Protein AF-0000000074975621 (afdb_homodimer)

Foldseek 3Di:
DPPPDPPPPPPPPPPPPPPPPPPDPDFFDLCQLAEDEDDPPDPPDDDDPVVPVDDDDVVVDPPPDDDDDDFAACLAVPPAADWFDDQPPFDQAFAQPADPVHGDRLQLLQFQLHDFTFDCALPQNPAFSRDDPLKDFQFKEKEWAQFHAFAAPPALLSVLSVQLSCLSNPPTKAFDDLCRCSSHDYHHTDHDAHAPSRLVLLLVVLLSCRNNPVNQVVVDPDAAEAEWEDDNSGVSSRVSSQCSNPNVPCSVPRHHYHYQYDAAPAQDLQRQCSPFQCCPDCLLQVLVVLLVLLLVQLCVVVQVVRVVRMDRDHDDSSNLLSLSVCQSNCRSRPSGDSSRHSHHPVSSNSSQVSSLSRLCRNQAQLGAQLLLSQLLVLVLVLCLLVVHQDDDDDGSHHCVQRVDCVNRPNDRRYYHYYHHLSNQRSNCLNLQLLSQLVVFRAHSNDGDPPHRNGSSQRNHGTKMKMKTFMDSDPDPDTFKIWMATSRYTGANCRFAQADGDSNNIGTSVSSSVSSVVSSVVRDNCCSRPNDDDQDVVRRGRRNRHDD/DPPPPPPPPPPPPPPPPPPPPPPDPDFFDLCQLAEDEDDPPDPPDDDDPPVPVDDDDVVVDPPPDDDDDDFAACLAVPPAADWFDDQPPFDFDAAQPADPVHGDGLLLLQFQLHDFTFDCALPQNPAFSRDDPLKDFQFKEKEWAQFHAFAAPPALQSVLSVQLSCLSNPPTKAFDDLCRCSSHDYHHTDHDAHAPSRLVLLLVVLLSCRNNPVNQVVVDPDAAEAEFEDDNSGVSSRVSSQCSNPNVPCSVPRHHYHYQYDAAPAQDLQRQCSPFQCCPDCLLQVLVVLLVLLLQQLCVVVQVVRVVRMDRDHDDSSNLLSLSVCQSNCRSRPSGDSSRHSHHPVSSNSSQVSSLSRLCRNQAQLGAQLLLSQLLVLVLVLCLLVVHADDDDDGSHHPVQRVDCVNRPNDGRYYHYYHHLSNQRSNCLNLQLLSQLVVFRAHSNDGDPPHNNGSSQRNHGTKMKMKTFMDSDPDPDTFKIWIATSRYTGANCRFAQADGDSNNIGTSVSSSVSSVVSSVVRDNCCSRPNDDDQDVVRRGRRNRHDD

Nearest PDB structures (foldseek):
  1ihp-assembly1_A  TM=8.686E-01  e=7.691E-33  Aspergillus ficuum
  3k4q-assembly2_B  TM=8.685E-01  e=6.707E-31  Aspergillus niger
  1skb-assembly1_A  TM=8.403E-01  e=6.987E-32  Aspergillus fumigatus
  2gfi-assembly1_A  TM=8.222E-01  e=1.269E-24  Debaryomyces castellii
  7zgg-assembly2_B  TM=6.147E-01  e=4.012E-13  Amycolatopsis jejuensis

Secondary structure (DSSP, 8-state):
-------------------------PPPPTTTT-B----SSPTT----TT-TTS--HHHH---------PPP-HHHHSSSPPP----TT------TT-BTTB---GGGGSGGGSBP---S-SS-TT--SSPPTT-EEEEEEEEEE---BPPPTT-HHHHHHHHHHHHHHTT--EE-GGGGGGGT--B---SSSBPHHHHHHHHHHHHHHHHHHGGGGGG-SS--EEEEESSHHHHHHHHHHHHHHH-TTTGGGT-EEEEE--STT---TTSGGGT-GGGGSTTTTHHHHHHHHHHHHHHHHHHHHHHTTEES----HHHHHHHHHHHHHHHHHHS--TTGGGS-HHHHHHHHHHHHHHHHHHTSTTSTTHHHHHHHHHHHHHHHHHT-------SS--HHHHT-TTTS-S--SEEEEEE-HHHHHHHHHHTT-GGGGTT-SPPSSS--TT----HHHHS-BT-EEEEEEEE-SSSSS--EEEEEETTEEPP-TTSTTPPP-TT--EEHHHHHHHHHHHHHH--HHHHHHS-----SS----SSS---/-------------------------PPPPTTTT-B----SSPTT----TT-TTS--HHHH---------PPP-HHHHSSSPPP----TT---PPPTT-BTTB---GGGGSGGGSBP---S-SS-TT--SSPPTT-EEEEEEEEEE---BPPPTT-HHHHHHHHHHHHHHTT--EE-GGGGGGGT--B---SSSBPHHHHHHHHHHHHHHHHHHGGGGGG-SS--EEEEESSHHHHHHHHHHHHHHH-TTTGGGT-EEEEE--STT---TTSGGGT-GGGGSTTTTHHHHHHHHHHHHHHHHHHHHHHTTEES----HHHHHHHHHHHHHHHHHHS--TTGGGS-HHHHHHHHHHHHHHHHHHTSTTSTTHHHHHHHHHHHHHHHHHT-------SS--HHHHT-TTTS-S--SEEEEEE-HHHHHHHHHHTT-GGGGTT-SPPSSS--TT----HHHHS-BT-EEEEEEEE-SSSSS--EEEEEETTEEPP-TTSTTPPP-TT--EEHHHHHHHHHHHHHH--HHHHHHS-----SS----SSS---

InterPro domains:
  IPR000560 Histidine phosphatase superfamily, clade-2 [PF00328] (136-486)
  IPR000560 Histidine phosphatase superfamily, clade-2 [cd07061] (136-486)
  IPR029033 Histidine phosphatase superfamily [G3DSA:3.40.50.1240] (140-528)
  IPR029033 Histidine phosphatase superfamily [SSF53254] (103-529)
  IPR033379 Histidine acid phosphatase active site [PS00616] (137-151)
  IPR033379 Histidine acid phosphatase active site [PS00778] (414-430)

Solvent-accessible surface area (backbone atoms only — not comparable to full-atom values): 55696 Å² total; per-residue (Å²): 133,87,74,76,78,77,76,78,75,77,76,77,76,74,74,75,72,69,73,72,68,77,65,73,74,69,69,27,40,64,57,7,20,36,78,48,62,56,75,79,62,35,88,88,42,66,81,51,91,77,54,68,83,46,61,52,64,85,75,72,39,57,38,70,72,72,50,64,24,36,63,17,39,23,35,66,71,34,95,62,69,52,65,49,85,77,60,70,54,38,46,81,52,34,28,51,68,49,45,89,92,54,79,44,60,48,56,67,34,45,10,50,65,5,64,48,45,51,36,73,50,58,81,31,76,86,28,59,70,33,55,55,88,72,44,42,85,65,33,40,38,37,42,29,29,34,33,37,39,33,52,54,80,89,35,51,48,62,52,46,24,47,51,45,21,52,24,23,64,54,98,40,22,29,40,34,81,94,47,36,62,53,23,70,33,60,35,41,68,32,18,44,32,58,22,57,50,11,41,48,49,24,20,48,49,15,25,36,46,31,29,32,51,29,50,48,61,75,67,39,77,52,62,48,63,35,38,28,34,26,32,46,34,37,42,51,25,49,53,28,20,44,24,28,46,64,31,78,90,49,26,81,63,54,42,43,58,40,66,43,61,54,43,82,74,32,50,21,44,55,50,26,66,35,66,21,60,36,50,73,39,73,64,18,45,36,3,59,59,49,19,47,53,30,40,57,59,71,33,51,66,51,42,61,61,57,39,74,33,38,44,63,58,85,70,49,54,64,46,53,55,18,42,54,47,38,18,47,41,32,20,53,52,24,25,43,38,83,48,34,47,75,35,38,62,68,55,37,53,49,51,20,49,36,42,28,40,26,38,31,27,28,23,18,29,44,9,39,40,11,19,43,48,12,37,25,43,53,53,50,50,48,23,42,77,67,58,40,75,71,86,77,81,76,62,30,50,38,64,82,42,53,68,29,66,84,76,39,64,49,79,63,30,58,42,43,39,38,32,40,46,59,48,51,41,6,29,42,30,35,64,31,47,43,62,42,46,67,52,53,62,81,65,50,88,58,84,69,91,66,68,47,61,49,35,35,68,66,24,8,25,40,19,38,37,37,35,43,32,22,15,61,52,100,48,90,55,75,45,29,31,34,43,28,44,31,59,10,31,34,54,46,56,54,27,54,76,22,50,87,43,73,71,17,45,23,49,36,69,32,43,52,52,23,52,53,51,42,58,70,66,52,55,35,63,53,43,24,65,54,90,78,75,84,61,85,80,62,76,33,56,59,2,45,66,87,128,130,86,71,76,77,77,77,77,74,77,74,76,75,74,74,73,73,69,74,69,68,76,64,74,73,71,68,28,39,63,57,8,20,36,77,47,62,57,73,78,61,35,89,89,44,65,81,50,91,78,53,70,85,46,62,52,64,86,76,73,38,56,38,68,70,72,50,65,24,37,64,16,39,24,34,66,72,33,95,62,70,52,62,49,85,78,59,69,53,38,48,81,43,42,28,53,68,50,44,91,91,54,79,44,58,49,52,70,36,44,9,50,65,4,65,49,45,50,37,74,50,58,83,32,77,86,28,58,68,35,55,57,90,74,44,42,84,65,33,38,39,38,43,28,28,33,32,38,40,34,51,54,81,88,34,53,48,62,51,47,24,48,52,44,21,52,24,22,65,54,97,42,21,29,40,34,80,94,47,35,62,53,22,70,33,60,35,42,68,31,18,44,33,57,22,56,50,13,42,49,49,25,19,49,49,16,25,36,46,31,28,31,50,27,52,47,60,74,66,38,78,52,62,48,64,35,39,27,36,28,31,46,34,37,42,50,24,48,52,27,20,43,23,28,46,63,32,76,90,48,27,82,62,51,41,42,58,40,64,43,60,56,44,83,72,31,50,22,43,55,51,26,65,34,67,22,60,35,51,73,39,73,63,18,45,36,4,58,58,47,19,47,52,31,39,57,60,71,32,50,66,50,42,59,61,58,38,72,32,40,44,64,58,85,69,50,52,64,46,53,54,16,41,54,47,37,16,47,41,34,20,54,53,24,25,42,44,84,47,38,46,74,34,38,62,66,57,38,53,49,50,20,48,37,42,27,37,27,38,32,27,28,23,18,29,45,9,38,36,10,19,46,48,12,37,25,42,52,53,52,50,50,22,42,77,66,59,42,77,70,86,77,82,76,62,28,49,38,64,82,44,51,67,29,65,85,76,38,66,49,82,64,30,58,42,43,39,37,33,41,45,59,47,52,41,6,30,44,32,36,64,30,46,43,62,44,46,66,52,52,62,80,67,49,86,58,85,68,92,67,68,46,63,50,34,37,68,66,23,8,24,40,20,38,38,36,36,43,33,23,14,62,53,100,49,90,56,74,44,29,30,33,43,30,44,31,58,10,31,34,55,44,55,55,27,54,74,23,51,88,42,74,70,18,44,24,48,37,67,31,43,51,51,22,52,53,51,42,57,70,66,50,55,36,64,52,42,24,66,55,91,79,75,83,59,84,79,64,76,32,57,60,3,45,67,89,129

Structure (mmCIF, N/CA/C/O backbone):
data_AF-0000000074975621-model_v1
#
loop_
_entity.id
_entity.type
_entity.pdbx_description
1 polymer 'Phosphoglycerate mutase-like protein'
#
loop_
_atom_site.group_PDB
_atom_site.id
_atom_site.type_symbol
_atom_site.label_atom_id
_atom_site.label_alt_id
_atom_site.label_comp_id
_atom_site.label_asym_id
_atom_site.label_entity_id
_atom_site.label_seq_id
_atom_site.pdbx_PDB_ins_code
_atom_site.Cartn_x
_atom_site.Cartn_y
_atom_site.Cartn_z
_atom_site.occupancy
_atom_site.B_iso_or_equiv
_atom_site.auth_seq_id
_atom_site.auth_comp_id
_atom_site.auth_asym_id
_atom_site.auth_atom_id
_atom_site.pdbx_PDB_model_num
ATOM 1 N N . MET A 1 1 ? 70.375 46.438 -57.906 1 24.86 1 MET A N 1
ATOM 2 C CA . MET A 1 1 ? 69.062 45.906 -58.25 1 24.86 1 MET A CA 1
ATOM 3 C C . MET A 1 1 ? 68.875 44.5 -57.625 1 24.86 1 MET A C 1
ATOM 5 O O . MET A 1 1 ? 68 43.719 -58.125 1 24.86 1 MET A O 1
ATOM 9 N N . LEU A 1 2 ? 69.625 44.188 -56.656 1 25.44 2 LEU A N 1
ATOM 10 C CA . LEU A 1 2 ? 69.875 42.875 -56.062 1 25.44 2 LEU A CA 1
ATOM 11 C C . LEU A 1 2 ? 68.625 42.375 -55.375 1 25.44 2 LEU A C 1
ATOM 13 O O . LEU A 1 2 ? 68.125 42.969 -54.438 1 25.44 2 LEU A O 1
ATOM 17 N N . GLY A 1 3 ? 67.625 41.844 -56.188 1 26.56 3 GLY A N 1
ATOM 18 C CA . GLY A 1 3 ? 66.312 41.312 -55.969 1 26.56 3 GLY A CA 1
ATOM 19 C C . GLY A 1 3 ? 66.312 40.125 -55.031 1 26.56 3 GLY A C 1
ATOM 20 O O . GLY A 1 3 ? 66.812 39.062 -55.375 1 26.56 3 GLY A O 1
ATOM 21 N N . SER A 1 4 ? 66.625 40.344 -53.75 1 28.11 4 SER A N 1
ATOM 22 C CA . SER A 1 4 ? 66.75 39.312 -52.75 1 28.11 4 SER A CA 1
ATOM 23 C C . SER A 1 4 ? 65.438 38.531 -52.562 1 28.11 4 SER A C 1
ATOM 25 O O . SER A 1 4 ? 64.375 39.125 -52.312 1 28.11 4 SER A O 1
ATOM 27 N N . SER A 1 5 ? 65.312 37.469 -53.312 1 27.38 5 SER A N 1
ATOM 28 C CA . SER A 1 5 ? 64.188 36.531 -53.375 1 27.38 5 SER A CA 1
ATOM 29 C C . SER A 1 5 ? 63.906 35.906 -52.031 1 27.38 5 SER A C 1
ATOM 31 O O . SER A 1 5 ? 64.812 35.312 -51.406 1 27.38 5 SER A O 1
ATOM 33 N N . PHE A 1 6 ? 63.062 36.531 -51.188 1 29.83 6 PHE A N 1
ATOM 34 C CA . PHE A 1 6 ? 62.625 36.094 -49.844 1 29.83 6 PHE A CA 1
ATOM 35 C C . PHE A 1 6 ? 61.875 34.781 -49.938 1 29.83 6 PHE A C 1
ATOM 37 O O . PHE A 1 6 ? 60.844 34.656 -50.625 1 29.83 6 PHE A O 1
ATOM 44 N N . THR A 1 7 ? 62.594 33.625 -50.094 1 25.94 7 THR A N 1
ATOM 45 C CA . THR A 1 7 ? 61.938 32.312 -50.125 1 25.94 7 THR A CA 1
ATOM 46 C C . THR A 1 7 ? 61.188 32.062 -48.844 1 25.94 7 THR A C 1
ATOM 48 O O . THR A 1 7 ? 61.75 32.125 -47.75 1 25.94 7 THR A O 1
ATOM 51 N N . LEU A 1 8 ? 59.875 32.375 -48.75 1 28.31 8 LEU A N 1
ATOM 52 C CA . LEU A 1 8 ? 58.969 32.125 -47.625 1 28.31 8 LEU A CA 1
ATOM 53 C C . LEU A 1 8 ? 58.875 30.625 -47.344 1 28.31 8 LEU A C 1
ATOM 55 O O . LEU A 1 8 ? 58.5 29.828 -48.219 1 28.31 8 LEU A O 1
ATOM 59 N N . SER A 1 9 ? 59.844 30.047 -46.625 1 26.12 9 SER A N 1
ATOM 60 C CA . SER A 1 9 ? 59.781 28.656 -46.25 1 26.12 9 SER A CA 1
ATOM 61 C C . SER A 1 9 ? 58.531 28.375 -45.375 1 26.12 9 SER A C 1
ATOM 63 O O . SER A 1 9 ? 58.344 29.016 -44.344 1 26.12 9 SER A O 1
ATOM 65 N N . LEU A 1 10 ? 57.438 27.969 -46.031 1 28.39 10 LEU A N 1
ATOM 66 C CA . LEU A 1 10 ? 56.25 27.484 -45.375 1 28.39 10 LEU A CA 1
ATOM 67 C C . LEU A 1 10 ? 56.562 26.297 -44.469 1 28.39 10 LEU A C 1
ATOM 69 O O . LEU A 1 10 ? 57 25.25 -44.969 1 28.39 10 LEU A O 1
ATOM 73 N N . VAL A 1 11 ? 57.062 26.547 -43.25 1 30.45 11 VAL A N 1
ATOM 74 C CA . VAL A 1 11 ? 57.25 25.469 -42.281 1 30.45 11 VAL A CA 1
ATOM 75 C C . VAL A 1 11 ? 55.875 24.844 -41.969 1 30.45 11 VAL A C 1
ATOM 77 O O . VAL A 1 11 ? 54.969 25.531 -41.5 1 30.45 11 VAL A O 1
ATOM 80 N N . GLY A 1 12 ? 55.438 23.859 -42.781 1 27.12 12 GLY A N 1
ATOM 81 C CA . GLY A 1 12 ? 54.281 23.047 -42.438 1 27.12 12 GLY A CA 1
ATOM 82 C C . GLY A 1 12 ? 54.375 22.453 -41.031 1 27.12 12 GLY A C 1
ATOM 83 O O . GLY A 1 12 ? 55.344 21.75 -40.719 1 27.12 12 GLY A O 1
ATOM 84 N N . LEU A 1 13 ? 53.906 23.219 -40.031 1 29.98 13 LEU A N 1
ATOM 85 C CA . LEU A 1 13 ? 53.75 22.641 -38.688 1 29.98 13 LEU A CA 1
ATOM 86 C C . LEU A 1 13 ? 52.969 21.344 -38.75 1 29.98 13 LEU A C 1
ATOM 88 O O . LEU A 1 13 ? 51.781 21.344 -39.156 1 29.98 13 LEU A O 1
ATOM 92 N N . LEU A 1 14 ? 53.625 20.25 -38.969 1 29.62 14 LEU A N 1
ATOM 93 C CA . LEU A 1 14 ? 52.969 18.969 -38.688 1 29.62 14 LEU A CA 1
ATOM 94 C C . LEU A 1 14 ? 52.438 18.906 -37.281 1 29.62 14 LEU A C 1
ATOM 96 O O . LEU A 1 14 ? 53.188 18.984 -36.312 1 29.62 14 LEU A O 1
ATOM 100 N N . CYS A 1 15 ? 51.219 19.391 -37.125 1 30 15 CYS A N 1
ATOM 101 C CA . CYS A 1 15 ? 50.5 19.078 -35.875 1 30 15 CYS A CA 1
ATOM 102 C C . CYS A 1 15 ? 50.531 17.578 -35.625 1 30 15 CYS A C 1
ATOM 104 O O . CYS A 1 15 ? 49.969 16.797 -36.375 1 30 15 CYS A O 1
ATOM 106 N N . LEU A 1 16 ? 51.594 17.141 -35.031 1 32.22 16 LEU A N 1
ATOM 107 C CA . LEU A 1 16 ? 51.562 15.805 -34.469 1 32.22 16 LEU A CA 1
ATOM 108 C C . LEU A 1 16 ? 50.312 15.641 -33.594 1 32.22 16 LEU A C 1
ATOM 110 O O . LEU A 1 16 ? 50.156 16.328 -32.594 1 32.22 16 LEU A O 1
ATOM 114 N N . ILE A 1 17 ? 49.188 15.328 -34.188 1 33.59 17 ILE A N 1
ATOM 115 C CA . ILE A 1 17 ? 48.125 14.734 -33.438 1 33.59 17 ILE A CA 1
ATOM 116 C C . ILE A 1 17 ? 48.625 13.523 -32.656 1 33.59 17 ILE A C 1
ATOM 118 O O . ILE A 1 17 ? 49.031 12.523 -33.25 1 33.59 17 ILE A O 1
ATOM 122 N N . SER A 1 18 ? 49.344 13.828 -31.594 1 31.34 18 SER A N 1
ATOM 123 C CA . SER A 1 18 ? 49.531 12.68 -30.719 1 31.34 18 SER A CA 1
ATOM 124 C C . SER A 1 18 ? 48.219 11.938 -30.469 1 31.34 18 SER A C 1
ATOM 126 O O . SER A 1 18 ? 47.25 12.539 -30.031 1 31.34 18 SER A O 1
ATOM 128 N N . ASP A 1 19 ? 48.094 10.914 -31.219 1 31.62 19 ASP A N 1
ATOM 129 C CA . ASP A 1 19 ? 47.094 9.953 -30.781 1 31.62 19 ASP A CA 1
ATOM 130 C C . ASP A 1 19 ? 47.188 9.672 -29.297 1 31.62 19 ASP A C 1
ATOM 132 O O . ASP A 1 19 ? 48.188 9.125 -28.828 1 31.62 19 ASP A O 1
ATOM 136 N N . VAL A 1 20 ? 46.719 10.484 -28.391 1 31.38 20 VAL A N 1
ATOM 137 C CA . VAL A 1 20 ? 46.5 9.953 -27.047 1 31.38 20 VAL A CA 1
ATOM 138 C C . VAL A 1 20 ? 45.938 8.531 -27.141 1 31.38 20 VAL A C 1
ATOM 140 O O . VAL A 1 20 ? 44.844 8.32 -27.672 1 31.38 20 VAL A O 1
ATOM 143 N N . ALA A 1 21 ? 46.781 7.59 -27.156 1 31.69 21 ALA A N 1
ATOM 144 C CA . ALA A 1 21 ? 46.344 6.223 -26.938 1 31.69 21 ALA A CA 1
ATOM 145 C C . ALA A 1 21 ? 45.188 6.18 -25.922 1 31.69 21 ALA A C 1
ATOM 147 O O . ALA A 1 21 ? 45.344 6.633 -24.781 1 31.69 21 ALA A O 1
ATOM 148 N N . ALA A 1 22 ? 44 6.133 -26.391 1 40.5 22 ALA A N 1
ATOM 149 C CA . ALA A 1 22 ? 42.875 5.812 -25.516 1 40.5 22 ALA A CA 1
ATOM 150 C C . ALA A 1 22 ? 43.312 4.887 -24.375 1 40.5 22 ALA A C 1
ATOM 152 O O . ALA A 1 22 ? 43.625 3.715 -24.609 1 40.5 22 ALA A O 1
ATOM 153 N N . GLY A 1 23 ? 43.844 5.332 -23.359 1 43.25 23 GLY A N 1
ATOM 154 C CA . GLY A 1 23 ? 44.219 4.504 -22.234 1 43.25 23 GLY A CA 1
ATOM 155 C C . GLY A 1 23 ? 43.219 3.393 -21.953 1 43.25 23 GLY A C 1
ATOM 156 O O . GLY A 1 23 ? 42.062 3.475 -22.359 1 43.25 23 GLY A O 1
ATOM 157 N N . SER A 1 24 ? 43.688 2.135 -21.859 1 50.44 24 SER A N 1
ATOM 158 C CA . SER A 1 24 ? 42.844 1.031 -21.422 1 50.44 24 SER A CA 1
ATOM 159 C C . SER A 1 24 ? 41.875 1.482 -20.344 1 50.44 24 SER A C 1
ATOM 161 O O . SER A 1 24 ? 42.219 2.213 -19.422 1 50.44 24 SER A O 1
ATOM 163 N N . PRO A 1 25 ? 40.594 1.348 -20.75 1 64 25 PRO A N 1
ATOM 164 C CA . PRO A 1 25 ? 39.656 1.721 -19.688 1 64 25 PRO A CA 1
ATOM 165 C C . PRO A 1 25 ? 40.094 1.214 -18.312 1 64 25 PRO A C 1
ATOM 167 O O . PRO A 1 25 ? 40.719 0.145 -18.219 1 64 25 PRO A O 1
ATOM 170 N N . PRO A 1 26 ? 40.062 2.068 -17.375 1 76.69 26 PRO A N 1
ATOM 171 C CA . PRO A 1 26 ? 40.469 1.675 -16.016 1 76.69 26 PRO A CA 1
ATOM 172 C C . PRO A 1 26 ? 39.812 0.38 -15.555 1 76.69 26 PRO A C 1
ATOM 174 O O . PRO A 1 26 ? 38.688 0.093 -15.945 1 76.69 26 PRO A O 1
ATOM 177 N N . LEU A 1 27 ? 40.625 -0.49 -14.984 1 87.56 27 LEU A N 1
ATOM 178 C CA . LEU A 1 27 ? 40.156 -1.76 -14.43 1 87.56 27 LEU A CA 1
ATOM 179 C C . LEU A 1 27 ? 39.031 -1.538 -13.422 1 87.56 27 LEU A C 1
ATOM 181 O O . LEU A 1 27 ? 39 -0.516 -12.734 1 87.56 27 LEU A O 1
ATOM 185 N N . ALA A 1 28 ? 38.062 -2.559 -13.469 1 93.31 28 ALA A N 1
ATOM 186 C CA . ALA A 1 28 ? 37 -2.559 -12.5 1 93.31 28 ALA A CA 1
ATOM 187 C C . ALA A 1 28 ? 37.531 -2.664 -11.07 1 93.31 28 ALA A C 1
ATOM 189 O O . ALA A 1 28 ? 38.656 -3.137 -10.859 1 93.31 28 ALA A O 1
ATOM 190 N N . SER A 1 29 ? 36.812 -2.158 -10.18 1 95.25 29 SER A N 1
ATOM 191 C CA . SER A 1 29 ? 37.125 -2.344 -8.773 1 95.25 29 SER A CA 1
ATOM 192 C C . SER A 1 29 ? 37.219 -3.824 -8.414 1 95.25 29 SER A C 1
ATOM 194 O O . SER A 1 29 ? 36.5 -4.648 -8.992 1 95.25 29 SER A O 1
ATOM 196 N N . SER A 1 30 ? 37.969 -4.152 -7.414 1 94.75 30 SER A N 1
ATOM 197 C CA . SER A 1 30 ? 38.125 -5.539 -6.988 1 94.75 30 SER A CA 1
ATOM 198 C C . SER A 1 30 ? 36.844 -6.066 -6.332 1 94.75 30 SER A C 1
ATOM 200 O O . SER A 1 30 ? 36.688 -7.281 -6.215 1 94.75 30 SER A O 1
ATOM 202 N N . PHE A 1 31 ? 36 -5.191 -5.934 1 95.56 31 PHE A N 1
ATOM 203 C CA . PHE A 1 31 ? 34.781 -5.641 -5.258 1 95.56 31 PHE A CA 1
ATOM 204 C C . PHE A 1 31 ? 33.625 -5.77 -6.246 1 95.56 31 PHE A C 1
ATOM 206 O O . PHE A 1 31 ? 32.5 -6.094 -5.859 1 95.56 31 PHE A O 1
ATOM 213 N N . ALA A 1 32 ? 33.906 -5.473 -7.512 1 97.5 32 ALA A N 1
ATOM 214 C CA . ALA A 1 32 ? 32.844 -5.625 -8.492 1 97.5 32 ALA A CA 1
ATOM 215 C C . ALA A 1 32 ? 32.25 -7.031 -8.445 1 97.5 32 ALA A C 1
ATOM 217 O O . ALA A 1 32 ? 32.969 -8.023 -8.492 1 97.5 32 ALA A O 1
ATOM 218 N N . GLY A 1 33 ? 30.906 -7.125 -8.305 1 97.62 33 GLY A N 1
ATOM 219 C CA . GLY A 1 33 ? 30.219 -8.398 -8.281 1 97.62 33 GLY A CA 1
ATOM 220 C C . GLY A 1 33 ? 30.141 -9.023 -6.902 1 97.62 33 GLY A C 1
ATOM 221 O O . GLY A 1 33 ? 29.484 -10.047 -6.707 1 97.62 33 GLY A O 1
ATOM 222 N N . SER A 1 34 ? 30.875 -8.438 -5.871 1 97.88 34 SER A N 1
ATOM 223 C CA . SER A 1 34 ? 30.859 -9 -4.527 1 97.88 34 SER A CA 1
ATOM 224 C C . SER A 1 34 ? 29.484 -8.875 -3.883 1 97.88 34 SER A C 1
ATOM 226 O O . SER A 1 34 ? 28.688 -8.031 -4.285 1 97.88 34 SER A O 1
ATOM 228 N N . THR A 1 35 ? 29.172 -9.797 -2.979 1 97.31 35 THR A N 1
ATOM 229 C CA . THR A 1 35 ? 27.906 -9.781 -2.254 1 97.31 35 THR A CA 1
ATOM 230 C C . THR A 1 35 ? 28 -8.914 -1.002 1 97.31 35 THR A C 1
ATOM 232 O O . THR A 1 35 ? 28.984 -8.992 -0.264 1 97.31 35 THR A O 1
ATOM 235 N N . THR A 1 36 ? 27.047 -8.016 -0.809 1 97.25 36 THR A N 1
ATOM 236 C CA . THR A 1 36 ? 26.953 -7.223 0.414 1 97.25 36 THR A CA 1
ATOM 237 C C . THR A 1 36 ? 25.609 -7.453 1.112 1 97.25 36 THR A C 1
ATOM 239 O O . THR A 1 36 ? 24.609 -7.758 0.461 1 97.25 36 THR A O 1
ATOM 242 N N . SER A 1 37 ? 25.531 -7.426 2.404 1 96.06 37 SER A N 1
ATOM 243 C CA . SER A 1 37 ? 24.328 -7.562 3.232 1 96.06 37 SER A CA 1
ATOM 244 C C . SER A 1 37 ? 24.406 -6.672 4.469 1 96.06 37 SER A C 1
ATOM 246 O O . SER A 1 37 ? 25.484 -6.148 4.793 1 96.06 37 SER A O 1
ATOM 248 N N . ALA A 1 38 ? 23.266 -6.371 5.008 1 93.69 38 ALA A N 1
ATOM 249 C CA . ALA A 1 38 ? 23.188 -5.598 6.246 1 93.69 38 ALA A CA 1
ATOM 250 C C . ALA A 1 38 ? 22.234 -6.258 7.242 1 93.69 38 ALA A C 1
ATOM 252 O O . ALA A 1 38 ? 21.359 -7.031 6.852 1 93.69 38 ALA A O 1
ATOM 253 N N . VAL A 1 39 ? 22.547 -5.996 8.492 1 89.81 39 VAL A N 1
ATOM 254 C CA . VAL A 1 39 ? 21.734 -6.57 9.555 1 89.81 39 VAL A CA 1
ATOM 255 C C . VAL A 1 39 ? 21.125 -5.453 10.406 1 89.81 39 VAL A C 1
ATOM 257 O O . VAL A 1 39 ? 21.797 -4.469 10.711 1 89.81 39 VAL A O 1
ATOM 260 N N . PHE A 1 40 ? 19.953 -5.492 10.688 1 92.94 40 PHE A N 1
ATOM 261 C CA . PHE A 1 40 ? 19.219 -4.648 11.617 1 92.94 40 PHE A CA 1
ATOM 262 C C . PHE A 1 40 ? 18.234 -5.469 12.43 1 92.94 40 PHE A C 1
ATOM 264 O O . PHE A 1 40 ? 17.547 -6.348 11.891 1 92.94 40 PHE A O 1
ATOM 271 N N . PRO A 1 41 ? 18.047 -5.188 13.672 1 93.5 41 PRO A N 1
ATOM 272 C CA . PRO A 1 41 ? 18.672 -4.16 14.5 1 93.5 41 PRO A CA 1
ATOM 273 C C . PRO A 1 41 ? 20.172 -4.391 14.68 1 93.5 41 PRO A C 1
ATOM 275 O O . PRO A 1 41 ? 20.672 -5.484 14.398 1 93.5 41 PRO A O 1
ATOM 278 N N . PRO A 1 42 ? 20.797 -3.246 15.078 1 91.56 42 PRO A N 1
ATOM 279 C CA . PRO A 1 42 ? 22.203 -3.453 15.406 1 91.56 42 PRO A CA 1
ATOM 280 C C . PRO A 1 42 ? 22.422 -4.602 16.391 1 91.56 42 PRO A C 1
ATOM 282 O O . PRO A 1 42 ? 21.609 -4.809 17.297 1 91.56 42 PRO A O 1
ATOM 285 N N . PRO A 1 43 ? 23.625 -5.211 16.188 1 86.5 43 PRO A N 1
ATOM 286 C CA . PRO A 1 43 ? 23.891 -6.328 17.094 1 86.5 43 PRO A CA 1
ATOM 287 C C . PRO A 1 43 ? 23.828 -5.918 18.562 1 86.5 43 PRO A C 1
ATOM 289 O O . PRO A 1 43 ? 24.359 -4.863 18.938 1 86.5 43 PRO A O 1
ATOM 292 N N . ASN A 1 44 ? 23.094 -6.465 19.438 1 84.19 44 ASN A N 1
ATOM 293 C CA . ASN A 1 44 ? 23 -6.309 20.875 1 84.19 44 ASN A CA 1
ATOM 294 C C . ASN A 1 44 ? 21.938 -5.289 21.266 1 84.19 44 ASN A C 1
ATOM 296 O O . ASN A 1 44 ? 21.672 -5.07 22.453 1 84.19 44 ASN A O 1
ATOM 300 N N . ALA A 1 45 ? 21.422 -4.598 20.172 1 87.44 45 ALA A N 1
ATOM 301 C CA . ALA A 1 45 ? 20.297 -3.723 20.484 1 87.44 45 ALA A CA 1
ATOM 302 C C . ALA A 1 45 ? 19.016 -4.52 20.641 1 87.44 45 ALA A C 1
ATOM 304 O O . ALA A 1 45 ? 18.547 -5.164 19.703 1 87.44 45 ALA A O 1
ATOM 305 N N . THR A 1 46 ? 18.516 -4.656 21.875 1 84.25 46 THR A N 1
ATOM 306 C CA . THR A 1 46 ? 17.297 -5.426 22.125 1 84.25 46 THR A CA 1
ATOM 307 C C . THR A 1 46 ? 16.359 -4.66 23.047 1 84.25 46 THR A C 1
ATOM 309 O O . THR A 1 46 ? 16.781 -3.746 23.75 1 84.25 46 THR A O 1
ATOM 312 N N . ILE A 1 47 ? 15.094 -4.965 22.859 1 85.44 47 ILE A N 1
ATOM 313 C CA . ILE A 1 47 ? 14.117 -4.426 23.797 1 85.44 47 ILE A CA 1
ATOM 314 C C . ILE A 1 47 ? 14.258 -5.133 25.141 1 85.44 47 ILE A C 1
ATOM 316 O O . ILE A 1 47 ? 14.203 -6.363 25.219 1 85.44 47 ILE A O 1
ATOM 320 N N . THR A 1 48 ? 14.656 -4.445 26.172 1 71.44 48 THR A N 1
ATOM 321 C CA . THR A 1 48 ? 14.852 -5.047 27.484 1 71.44 48 THR A CA 1
ATOM 322 C C . THR A 1 48 ? 13.664 -4.762 28.391 1 71.44 48 THR A C 1
ATOM 324 O O . THR A 1 48 ? 12.828 -3.9 28.094 1 71.44 48 THR A O 1
ATOM 327 N N . ALA A 1 49 ? 13.562 -5.543 29.422 1 60.06 49 ALA A N 1
ATOM 328 C CA . ALA A 1 49 ? 12.516 -5.406 30.438 1 60.06 49 ALA A CA 1
ATOM 329 C C . ALA A 1 49 ? 12.523 -4.008 31.047 1 60.06 49 ALA A C 1
ATOM 331 O O . ALA A 1 49 ? 11.508 -3.545 31.562 1 60.06 49 ALA A O 1
ATOM 332 N N . THR A 1 50 ? 13.656 -3.355 30.953 1 54.09 50 THR A N 1
ATOM 333 C CA . THR A 1 50 ? 13.797 -2.035 31.562 1 54.09 50 THR A CA 1
ATOM 334 C C . THR A 1 50 ? 13.25 -0.954 30.625 1 54.09 50 THR A C 1
ATOM 336 O O . THR A 1 50 ? 13.258 0.23 30.969 1 54.09 50 THR A O 1
ATOM 339 N N . ASP A 1 51 ? 12.805 -1.434 29.547 1 66.94 51 ASP A N 1
ATOM 340 C CA . ASP A 1 51 ? 12.266 -0.492 28.562 1 66.94 51 ASP A CA 1
ATOM 341 C C . ASP A 1 51 ? 10.914 0.056 29.016 1 66.94 51 ASP A C 1
ATOM 343 O O . ASP A 1 51 ? 10.055 0.362 28.188 1 66.94 51 ASP A O 1
ATOM 347 N N . THR A 1 52 ? 10.852 0.354 30.328 1 82.06 52 THR A N 1
ATOM 348 C CA . THR A 1 52 ? 9.641 0.87 30.953 1 82.06 52 THR A CA 1
ATOM 349 C C . THR A 1 52 ? 9.383 2.314 30.531 1 82.06 52 THR A C 1
ATOM 351 O O . THR A 1 52 ? 8.336 2.877 30.844 1 82.06 52 THR A O 1
ATOM 354 N N . PHE A 1 53 ? 10.273 2.871 29.734 1 89.44 53 PHE A N 1
ATOM 355 C CA . PHE A 1 53 ? 10.164 4.258 29.297 1 89.44 53 PHE A CA 1
ATOM 356 C C . PHE A 1 53 ? 9.109 4.395 28.203 1 89.44 53 PHE A C 1
ATOM 358 O O . PHE A 1 53 ? 8.625 5.5 27.938 1 89.44 53 PHE A O 1
ATOM 365 N N . PHE A 1 54 ? 8.773 3.277 27.625 1 93.69 54 PHE A N 1
ATOM 366 C CA . PHE A 1 54 ? 7.91 3.359 26.438 1 93.69 54 PHE A CA 1
ATOM 367 C C . PHE A 1 54 ? 6.66 2.506 26.625 1 93.69 54 PHE A C 1
ATOM 369 O O . PHE A 1 54 ? 6.512 1.465 25.984 1 93.69 54 PHE A O 1
ATOM 376 N N . PRO A 1 55 ? 5.754 2.979 27.5 1 92.38 55 PRO A N 1
ATOM 377 C CA . PRO A 1 55 ? 4.523 2.217 27.719 1 92.38 55 PRO A CA 1
ATOM 378 C C . PRO A 1 55 ? 3.646 2.131 26.484 1 92.38 55 PRO A C 1
ATOM 380 O O . PRO A 1 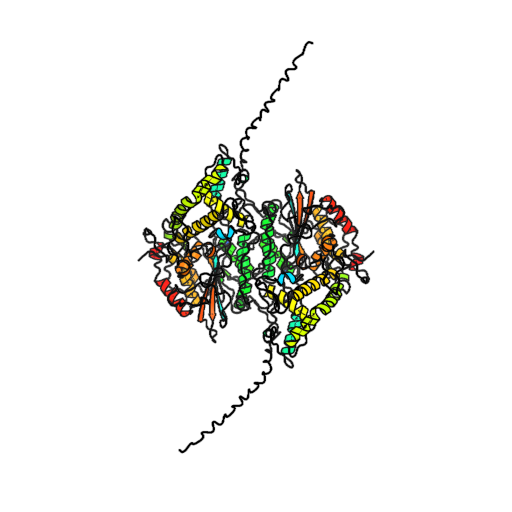55 ? 3.715 3.002 25.609 1 92.38 55 PRO A O 1
ATOM 383 N N . ASP A 1 56 ? 2.826 1.086 26.453 1 91.19 56 ASP A N 1
ATOM 384 C CA . ASP A 1 56 ? 1.859 0.918 25.375 1 91.19 56 ASP A CA 1
ATOM 385 C C . ASP A 1 56 ? 0.737 1.95 25.469 1 91.19 56 ASP A C 1
ATOM 387 O O . ASP A 1 56 ? 0.478 2.488 26.547 1 91.19 56 ASP A O 1
ATOM 391 N N . ALA A 1 57 ? 0.1 2.137 24.406 1 94.12 57 ALA A N 1
ATOM 392 C CA . ALA A 1 57 ? -0.979 3.117 24.344 1 94.12 57 ALA A CA 1
ATOM 393 C C . ALA A 1 57 ? -2.068 2.814 25.359 1 94.12 57 ALA A C 1
ATOM 395 O O . ALA A 1 57 ? -2.656 3.732 25.938 1 94.12 57 ALA A O 1
ATOM 396 N N . SER A 1 58 ? -2.365 1.489 25.547 1 92.06 58 SER A N 1
ATOM 397 C CA . SER A 1 58 ? -3.412 1.102 26.484 1 92.06 58 SER A CA 1
ATOM 398 C C . SER A 1 58 ? -3.047 1.49 27.922 1 92.06 58 SER A C 1
ATOM 400 O O . SER A 1 58 ? -3.926 1.768 28.734 1 92.06 58 SER A O 1
ATOM 402 N N . ASP A 1 59 ? -1.785 1.587 28.25 1 93.06 59 ASP A N 1
ATOM 403 C CA . ASP A 1 59 ? -1.308 1.98 29.562 1 93.06 59 ASP A CA 1
ATOM 404 C C . ASP A 1 59 ? -1.346 3.498 29.734 1 93.06 59 ASP A C 1
ATOM 406 O O . ASP A 1 59 ? -1.578 4 30.828 1 93.06 59 ASP A O 1
ATOM 410 N N . ILE A 1 60 ? -1.097 4.188 28.688 1 93.44 60 ILE A N 1
ATOM 411 C CA . ILE A 1 60 ? -1.021 5.645 28.719 1 93.44 60 ILE A CA 1
ATOM 412 C C . ILE A 1 60 ? -2.426 6.234 28.797 1 93.44 60 ILE A C 1
ATOM 414 O O . ILE A 1 60 ? -2.682 7.141 29.594 1 93.44 60 ILE A O 1
ATOM 418 N N . GLY A 1 61 ? -3.299 5.699 27.953 1 94.38 61 GLY A N 1
ATOM 419 C CA . GLY A 1 61 ? -4.652 6.227 27.891 1 94.38 61 GLY A CA 1
ATOM 420 C C . GLY A 1 61 ? -4.785 7.414 26.953 1 94.38 61 GLY A C 1
ATOM 421 O O . GLY A 1 61 ? -4.035 7.531 25.984 1 94.38 61 GLY A O 1
ATOM 422 N N . PHE A 1 62 ? -5.984 8.125 27.016 1 95.81 62 PHE A N 1
ATOM 423 C CA . PHE A 1 62 ? -6.293 9.336 26.266 1 95.81 62 PHE A CA 1
ATOM 424 C C . PHE A 1 62 ? -6.461 9.039 24.781 1 95.81 62 PHE A C 1
ATOM 426 O O . PHE A 1 62 ? -5.918 9.75 23.938 1 95.81 62 PHE A O 1
ATOM 433 N N . ALA A 1 63 ? -7.102 7.984 24.484 1 94.69 63 ALA A N 1
ATOM 434 C CA . ALA A 1 63 ? -7.285 7.527 23.109 1 94.69 63 ALA A CA 1
ATOM 435 C C . ALA A 1 63 ? -8.32 8.383 22.375 1 94.69 63 ALA A C 1
ATOM 437 O O . ALA A 1 63 ? -8.43 8.32 21.141 1 94.69 63 ALA A O 1
ATOM 438 N N . GLY A 1 64 ? -9.055 9.258 23.094 1 93.31 64 GLY A N 1
ATOM 439 C CA . GLY A 1 64 ? -10.18 9.953 22.484 1 93.31 64 GLY A CA 1
ATOM 440 C C . GLY A 1 64 ? -11.328 9.031 22.125 1 93.31 64 GLY A C 1
ATOM 441 O O . GLY A 1 64 ? -11.367 7.883 22.578 1 93.31 64 GLY A O 1
ATOM 442 N N . PRO A 1 65 ? -12.367 9.523 21.359 1 92.69 65 PRO A N 1
ATOM 443 C CA . PRO A 1 65 ? -13.492 8.68 20.938 1 92.69 65 PRO A CA 1
ATOM 444 C C . PRO A 1 65 ? -13.078 7.613 19.922 1 92.69 65 PRO A C 1
ATOM 446 O O . PRO A 1 65 ? -12.242 7.871 19.062 1 92.69 65 PRO A O 1
ATOM 449 N N . THR A 1 66 ? -13.656 6.43 20.094 1 94.69 66 THR A N 1
ATOM 450 C CA . THR A 1 66 ? -13.227 5.344 19.219 1 94.69 66 THR A CA 1
ATOM 451 C C . THR A 1 66 ? -14.43 4.586 18.656 1 94.69 66 THR A C 1
ATOM 453 O O . THR A 1 66 ? -14.438 3.354 18.641 1 94.69 66 THR A O 1
ATOM 456 N N . PRO A 1 67 ? -15.492 5.293 18.266 1 94.75 67 PRO A N 1
ATOM 457 C CA . PRO A 1 67 ? -16.594 4.531 17.688 1 94.75 67 PRO A CA 1
ATOM 458 C C . PRO A 1 67 ? -16.266 3.982 16.297 1 94.75 67 PRO A C 1
ATOM 460 O O . PRO A 1 67 ? -15.711 4.699 15.461 1 94.75 67 PRO A O 1
ATOM 463 N N . THR A 1 68 ? -16.594 2.746 15.992 1 95 68 THR A N 1
ATOM 464 C CA . THR A 1 68 ? -16.375 2.107 14.703 1 95 68 THR A CA 1
ATOM 465 C C . THR A 1 68 ? -17.562 2.352 13.773 1 95 68 THR A C 1
ATOM 467 O O . THR A 1 68 ? -18.625 2.775 14.211 1 95 68 THR A O 1
ATOM 470 N N . GLY A 1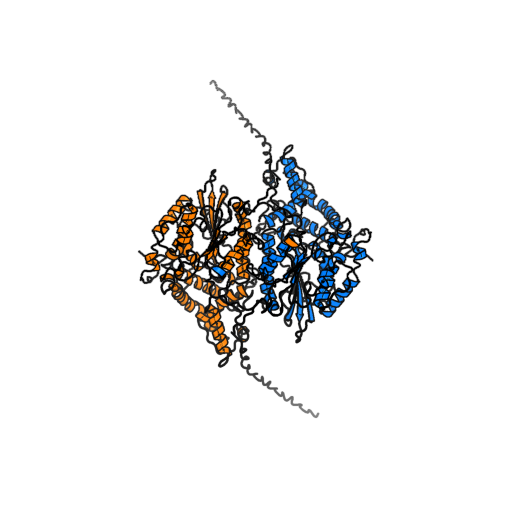 69 ? -17.344 2.25 12.516 1 97.19 69 GLY A N 1
ATOM 471 C CA . GLY A 1 69 ? -18.391 2.301 11.516 1 97.19 69 GLY A CA 1
ATOM 472 C C . GLY A 1 69 ? -18.875 0.929 11.086 1 97.19 69 GLY A C 1
ATOM 473 O O . GLY A 1 69 ? -18.719 -0.05 11.82 1 97.19 69 GLY A O 1
ATOM 474 N N . ASP A 1 70 ? -19.625 0.924 10 1 98 70 ASP A N 1
ATOM 475 C CA . ASP A 1 70 ? -20.094 -0.329 9.414 1 98 70 ASP A CA 1
ATOM 476 C C . ASP A 1 70 ? -19.062 -0.884 8.422 1 98 70 ASP A C 1
ATOM 478 O O . ASP A 1 70 ? -18.078 -0.22 8.102 1 98 70 ASP A O 1
ATOM 482 N N . GLU A 1 71 ? -19.219 -2.152 8.016 1 97.81 71 GLU A N 1
ATOM 483 C CA . GLU A 1 71 ? -18.312 -2.795 7.074 1 97.81 71 GLU A CA 1
ATOM 484 C C . GLU A 1 71 ? -18.516 -2.264 5.66 1 97.81 71 GLU A C 1
ATOM 486 O O . GLU A 1 71 ? -19.641 -2.004 5.246 1 97.81 71 GLU A O 1
ATOM 491 N N . ALA A 1 72 ? -17.422 -2.082 4.949 1 98.25 72 ALA A N 1
ATOM 492 C CA . ALA A 1 72 ? -17.484 -1.741 3.531 1 98.25 72 ALA A CA 1
ATOM 493 C C . ALA A 1 72 ? -17.953 -2.936 2.701 1 98.25 72 ALA A C 1
ATOM 495 O O . ALA A 1 72 ? -17.875 -4.078 3.154 1 98.25 72 ALA A O 1
ATOM 496 N N . ASN A 1 73 ? -18.5 -2.742 1.575 1 98.12 73 ASN A N 1
ATOM 497 C CA . ASN A 1 73 ? -19 -3.705 0.598 1 98.12 73 ASN A CA 1
ATOM 498 C C . ASN A 1 73 ? -18.859 -3.176 -0.828 1 98.12 73 ASN A C 1
ATOM 500 O O . ASN A 1 73 ? -19.812 -3.244 -1.61 1 98.12 73 ASN A O 1
ATOM 504 N N . ALA A 1 74 ? -17.672 -2.641 -1.088 1 98.25 74 ALA A N 1
ATOM 505 C CA . ALA A 1 74 ? -17.484 -1.934 -2.354 1 98.25 74 ALA A CA 1
ATOM 506 C C . ALA A 1 74 ? -17.703 -2.869 -3.541 1 98.25 74 ALA A C 1
ATOM 508 O O . ALA A 1 74 ? -18.156 -2.436 -4.605 1 98.25 74 ALA A O 1
ATOM 509 N N . ILE A 1 75 ? -17.453 -4.199 -3.389 1 98.5 75 ILE A N 1
ATOM 510 C CA . ILE A 1 75 ? -17.547 -5.164 -4.477 1 98.5 75 ILE A CA 1
ATOM 511 C C . ILE A 1 75 ? -18.984 -5.25 -4.965 1 98.5 75 ILE A C 1
ATOM 513 O O . ILE A 1 75 ? -19.25 -5.684 -6.09 1 98.5 75 ILE A O 1
ATOM 517 N N . ALA A 1 76 ? -19.969 -4.805 -4.117 1 97.12 76 ALA A N 1
ATOM 518 C CA . ALA A 1 76 ? -21.391 -4.871 -4.461 1 97.12 76 ALA A CA 1
ATOM 519 C C . ALA A 1 76 ? -21.984 -3.473 -4.617 1 97.12 76 ALA A C 1
ATOM 521 O O . ALA A 1 76 ? -22.984 -3.289 -5.305 1 97.12 76 ALA A O 1
ATOM 522 N N . THR A 1 77 ? -21.344 -2.416 -3.955 1 95.62 77 THR A N 1
ATOM 523 C CA . THR A 1 77 ? -22 -1.115 -3.859 1 95.62 77 THR A CA 1
ATOM 524 C C . THR A 1 77 ? -21.359 -0.116 -4.82 1 95.62 77 THR A C 1
ATOM 526 O O . THR A 1 77 ? -22 0.87 -5.207 1 95.62 77 THR A O 1
ATOM 529 N N . ALA A 1 78 ? -20.109 -0.334 -5.184 1 96.19 78 ALA A N 1
ATOM 530 C CA . ALA A 1 78 ? -19.438 0.584 -6.098 1 96.19 78 ALA A CA 1
ATOM 531 C C . ALA A 1 78 ? -19.812 0.281 -7.547 1 96.19 78 ALA A C 1
ATOM 533 O O . ALA A 1 78 ? -20.094 -0.867 -7.895 1 96.19 78 ALA A O 1
ATOM 534 N N . PRO A 1 79 ? -19.797 1.291 -8.43 1 93.69 79 PRO A N 1
ATOM 535 C CA . PRO A 1 79 ? -20.172 1.071 -9.828 1 93.69 79 PRO A CA 1
ATOM 536 C C . PRO A 1 79 ? -19.062 0.373 -10.625 1 93.69 79 PRO A C 1
ATOM 538 O O . PRO A 1 79 ? -19.344 -0.196 -11.688 1 93.69 79 PRO A O 1
ATOM 541 N N . VAL A 1 80 ? -17.828 0.496 -10.188 1 95.12 80 VAL A N 1
ATOM 542 C CA . VAL A 1 80 ? -16.688 -0.125 -10.852 1 95.12 80 VAL A CA 1
ATOM 543 C C . VAL A 1 80 ? -15.734 -0.689 -9.805 1 95.12 80 VAL A C 1
ATOM 545 O O . VAL A 1 80 ? -15.82 -0.35 -8.625 1 95.12 80 VAL A O 1
ATOM 548 N N . ASN A 1 81 ? -14.875 -1.607 -10.25 1 96.38 81 ASN A N 1
ATOM 549 C CA . ASN A 1 81 ? -13.836 -2.166 -9.383 1 96.38 81 ASN A CA 1
ATOM 550 C C . ASN A 1 81 ? -12.641 -1.229 -9.266 1 96.38 81 ASN A C 1
ATOM 552 O O . ASN A 1 81 ? -12.219 -0.623 -10.258 1 96.38 81 ASN A O 1
ATOM 556 N N . ALA A 1 82 ? -12.086 -1.033 -8.023 1 96.44 82 ALA A N 1
ATOM 557 C CA . ALA A 1 82 ? -10.82 -0.321 -7.867 1 96.44 82 ALA A CA 1
ATOM 558 C C . ALA A 1 82 ? -9.664 -1.133 -8.438 1 96.44 82 ALA A C 1
ATOM 560 O O . ALA A 1 82 ? -9.438 -2.277 -8.031 1 96.44 82 ALA A O 1
ATOM 561 N N . LYS A 1 83 ? -8.844 -0.572 -9.258 1 95.75 83 LYS A N 1
ATOM 562 C CA . LYS A 1 83 ? -7.816 -1.313 -9.984 1 95.75 83 LYS A CA 1
ATOM 563 C C . LYS A 1 83 ? -6.453 -1.155 -9.312 1 95.75 83 LYS A C 1
ATOM 565 O O . LYS A 1 83 ? -6.18 -0.131 -8.688 1 95.75 83 LYS A O 1
ATOM 570 N N . VAL A 1 84 ? -5.648 -2.154 -9.359 1 96.69 84 VAL A N 1
ATOM 571 C CA . VAL A 1 84 ? -4.223 -2.104 -9.039 1 96.69 84 VAL A CA 1
ATOM 572 C C . VAL A 1 84 ? -3.416 -1.885 -10.32 1 96.69 84 VAL A C 1
ATOM 574 O O . VAL A 1 84 ? -3.406 -2.738 -11.211 1 96.69 84 VAL A O 1
ATOM 577 N N . ASP A 1 85 ? -2.744 -0.724 -10.484 1 93.81 85 ASP A N 1
ATOM 578 C CA . ASP A 1 85 ? -2.006 -0.402 -11.703 1 93.81 85 ASP A CA 1
ATOM 579 C C . ASP A 1 85 ? -0.767 0.435 -11.383 1 93.81 85 ASP A C 1
ATOM 581 O O . ASP A 1 85 ? -0.22 1.1 -12.266 1 93.81 85 ASP A O 1
ATOM 585 N N . ASN A 1 86 ? -0.35 0.466 -10.133 1 93.31 86 ASN A N 1
ATOM 586 C CA . ASN A 1 86 ? 0.85 1.156 -9.672 1 93.31 86 ASN A CA 1
ATOM 587 C C . ASN A 1 86 ? 1.643 0.304 -8.68 1 93.31 86 ASN A C 1
ATOM 589 O O . ASN A 1 86 ? 1.086 -0.587 -8.039 1 93.31 86 ASN A O 1
ATOM 593 N N . PHE A 1 87 ? 2.922 0.625 -8.578 1 96.31 87 PHE A N 1
ATOM 594 C CA . PHE A 1 87 ? 3.799 -0.26 -7.82 1 96.31 87 PHE A CA 1
ATOM 595 C C . PHE A 1 87 ? 4.688 0.539 -6.879 1 96.31 87 PHE A C 1
ATOM 597 O O . PHE A 1 87 ? 5.871 0.226 -6.715 1 96.31 87 PHE A O 1
ATOM 604 N N . PHE A 1 88 ? 4.16 1.614 -6.273 1 97.12 88 PHE A N 1
ATOM 605 C CA . PHE A 1 88 ? 4.945 2.344 -5.285 1 97.12 88 PHE A CA 1
ATOM 606 C C . PHE A 1 88 ? 5.535 1.391 -4.254 1 97.12 88 PHE A C 1
ATOM 608 O O . PHE A 1 88 ? 4.852 0.484 -3.775 1 97.12 88 PHE A O 1
ATOM 615 N N . PRO A 1 89 ? 6.891 1.551 -3.895 1 97.75 89 PRO A N 1
ATOM 616 C CA . PRO A 1 89 ? 7.773 2.676 -4.211 1 97.75 89 PRO A CA 1
ATOM 617 C C . PRO A 1 89 ? 8.758 2.355 -5.332 1 97.75 89 PRO A C 1
ATOM 619 O O . PRO A 1 89 ? 9.914 2.791 -5.289 1 97.75 89 PRO A O 1
ATOM 622 N N . LEU A 1 90 ? 8.336 1.474 -6.254 1 97.81 90 LEU A N 1
ATOM 623 C CA . LEU A 1 90 ? 9.242 1.068 -7.324 1 97.81 90 LEU A CA 1
ATOM 624 C C . LEU A 1 90 ? 9.305 2.135 -8.414 1 97.81 90 LEU A C 1
ATOM 626 O O . LEU A 1 90 ? 8.312 2.803 -8.695 1 97.81 90 LEU A O 1
ATOM 630 N N . ILE A 1 91 ? 10.453 2.277 -9 1 94.62 91 ILE A N 1
ATOM 631 C CA . ILE A 1 91 ? 10.633 3.131 -10.164 1 94.62 91 ILE A CA 1
ATOM 632 C C . ILE A 1 91 ? 10.438 2.311 -11.438 1 94.62 91 ILE A C 1
ATOM 634 O O . ILE A 1 91 ? 10.977 1.208 -11.562 1 94.62 91 ILE A O 1
ATOM 638 N N . ASN A 1 92 ? 9.625 2.789 -12.312 1 86.56 92 ASN A N 1
ATOM 639 C CA . ASN A 1 92 ? 9.492 2.168 -13.625 1 86.56 92 ASN A CA 1
ATOM 640 C C . ASN A 1 92 ? 10.758 2.332 -14.453 1 86.56 92 ASN A C 1
ATOM 642 O O . ASN A 1 92 ? 11.047 3.422 -14.953 1 86.56 92 ASN A O 1
ATOM 646 N N . PRO A 1 93 ? 11.703 1.274 -14.539 1 80.38 93 PRO A N 1
ATOM 647 C CA . PRO A 1 93 ? 13.008 1.4 -15.195 1 80.38 93 PRO A CA 1
ATOM 648 C C . PRO A 1 93 ? 12.898 1.501 -16.719 1 80.38 93 PRO A C 1
ATOM 650 O O . PRO A 1 93 ? 12.102 0.789 -17.328 1 80.38 93 PRO A O 1
ATOM 653 N N . GLY A 1 94 ? 12.047 1.919 -17.578 1 88.38 94 GLY A N 1
ATOM 654 C CA . GLY A 1 94 ? 11.969 1.946 -19.031 1 88.38 94 GLY A CA 1
ATOM 655 C C . GLY A 1 94 ? 12.93 0.988 -19.688 1 88.38 94 GLY A C 1
ATOM 656 O O . GLY A 1 94 ? 13.852 0.481 -19.047 1 88.38 94 GLY A O 1
ATOM 657 N N . ALA A 1 95 ? 12.672 0.593 -20.984 1 94.81 95 ALA A N 1
ATOM 658 C CA . ALA A 1 95 ? 13.586 -0.181 -21.812 1 94.81 95 ALA A CA 1
ATOM 659 C C . ALA A 1 95 ? 14.633 0.721 -22.469 1 94.81 95 ALA A C 1
ATOM 661 O O . ALA A 1 95 ? 14.57 1.945 -22.328 1 94.81 95 ALA A O 1
ATOM 662 N N . GLN A 1 96 ? 15.617 0.077 -23.047 1 94.25 96 GLN A N 1
ATOM 663 C CA . GLN A 1 96 ? 16.719 0.799 -23.672 1 94.25 96 GLN A CA 1
ATOM 664 C C . GLN A 1 96 ? 16.203 1.764 -24.75 1 94.25 96 GLN A C 1
ATOM 666 O O . GLN A 1 96 ? 16.75 2.854 -24.922 1 94.25 96 GLN A O 1
ATOM 671 N N . ASP A 1 97 ? 15.164 1.371 -25.438 1 93.06 97 ASP A N 1
ATOM 672 C CA . ASP A 1 97 ? 14.672 2.127 -26.578 1 93.06 97 ASP A CA 1
ATOM 673 C C . ASP A 1 97 ? 13.32 2.766 -26.281 1 93.06 97 ASP A C 1
ATOM 675 O O . ASP A 1 97 ? 12.547 3.053 -27.203 1 93.06 97 ASP A O 1
ATOM 679 N N . THR A 1 98 ? 13.047 2.838 -24.984 1 88.12 98 THR A N 1
ATOM 680 C CA . THR A 1 98 ? 11.773 3.443 -24.609 1 88.12 98 THR A CA 1
ATOM 681 C C . THR A 1 98 ? 11.711 4.898 -25.062 1 88.12 98 THR A C 1
ATOM 683 O O . THR A 1 98 ? 12.688 5.641 -24.938 1 88.12 98 THR A O 1
ATOM 686 N N . LYS A 1 99 ? 10.594 5.25 -25.641 1 83.19 99 LYS A N 1
ATOM 687 C CA . LYS A 1 99 ? 10.383 6.637 -26.031 1 83.19 99 LYS A CA 1
ATOM 688 C C . LYS A 1 99 ? 9.68 7.426 -24.938 1 83.19 99 LYS A C 1
ATOM 690 O O . LYS A 1 99 ? 8.836 6.883 -24.219 1 83.19 99 LYS A O 1
ATOM 695 N N . LYS A 1 100 ? 9.906 8.633 -24.781 1 73.25 100 LYS A N 1
ATOM 696 C CA . LYS A 1 100 ? 9.383 9.5 -23.734 1 73.25 100 LYS A CA 1
ATOM 697 C C . LYS A 1 100 ? 7.863 9.578 -23.781 1 73.25 100 LYS A C 1
ATOM 699 O O . LYS A 1 100 ? 7.199 9.57 -22.75 1 73.25 100 LYS A O 1
ATOM 704 N N . ASN A 1 101 ? 7.309 9.617 -24.922 1 77.25 101 ASN A N 1
ATOM 705 C CA . ASN A 1 101 ? 5.871 9.82 -25.062 1 77.25 101 ASN A CA 1
ATOM 706 C C . ASN A 1 101 ? 5.109 8.5 -25.047 1 77.25 101 ASN A C 1
ATOM 708 O O . ASN A 1 101 ? 3.879 8.484 -25.125 1 77.25 101 ASN A O 1
ATOM 712 N N . LYS A 1 102 ? 5.777 7.41 -25.125 1 77.75 102 LYS A N 1
ATOM 713 C CA . LYS A 1 102 ? 5.164 6.09 -25.031 1 77.75 102 LYS A CA 1
ATOM 714 C C . LYS A 1 102 ? 5.91 5.203 -24.031 1 77.75 102 LYS A C 1
ATOM 716 O O . LYS A 1 102 ? 6.676 4.324 -24.438 1 77.75 102 LYS A O 1
ATOM 721 N N . PRO A 1 103 ? 5.512 5.398 -22.797 1 85.5 103 PRO A N 1
ATOM 722 C CA . PRO A 1 103 ? 6.293 4.68 -21.797 1 85.5 103 PRO A CA 1
ATOM 723 C C . PRO A 1 103 ? 6.062 3.172 -21.844 1 85.5 103 PRO A C 1
ATOM 725 O O . PRO A 1 103 ? 4.957 2.721 -22.141 1 85.5 103 PRO A O 1
ATOM 728 N N . PHE A 1 104 ? 7.141 2.373 -21.812 1 91.62 104 PHE A N 1
ATOM 729 C CA . PHE A 1 104 ? 7.172 0.921 -21.688 1 91.62 104 PHE A CA 1
ATOM 730 C C . PHE A 1 104 ? 7.539 0.502 -20.281 1 91.62 104 PHE A C 1
ATOM 732 O O . PHE A 1 104 ? 8.586 0.897 -19.75 1 91.62 104 PHE A O 1
ATOM 739 N N . ASP A 1 105 ? 6.672 -0.186 -19.688 1 90.5 105 ASP A N 1
ATOM 740 C CA . ASP A 1 105 ? 6.922 -0.621 -18.312 1 90.5 105 ASP A CA 1
ATOM 741 C C . ASP A 1 105 ? 7.562 -2.006 -18.297 1 90.5 105 ASP A C 1
ATOM 743 O O . ASP A 1 105 ? 6.875 -3.02 -18.422 1 90.5 105 ASP A O 1
ATOM 747 N N . VAL A 1 106 ? 8.797 -2.039 -17.969 1 94.88 106 VAL A N 1
ATOM 748 C CA . VAL A 1 106 ? 9.594 -3.26 -17.969 1 94.88 106 VAL A CA 1
ATOM 749 C C . VAL A 1 106 ? 9.039 -4.23 -16.922 1 94.88 106 VAL A C 1
ATOM 751 O O . VAL A 1 106 ? 9.039 -5.445 -17.141 1 94.88 106 VAL A O 1
ATOM 754 N N . LEU A 1 107 ? 8.508 -3.732 -15.859 1 93.06 107 LEU A N 1
ATOM 755 C CA . LEU A 1 107 ? 8.133 -4.566 -14.727 1 93.06 107 LEU A CA 1
ATOM 756 C C . LEU A 1 107 ? 6.914 -5.422 -15.055 1 93.06 107 LEU A C 1
ATOM 758 O O . LEU A 1 107 ? 6.75 -6.52 -14.516 1 93.06 107 LEU A O 1
ATOM 762 N N . VAL A 1 108 ? 6.109 -5 -15.977 1 94.06 108 VAL A N 1
ATOM 763 C CA . VAL A 1 108 ? 4.926 -5.797 -16.281 1 94.06 108 VAL A CA 1
ATOM 764 C C . VAL A 1 108 ? 5.25 -6.809 -17.375 1 94.06 108 VAL A C 1
ATOM 766 O O . VAL A 1 108 ? 4.379 -7.559 -17.812 1 94.06 108 VAL A O 1
ATOM 769 N N . HIS A 1 109 ? 6.543 -6.922 -17.812 1 96.94 109 HIS A N 1
ATOM 770 C CA . HIS A 1 109 ? 7.004 -7.902 -18.797 1 96.94 109 HIS A CA 1
ATOM 771 C C . HIS A 1 109 ? 8.016 -8.867 -18.188 1 96.94 109 HIS A C 1
ATOM 773 O O . HIS A 1 109 ? 8.758 -9.531 -18.906 1 96.94 109 HIS A O 1
ATOM 779 N N . ALA A 1 110 ? 8.039 -8.938 -16.875 1 97.69 110 ALA A N 1
ATOM 780 C CA . ALA A 1 110 ? 9.023 -9.781 -16.188 1 97.69 110 ALA A CA 1
ATOM 781 C C . ALA A 1 110 ? 8.422 -11.141 -15.828 1 97.69 110 ALA A C 1
ATOM 783 O O . ALA A 1 110 ? 8.898 -11.812 -14.906 1 97.69 110 ALA A O 1
ATOM 784 N N . GLY A 1 111 ? 7.285 -11.57 -16.547 1 98 111 GLY A N 1
ATOM 785 C CA . GLY A 1 111 ? 6.688 -12.875 -16.312 1 98 111 GLY A CA 1
ATOM 786 C C . GLY A 1 111 ? 6.188 -13.047 -14.891 1 98 111 GLY A C 1
ATOM 787 O O . GLY A 1 111 ? 5.434 -12.211 -14.391 1 98 111 GLY A O 1
ATOM 788 N N . SER A 1 112 ? 6.637 -14.125 -14.219 1 98.44 112 SER A N 1
ATOM 789 C CA . SER A 1 112 ? 6.215 -14.414 -12.859 1 98.44 112 SER A CA 1
ATOM 790 C C . SER A 1 112 ? 6.883 -13.469 -11.859 1 98.44 112 SER A C 1
ATOM 792 O O . SER A 1 112 ? 6.484 -13.406 -10.695 1 98.44 112 SER A O 1
ATOM 794 N N . LEU A 1 113 ? 7.895 -12.664 -12.336 1 98.44 113 LEU A N 1
ATOM 795 C CA . LEU A 1 113 ? 8.602 -11.742 -11.461 1 98.44 113 LEU A CA 1
ATOM 796 C C . LEU A 1 113 ? 7.961 -10.359 -11.5 1 98.44 113 LEU A C 1
ATOM 798 O O . LEU A 1 113 ? 8.391 -9.445 -10.781 1 98.44 113 LEU A O 1
ATOM 802 N N . SER A 1 114 ? 6.934 -10.219 -12.328 1 98.25 114 SER A N 1
ATOM 803 C CA . SER A 1 114 ? 6.18 -8.969 -12.367 1 98.25 114 SER A CA 1
ATOM 804 C C . SER A 1 114 ? 5.367 -8.766 -11.094 1 98.25 114 SER A C 1
ATOM 806 O O . SER A 1 114 ? 4.926 -9.742 -10.477 1 98.25 114 SER A O 1
ATOM 808 N N . PRO A 1 115 ? 5.207 -7.5 -10.617 1 98.12 115 PRO A N 1
ATOM 809 C CA . PRO A 1 115 ? 4.129 -7.262 -9.656 1 98.12 115 PRO A CA 1
ATOM 810 C C . PRO A 1 115 ? 2.742 -7.488 -10.25 1 98.12 115 PRO A C 1
ATOM 812 O O . PRO A 1 115 ? 2.506 -7.156 -11.414 1 98.12 115 PRO A O 1
ATOM 815 N N . TRP A 1 116 ? 1.82 -8.078 -9.461 1 98.31 116 TRP A N 1
ATOM 816 C CA . TRP A 1 116 ? 0.489 -8.289 -10.016 1 98.31 116 TRP A CA 1
ATOM 817 C C . TRP A 1 116 ? -0.191 -6.957 -10.328 1 98.31 116 TRP A C 1
ATOM 819 O O . TRP A 1 116 ? 0.076 -5.949 -9.672 1 98.31 116 TRP A O 1
ATOM 829 N N . GLN A 1 117 ? -0.942 -6.863 -11.32 1 97.56 117 GLN A N 1
ATOM 830 C CA . GLN A 1 117 ? -1.79 -5.742 -11.711 1 97.56 117 GLN A CA 1
ATOM 831 C C . GLN A 1 117 ? -3.158 -6.227 -12.188 1 97.56 117 GLN A C 1
ATOM 833 O O . GLN A 1 117 ? -3.312 -7.387 -12.57 1 97.56 117 GLN A O 1
ATOM 838 N N . SER A 1 118 ? -4.113 -5.387 -12.086 1 98 118 SER A N 1
ATOM 839 C CA . SER A 1 118 ? -5.441 -5.738 -12.578 1 98 118 SER A CA 1
ATOM 840 C C . SER A 1 118 ? -5.41 -6.055 -14.07 1 98 118 SER A C 1
ATOM 842 O O . SER A 1 118 ? -4.766 -5.348 -14.852 1 98 118 SER A O 1
ATOM 844 N N . VAL A 1 119 ? -6.004 -7.148 -14.383 1 97.88 119 VAL A N 1
ATOM 845 C CA . VAL A 1 119 ? -6.129 -7.57 -15.773 1 97.88 119 VAL A CA 1
ATOM 846 C C . VAL A 1 119 ? -7.516 -7.211 -16.297 1 97.88 119 VAL A C 1
ATOM 848 O O . VAL A 1 119 ? -8.523 -7.453 -15.625 1 97.88 119 VAL A O 1
ATOM 851 N N . ASP A 1 120 ? -7.602 -6.691 -17.453 1 94.81 120 ASP A N 1
ATOM 852 C CA . ASP A 1 120 ? -8.859 -6.184 -17.984 1 94.81 120 ASP A CA 1
ATOM 853 C C . ASP A 1 120 ? -9.812 -7.332 -18.328 1 94.81 120 ASP A C 1
ATOM 855 O O . ASP A 1 120 ? -11.016 -7.246 -18.062 1 94.81 120 ASP A O 1
ATOM 859 N N . SER A 1 121 ? -9.195 -8.352 -19.016 1 95.69 121 SER A N 1
ATOM 860 C CA . SER A 1 121 ? -10.094 -9.414 -19.453 1 95.69 121 SER A CA 1
ATOM 861 C C . SER A 1 121 ? -9.328 -10.688 -19.781 1 95.69 121 SER A C 1
ATOM 863 O O . SER A 1 121 ? -8.195 -10.633 -20.266 1 95.69 121 SER A O 1
ATOM 865 N N . PHE A 1 122 ? -9.938 -11.82 -19.516 1 96.88 122 PHE A N 1
ATOM 866 C CA . PHE A 1 122 ? -9.461 -13.125 -19.953 1 96.88 122 PHE A CA 1
ATOM 867 C C . PHE A 1 122 ? -10.391 -13.719 -21 1 96.88 122 PHE A C 1
ATOM 869 O O . PHE A 1 122 ? -10.586 -14.938 -21.047 1 96.88 122 PHE A O 1
ATOM 876 N N . GLY A 1 123 ? -11.07 -12.797 -21.672 1 95.44 123 GLY A N 1
ATOM 877 C CA . GLY A 1 123 ? -11.977 -13.25 -22.719 1 95.44 123 GLY A CA 1
ATOM 878 C C . GLY A 1 123 ? -13.414 -12.812 -22.5 1 95.44 123 GLY A C 1
ATOM 879 O O . GLY A 1 123 ? -14.297 -13.164 -23.281 1 95.44 123 GLY A O 1
ATOM 880 N N . LEU A 1 124 ? -13.688 -12.102 -21.406 1 97.5 124 LEU A N 1
ATOM 881 C CA . LEU A 1 124 ? -14.984 -11.5 -21.125 1 97.5 124 LEU A CA 1
ATOM 882 C C . LEU A 1 124 ? -14.859 -9.992 -20.953 1 97.5 124 LEU A C 1
ATOM 884 O O . LEU A 1 124 ? -14.953 -9.477 -19.844 1 97.5 124 LEU A O 1
ATOM 888 N N . PRO A 1 125 ? -14.727 -9.25 -22 1 96.06 125 PRO A N 1
ATOM 889 C CA . PRO A 1 125 ? -14.352 -7.836 -21.953 1 96.06 125 PRO A CA 1
ATOM 890 C C . PRO A 1 125 ? -15.398 -6.973 -21.25 1 96.06 125 PRO A C 1
ATOM 892 O O . PRO A 1 125 ? -15.07 -5.895 -20.734 1 96.06 125 PRO A O 1
ATOM 895 N N . ASP A 1 126 ? -16.656 -7.449 -21.188 1 96.06 126 ASP A N 1
ATOM 896 C CA . ASP A 1 126 ? -17.703 -6.617 -20.578 1 96.06 126 ASP A CA 1
ATOM 897 C C . ASP A 1 126 ? -17.953 -7.02 -19.141 1 96.06 126 ASP A C 1
ATOM 899 O O . ASP A 1 126 ? -18.812 -6.434 -18.469 1 96.06 126 ASP A O 1
ATOM 903 N N . ALA A 1 127 ? -17.25 -8.031 -18.688 1 97.5 127 ALA A N 1
ATOM 904 C CA . ALA A 1 127 ? -17.438 -8.477 -17.312 1 97.5 127 ALA A CA 1
ATOM 905 C C . ALA A 1 127 ? -16.594 -7.645 -16.344 1 97.5 127 ALA A C 1
ATOM 907 O O . ALA A 1 127 ? -15.602 -7.023 -16.75 1 97.5 127 ALA A O 1
ATOM 908 N N . SER A 1 128 ? -17.078 -7.578 -15.109 1 96.81 128 SER A N 1
ATOM 909 C CA . SER A 1 128 ? -16.391 -6.879 -14.023 1 96.81 128 SER A CA 1
ATOM 910 C C . SER A 1 128 ? -16.406 -7.703 -12.742 1 96.81 128 SER A C 1
ATOM 912 O O . SER A 1 128 ? -17.281 -8.555 -12.555 1 96.81 128 SER A O 1
ATOM 914 N N . PRO A 1 129 ? -15.359 -7.434 -11.898 1 97.94 129 PRO A N 1
ATOM 915 C CA . PRO A 1 129 ? -15.398 -8.117 -10.602 1 97.94 129 PRO A CA 1
ATOM 916 C C . PRO A 1 129 ? -16.594 -7.699 -9.75 1 97.94 129 PRO A C 1
ATOM 918 O O . PRO A 1 129 ? -16.953 -8.391 -8.797 1 97.94 129 PRO A O 1
ATOM 921 N N . VAL A 1 130 ? -17.203 -6.562 -9.984 1 98.25 130 VAL A N 1
ATOM 922 C CA . VAL A 1 130 ? -18.344 -6.078 -9.211 1 98.25 130 VAL A CA 1
ATOM 923 C C . VAL A 1 130 ? -19.5 -7.078 -9.312 1 98.25 130 VAL A C 1
ATOM 925 O O . VAL A 1 130 ? -19.734 -7.652 -10.375 1 98.25 130 VAL A O 1
ATOM 928 N N . ILE A 1 131 ? -20.203 -7.266 -8.203 1 98.06 131 ILE A N 1
ATOM 929 C CA . ILE A 1 131 ? -21.297 -8.227 -8.156 1 98.06 131 ILE A CA 1
ATOM 930 C C . ILE A 1 131 ? -22.359 -7.863 -9.195 1 98.06 131 ILE A C 1
ATOM 932 O O . ILE A 1 131 ? -22.812 -6.719 -9.258 1 98.06 131 ILE A O 1
ATOM 936 N N . PRO A 1 132 ? -22.719 -8.789 -10.047 1 96.5 132 PRO A N 1
ATOM 937 C CA . PRO A 1 132 ? -23.719 -8.492 -11.07 1 96.5 132 PRO A CA 1
ATOM 938 C C . PRO A 1 132 ? -25.062 -8.078 -10.461 1 96.5 132 PRO A C 1
ATOM 940 O O . PRO A 1 132 ? -25.453 -8.578 -9.406 1 96.5 132 PRO A O 1
ATOM 943 N N . GLN A 1 133 ? -25.797 -7.223 -11.188 1 93.12 133 GLN A N 1
ATOM 944 C CA . GLN A 1 133 ? -27.109 -6.785 -10.734 1 93.12 133 GLN A CA 1
ATOM 945 C C . GLN A 1 133 ? -28.031 -7.973 -10.5 1 93.12 133 GLN A C 1
ATOM 947 O O . GLN A 1 133 ? -28.062 -8.914 -11.289 1 93.12 133 GLN A O 1
ATOM 952 N N . GLY A 1 134 ? -28.734 -7.926 -9.391 1 92.81 134 GLY A N 1
ATOM 953 C CA . GLY A 1 134 ? -29.688 -8.984 -9.07 1 92.81 134 GLY A CA 1
ATOM 954 C C . GLY A 1 134 ? -29.078 -10.102 -8.25 1 92.81 134 GLY A C 1
ATOM 955 O O . GLY A 1 134 ? -29.781 -11.023 -7.832 1 92.81 134 GLY A O 1
ATOM 956 N N . CYS A 1 135 ? -27.781 -10.086 -8.055 1 95.94 135 CYS A N 1
ATOM 957 C CA . CYS A 1 135 ? -27.125 -11.117 -7.266 1 95.94 135 CYS A CA 1
ATOM 958 C C . CYS A 1 135 ? -26.578 -10.539 -5.957 1 95.94 135 CYS A C 1
ATOM 960 O O . CYS A 1 135 ? -26.391 -9.328 -5.844 1 95.94 135 CYS A O 1
ATOM 962 N N . GLU A 1 136 ? -26.438 -11.352 -4.984 1 95.94 136 GLU A N 1
ATOM 963 C CA . GLU A 1 136 ? -25.828 -11.008 -3.701 1 95.94 136 GLU A CA 1
ATOM 964 C C . GLU A 1 136 ? -24.656 -11.938 -3.383 1 95.94 136 GLU A C 1
ATOM 966 O O . GLU A 1 136 ? -24.703 -13.133 -3.674 1 95.94 136 GLU A O 1
ATOM 971 N N . LEU A 1 137 ? -23.625 -11.43 -2.814 1 96.75 137 LEU A N 1
ATOM 972 C CA . LEU A 1 137 ? -22.453 -12.195 -2.408 1 96.75 137 LEU A CA 1
ATOM 973 C C . LEU A 1 137 ? -22.75 -13.016 -1.155 1 96.75 137 LEU A C 1
ATOM 975 O O . LEU A 1 137 ? -23.234 -12.477 -0.158 1 96.75 137 LEU A O 1
ATOM 979 N N . VAL A 1 138 ? -22.422 -14.281 -1.18 1 96.88 138 VAL A N 1
ATOM 980 C CA . VAL A 1 138 ? -22.688 -15.18 -0.065 1 96.88 138 VAL A CA 1
ATOM 981 C C . VAL A 1 138 ? -21.375 -15.617 0.575 1 96.88 138 VAL A C 1
ATOM 983 O O . VAL A 1 138 ? -21.281 -15.766 1.797 1 96.88 138 VAL A O 1
ATOM 986 N N . GLN A 1 139 ? -20.406 -15.875 -0.251 1 98 139 GLN A N 1
ATOM 987 C CA . GLN A 1 139 ? -19.125 -16.438 0.186 1 98 139 GLN A CA 1
ATOM 988 C C . GLN A 1 139 ? -18 -16.047 -0.765 1 98 139 GLN A C 1
ATOM 990 O O . GLN A 1 139 ? -18.234 -15.805 -1.951 1 98 139 GLN A O 1
ATOM 995 N N . ALA A 1 140 ? -16.812 -15.891 -0.214 1 98.81 140 ALA A N 1
ATOM 996 C CA . ALA A 1 140 ? -15.641 -15.586 -1.036 1 98.81 140 ALA A CA 1
ATOM 997 C C . ALA A 1 140 ? -14.492 -16.531 -0.718 1 98.81 140 ALA A C 1
ATOM 999 O O . ALA A 1 140 ? -14.234 -16.844 0.448 1 98.81 140 ALA A O 1
ATOM 1000 N N . HIS A 1 141 ? -13.82 -17.078 -1.737 1 98.88 141 HIS A N 1
ATOM 1001 C CA . HIS A 1 141 ? -12.609 -17.875 -1.654 1 98.88 141 HIS A CA 1
ATOM 1002 C C . HIS A 1 141 ? -11.414 -17.125 -2.238 1 98.88 141 HIS A C 1
ATOM 1004 O O . HIS A 1 141 ? -11.406 -16.781 -3.424 1 98.88 141 HIS A O 1
ATOM 1010 N N . LEU A 1 142 ? -10.414 -16.859 -1.434 1 98.94 142 LEU A N 1
ATOM 1011 C CA . LEU A 1 142 ? -9.211 -16.188 -1.923 1 98.94 142 LEU A CA 1
ATOM 1012 C C . LEU A 1 142 ? -8.016 -17.141 -1.922 1 98.94 142 LEU A C 1
ATOM 1014 O O . LEU A 1 142 ? -7.695 -17.734 -0.89 1 98.94 142 LEU A O 1
ATOM 1018 N N . LEU A 1 143 ? -7.438 -17.391 -3.033 1 98.94 143 LEU A N 1
ATOM 1019 C CA . LEU A 1 143 ? -6.137 -18.016 -3.215 1 98.94 143 LEU A CA 1
ATOM 1020 C C . LEU A 1 143 ? -5.113 -17.016 -3.732 1 98.94 143 LEU A C 1
ATOM 1022 O O . LEU A 1 143 ? -5.289 -16.453 -4.812 1 98.94 143 LEU A O 1
ATOM 1026 N N . HIS A 1 144 ? -4.062 -16.766 -2.961 1 98.94 144 HIS A N 1
ATOM 1027 C CA . HIS A 1 144 ? -3.113 -15.766 -3.42 1 98.94 144 HIS A CA 1
ATOM 1028 C C . HIS A 1 144 ? -1.685 -16.297 -3.381 1 98.94 144 HIS A C 1
ATOM 1030 O O . HIS A 1 144 ? -1.379 -17.203 -2.609 1 98.94 144 HIS A O 1
ATOM 1036 N N . ARG A 1 145 ? -0.83 -15.797 -4.207 1 98.94 145 ARG A N 1
ATOM 1037 C CA . ARG A 1 145 ? 0.61 -16.031 -4.23 1 98.94 145 ARG A CA 1
ATOM 1038 C C . ARG A 1 145 ? 1.326 -15.164 -3.203 1 98.94 145 ARG A C 1
ATOM 1040 O O . ARG A 1 145 ? 0.81 -14.125 -2.797 1 98.94 145 ARG A O 1
ATOM 1047 N N . HIS A 1 146 ? 2.518 -15.625 -2.76 1 98.88 146 HIS A N 1
ATOM 1048 C CA . HIS A 1 146 ? 3.375 -14.781 -1.937 1 98.88 146 HIS A CA 1
ATOM 1049 C C . HIS A 1 146 ? 3.785 -13.516 -2.688 1 98.88 146 HIS A C 1
ATOM 1051 O O . HIS A 1 146 ? 3.637 -13.438 -3.908 1 98.88 146 HIS A O 1
ATOM 1057 N N . GLY A 1 147 ? 4.262 -12.469 -1.968 1 98.88 147 GLY A N 1
ATOM 1058 C CA . GLY A 1 147 ? 4.719 -11.211 -2.537 1 98.88 147 GLY A CA 1
ATOM 1059 C C . GLY A 1 147 ? 6.102 -11.312 -3.16 1 98.88 147 GLY A C 1
ATOM 1060 O O . GLY A 1 147 ? 6.703 -12.383 -3.184 1 98.88 147 GLY A O 1
ATOM 1061 N N . ALA A 1 148 ? 6.57 -10.156 -3.658 1 98.88 148 ALA A N 1
ATOM 1062 C CA . ALA A 1 148 ? 7.895 -10.062 -4.266 1 98.88 148 ALA A CA 1
ATOM 1063 C C . ALA A 1 148 ? 8.984 -10.461 -3.271 1 98.88 148 ALA A C 1
ATOM 1065 O O . ALA A 1 148 ? 8.93 -10.086 -2.1 1 98.88 148 ALA A O 1
ATOM 1066 N N . ARG A 1 149 ? 9.93 -11.234 -3.727 1 98.62 149 ARG A N 1
ATOM 1067 C CA . ARG A 1 149 ? 10.977 -11.812 -2.887 1 98.62 149 ARG A CA 1
ATOM 1068 C C . ARG A 1 149 ? 12.344 -11.68 -3.549 1 98.62 149 ARG A C 1
ATOM 1070 O O . ARG A 1 149 ? 12.438 -11.273 -4.707 1 98.62 149 ARG A O 1
ATOM 1077 N N . TYR A 1 150 ? 13.359 -11.984 -2.803 1 98.56 150 TYR A N 1
ATOM 1078 C CA . TYR A 1 150 ? 14.703 -12.188 -3.338 1 98.56 150 TYR A CA 1
ATOM 1079 C C . TYR A 1 150 ? 14.75 -13.43 -4.219 1 98.56 150 TYR A C 1
ATOM 1081 O O . TYR A 1 150 ? 13.82 -14.234 -4.223 1 98.56 150 TYR A O 1
ATOM 1089 N N . PRO A 1 151 ? 15.859 -13.555 -5.051 1 98.12 151 PRO A N 1
ATOM 1090 C CA . PRO A 1 151 ? 16.016 -14.789 -5.816 1 98.12 151 PRO A CA 1
ATOM 1091 C C . PRO A 1 151 ? 16.125 -16.031 -4.926 1 98.12 151 PRO A C 1
ATOM 1093 O O . PRO A 1 151 ? 16.422 -15.914 -3.738 1 98.12 151 PRO A O 1
ATOM 1096 N N . THR A 1 152 ? 15.766 -17.156 -5.531 1 95.62 152 THR A N 1
ATOM 1097 C CA . THR A 1 152 ? 16.031 -18.406 -4.82 1 95.62 152 THR A CA 1
ATOM 1098 C C . THR A 1 152 ? 17.531 -18.625 -4.66 1 95.62 152 THR A C 1
ATOM 1100 O O . THR A 1 152 ? 18.328 -18.094 -5.434 1 95.62 152 THR A O 1
ATOM 1103 N N . SER A 1 153 ? 17.906 -19.359 -3.695 1 92.19 153 SER A N 1
ATOM 1104 C CA . SER A 1 153 ? 19.312 -19.672 -3.455 1 92.19 153 SER A CA 1
ATOM 1105 C C . SER A 1 153 ? 19.953 -20.344 -4.668 1 92.19 153 SER A C 1
ATOM 1107 O O . SER A 1 153 ? 19.344 -21.234 -5.27 1 92.19 153 SER A O 1
ATOM 1109 N N . GLY A 1 154 ? 21.078 -19.859 -5.086 1 89.44 154 GLY A N 1
ATOM 1110 C CA . GLY A 1 154 ? 21.844 -20.484 -6.168 1 89.44 154 GLY A CA 1
ATOM 1111 C C . GLY A 1 154 ? 21.281 -20.156 -7.543 1 89.44 154 GLY A C 1
ATOM 1112 O O . GLY A 1 154 ? 21.656 -20.797 -8.531 1 89.44 154 GLY A O 1
ATOM 1113 N N . SER A 1 155 ? 20.453 -19.188 -7.605 1 93.5 155 SER A N 1
ATOM 1114 C CA . SER A 1 155 ? 19.812 -18.844 -8.875 1 93.5 155 SER A CA 1
ATOM 1115 C C . SER A 1 155 ? 20.766 -18.031 -9.75 1 93.5 155 SER A C 1
ATOM 1117 O O . SER A 1 155 ? 21.891 -17.734 -9.359 1 93.5 155 SER A O 1
ATOM 1119 N N . GLY A 1 156 ? 20.281 -17.703 -10.922 1 96.88 156 GLY A N 1
ATOM 1120 C CA . GLY A 1 156 ? 21.047 -17.031 -11.969 1 96.88 156 GLY A CA 1
ATOM 1121 C C . GLY A 1 156 ? 21.656 -15.719 -11.531 1 96.88 156 GLY A C 1
ATOM 1122 O O . GLY A 1 156 ? 22.844 -15.492 -11.711 1 96.88 156 GLY A O 1
ATOM 1123 N N . PRO A 1 157 ? 20.906 -14.852 -10.891 1 98.5 157 PRO A N 1
ATOM 1124 C CA . PRO A 1 157 ? 21.422 -13.547 -10.477 1 98.5 157 PRO A CA 1
ATOM 1125 C C . PRO A 1 157 ? 22.656 -13.656 -9.57 1 98.5 157 PRO A C 1
ATOM 1127 O O . PRO A 1 157 ? 23.656 -12.969 -9.797 1 98.5 157 PRO A O 1
ATOM 1130 N N . ALA A 1 158 ? 22.609 -14.516 -8.586 1 98.25 158 ALA A N 1
ATOM 1131 C CA . ALA A 1 158 ? 23.75 -14.703 -7.699 1 98.25 158 ALA A CA 1
ATOM 1132 C C . ALA A 1 158 ? 24.938 -15.273 -8.461 1 98.25 158 ALA A C 1
ATOM 1134 O O . ALA A 1 158 ? 26.094 -14.883 -8.211 1 98.25 158 ALA A O 1
ATOM 1135 N N . ASN A 1 159 ? 24.719 -16.25 -9.375 1 98.38 159 ASN A N 1
ATOM 1136 C CA . ASN A 1 159 ? 25.781 -16.844 -10.18 1 98.38 159 ASN A CA 1
ATOM 1137 C C . ASN A 1 159 ? 26.438 -15.82 -11.094 1 98.38 159 ASN A C 1
ATOM 1139 O O . ASN A 1 159 ? 27.656 -15.852 -11.297 1 98.38 159 ASN A O 1
ATOM 1143 N N . PHE A 1 160 ? 25.594 -14.969 -11.68 1 98.62 160 PHE A N 1
ATOM 1144 C CA . PHE A 1 160 ? 26.156 -13.914 -12.523 1 98.62 160 PHE A CA 1
ATOM 1145 C C . PHE A 1 160 ? 27.047 -12.984 -11.703 1 98.62 160 PHE A C 1
ATOM 1147 O O . PHE A 1 160 ? 28.125 -12.602 -12.148 1 98.62 160 PHE A O 1
ATOM 1154 N N . ALA A 1 161 ? 26.594 -12.578 -10.523 1 98.5 161 ALA A N 1
ATOM 1155 C CA . ALA A 1 161 ? 27.391 -11.734 -9.633 1 98.5 161 ALA A CA 1
ATOM 1156 C C . ALA A 1 161 ? 28.734 -12.398 -9.305 1 98.5 161 ALA A C 1
ATOM 1158 O O . ALA A 1 161 ? 29.781 -11.742 -9.312 1 98.5 161 ALA A O 1
ATOM 1159 N N . ALA A 1 162 ? 28.688 -13.688 -9.023 1 97.94 162 ALA A N 1
ATOM 1160 C CA . ALA A 1 162 ? 29.906 -14.438 -8.727 1 97.94 162 ALA A CA 1
ATOM 1161 C C . ALA A 1 162 ? 30.844 -14.445 -9.93 1 97.94 162 ALA A C 1
ATOM 1163 O O . ALA A 1 162 ? 32.062 -14.367 -9.766 1 97.94 162 ALA A O 1
ATOM 1164 N N . LYS A 1 163 ? 30.281 -14.609 -11.102 1 97.69 163 LYS A N 1
ATOM 1165 C CA . LYS A 1 163 ? 31.062 -14.586 -12.336 1 97.69 163 LYS A CA 1
ATOM 1166 C C . LYS A 1 163 ? 31.781 -13.242 -12.5 1 97.69 163 LYS A C 1
ATOM 1168 O O . LYS A 1 163 ? 32.969 -13.203 -12.836 1 97.69 163 LYS A O 1
ATOM 1173 N N . VAL A 1 164 ? 31.047 -12.125 -12.289 1 97.94 164 VAL A N 1
ATOM 1174 C CA . VAL A 1 164 ? 31.625 -10.789 -12.375 1 97.94 164 VAL A CA 1
ATOM 1175 C C . VAL A 1 164 ? 32.719 -10.633 -11.328 1 97.94 164 VAL A C 1
ATOM 1177 O O . VAL A 1 164 ? 33.781 -10.102 -11.625 1 97.94 164 VAL A O 1
ATOM 1180 N N . HIS A 1 165 ? 32.469 -11.086 -10.117 1 97.88 165 HIS A N 1
ATOM 1181 C CA . HIS A 1 165 ? 33.438 -10.961 -9.031 1 97.88 165 HIS A CA 1
ATOM 1182 C C . HIS A 1 165 ? 34.719 -11.75 -9.336 1 97.88 165 HIS A C 1
ATOM 1184 O O . HIS A 1 165 ? 35.812 -11.289 -9.062 1 97.88 165 HIS A O 1
ATOM 1190 N N . ALA A 1 166 ? 34.562 -12.938 -9.883 1 97.5 166 ALA A N 1
ATOM 1191 C CA . ALA A 1 166 ? 35.719 -13.758 -10.258 1 97.5 166 ALA A CA 1
ATOM 1192 C C . ALA A 1 166 ? 36.562 -13.07 -11.312 1 97.5 166 ALA A C 1
ATOM 1194 O O . ALA A 1 166 ? 37.812 -13.109 -11.25 1 97.5 166 ALA A O 1
ATOM 1195 N N . ALA A 1 167 ? 35.906 -12.453 -12.281 1 96.56 167 ALA A N 1
ATOM 1196 C CA . ALA A 1 167 ? 36.625 -11.719 -13.32 1 96.56 167 ALA A CA 1
ATOM 1197 C C . ALA A 1 167 ? 37.375 -10.516 -12.734 1 96.56 167 ALA A C 1
ATOM 1199 O O . ALA A 1 167 ? 38.5 -10.227 -13.109 1 96.56 167 ALA A O 1
ATOM 1200 N N . ALA A 1 168 ? 36.719 -9.828 -11.844 1 95.81 168 ALA A N 1
ATOM 1201 C CA . ALA A 1 168 ? 37.25 -8.602 -11.258 1 95.81 168 ALA A CA 1
ATOM 1202 C C . ALA A 1 168 ? 38.469 -8.898 -10.391 1 95.81 168 ALA A C 1
ATOM 1204 O O . ALA A 1 168 ? 39.375 -8.062 -10.266 1 95.81 168 ALA A O 1
ATOM 1205 N N . THR A 1 169 ? 38.531 -10.023 -9.781 1 95.25 169 THR A N 1
ATOM 1206 C CA . THR A 1 169 ? 39.625 -10.375 -8.875 1 95.25 169 THR A CA 1
ATOM 1207 C C . THR A 1 169 ? 40.688 -11.188 -9.594 1 95.25 169 THR A C 1
ATOM 1209 O O . THR A 1 169 ? 41.719 -11.492 -9.016 1 95.25 169 THR A O 1
ATOM 1212 N N . GLY A 1 170 ? 40.469 -11.523 -10.797 1 90.69 170 GLY A N 1
ATOM 1213 C CA . GLY A 1 170 ? 41.438 -12.328 -11.555 1 90.69 170 GLY A CA 1
ATOM 1214 C C . GLY A 1 170 ? 42.312 -11.492 -12.453 1 90.69 170 GLY A C 1
ATOM 1215 O O . GLY A 1 170 ? 42.969 -10.547 -12 1 90.69 170 GLY A O 1
ATOM 1216 N N . ALA A 1 171 ? 42.312 -11.875 -13.781 1 77.69 171 ALA A N 1
ATOM 1217 C CA . ALA A 1 171 ? 43.312 -11.398 -14.75 1 77.69 171 ALA A CA 1
ATOM 1218 C C . ALA A 1 171 ? 42.938 -10 -15.242 1 77.69 171 ALA A C 1
ATOM 1220 O O . ALA A 1 171 ? 43.719 -9.367 -15.961 1 77.69 171 ALA A O 1
ATOM 1221 N N . GLY A 1 172 ? 41.719 -9.586 -14.758 1 82.44 172 GLY A N 1
ATOM 1222 C CA . GLY A 1 172 ? 41.375 -8.234 -15.156 1 82.44 172 GLY A CA 1
ATOM 1223 C C . GLY A 1 172 ? 40 -8.141 -15.766 1 82.44 172 GLY A C 1
ATOM 1224 O O . GLY A 1 172 ? 39.625 -8.969 -16.594 1 82.44 172 GLY A O 1
ATOM 1225 N N . PHE A 1 173 ? 39.156 -7.316 -15.406 1 93.19 173 PHE A N 1
ATOM 1226 C CA . PHE A 1 173 ? 37.812 -7.047 -15.836 1 93.19 173 PHE A CA 1
ATOM 1227 C C . PHE A 1 173 ? 37.562 -5.551 -15.992 1 93.19 173 PHE A C 1
ATOM 1229 O O . PHE A 1 173 ? 38.062 -4.754 -15.203 1 93.19 173 PHE A O 1
ATOM 1236 N N . SER A 1 174 ? 37.062 -5.215 -17.109 1 96.19 174 SER A N 1
ATOM 1237 C CA . SER A 1 174 ? 36.594 -3.846 -17.281 1 96.19 174 SER A CA 1
ATOM 1238 C C . SER A 1 174 ? 35.344 -3.795 -18.141 1 96.19 174 SER A C 1
ATOM 1240 O O . SER A 1 174 ? 35.156 -4.609 -19.047 1 96.19 174 SER A O 1
ATOM 1242 N N . ALA A 1 175 ? 34.5 -2.906 -17.812 1 97.56 175 ALA A N 1
ATOM 1243 C CA . ALA A 1 175 ? 33.25 -2.684 -18.547 1 97.56 175 ALA A CA 1
ATOM 1244 C C . ALA A 1 175 ? 33.156 -1.234 -19.016 1 97.56 175 ALA A C 1
ATOM 1246 O O . ALA A 1 175 ? 33.594 -0.317 -18.312 1 97.56 175 ALA A O 1
ATOM 1247 N N . THR A 1 176 ? 32.594 -0.982 -20.172 1 97.12 176 THR A N 1
ATOM 1248 C CA . THR A 1 176 ? 32.406 0.342 -20.766 1 97.12 176 THR A CA 1
ATOM 1249 C C . THR A 1 176 ? 30.984 0.525 -21.281 1 97.12 176 THR A C 1
ATOM 1251 O O . THR A 1 176 ? 30.141 -0.349 -21.094 1 97.12 176 THR A O 1
ATOM 1254 N N . GLY A 1 177 ? 30.688 1.757 -21.781 1 96 177 GLY A N 1
ATOM 1255 C CA . GLY A 1 177 ? 29.375 2.008 -22.359 1 96 177 GLY A CA 1
ATOM 1256 C C . GLY A 1 177 ? 28.25 1.818 -21.359 1 96 177 GLY A C 1
ATOM 1257 O O . GLY A 1 177 ? 28.328 2.295 -20.219 1 96 177 GLY A O 1
ATOM 1258 N N . ALA A 1 178 ? 27.219 1.116 -21.812 1 94.81 178 ALA A N 1
ATOM 1259 C CA . ALA A 1 178 ? 26.016 0.914 -21.016 1 94.81 178 ALA A CA 1
ATOM 1260 C C . ALA A 1 178 ? 26.312 0.018 -19.812 1 94.81 178 ALA A C 1
ATOM 1262 O O . ALA A 1 178 ? 25.562 0.025 -18.828 1 94.81 178 ALA A O 1
ATOM 1263 N N . LEU A 1 179 ? 27.406 -0.725 -19.844 1 97.88 179 LEU A N 1
ATOM 1264 C CA . LEU A 1 179 ? 27.719 -1.688 -18.781 1 97.88 179 LEU A CA 1
ATOM 1265 C C . LEU A 1 179 ? 28.766 -1.121 -17.828 1 97.88 179 LEU A C 1
ATOM 1267 O O . LEU A 1 179 ? 29.234 -1.821 -16.922 1 97.88 179 LEU A O 1
ATOM 1271 N N . SER A 1 180 ? 29.125 0.154 -17.906 1 97.38 180 SER A N 1
ATOM 1272 C CA . SER A 1 180 ? 30.172 0.762 -17.109 1 97.38 180 SER A CA 1
ATOM 1273 C C . SER A 1 180 ? 29.906 0.617 -15.625 1 97.38 180 SER A C 1
ATOM 1275 O O . SER A 1 180 ? 30.828 0.576 -14.812 1 97.38 180 SER A O 1
ATOM 1277 N N . PHE A 1 181 ? 28.625 0.523 -15.203 1 97 181 PHE A N 1
ATOM 1278 C CA . PHE A 1 181 ? 28.266 0.429 -13.789 1 97 181 PHE A CA 1
ATOM 1279 C C . PHE A 1 181 ? 28.781 -0.87 -13.188 1 97 181 PHE A C 1
ATOM 1281 O O . PHE A 1 181 ? 28.969 -0.961 -11.969 1 97 181 PHE A O 1
ATOM 1288 N N . LEU A 1 182 ? 29.047 -1.891 -13.984 1 98.31 182 LEU A N 1
ATOM 1289 C CA . LEU A 1 182 ? 29.5 -3.188 -13.484 1 98.31 182 LEU A CA 1
ATOM 1290 C C . LEU A 1 182 ? 30.859 -3.074 -12.828 1 98.31 182 LEU A C 1
ATOM 1292 O O . LEU A 1 182 ? 31.266 -3.963 -12.07 1 98.31 182 LEU A O 1
ATOM 1296 N N . ASN A 1 183 ? 31.609 -2.002 -13.156 1 97.75 183 ASN A N 1
ATOM 1297 C CA . ASN A 1 183 ? 32.969 -1.83 -12.625 1 97.75 183 ASN A CA 1
ATOM 1298 C C . ASN A 1 183 ? 32.938 -1.647 -11.109 1 97.75 183 ASN A C 1
ATOM 1300 O O . ASN A 1 183 ? 33.969 -1.822 -10.445 1 97.75 183 ASN A O 1
ATOM 1304 N N . THR A 1 184 ? 31.719 -1.218 -10.594 1 97.06 184 THR A N 1
ATOM 1305 C CA . THR A 1 184 ? 31.625 -0.985 -9.156 1 97.06 184 THR A CA 1
ATOM 1306 C C . THR A 1 184 ? 30.344 -1.606 -8.594 1 97.06 184 THR A C 1
ATOM 1308 O O . THR A 1 184 ? 29.969 -1.332 -7.457 1 97.06 184 THR A O 1
ATOM 1311 N N . TRP A 1 185 ? 29.641 -2.367 -9.422 1 97.94 185 TRP A N 1
ATOM 1312 C CA . TRP A 1 185 ? 28.375 -2.973 -9.023 1 97.94 185 TRP A CA 1
ATOM 1313 C C . TRP A 1 185 ? 28.594 -4.066 -7.984 1 97.94 185 TRP A C 1
ATOM 1315 O O . TRP A 1 185 ? 29.516 -4.879 -8.117 1 97.94 185 TRP A O 1
ATOM 1325 N N . THR A 1 186 ? 27.797 -4.082 -6.898 1 98.31 186 THR A N 1
ATOM 1326 C CA . THR A 1 186 ? 27.797 -5.152 -5.91 1 98.31 186 THR A CA 1
ATOM 1327 C C . THR A 1 186 ? 26.438 -5.828 -5.84 1 98.31 186 THR A C 1
ATOM 1329 O O . THR A 1 186 ? 25.406 -5.207 -6.137 1 98.31 186 THR A O 1
ATOM 1332 N N . TYR A 1 187 ? 26.453 -7.125 -5.543 1 98.56 187 TYR A N 1
ATOM 1333 C CA . TYR A 1 187 ? 25.234 -7.914 -5.395 1 98.56 187 TYR A CA 1
ATOM 1334 C C . TYR A 1 187 ? 24.625 -7.719 -4.008 1 98.56 187 TYR A C 1
ATOM 1336 O O . TYR A 1 187 ? 25.141 -8.234 -3.018 1 98.56 187 TYR A O 1
ATOM 1344 N N . LYS A 1 188 ? 23.422 -7.09 -3.936 1 98.56 188 LYS A N 1
ATOM 1345 C CA . LYS A 1 188 ? 22.859 -6.664 -2.658 1 98.56 188 LYS A CA 1
ATOM 1346 C C . LYS A 1 188 ? 21.641 -7.504 -2.291 1 98.56 188 LYS A C 1
ATOM 1348 O O . LYS A 1 188 ? 20.969 -7.223 -1.302 1 98.56 188 LYS A O 1
ATOM 1353 N N . LEU A 1 189 ? 21.344 -8.508 -3.07 1 98.62 189 LEU A N 1
ATOM 1354 C CA . LEU A 1 189 ? 20.125 -9.273 -2.871 1 98.62 189 LEU A CA 1
ATOM 1355 C C . LEU A 1 189 ? 20.375 -10.453 -1.932 1 98.62 189 LEU A C 1
ATOM 1357 O O . LEU A 1 189 ? 21.391 -11.133 -2.035 1 98.62 189 LEU A O 1
ATOM 1361 N N . GLY A 1 190 ? 19.453 -10.688 -0.965 1 97.81 190 GLY A N 1
ATOM 1362 C CA . GLY A 1 190 ? 19.422 -11.938 -0.222 1 97.81 190 GLY A CA 1
ATOM 1363 C C . GLY A 1 190 ? 18.891 -13.102 -1.032 1 97.81 190 GLY A C 1
ATOM 1364 O O . GLY A 1 190 ? 19.156 -13.203 -2.232 1 97.81 190 GLY A O 1
ATOM 1365 N N . ALA A 1 191 ? 18.188 -14.023 -0.305 1 97.88 191 ALA A N 1
ATOM 1366 C CA . ALA A 1 191 ? 17.578 -15.156 -1.002 1 97.88 191 ALA A CA 1
ATOM 1367 C C . ALA A 1 191 ? 16.234 -15.523 -0.371 1 97.88 191 ALA A C 1
ATOM 1369 O O . ALA A 1 191 ? 16.078 -15.477 0.852 1 97.88 191 ALA A O 1
ATOM 1370 N N . GLU A 1 192 ? 15.258 -15.852 -1.133 1 97.44 192 GLU A N 1
ATOM 1371 C CA . GLU A 1 192 ? 13.984 -16.484 -0.787 1 97.44 192 GLU A CA 1
ATOM 1372 C C . GLU A 1 192 ? 13.078 -15.523 -0.027 1 97.44 192 GLU A C 1
ATOM 1374 O O . GLU A 1 192 ? 11.867 -15.508 -0.235 1 97.44 192 GLU A O 1
ATOM 1379 N N . LEU A 1 193 ? 13.555 -14.609 0.813 1 97.75 193 LEU A N 1
ATOM 1380 C CA . LEU A 1 193 ? 12.789 -13.766 1.726 1 97.75 193 LEU A CA 1
ATOM 1381 C C . LEU A 1 193 ? 12.016 -12.695 0.959 1 97.75 193 LEU A C 1
ATOM 1383 O O . LEU A 1 193 ? 12.445 -12.258 -0.11 1 97.75 193 LEU A O 1
ATOM 1387 N N . LEU A 1 194 ? 10.883 -12.258 1.551 1 98.31 194 LEU A N 1
ATOM 1388 C CA . LEU A 1 194 ? 10.125 -11.148 0.977 1 98.31 194 LEU A CA 1
ATOM 1389 C C . LEU A 1 194 ? 10.93 -9.852 1.033 1 98.31 194 LEU A C 1
ATOM 1391 O O . LEU A 1 194 ? 11.695 -9.633 1.973 1 98.31 194 LEU A O 1
ATOM 1395 N N . THR A 1 195 ? 10.742 -9.023 0.061 1 98.5 195 THR A N 1
ATOM 1396 C CA . THR A 1 195 ? 11.234 -7.656 0.086 1 98.5 195 THR A CA 1
ATOM 1397 C C . THR A 1 195 ? 10.234 -6.727 0.766 1 98.5 195 THR A C 1
ATOM 1399 O O . THR A 1 195 ? 9.078 -7.098 0.966 1 98.5 195 THR A O 1
ATOM 1402 N N . PRO A 1 196 ? 10.625 -5.512 1.121 1 98.56 196 PRO A N 1
ATOM 1403 C CA . PRO A 1 196 ? 9.648 -4.559 1.651 1 98.56 196 PRO A CA 1
ATOM 1404 C C . PRO A 1 196 ? 8.469 -4.336 0.708 1 98.56 196 PRO A C 1
ATOM 1406 O O . PRO A 1 196 ? 7.316 -4.293 1.152 1 98.56 196 PRO A O 1
ATOM 1409 N N . PHE A 1 197 ? 8.75 -4.168 -0.609 1 98.75 197 PHE A N 1
ATOM 1410 C CA . PHE A 1 197 ? 7.672 -4.035 -1.582 1 98.75 197 PHE A CA 1
ATOM 1411 C C . PHE A 1 197 ? 6.77 -5.262 -1.562 1 98.75 197 PHE A C 1
ATOM 1413 O O . PHE A 1 197 ? 5.543 -5.141 -1.611 1 98.75 197 PHE A O 1
ATOM 1420 N N . GLY A 1 198 ? 7.336 -6.473 -1.506 1 98.88 198 GLY A N 1
ATOM 1421 C CA . GLY A 1 198 ? 6.543 -7.691 -1.43 1 98.88 198 GLY A CA 1
ATOM 1422 C C . GLY A 1 198 ? 5.602 -7.719 -0.241 1 98.88 198 GLY A C 1
ATOM 1423 O O . GLY A 1 198 ? 4.461 -8.164 -0.357 1 98.88 198 GLY A O 1
ATOM 1424 N N . ARG A 1 199 ? 6.078 -7.301 0.937 1 98.81 199 ARG A N 1
ATOM 1425 C CA . ARG A 1 199 ? 5.23 -7.188 2.119 1 98.81 199 ARG A CA 1
ATOM 1426 C C . ARG A 1 199 ? 4.062 -6.246 1.868 1 98.81 199 ARG A C 1
ATOM 1428 O O . ARG A 1 199 ? 2.924 -6.547 2.238 1 98.81 199 ARG A O 1
ATOM 1435 N N . SER A 1 200 ? 4.367 -5.098 1.205 1 98.81 200 SER A N 1
ATOM 1436 C CA . SER A 1 200 ? 3.32 -4.113 0.957 1 98.81 200 SER A CA 1
ATOM 1437 C C . SER A 1 200 ? 2.256 -4.66 0.012 1 98.81 200 SER A C 1
ATOM 1439 O O . SER A 1 200 ? 1.076 -4.328 0.137 1 98.81 200 SER A O 1
ATOM 1441 N N . GLN A 1 201 ? 2.672 -5.523 -0.952 1 98.81 201 GLN A N 1
ATOM 1442 C CA . GLN A 1 201 ? 1.695 -6.117 -1.86 1 98.81 201 GLN A CA 1
ATOM 1443 C C . GLN A 1 201 ? 0.621 -6.879 -1.091 1 98.81 201 GLN A C 1
ATOM 1445 O O . GLN A 1 201 ? -0.572 -6.719 -1.357 1 98.81 201 GLN A O 1
ATOM 1450 N N . LEU A 1 202 ? 1.032 -7.688 -0.136 1 98.94 202 LEU A N 1
ATOM 1451 C CA . LEU A 1 202 ? 0.066 -8.523 0.571 1 98.94 202 LEU A CA 1
ATOM 1452 C C . LEU A 1 202 ? -0.698 -7.707 1.609 1 98.94 202 LEU A C 1
ATOM 1454 O O . LEU A 1 202 ? -1.877 -7.965 1.862 1 98.94 202 LEU A O 1
ATOM 1458 N N . PHE A 1 203 ? -0.038 -6.738 2.27 1 98.94 203 PHE A N 1
ATOM 1459 C CA . PHE A 1 203 ? -0.768 -5.828 3.145 1 98.94 203 PHE A CA 1
ATOM 1460 C C . PHE A 1 203 ? -1.886 -5.125 2.385 1 98.94 203 PHE A C 1
ATOM 1462 O O . PHE A 1 203 ? -3.029 -5.086 2.846 1 98.94 203 PHE A O 1
ATOM 1469 N N . ASN A 1 204 ? -1.574 -4.613 1.211 1 98.88 204 ASN A N 1
ATOM 1470 C CA . ASN A 1 204 ? -2.557 -3.893 0.41 1 98.88 204 ASN A CA 1
ATOM 1471 C C . ASN A 1 204 ? -3.629 -4.828 -0.141 1 98.88 204 ASN A C 1
ATOM 1473 O O . ASN A 1 204 ? -4.785 -4.434 -0.29 1 98.88 204 ASN A O 1
ATOM 1477 N N . LEU A 1 205 ? -3.232 -6.047 -0.496 1 98.88 205 LEU A N 1
ATOM 1478 C CA . LEU A 1 205 ? -4.246 -7.027 -0.866 1 98.88 205 LEU A CA 1
ATOM 1479 C C . LEU A 1 205 ? -5.246 -7.23 0.27 1 98.88 205 LEU A C 1
ATOM 1481 O O . LEU A 1 205 ? -6.453 -7.316 0.033 1 98.88 205 LEU A O 1
ATOM 1485 N N . GLY A 1 206 ? -4.746 -7.316 1.532 1 98.94 206 GLY A N 1
ATOM 1486 C CA . GLY A 1 206 ? -5.605 -7.418 2.699 1 98.94 206 GLY A CA 1
ATOM 1487 C C . GLY A 1 206 ? -6.543 -6.234 2.852 1 98.94 206 GLY A C 1
ATOM 1488 O O . GLY A 1 206 ? -7.746 -6.41 3.074 1 98.94 206 GLY A O 1
ATOM 1489 N N . VAL A 1 207 ? -6.004 -5.035 2.693 1 98.88 207 VAL A N 1
ATOM 1490 C CA . VAL A 1 207 ? -6.801 -3.818 2.803 1 98.88 207 VAL A CA 1
ATOM 1491 C C . VAL A 1 207 ? -7.871 -3.803 1.713 1 98.88 207 VAL A C 1
ATOM 1493 O O . VAL A 1 207 ? -9.039 -3.51 1.984 1 98.88 207 VAL A O 1
ATOM 1496 N N . GLY A 1 208 ? -7.453 -4.094 0.454 1 98.75 208 GLY A N 1
ATOM 1497 C CA . GLY A 1 208 ? -8.406 -4.164 -0.644 1 98.75 208 GLY A CA 1
ATOM 1498 C C . GLY A 1 208 ? -9.523 -5.16 -0.406 1 98.75 208 GLY A C 1
ATOM 1499 O O . GLY A 1 208 ? -10.688 -4.879 -0.69 1 98.75 208 GLY A O 1
ATOM 1500 N N . PHE A 1 209 ? -9.117 -6.309 0.129 1 98.88 209 PHE A N 1
ATOM 1501 C CA . PHE A 1 209 ? -10.102 -7.348 0.389 1 98.88 209 PHE A CA 1
ATOM 1502 C C . PHE A 1 209 ? -11.078 -6.906 1.476 1 98.88 209 PHE A C 1
ATOM 1504 O O . PHE A 1 209 ? -12.266 -7.23 1.419 1 98.88 209 PHE A O 1
ATOM 1511 N N . ARG A 1 210 ? -10.617 -6.199 2.521 1 98.75 210 ARG A N 1
ATOM 1512 C CA . ARG A 1 210 ? -11.461 -5.66 3.578 1 98.75 210 ARG A CA 1
ATOM 1513 C C . ARG A 1 210 ? -12.484 -4.672 3.014 1 98.75 210 ARG A C 1
ATOM 1515 O O . ARG A 1 210 ? -13.664 -4.727 3.359 1 98.75 210 ARG A O 1
ATOM 1522 N N . VAL A 1 211 ? -12.094 -3.773 2.117 1 98.75 211 VAL A N 1
ATOM 1523 C CA . VAL A 1 211 ? -12.953 -2.738 1.555 1 98.75 211 VAL A CA 1
ATOM 1524 C C . VAL A 1 211 ? -13.969 -3.371 0.608 1 98.75 211 VAL A C 1
ATOM 1526 O O . VAL A 1 211 ? -15.141 -2.984 0.598 1 98.75 211 VAL A O 1
ATOM 1529 N N . LYS A 1 212 ? -13.555 -4.383 -0.14 1 98.69 212 LYS A N 1
ATOM 1530 C CA . LYS A 1 212 ? -14.406 -5.004 -1.15 1 98.69 212 LYS A CA 1
ATOM 1531 C C . LYS A 1 212 ? -15.383 -5.996 -0.516 1 98.69 212 LYS A C 1
ATOM 1533 O O . LYS A 1 212 ? -16.547 -6.055 -0.9 1 98.69 212 LYS A O 1
ATOM 1538 N N . TYR A 1 213 ? -14.922 -6.789 0.491 1 98.75 213 TYR A N 1
ATOM 1539 C CA . TYR A 1 213 ? -15.672 -7.957 0.947 1 98.75 213 TYR A CA 1
ATOM 1540 C C . TYR A 1 213 ? -15.93 -7.883 2.447 1 98.75 213 TYR A C 1
ATOM 1542 O O . TYR A 1 213 ? -16.359 -8.867 3.057 1 98.75 213 TYR A O 1
ATOM 1550 N N . GLY A 1 214 ? -15.703 -6.719 3.088 1 98.25 214 GLY A N 1
ATOM 1551 C CA . GLY A 1 214 ? -15.828 -6.586 4.531 1 98.25 214 GLY A CA 1
ATOM 1552 C C . GLY A 1 214 ? -17.203 -6.965 5.055 1 98.25 214 GLY A C 1
ATOM 1553 O O . GLY A 1 214 ? -17.328 -7.422 6.191 1 98.25 214 GLY A O 1
ATOM 1554 N N . GLU A 1 215 ? -18.234 -6.797 4.27 1 97.69 215 GLU A N 1
ATOM 1555 C CA . GLU A 1 215 ? -19.609 -7.105 4.652 1 97.69 215 GLU A CA 1
ATOM 1556 C C . GLU A 1 215 ? -19.75 -8.562 5.082 1 97.69 215 GLU A C 1
ATOM 1558 O O . GLU A 1 215 ? -20.562 -8.883 5.961 1 97.69 215 GLU A O 1
ATOM 1563 N N . LEU A 1 216 ? -18.938 -9.453 4.574 1 98.25 216 LEU A N 1
ATOM 1564 C CA . LEU A 1 216 ? -19 -10.883 4.855 1 98.25 216 LEU A CA 1
ATOM 1565 C C . LEU A 1 216 ? -18.562 -11.18 6.285 1 98.25 216 LEU A C 1
ATOM 1567 O O . LEU A 1 216 ? -18.828 -12.258 6.812 1 98.25 216 LEU A O 1
ATOM 1571 N N . LEU A 1 217 ? -17.828 -10.266 6.949 1 97.94 217 LEU A N 1
ATOM 1572 C CA . LEU A 1 217 ? -17.391 -10.461 8.328 1 97.94 217 LEU A CA 1
ATOM 1573 C C . LEU A 1 217 ? -18.594 -10.594 9.258 1 97.94 217 LEU A C 1
ATOM 1575 O O . LEU A 1 217 ? -18.516 -11.281 10.281 1 97.94 217 LEU A O 1
ATOM 1579 N N . LYS A 1 218 ? -19.703 -9.961 8.875 1 96.38 218 LYS A N 1
ATOM 1580 C CA . LYS A 1 218 ? -20.906 -9.977 9.695 1 96.38 218 LYS A CA 1
ATOM 1581 C C . LYS A 1 218 ? -21.484 -11.383 9.812 1 96.38 218 LYS A C 1
ATOM 1583 O O . LYS A 1 218 ? -22.266 -11.672 10.727 1 96.38 218 LYS A O 1
ATOM 1588 N N . ASP A 1 219 ? -21.094 -12.242 8.914 1 95.56 219 ASP A N 1
ATOM 1589 C CA . ASP A 1 219 ? -21.688 -13.578 8.852 1 95.56 219 ASP A CA 1
ATOM 1590 C C . ASP A 1 219 ? -20.797 -14.602 9.555 1 95.56 219 ASP A C 1
ATOM 1592 O O . ASP A 1 219 ? -21.094 -15.797 9.547 1 95.56 219 ASP A O 1
ATOM 1596 N N . PHE A 1 220 ? -19.672 -14.172 10.094 1 96.25 220 PHE A N 1
ATOM 1597 C CA . PHE A 1 220 ? -18.844 -15.07 10.875 1 96.25 220 PHE A CA 1
ATOM 1598 C C . PHE A 1 220 ? -19.438 -15.312 12.258 1 96.25 220 PHE A C 1
ATOM 1600 O O . PHE A 1 220 ? -19.969 -14.391 12.875 1 96.25 220 PHE A O 1
ATOM 1607 N N . LYS A 1 221 ? -19.344 -16.5 12.742 1 92.25 221 LYS A N 1
ATOM 1608 C CA . LYS A 1 221 ? -19.766 -16.844 14.102 1 92.25 221 LYS A CA 1
ATOM 1609 C C . LYS A 1 221 ? -18.562 -17.094 15 1 92.25 221 LYS A C 1
ATOM 1611 O O . LYS A 1 221 ? -18.672 -17.078 16.234 1 92.25 221 LYS A O 1
ATOM 1616 N N . ASP A 1 222 ? -17.484 -17.375 14.375 1 92.75 222 ASP A N 1
ATOM 1617 C CA . ASP A 1 222 ? -16.203 -17.609 15.031 1 92.75 222 ASP A CA 1
ATOM 1618 C C . ASP A 1 222 ? -15.062 -16.922 14.281 1 92.75 222 ASP A C 1
ATOM 1620 O O . ASP A 1 222 ? -15.289 -16.297 13.25 1 92.75 222 ASP A O 1
ATOM 1624 N N . LEU A 1 223 ? -13.844 -17.031 14.875 1 96 223 LEU A N 1
ATOM 1625 C CA . LEU A 1 223 ? -12.695 -16.453 14.195 1 96 223 LEU A CA 1
ATOM 1626 C C . LEU A 1 223 ? -12.367 -17.234 12.922 1 96 223 LEU A C 1
ATOM 1628 O O . LEU A 1 223 ? -12.445 -18.469 12.906 1 96 223 LEU A O 1
ATOM 1632 N N . PRO A 1 224 ? -12.039 -16.562 11.836 1 96.81 224 PRO A N 1
ATOM 1633 C CA . PRO A 1 224 ? -11.641 -17.234 10.602 1 96.81 224 PRO A CA 1
ATOM 1634 C C . PRO A 1 224 ? -10.383 -18.094 10.766 1 96.81 224 PRO A C 1
ATOM 1636 O O . PRO A 1 224 ? -9.547 -17.797 11.625 1 96.81 224 PRO A O 1
ATOM 1639 N N . VAL A 1 225 ? -10.297 -19.141 9.984 1 97.12 225 VAL A N 1
ATOM 1640 C CA . VAL A 1 225 ? -9.062 -19.906 9.789 1 97.12 225 VAL A CA 1
ATOM 1641 C C . VAL A 1 225 ? -8.508 -19.641 8.391 1 97.12 225 VAL A C 1
ATOM 1643 O O . VAL A 1 225 ? -9.141 -19.984 7.391 1 97.12 225 VAL A O 1
ATOM 1646 N N . PHE A 1 226 ? -7.379 -18.953 8.297 1 98.56 226 PHE A N 1
ATOM 1647 C CA . PHE A 1 226 ? -6.652 -18.719 7.051 1 98.56 226 PHE A CA 1
ATOM 1648 C C . PHE A 1 226 ? -5.422 -19.609 6.965 1 98.56 226 PHE A C 1
ATOM 1650 O O . PHE A 1 226 ? -4.82 -19.953 7.988 1 98.56 226 PHE A O 1
ATOM 1657 N N . ARG A 1 227 ? -5.023 -20.016 5.77 1 98.75 227 ARG A N 1
ATOM 1658 C CA . ARG A 1 227 ? -4.016 -21.062 5.656 1 98.75 227 ARG A CA 1
ATOM 1659 C C . ARG A 1 227 ? -2.844 -20.609 4.793 1 98.75 227 ARG A C 1
ATOM 1661 O O . ARG A 1 227 ? -3.029 -19.859 3.832 1 98.75 227 ARG A O 1
ATOM 1668 N N . THR A 1 228 ? -1.607 -20.984 5.156 1 98.75 228 THR A N 1
ATOM 1669 C CA . THR A 1 228 ? -0.381 -20.812 4.387 1 98.75 228 THR A CA 1
ATOM 1670 C C . THR A 1 228 ? 0.538 -22.016 4.551 1 98.75 228 THR A C 1
ATOM 1672 O O . THR A 1 228 ? 0.146 -23.031 5.141 1 98.75 228 THR A O 1
ATOM 1675 N N . THR A 1 229 ? 1.687 -22.031 3.891 1 98.38 229 THR A N 1
ATOM 1676 C CA . THR A 1 229 ? 2.711 -23.047 4.082 1 98.38 229 THR A CA 1
ATOM 1677 C C . THR A 1 229 ? 3.863 -22.516 4.922 1 98.38 229 THR A C 1
ATOM 1679 O O . THR A 1 229 ? 3.887 -21.328 5.266 1 98.38 229 THR A O 1
ATOM 1682 N N . SER A 1 230 ? 4.855 -23.359 5.289 1 98.12 230 SER A N 1
ATOM 1683 C CA . SER A 1 230 ? 5.738 -23.094 6.418 1 98.12 230 SER A CA 1
ATOM 1684 C C . SER A 1 230 ? 6.93 -22.234 5.996 1 98.12 230 SER A C 1
ATOM 1686 O O . SER A 1 230 ? 7.645 -21.703 6.844 1 98.12 230 SER A O 1
ATOM 1688 N N . GLU A 1 231 ? 7.234 -22.125 4.664 1 97.81 231 GLU A N 1
ATOM 1689 C CA . GLU A 1 231 ? 8.383 -21.312 4.27 1 97.81 231 GLU A CA 1
ATOM 1690 C C . GLU A 1 231 ? 8.227 -19.875 4.762 1 97.81 231 GLU A C 1
ATOM 1692 O O . GLU A 1 231 ? 7.121 -19.328 4.777 1 97.81 231 GLU A O 1
ATOM 1697 N N . ALA A 1 232 ? 9.367 -19.25 5.07 1 97.88 232 ALA A N 1
ATOM 1698 C CA . ALA A 1 232 ? 9.375 -17.922 5.691 1 97.88 232 ALA A CA 1
ATOM 1699 C C . ALA A 1 232 ? 8.641 -16.906 4.82 1 97.88 232 ALA A C 1
ATOM 1701 O O . ALA A 1 232 ? 7.855 -16.094 5.328 1 97.88 232 ALA A O 1
ATOM 1702 N N . ARG A 1 233 ? 8.922 -16.922 3.535 1 98.19 233 ARG A N 1
ATOM 1703 C CA . ARG A 1 233 ? 8.297 -15.945 2.645 1 98.19 233 ARG A CA 1
ATOM 1704 C C . ARG A 1 233 ? 6.789 -16.172 2.57 1 98.19 233 ARG A C 1
ATOM 1706 O O . ARG A 1 233 ? 6.027 -15.219 2.383 1 98.19 233 ARG A O 1
ATOM 1713 N N . MET A 1 234 ? 6.324 -17.438 2.742 1 98.69 234 MET A N 1
ATOM 1714 C CA . MET A 1 234 ? 4.902 -17.75 2.729 1 98.69 234 MET A CA 1
ATOM 1715 C C . MET A 1 234 ? 4.215 -17.25 3.99 1 98.69 234 MET A C 1
ATOM 1717 O O . MET A 1 234 ? 3.178 -16.578 3.914 1 98.69 234 MET A O 1
ATOM 1721 N N . VAL A 1 235 ? 4.82 -17.547 5.137 1 98.69 235 VAL A N 1
ATOM 1722 C CA . VAL A 1 235 ? 4.285 -17.094 6.41 1 98.69 235 VAL A CA 1
ATOM 1723 C C . VAL A 1 235 ? 4.227 -15.562 6.426 1 98.69 235 VAL A C 1
ATOM 1725 O O . VAL A 1 235 ? 3.207 -14.977 6.797 1 98.69 235 VAL A O 1
ATOM 1728 N N . ASP A 1 236 ? 5.316 -14.961 5.969 1 98.62 236 ASP A N 1
ATOM 1729 C CA . ASP A 1 236 ? 5.391 -13.5 5.953 1 98.62 236 ASP A CA 1
ATOM 1730 C C . ASP A 1 236 ? 4.312 -12.906 5.047 1 98.62 236 ASP A C 1
ATOM 1732 O O . ASP A 1 236 ? 3.707 -11.883 5.383 1 98.62 236 ASP A O 1
ATOM 1736 N N . SER A 1 237 ? 4.043 -13.516 3.906 1 98.88 237 SER A N 1
ATOM 1737 C CA . SER A 1 237 ? 2.988 -13.062 3.002 1 98.88 237 SER A CA 1
ATOM 1738 C C . SER A 1 237 ? 1.615 -13.188 3.656 1 98.88 237 SER A C 1
ATOM 1740 O O . SER A 1 237 ? 0.812 -12.25 3.598 1 98.88 237 SER A O 1
ATOM 1742 N N . ALA A 1 238 ? 1.368 -14.305 4.301 1 98.88 238 ALA A N 1
ATOM 1743 C CA . ALA A 1 238 ? 0.065 -14.57 4.906 1 98.88 238 ALA A CA 1
ATOM 1744 C C . ALA A 1 238 ? -0.214 -13.602 6.055 1 98.88 238 ALA A C 1
ATOM 1746 O O . ALA A 1 238 ? -1.32 -13.07 6.172 1 98.88 238 ALA A O 1
ATOM 1747 N N . VAL A 1 239 ? 0.791 -13.359 6.91 1 98.62 239 VAL A N 1
ATOM 1748 C CA . VAL A 1 239 ? 0.566 -12.516 8.086 1 98.62 239 VAL A CA 1
ATOM 1749 C C . VAL A 1 239 ? 0.435 -11.062 7.656 1 98.62 239 VAL A C 1
ATOM 1751 O O . VAL A 1 239 ? -0.321 -10.297 8.258 1 98.62 239 VAL A O 1
ATOM 1754 N N . HIS A 1 240 ? 1.162 -10.594 6.609 1 98.94 240 HIS A N 1
ATOM 1755 C CA . HIS A 1 240 ? 0.984 -9.234 6.117 1 98.94 240 HIS A CA 1
ATOM 1756 C C . HIS A 1 240 ? -0.397 -9.047 5.496 1 98.94 240 HIS A C 1
ATOM 1758 O O . HIS A 1 240 ? -1.006 -7.984 5.629 1 98.94 240 HIS A O 1
ATOM 1764 N N . PHE A 1 241 ? -0.947 -10.094 4.781 1 98.94 241 PHE A N 1
ATOM 1765 C CA . PHE A 1 241 ? -2.33 -10.039 4.32 1 98.94 241 PHE A CA 1
ATOM 1766 C C . PHE A 1 241 ? -3.281 -9.828 5.492 1 98.94 241 PHE A C 1
ATOM 1768 O O . PHE A 1 241 ? -4.133 -8.938 5.457 1 98.94 241 PHE A O 1
ATOM 1775 N N . ALA A 1 242 ? -3.137 -10.641 6.559 1 98.88 242 ALA A N 1
ATOM 1776 C CA . ALA A 1 242 ? -4.012 -10.57 7.727 1 98.88 242 ALA A CA 1
ATOM 1777 C C . ALA A 1 242 ? -3.91 -9.203 8.398 1 98.88 242 ALA A C 1
ATOM 1779 O O . ALA A 1 242 ? -4.926 -8.625 8.797 1 98.88 242 ALA A O 1
ATOM 1780 N N . ALA A 1 243 ? -2.689 -8.711 8.484 1 98.88 243 ALA A N 1
ATOM 1781 C CA . ALA A 1 243 ? -2.479 -7.402 9.094 1 98.88 243 ALA A CA 1
ATOM 1782 C C . ALA A 1 243 ? -3.158 -6.301 8.289 1 98.88 243 ALA A C 1
ATOM 1784 O O . ALA A 1 243 ? -3.648 -5.32 8.852 1 98.88 243 ALA A O 1
ATOM 1785 N N . GLY A 1 244 ? -3.082 -6.383 6.938 1 98.88 244 GLY A N 1
ATOM 1786 C CA . GLY A 1 244 ? -3.818 -5.441 6.109 1 98.88 244 GLY A CA 1
ATOM 1787 C C . GLY A 1 244 ? -5.324 -5.555 6.273 1 98.88 244 GLY A C 1
ATOM 1788 O O . GLY A 1 244 ? -6.023 -4.539 6.332 1 98.88 244 GLY A O 1
ATOM 1789 N N . PHE A 1 245 ? -5.828 -6.789 6.398 1 98.81 245 PHE A N 1
ATOM 1790 C CA . PHE A 1 245 ? -7.254 -7.086 6.473 1 98.81 245 PHE A CA 1
ATOM 1791 C C . PHE A 1 245 ? -7.832 -6.629 7.805 1 98.81 245 PHE A C 1
ATOM 1793 O O . PHE A 1 245 ? -8.93 -6.066 7.855 1 98.81 245 PHE A O 1
ATOM 1800 N N . PHE A 1 246 ? -7.062 -6.789 8.977 1 98.12 246 PHE A N 1
ATOM 1801 C CA . PHE A 1 246 ? -7.637 -6.59 10.305 1 98.12 246 PHE A CA 1
ATOM 1802 C C . PHE A 1 246 ? -7.008 -5.379 10.984 1 98.12 246 PHE A C 1
ATOM 1804 O O . PHE A 1 246 ? -7.586 -4.82 11.922 1 98.12 246 PHE A O 1
ATOM 1811 N N . GLY A 1 247 ? -5.777 -4.949 10.57 1 97.75 247 GLY A N 1
ATOM 1812 C CA . GLY A 1 247 ? -5.004 -3.926 11.25 1 97.75 247 GLY A CA 1
ATOM 1813 C C . GLY A 1 247 ? -3.836 -4.488 12.039 1 97.75 247 GLY A C 1
ATOM 1814 O O . GLY A 1 247 ? -3.938 -5.566 12.625 1 97.75 247 GLY A O 1
ATOM 1815 N N . VAL A 1 248 ? -2.762 -3.838 12.109 1 97.88 248 VAL A N 1
ATOM 1816 C CA . VAL A 1 248 ? -1.481 -4.344 12.602 1 97.88 248 VAL A CA 1
ATOM 1817 C C . VAL A 1 248 ? -1.55 -4.559 14.109 1 97.88 248 VAL A C 1
ATOM 1819 O O . VAL A 1 248 ? -0.883 -5.445 14.648 1 97.88 248 VAL A O 1
ATOM 1822 N N . GLN A 1 249 ? -2.396 -3.848 14.805 1 94.94 249 GLN A N 1
ATOM 1823 C CA . GLN A 1 249 ? -2.381 -3.877 16.266 1 94.94 249 GLN A CA 1
ATOM 1824 C C . GLN A 1 249 ? -3.107 -5.109 16.797 1 94.94 249 GLN A C 1
ATOM 1826 O O . GLN A 1 249 ? -2.779 -5.609 17.875 1 94.94 249 GLN A O 1
ATOM 1831 N N . THR A 1 250 ? -4.066 -5.621 15.93 1 93.75 250 THR A N 1
ATOM 1832 C CA . THR A 1 250 ? -4.949 -6.598 16.562 1 93.75 250 THR A CA 1
ATOM 1833 C C . THR A 1 250 ? -5.07 -7.852 15.695 1 93.75 250 THR A C 1
ATOM 1835 O O . THR A 1 250 ? -5.719 -8.82 16.094 1 93.75 250 THR A O 1
ATOM 1838 N N . TYR A 1 251 ? -4.441 -7.918 14.508 1 96.19 251 TYR A N 1
ATOM 1839 C CA . TYR A 1 251 ? -4.691 -9.008 13.57 1 96.19 251 TYR A CA 1
ATOM 1840 C C . TYR A 1 251 ? -4.434 -10.359 14.219 1 96.19 251 TYR A C 1
ATOM 1842 O O . TYR A 1 251 ? -5.125 -11.336 13.938 1 96.19 251 TYR A O 1
ATOM 1850 N N . GLN A 1 252 ? -3.545 -10.453 15.188 1 93.56 252 GLN A N 1
ATOM 1851 C CA . GLN A 1 252 ? -3.182 -11.734 15.797 1 93.56 252 GLN A CA 1
ATOM 1852 C C . GLN A 1 252 ? -4.332 -12.289 16.625 1 93.56 252 GLN A C 1
ATOM 1854 O O . GLN A 1 252 ? -4.379 -13.484 16.906 1 93.56 252 GLN A O 1
ATOM 1859 N N . GLN A 1 253 ? -5.289 -11.422 16.984 1 93.38 253 GLN A N 1
ATOM 1860 C CA . GLN A 1 253 ? -6.395 -11.844 17.844 1 93.38 253 GLN A CA 1
ATOM 1861 C C . GLN A 1 253 ? -7.691 -11.961 17.047 1 93.38 253 GLN A C 1
ATOM 1863 O O . GLN A 1 253 ? -8.758 -12.219 17.625 1 93.38 253 GLN A O 1
ATOM 1868 N N . GLU A 1 254 ? -7.566 -11.781 15.75 1 95.81 254 GLU A N 1
ATOM 1869 C CA . GLU A 1 254 ? -8.797 -11.648 14.977 1 95.81 254 GLU A CA 1
ATOM 1870 C C . GLU A 1 254 ? -8.992 -12.836 14.031 1 95.81 254 GLU A C 1
ATOM 1872 O O . GLU A 1 254 ? -9.984 -12.898 13.312 1 95.81 254 GLU A O 1
ATOM 1877 N N . TYR A 1 255 ? -8.039 -13.781 13.945 1 96.62 255 TYR A N 1
ATOM 1878 C CA . TYR A 1 255 ? -8.125 -14.969 13.117 1 96.62 255 TYR A CA 1
ATOM 1879 C C . TYR A 1 255 ? -7.129 -16.031 13.57 1 96.62 255 TYR A C 1
ATOM 1881 O O . TYR A 1 255 ? -6.305 -15.773 14.453 1 96.62 255 TYR A O 1
ATOM 1889 N N . HIS A 1 256 ? -7.25 -17.234 13.055 1 95.88 256 HIS A N 1
ATOM 1890 C CA . HIS A 1 256 ? -6.277 -18.297 13.242 1 95.88 256 HIS A CA 1
ATOM 1891 C C . HIS A 1 256 ? -5.449 -18.531 11.977 1 95.88 256 HIS A C 1
ATOM 1893 O O . HIS A 1 256 ? -6.008 -18.719 10.898 1 95.88 256 HIS A O 1
ATOM 1899 N N . GLN A 1 257 ? -4.129 -18.516 12.125 1 96.88 257 GLN A N 1
ATOM 1900 C CA . GLN A 1 257 ? -3.238 -18.844 11.023 1 96.88 257 GLN A CA 1
ATOM 1901 C C . GLN A 1 257 ? -2.871 -20.328 11.031 1 96.88 257 GLN A C 1
ATOM 1903 O O . GLN A 1 257 ? -2.111 -20.781 11.891 1 96.88 257 GLN A O 1
ATOM 1908 N N . LEU A 1 258 ? -3.41 -21.062 10.148 1 97.56 258 LEU A N 1
ATOM 1909 C CA . LEU A 1 258 ? -2.996 -22.453 9.961 1 97.56 258 LEU A CA 1
ATOM 1910 C C . LEU A 1 258 ? -1.764 -22.531 9.062 1 97.56 258 LEU A C 1
ATOM 1912 O O . LEU A 1 258 ? -1.779 -22.047 7.934 1 97.56 258 LEU A O 1
ATOM 1916 N N . ILE A 1 259 ? -0.675 -23.109 9.508 1 97.88 259 ILE A N 1
ATOM 1917 C CA . ILE A 1 259 ? 0.556 -23.297 8.75 1 97.88 259 ILE A CA 1
ATOM 1918 C C . ILE A 1 259 ? 0.752 -24.781 8.43 1 97.88 259 ILE A C 1
ATOM 1920 O O . ILE A 1 259 ? 0.959 -25.594 9.328 1 97.88 259 ILE A O 1
ATOM 1924 N N . THR A 1 260 ? 0.643 -25.094 7.168 1 97.94 260 THR A N 1
ATOM 1925 C CA . THR A 1 260 ? 0.907 -26.453 6.707 1 97.94 260 THR A CA 1
ATOM 1926 C C . THR A 1 260 ? 2.389 -26.641 6.391 1 97.94 260 THR A C 1
ATOM 1928 O O . THR A 1 260 ? 2.986 -25.828 5.688 1 97.94 260 THR A O 1
ATOM 1931 N N . ILE A 1 261 ? 2.973 -27.719 6.836 1 97.44 261 ILE A N 1
ATOM 1932 C CA . ILE A 1 261 ? 4.406 -27.953 6.723 1 97.44 261 ILE A CA 1
ATOM 1933 C C . ILE A 1 261 ? 4.781 -28.188 5.258 1 97.44 261 ILE A C 1
ATOM 1935 O O . ILE A 1 261 ? 4.16 -29 4.57 1 97.44 261 ILE A O 1
ATOM 1939 N N . GLU A 1 262 ? 5.66 -27.438 4.754 1 97.44 262 GLU A N 1
ATOM 1940 C CA . GLU A 1 262 ? 6.27 -27.594 3.438 1 97.44 262 GLU A CA 1
ATOM 1941 C C . GLU A 1 262 ? 7.648 -28.234 3.533 1 97.44 262 GLU A C 1
ATOM 1943 O O . GLU A 1 262 ? 8.656 -27.547 3.701 1 97.44 262 GLU A O 1
ATOM 1948 N N . ASN A 1 263 ? 7.656 -29.438 3.406 1 96.06 263 ASN A N 1
ATOM 1949 C CA . ASN A 1 263 ? 8.852 -30.266 3.479 1 96.06 263 ASN A CA 1
ATOM 1950 C C . ASN A 1 263 ? 8.648 -31.609 2.783 1 96.06 263 ASN A C 1
ATOM 1952 O O . ASN A 1 263 ? 7.508 -32.031 2.549 1 96.06 263 ASN A O 1
ATOM 1956 N N . ASP A 1 264 ? 9.742 -32.281 2.457 1 94.56 264 ASP A N 1
ATOM 1957 C CA . ASP A 1 264 ? 9.703 -33.531 1.729 1 94.56 264 ASP A CA 1
ATOM 1958 C C . ASP A 1 264 ? 8.82 -34.562 2.449 1 94.56 264 ASP A C 1
ATOM 1960 O O . ASP A 1 264 ? 8.969 -34.75 3.656 1 94.56 264 ASP A O 1
ATOM 1964 N N . GLY A 1 265 ? 7.902 -35.094 1.712 1 94.31 265 GLY A N 1
ATOM 1965 C CA . GLY A 1 265 ? 7.086 -36.188 2.223 1 94.31 265 GLY A CA 1
ATOM 1966 C C . GLY A 1 265 ? 5.832 -35.719 2.936 1 94.31 265 GLY A C 1
ATOM 1967 O O . GLY A 1 265 ? 5 -36.531 3.35 1 94.31 265 GLY A O 1
ATOM 1968 N N . GLN A 1 266 ? 5.645 -34.438 3.049 1 96 266 GLN A N 1
ATOM 1969 C CA . GLN A 1 266 ? 4.473 -33.875 3.717 1 96 266 GLN A CA 1
ATOM 1970 C C . GLN A 1 266 ? 3.377 -33.531 2.711 1 96 266 GLN A C 1
ATOM 1972 O O . GLN A 1 266 ? 3.605 -32.781 1.764 1 96 266 GLN A O 1
ATOM 1977 N N . ASN A 1 267 ? 2.199 -34.125 2.908 1 97.56 267 ASN A N 1
ATOM 1978 C CA . ASN A 1 267 ? 1.074 -33.75 2.061 1 97.56 267 ASN A CA 1
ATOM 1979 C C . ASN A 1 267 ? 0.663 -32.312 2.289 1 97.56 267 ASN A C 1
ATOM 1981 O O . ASN A 1 267 ? 0.406 -31.906 3.424 1 97.56 267 ASN A O 1
ATOM 1985 N N . ASN A 1 268 ? 0.656 -31.547 1.286 1 98.25 268 ASN A N 1
ATOM 1986 C CA . ASN A 1 268 ? 0.335 -30.125 1.287 1 98.25 268 ASN A CA 1
ATOM 1987 C C . ASN A 1 268 ? -0.22 -29.672 -0.061 1 98.25 268 ASN A C 1
ATOM 1989 O O . ASN A 1 268 ? 0.518 -29.578 -1.044 1 98.25 268 ASN A O 1
ATOM 1993 N N . THR A 1 269 ? -1.505 -29.281 -0.114 1 98.75 269 THR A N 1
ATOM 1994 C CA . THR A 1 269 ? -2.15 -28.938 -1.375 1 98.75 269 THR A CA 1
ATOM 1995 C C . THR A 1 269 ? -1.685 -27.562 -1.864 1 98.75 269 THR A C 1
ATOM 1997 O O . THR A 1 269 ? -1.903 -27.203 -3.023 1 98.75 269 THR A O 1
ATOM 2000 N N . LEU A 1 270 ? -1.046 -26.75 -1.002 1 98.81 270 LEU A N 1
ATOM 2001 C CA . LEU A 1 270 ? -0.543 -25.422 -1.345 1 98.81 270 LEU A CA 1
ATOM 2002 C C . LEU A 1 270 ? 0.932 -25.484 -1.729 1 98.81 270 LEU A C 1
ATOM 2004 O O . LEU A 1 270 ? 1.521 -24.469 -2.109 1 98.81 270 LEU A O 1
ATOM 2008 N N . ALA A 1 271 ? 1.593 -26.656 -1.567 1 98.31 271 ALA A N 1
ATOM 2009 C CA . ALA A 1 271 ? 2.939 -26.984 -2.023 1 98.31 271 ALA A CA 1
ATOM 2010 C C . ALA A 1 271 ? 3.051 -28.484 -2.348 1 98.31 271 ALA A C 1
ATOM 2012 O O . ALA A 1 271 ? 3.863 -29.188 -1.75 1 98.31 271 ALA A O 1
ATOM 2013 N N . PRO A 1 272 ? 2.385 -28.969 -3.324 1 98.25 272 PRO A N 1
ATOM 2014 C CA . PRO A 1 272 ? 2.23 -30.406 -3.551 1 98.25 272 PRO A CA 1
ATOM 2015 C C . PRO A 1 272 ? 3.484 -31.047 -4.148 1 98.25 272 PRO A C 1
ATOM 2017 O O . PRO A 1 272 ? 3.582 -32.281 -4.211 1 98.25 272 PRO A O 1
ATOM 2020 N N . TYR A 1 273 ? 4.422 -30.219 -4.629 1 96.25 273 TYR A N 1
ATOM 2021 C CA . TYR A 1 273 ? 5.641 -30.766 -5.23 1 96.25 273 TYR A CA 1
ATOM 2022 C C . TYR A 1 273 ? 6.461 -31.531 -4.207 1 96.25 273 TYR A C 1
ATOM 2024 O O . TYR A 1 273 ? 7.363 -32.281 -4.574 1 96.25 273 TYR A O 1
ATOM 2032 N N . GLU A 1 274 ? 6.086 -31.484 -2.957 1 92.69 274 GLU A N 1
ATOM 2033 C CA . GLU A 1 274 ? 6.781 -32.219 -1.908 1 92.69 274 GLU A CA 1
ATOM 2034 C C . GLU A 1 274 ? 6.387 -33.688 -1.912 1 92.69 274 GLU A C 1
ATOM 2036 O O . GLU A 1 274 ? 7.059 -34.531 -1.301 1 92.69 274 GLU A O 1
ATOM 2041 N N . THR A 1 275 ? 5.293 -34.031 -2.613 1 95.38 275 THR A N 1
ATOM 2042 C CA . THR A 1 275 ? 4.832 -35.438 -2.617 1 95.38 275 THR A CA 1
ATOM 2043 C C . THR A 1 275 ? 4.656 -35.938 -4.047 1 95.38 275 THR A C 1
ATOM 2045 O O . THR A 1 275 ? 4.094 -37 -4.262 1 95.38 275 THR A O 1
ATOM 2048 N N . CYS A 1 276 ? 4.922 -35.219 -5.016 1 97.31 276 CYS A N 1
ATOM 2049 C CA . CYS A 1 276 ? 4.898 -35.625 -6.414 1 97.31 276 CYS A CA 1
ATOM 2050 C C . CYS A 1 276 ? 6.309 -35.719 -6.984 1 97.31 276 CYS A C 1
ATOM 2052 O O . CYS A 1 276 ? 6.879 -34.688 -7.387 1 97.31 276 CYS A O 1
ATOM 2054 N N . THR A 1 277 ? 6.805 -36.844 -7.109 1 97 277 THR A N 1
ATOM 2055 C CA . THR A 1 277 ? 8.18 -37.094 -7.52 1 97 277 THR A CA 1
ATOM 2056 C C . THR A 1 277 ? 8.43 -36.531 -8.922 1 97 277 THR A C 1
ATOM 2058 O O . THR A 1 277 ? 9.445 -35.875 -9.164 1 97 277 THR A O 1
ATOM 2061 N N . ASN A 1 278 ? 7.504 -36.719 -9.836 1 97.88 278 ASN A N 1
ATOM 2062 C CA . ASN A 1 278 ? 7.68 -36.344 -11.234 1 97.88 278 ASN A CA 1
ATOM 2063 C C . ASN A 1 278 ? 7.68 -34.844 -11.422 1 97.88 278 ASN A C 1
ATOM 2065 O O . ASN A 1 278 ? 8.148 -34.344 -12.445 1 97.88 278 ASN A O 1
ATOM 2069 N N . SER A 1 279 ? 7.199 -34.156 -10.461 1 96.56 279 SER A N 1
ATOM 2070 C CA . SER A 1 279 ? 7.219 -32.688 -10.562 1 96.56 279 SER A CA 1
ATOM 2071 C C . SER A 1 279 ? 8.602 -32.125 -10.242 1 96.56 279 SER A C 1
ATOM 2073 O O . SER A 1 279 ? 8.883 -30.969 -10.523 1 96.56 279 SER A O 1
ATOM 2075 N N . ASN A 1 280 ? 9.508 -32.875 -9.703 1 95.44 280 ASN A N 1
ATOM 2076 C CA . ASN A 1 280 ? 10.82 -32.406 -9.273 1 95.44 280 ASN A CA 1
ATOM 2077 C C . ASN A 1 280 ? 11.938 -33.094 -10.062 1 95.44 280 ASN A C 1
ATOM 2079 O O . ASN A 1 280 ? 13.109 -33.031 -9.672 1 95.44 280 ASN A O 1
ATOM 2083 N N . ASN A 1 281 ? 11.656 -33.844 -11.055 1 96.75 281 ASN A N 1
ATOM 2084 C CA . ASN A 1 281 ? 12.664 -34.469 -11.914 1 96.75 281 ASN A CA 1
ATOM 2085 C C . ASN A 1 281 ? 12.617 -33.906 -13.328 1 96.75 281 ASN A C 1
ATOM 2087 O O . ASN A 1 281 ? 12.211 -32.781 -13.531 1 96.75 281 ASN A O 1
ATOM 2091 N N . ALA A 1 282 ? 13.07 -34.688 -14.328 1 96.25 282 ALA A N 1
ATOM 2092 C CA . ALA A 1 282 ? 13.18 -34.188 -15.703 1 96.25 282 ALA A CA 1
ATOM 2093 C C . ALA A 1 282 ? 11.812 -33.844 -16.281 1 96.25 282 ALA A C 1
ATOM 2095 O O . ALA A 1 282 ? 11.68 -32.938 -17.094 1 96.25 282 ALA A O 1
ATOM 2096 N N . ILE A 1 283 ? 10.766 -34.531 -15.805 1 97.12 283 ILE A N 1
ATOM 2097 C CA . ILE A 1 283 ? 9.406 -34.281 -16.266 1 97.12 283 ILE A CA 1
ATOM 2098 C C . ILE A 1 283 ? 8.953 -32.875 -15.797 1 97.12 283 ILE A C 1
ATOM 2100 O O . ILE A 1 283 ? 8.516 -32.062 -16.609 1 97.12 283 ILE A O 1
ATOM 2104 N N . GLY A 1 284 ? 9.141 -32.656 -14.531 1 96.44 284 GLY A N 1
ATOM 2105 C CA . GLY A 1 284 ? 8.742 -31.391 -13.961 1 96.44 284 GLY A CA 1
ATOM 2106 C C . GLY A 1 284 ? 9.578 -30.219 -14.461 1 96.44 284 GLY A C 1
ATOM 2107 O O . GLY A 1 284 ? 9.109 -29.078 -14.477 1 96.44 284 GLY A O 1
ATOM 2108 N N . SER A 1 285 ? 10.805 -30.484 -14.875 1 96 285 SER A N 1
ATOM 2109 C CA . SER A 1 285 ? 11.719 -29.422 -15.289 1 96 285 SER A CA 1
ATOM 2110 C C . SER A 1 285 ? 11.742 -29.266 -16.812 1 96 285 SER A C 1
ATOM 2112 O O . SER A 1 285 ? 12.633 -28.609 -17.359 1 96 285 SER A O 1
ATOM 2114 N N . PHE A 1 286 ? 10.773 -29.891 -17.484 1 97.75 286 PHE A N 1
ATOM 2115 C CA . PHE A 1 286 ? 10.758 -29.875 -18.938 1 97.75 286 PHE A CA 1
ATOM 2116 C C . PHE A 1 286 ? 10.648 -28.453 -19.469 1 97.75 286 PHE A C 1
ATOM 2118 O O . PHE A 1 286 ? 11.172 -28.141 -20.531 1 97.75 286 PHE A O 1
ATOM 2125 N N . GLY A 1 287 ? 10.047 -27.578 -18.75 1 97.81 287 GLY A N 1
ATOM 2126 C CA . GLY A 1 287 ? 9.969 -26.172 -19.125 1 97.81 287 GLY A CA 1
ATOM 2127 C C . GLY A 1 287 ? 11.328 -25.5 -19.219 1 97.81 287 GLY A C 1
ATOM 2128 O O . GLY A 1 287 ? 11.508 -24.578 -20.016 1 97.81 287 GLY A O 1
ATOM 2129 N N . ASN A 1 288 ? 12.297 -25.922 -18.406 1 97.06 288 ASN A N 1
ATOM 2130 C CA . ASN A 1 288 ? 13.648 -25.391 -18.5 1 97.06 288 ASN A CA 1
ATOM 2131 C C . ASN A 1 288 ? 14.305 -25.734 -19.828 1 97.06 288 ASN A C 1
ATOM 2133 O O . ASN A 1 288 ? 15.047 -24.922 -20.391 1 97.06 288 ASN A O 1
ATOM 2137 N N . VAL A 1 289 ? 14.031 -26.922 -20.281 1 97.06 289 VAL A N 1
ATOM 2138 C CA . VAL A 1 289 ? 14.578 -27.375 -21.562 1 97.06 289 VAL A CA 1
ATOM 2139 C C . VAL A 1 289 ? 13.969 -26.562 -22.703 1 97.06 289 VAL A C 1
ATOM 2141 O O . VAL A 1 289 ? 14.695 -26.062 -23.562 1 97.06 289 VAL A O 1
ATOM 2144 N N . GLN A 1 290 ? 12.641 -26.453 -22.688 1 97.88 290 GLN A N 1
ATOM 2145 C CA . GLN A 1 290 ? 11.938 -25.75 -23.75 1 97.88 290 GLN A CA 1
ATOM 2146 C C . GLN A 1 290 ? 12.281 -24.266 -23.766 1 97.88 290 GLN A C 1
ATOM 2148 O O . GLN A 1 290 ? 12.5 -23.672 -24.828 1 97.88 290 GLN A O 1
ATOM 2153 N N . SER A 1 291 ? 12.328 -23.609 -22.594 1 98.38 291 SER A N 1
ATOM 2154 C CA . SER A 1 291 ? 12.641 -22.188 -22.516 1 98.38 291 SER A CA 1
ATOM 2155 C C . SER A 1 291 ? 14.094 -21.922 -22.891 1 98.38 291 SER A C 1
ATOM 2157 O O . SER A 1 291 ? 14.406 -20.875 -23.453 1 98.38 291 SER A O 1
ATOM 2159 N N . ALA A 1 292 ? 15.023 -22.828 -22.641 1 98.19 292 ALA A N 1
ATOM 2160 C CA . ALA A 1 292 ? 16.422 -22.672 -23.016 1 98.19 292 ALA A CA 1
ATOM 2161 C C . ALA A 1 292 ? 16.578 -22.609 -24.531 1 98.19 292 ALA A C 1
ATOM 2163 O O . ALA A 1 292 ? 17.453 -21.891 -25.047 1 98.19 292 ALA A O 1
ATOM 2164 N N . LYS A 1 293 ? 15.781 -23.375 -25.297 1 98.19 293 LYS A N 1
ATOM 2165 C CA . LYS A 1 293 ? 15.797 -23.297 -26.75 1 98.19 293 LYS A CA 1
ATOM 2166 C C . LYS A 1 293 ? 15.484 -21.875 -27.219 1 98.19 293 LYS A C 1
ATOM 2168 O O . LYS A 1 293 ? 16.156 -21.359 -28.125 1 98.19 293 LYS A O 1
ATOM 2173 N N . TRP A 1 294 ? 14.477 -21.312 -26.625 1 98.75 294 TRP A N 1
ATOM 2174 C CA . TRP A 1 294 ? 14.102 -19.938 -26.969 1 98.75 294 TRP A CA 1
ATOM 2175 C C . TRP A 1 294 ? 15.18 -18.953 -26.516 1 98.75 294 TRP A C 1
ATOM 2177 O O . TRP A 1 294 ? 15.477 -18 -27.219 1 98.75 294 TRP A O 1
ATOM 2187 N N . ALA A 1 295 ? 15.75 -19.172 -25.328 1 98.75 295 ALA A N 1
ATOM 2188 C CA . ALA A 1 295 ? 16.828 -18.312 -24.844 1 98.75 295 ALA A CA 1
ATOM 2189 C C . ALA A 1 295 ? 17.969 -18.234 -25.844 1 98.75 295 ALA A C 1
ATOM 2191 O O . ALA A 1 295 ? 18.5 -17.156 -26.109 1 98.75 295 ALA A O 1
ATOM 2192 N N . ASP A 1 296 ? 18.344 -19.312 -26.422 1 98.12 296 ASP A N 1
ATOM 2193 C CA . ASP A 1 296 ? 19.422 -19.359 -27.391 1 98.12 296 ASP A CA 1
ATOM 2194 C C . ASP A 1 296 ? 19.109 -18.516 -28.625 1 98.12 296 ASP A C 1
ATOM 2196 O O . ASP A 1 296 ? 20.016 -17.938 -29.234 1 98.12 296 ASP A O 1
ATOM 2200 N N . VAL A 1 297 ? 17.859 -18.438 -28.938 1 98.31 297 VAL A N 1
ATOM 2201 C CA . VAL A 1 297 ? 17.422 -17.703 -30.125 1 98.31 297 VAL A CA 1
ATOM 2202 C C . VAL A 1 297 ? 17.484 -16.203 -29.844 1 98.31 297 VAL A C 1
ATOM 2204 O O . VAL A 1 297 ? 18.188 -15.461 -30.531 1 98.31 297 VAL A O 1
ATOM 2207 N N . TYR A 1 298 ? 16.844 -15.711 -28.781 1 98.5 298 TYR A N 1
ATOM 2208 C CA . TYR A 1 298 ? 16.641 -14.266 -28.672 1 98.5 298 TYR A CA 1
ATOM 2209 C C . TYR A 1 298 ? 17.844 -13.594 -28.016 1 98.5 298 TYR A C 1
ATOM 2211 O O . TYR A 1 298 ? 18 -12.375 -28.125 1 98.5 298 TYR A O 1
ATOM 2219 N N . THR A 1 299 ? 18.766 -14.367 -27.312 1 98.75 299 THR A N 1
ATOM 2220 C CA . THR A 1 299 ? 19.859 -13.727 -26.594 1 98.75 299 THR A CA 1
ATOM 2221 C C . THR A 1 299 ? 21.078 -13.555 -27.5 1 98.75 299 THR A C 1
ATOM 2223 O O . THR A 1 299 ? 21.984 -12.781 -27.188 1 98.75 299 THR A O 1
ATOM 2226 N N . ALA A 1 300 ? 21.172 -14.258 -28.609 1 98.5 300 ALA A N 1
ATOM 2227 C CA . ALA A 1 300 ? 22.344 -14.258 -29.469 1 98.5 300 ALA A CA 1
ATOM 2228 C C . ALA A 1 300 ? 22.719 -12.836 -29.891 1 98.5 300 ALA A C 1
ATOM 2230 O O . ALA A 1 300 ? 23.859 -12.406 -29.703 1 98.5 300 ALA A O 1
ATOM 2231 N N . PRO A 1 301 ? 21.781 -12.047 -30.406 1 98.5 301 PRO A N 1
ATOM 2232 C CA . PRO A 1 301 ? 22.156 -10.68 -30.781 1 98.5 301 PRO A CA 1
ATOM 2233 C C . PRO A 1 301 ? 22.5 -9.812 -29.562 1 98.5 301 PRO A C 1
ATOM 2235 O O . PRO A 1 301 ? 23.297 -8.875 -29.672 1 98.5 301 PRO A O 1
ATOM 2238 N N . ILE A 1 302 ? 21.891 -10.102 -28.422 1 98.81 302 ILE A N 1
ATOM 2239 C CA . ILE A 1 302 ? 22.156 -9.352 -27.203 1 98.81 302 ILE A CA 1
ATOM 2240 C C . ILE A 1 302 ? 23.594 -9.594 -26.734 1 98.81 302 ILE A C 1
ATOM 2242 O O . ILE A 1 302 ? 24.297 -8.656 -26.359 1 98.81 302 ILE A O 1
ATOM 2246 N N . ILE A 1 303 ? 24.016 -10.891 -26.766 1 98.75 303 ILE A N 1
ATOM 2247 C CA . ILE A 1 303 ? 25.375 -11.281 -26.359 1 98.75 303 ILE A CA 1
ATOM 2248 C C . ILE A 1 303 ? 26.391 -10.547 -27.234 1 98.75 303 ILE A C 1
ATOM 2250 O O . ILE A 1 303 ? 27.391 -10.031 -26.719 1 98.75 303 ILE A O 1
ATOM 2254 N N . LYS A 1 304 ? 26.156 -10.461 -28.516 1 98.19 304 LYS A N 1
ATOM 2255 C CA . LYS A 1 304 ? 27.047 -9.75 -29.438 1 98.19 304 LYS A CA 1
ATOM 2256 C C . LYS A 1 304 ? 27.109 -8.266 -29.109 1 98.19 304 LYS A C 1
ATOM 2258 O O . LYS A 1 304 ? 28.188 -7.676 -29.047 1 98.19 304 LYS A O 1
ATOM 2263 N N . ARG A 1 305 ? 25.984 -7.613 -28.844 1 98.31 305 ARG A N 1
ATOM 2264 C CA . ARG A 1 305 ? 25.891 -6.18 -28.609 1 98.31 305 ARG A CA 1
ATOM 2265 C C . ARG A 1 305 ? 26.531 -5.801 -27.281 1 98.31 305 ARG A C 1
ATOM 2267 O O . ARG A 1 305 ? 27.406 -4.93 -27.234 1 98.31 305 ARG A O 1
ATOM 2274 N N . LEU A 1 306 ? 26.188 -6.48 -26.188 1 98.31 306 LEU A N 1
ATOM 2275 C CA . LEU A 1 306 ? 26.672 -6.137 -24.859 1 98.31 306 LEU A CA 1
ATOM 2276 C C . LEU A 1 306 ? 28.094 -6.641 -24.641 1 98.31 306 LEU A C 1
ATOM 2278 O O . LEU A 1 306 ? 28.844 -6.059 -23.859 1 98.31 306 LEU A O 1
ATOM 2282 N N . GLY A 1 307 ? 28.422 -7.684 -25.328 1 97.5 307 GLY A N 1
ATOM 2283 C CA . GLY A 1 307 ? 29.75 -8.242 -25.203 1 97.5 307 GLY A CA 1
ATOM 2284 C C . GLY A 1 307 ? 30.844 -7.277 -25.625 1 97.5 307 GLY A C 1
ATOM 2285 O O . GLY A 1 307 ? 31.969 -7.355 -25.125 1 97.5 307 GLY A O 1
ATOM 2286 N N . LYS A 1 308 ? 30.547 -6.383 -26.484 1 96.62 308 LYS A N 1
ATOM 2287 C CA . LYS A 1 308 ? 31.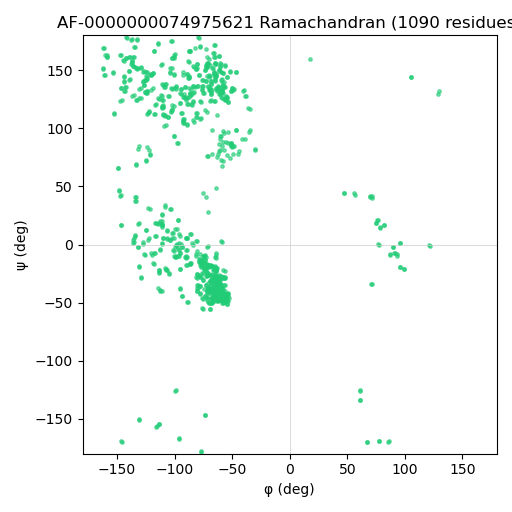516 -5.406 -26.969 1 96.62 308 LYS A CA 1
ATOM 2288 C C . LYS A 1 308 ? 31.953 -4.461 -25.844 1 96.62 308 LYS A C 1
ATOM 2290 O O . LYS A 1 308 ? 33.031 -3.875 -25.906 1 96.62 308 LYS A O 1
ATOM 2295 N N . ASP A 1 309 ? 31.156 -4.383 -24.859 1 96.44 309 ASP A N 1
ATOM 2296 C CA . ASP A 1 309 ? 31.422 -3.441 -23.781 1 96.44 309 ASP A CA 1
ATOM 2297 C C . ASP A 1 309 ? 32.156 -4.129 -22.625 1 96.44 309 ASP A C 1
ATOM 2299 O O . ASP A 1 309 ? 32.344 -3.523 -21.562 1 96.44 309 ASP A O 1
ATOM 2303 N N . LEU A 1 310 ? 32.562 -5.402 -22.844 1 97.12 310 LEU A N 1
ATOM 2304 C CA . LEU A 1 310 ? 33.156 -6.156 -21.734 1 97.12 310 LEU A CA 1
ATOM 2305 C C . LEU A 1 310 ? 34.531 -6.668 -22.109 1 97.12 310 LEU A C 1
ATOM 2307 O O . LEU A 1 310 ? 34.719 -7.211 -23.203 1 97.12 310 LEU A O 1
ATOM 2311 N N . ASN A 1 311 ? 35.469 -6.43 -21.266 1 96 311 ASN A N 1
ATOM 2312 C CA . ASN A 1 311 ? 36.781 -7.047 -21.328 1 96 311 ASN A CA 1
ATOM 2313 C C . ASN A 1 311 ? 37.031 -7.984 -20.141 1 96 311 ASN A C 1
ATOM 2315 O O . ASN A 1 311 ? 36.781 -7.613 -18.984 1 96 311 ASN A O 1
ATOM 2319 N N . GLY A 1 312 ? 37.375 -9.211 -20.469 1 95.12 312 GLY A N 1
ATOM 2320 C CA . GLY A 1 312 ? 37.719 -10.148 -19.406 1 95.12 312 GLY A CA 1
ATOM 2321 C C . GLY A 1 312 ? 36.531 -11.023 -19 1 95.12 312 GLY A C 1
ATOM 2322 O O . GLY A 1 312 ? 36.625 -11.836 -18.078 1 95.12 312 GLY A O 1
ATOM 2323 N N . LEU A 1 313 ? 35.375 -10.914 -19.594 1 95.81 313 LEU A N 1
ATOM 2324 C CA . LEU A 1 313 ? 34.188 -11.68 -19.297 1 95.81 313 LEU A CA 1
ATOM 2325 C C . LEU A 1 313 ? 33.375 -11.938 -20.562 1 95.81 313 LEU A C 1
ATOM 2327 O O . LEU A 1 313 ? 33 -10.992 -21.281 1 95.81 313 LEU A O 1
ATOM 2331 N N . ARG A 1 314 ? 33.094 -13.148 -20.859 1 96.56 314 ARG A N 1
ATOM 2332 C CA . ARG A 1 314 ? 32.25 -13.516 -22 1 96.56 314 ARG A CA 1
ATOM 2333 C C . ARG A 1 314 ? 30.828 -13.836 -21.531 1 96.56 314 ARG A C 1
ATOM 2335 O O . ARG A 1 314 ? 30.641 -14.656 -20.641 1 96.56 314 ARG A O 1
ATOM 2342 N N . LEU A 1 315 ? 29.875 -13.328 -22.219 1 98.12 315 LEU A N 1
ATOM 2343 C CA . LEU A 1 315 ? 28.469 -13.531 -21.859 1 98.12 315 LEU A CA 1
ATOM 2344 C C . LEU A 1 315 ? 27.922 -14.805 -22.5 1 98.12 315 LEU A C 1
ATOM 2346 O O . LEU A 1 315 ? 28.281 -15.133 -23.625 1 98.12 315 LEU A O 1
ATOM 2350 N N . THR A 1 316 ? 27.078 -15.477 -21.781 1 98.38 316 THR A N 1
ATOM 2351 C CA . THR A 1 316 ? 26.297 -16.594 -22.266 1 98.38 316 THR A CA 1
ATOM 2352 C C . THR A 1 316 ? 24.812 -16.266 -22.266 1 98.38 316 THR A C 1
ATOM 2354 O O . THR A 1 316 ? 24.406 -15.203 -21.797 1 98.38 316 THR A O 1
ATOM 2357 N N . ALA A 1 317 ? 24 -17.188 -22.844 1 98.5 317 ALA A N 1
ATOM 2358 C CA . ALA A 1 317 ? 22.562 -17 -22.812 1 98.5 317 ALA A CA 1
ATOM 2359 C C . ALA A 1 317 ? 22.047 -16.922 -21.375 1 98.5 317 ALA A C 1
ATOM 2361 O O . ALA A 1 317 ? 21.172 -16.125 -21.062 1 98.5 317 ALA A O 1
ATOM 2362 N N . THR A 1 318 ? 22.609 -17.734 -20.516 1 98.06 318 THR A N 1
ATOM 2363 C CA . THR A 1 318 ? 22.203 -17.766 -19.109 1 98.06 318 THR A CA 1
ATOM 2364 C C . THR A 1 318 ? 22.547 -16.453 -18.422 1 98.06 318 THR A C 1
ATOM 2366 O O . THR A 1 318 ? 21.797 -15.977 -17.578 1 98.06 318 THR A O 1
ATOM 2369 N N . ASP A 1 319 ? 23.688 -15.867 -18.781 1 98.44 319 ASP A N 1
ATOM 2370 C CA . ASP A 1 319 ? 24.062 -14.57 -18.219 1 98.44 319 ASP A CA 1
ATOM 2371 C C . ASP A 1 319 ? 23.047 -13.492 -18.594 1 98.44 319 ASP A C 1
ATOM 2373 O O . ASP A 1 319 ? 22.672 -12.672 -17.75 1 98.44 319 ASP A O 1
ATOM 2377 N N . VAL A 1 320 ? 22.688 -13.523 -19.828 1 98.81 320 VAL A N 1
ATOM 2378 C CA . VAL A 1 320 ? 21.75 -12.516 -20.328 1 98.81 320 VAL A CA 1
ATOM 2379 C C . VAL A 1 320 ? 20.406 -12.648 -19.594 1 98.81 320 VAL A C 1
ATOM 2381 O O . VAL A 1 320 ? 19.844 -11.648 -19.125 1 98.81 320 VAL A O 1
ATOM 2384 N N . THR A 1 321 ? 19.875 -13.844 -19.469 1 98.69 321 THR A N 1
ATOM 2385 C CA . THR A 1 321 ? 18.609 -14.039 -18.75 1 98.69 321 THR A CA 1
ATOM 2386 C C . THR A 1 321 ? 18.75 -13.664 -17.281 1 98.69 321 THR A C 1
ATOM 2388 O O . THR A 1 321 ? 17.828 -13.133 -16.672 1 98.69 321 THR A O 1
ATOM 2391 N N . SER A 1 322 ? 19.922 -13.922 -16.703 1 98.75 322 SER A N 1
ATOM 2392 C CA . SER A 1 322 ? 20.188 -13.539 -15.32 1 98.75 322 SER A CA 1
ATOM 2393 C C . SER A 1 322 ? 20.203 -12.023 -15.156 1 98.75 322 SER A C 1
ATOM 2395 O O . SER A 1 322 ? 19.719 -11.492 -14.148 1 98.75 322 SER A O 1
ATOM 2397 N N . MET A 1 323 ? 20.781 -11.336 -16.094 1 98.81 323 MET A N 1
ATOM 2398 C CA . MET A 1 323 ? 20.781 -9.875 -16.062 1 98.81 323 MET A CA 1
ATOM 2399 C C . MET A 1 323 ? 19.359 -9.336 -16.125 1 98.81 323 MET A C 1
ATOM 2401 O O . MET A 1 323 ? 19.031 -8.359 -15.453 1 98.81 323 MET A O 1
ATOM 2405 N N . GLN A 1 324 ? 18.516 -9.922 -16.953 1 98.69 324 GLN A N 1
ATOM 2406 C CA . GLN A 1 324 ? 17.109 -9.523 -17.016 1 98.69 324 GLN A CA 1
ATOM 2407 C C . GLN A 1 324 ? 16.391 -9.828 -15.695 1 98.69 324 GLN A C 1
ATOM 2409 O O . GLN A 1 324 ? 15.578 -9.031 -15.227 1 98.69 324 GLN A O 1
ATOM 2414 N N . GLN A 1 325 ? 16.719 -10.961 -15.078 1 98.69 325 GLN A N 1
ATOM 2415 C CA . GLN A 1 325 ? 16.172 -11.281 -13.758 1 98.69 325 GLN A CA 1
ATOM 2416 C C . GLN A 1 325 ? 16.656 -10.281 -12.711 1 98.69 325 GLN A C 1
ATOM 2418 O O . GLN A 1 325 ? 15.906 -9.898 -11.812 1 98.69 325 GLN A O 1
ATOM 2423 N N . LEU A 1 326 ? 17.922 -9.867 -12.82 1 98.75 326 LEU A N 1
ATOM 2424 C CA . LEU A 1 326 ? 18.484 -8.891 -11.891 1 98.75 326 LEU A CA 1
ATOM 2425 C C . LEU A 1 326 ? 17.703 -7.578 -11.961 1 98.75 326 LEU A C 1
ATOM 2427 O O . LEU A 1 326 ? 17.484 -6.93 -10.938 1 98.75 326 LEU A O 1
ATOM 2431 N N . CYS A 1 327 ? 17.328 -7.191 -13.195 1 98.31 327 CYS A N 1
ATOM 2432 C CA . CYS A 1 327 ? 16.484 -6.012 -13.312 1 98.31 327 CYS A CA 1
ATOM 2433 C C . CYS A 1 327 ? 15.234 -6.152 -12.445 1 98.31 327 CYS A C 1
ATOM 2435 O O . CYS A 1 327 ? 14.922 -5.266 -11.648 1 98.31 327 CYS A O 1
ATOM 2437 N N . ALA A 1 328 ? 14.539 -7.262 -12.523 1 98.25 328 ALA A N 1
ATOM 2438 C CA . ALA A 1 328 ? 13.305 -7.496 -11.781 1 98.25 328 ALA A CA 1
ATOM 2439 C C . ALA A 1 328 ? 13.562 -7.555 -10.281 1 98.25 328 ALA A C 1
ATOM 2441 O O . ALA A 1 328 ? 12.938 -6.82 -9.508 1 98.25 328 ALA A O 1
ATOM 2442 N N . TYR A 1 329 ? 14.555 -8.336 -9.844 1 98.62 329 TYR A N 1
ATOM 2443 C CA . TYR A 1 329 ? 14.797 -8.594 -8.43 1 98.62 329 TYR A CA 1
ATOM 2444 C C . TYR A 1 329 ? 15.359 -7.363 -7.738 1 98.62 329 TYR A C 1
ATOM 2446 O O . TYR A 1 329 ? 14.992 -7.059 -6.602 1 98.62 329 TYR A O 1
ATOM 2454 N N . GLU A 1 330 ? 16.266 -6.641 -8.391 1 98.5 330 GLU A N 1
ATOM 2455 C CA . GLU A 1 330 ? 16.797 -5.422 -7.781 1 98.5 330 GLU A CA 1
ATOM 2456 C C . GLU A 1 330 ? 15.719 -4.355 -7.648 1 98.5 330 GLU A C 1
ATOM 2458 O O . GLU A 1 330 ? 15.68 -3.629 -6.652 1 98.5 330 GLU A O 1
ATOM 2463 N N . THR A 1 331 ? 14.906 -4.281 -8.672 1 98.38 331 THR A N 1
ATOM 2464 C CA . THR A 1 331 ? 13.883 -3.244 -8.625 1 98.38 331 THR A CA 1
ATOM 2465 C C . THR A 1 331 ? 12.922 -3.477 -7.461 1 98.38 331 THR A C 1
ATOM 2467 O O . THR A 1 331 ? 12.641 -2.557 -6.691 1 98.38 331 THR A O 1
ATOM 2470 N N . VAL A 1 332 ? 12.445 -4.715 -7.25 1 98.38 332 VAL A N 1
ATOM 2471 C CA . VAL A 1 332 ? 11.469 -4.961 -6.191 1 98.38 332 VAL A CA 1
ATOM 2472 C C . VAL A 1 332 ? 12.156 -4.91 -4.828 1 98.38 332 VAL A C 1
ATOM 2474 O O . VAL A 1 332 ? 11.508 -4.703 -3.803 1 98.38 332 VAL A O 1
ATOM 2477 N N . ALA A 1 333 ? 13.5 -5.074 -4.781 1 98.5 333 ALA A N 1
ATOM 2478 C CA . ALA A 1 333 ? 14.219 -5.125 -3.508 1 98.5 333 ALA A CA 1
ATOM 2479 C C . ALA A 1 333 ? 14.773 -3.754 -3.141 1 98.5 333 ALA A C 1
ATOM 2481 O O . ALA A 1 333 ? 14.797 -3.377 -1.966 1 98.5 333 ALA A O 1
ATOM 2482 N N . LEU A 1 334 ? 15.266 -3.02 -4.238 1 98.5 334 LEU A N 1
ATOM 2483 C CA . LEU A 1 334 ? 16.062 -1.827 -3.98 1 98.5 334 LEU A CA 1
ATOM 2484 C C . LEU A 1 334 ? 15.375 -0.581 -4.523 1 98.5 334 LEU A C 1
ATOM 2486 O O . LEU A 1 334 ? 15.852 0.538 -4.316 1 98.5 334 LEU A O 1
ATOM 2490 N N . GLY A 1 335 ? 14.312 -0.757 -5.234 1 98.06 335 GLY A N 1
ATOM 2491 C CA . GLY A 1 335 ? 13.555 0.35 -5.797 1 98.06 335 GLY A CA 1
ATOM 2492 C C . GLY A 1 335 ? 13.938 0.668 -7.23 1 98.06 335 GLY A C 1
ATOM 2493 O O . GLY A 1 335 ? 13.172 1.297 -7.957 1 98.06 335 GLY A O 1
A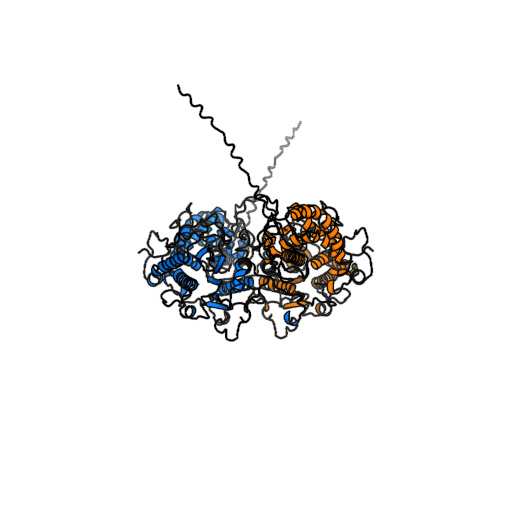TOM 2494 N N . PHE A 1 336 ? 15.133 0.212 -7.648 1 96.31 336 PHE A N 1
ATOM 2495 C CA . PHE A 1 336 ? 15.688 0.538 -8.953 1 96.31 336 PHE A CA 1
ATOM 2496 C C . PHE A 1 336 ? 16.797 -0.427 -9.328 1 96.31 336 PHE A C 1
ATOM 2498 O O . PHE A 1 336 ? 17.453 -1.005 -8.453 1 96.31 336 PHE A O 1
ATOM 2505 N N . SER A 1 337 ? 16.969 -0.642 -10.664 1 97.5 337 SER A N 1
ATOM 2506 C CA . SER A 1 337 ? 18.078 -1.472 -11.141 1 97.5 337 SER A CA 1
ATOM 2507 C C . SER A 1 337 ? 18.672 -0.913 -12.43 1 97.5 337 SER A C 1
ATOM 2509 O O . SER A 1 337 ? 17.938 -0.561 -13.359 1 97.5 337 SER A O 1
ATOM 2511 N N . GLN A 1 338 ? 19.984 -0.858 -12.531 1 96.38 338 GLN A N 1
ATOM 2512 C CA . GLN A 1 338 ? 20.688 -0.388 -13.711 1 96.38 338 GLN A CA 1
ATOM 2513 C C . GLN A 1 338 ? 20.625 -1.416 -14.836 1 96.38 338 GLN A C 1
ATOM 2515 O O . GLN A 1 338 ? 20.969 -1.112 -15.984 1 96.38 338 GLN A O 1
ATOM 2520 N N . PHE A 1 339 ? 20.203 -2.633 -14.5 1 98.19 339 PHE A N 1
ATOM 2521 C CA . PHE A 1 339 ? 20.156 -3.697 -15.5 1 98.19 339 PHE A CA 1
ATOM 2522 C C . PHE A 1 339 ? 18.984 -3.498 -16.453 1 98.19 339 PHE A C 1
ATOM 2524 O O . PHE A 1 339 ? 18.953 -4.086 -17.531 1 98.19 339 PHE A O 1
ATOM 2531 N N . CYS A 1 340 ? 17.984 -2.748 -16.078 1 97.12 340 CYS A N 1
ATOM 2532 C CA . CYS A 1 340 ? 16.719 -2.717 -16.797 1 97.12 340 CYS A CA 1
ATOM 2533 C C . CYS A 1 340 ? 16.875 -2.043 -18.156 1 97.12 340 CYS A C 1
ATOM 2535 O O . CYS A 1 340 ? 16.359 -2.535 -19.156 1 97.12 340 CYS A O 1
ATOM 2537 N N . ASN A 1 341 ? 17.641 -1.001 -18.219 1 94.56 341 ASN A N 1
ATOM 2538 C CA . ASN A 1 341 ? 17.703 -0.2 -19.422 1 94.56 341 ASN A CA 1
ATOM 2539 C C . ASN A 1 341 ? 18.75 -0.757 -20.406 1 94.56 341 ASN A C 1
ATOM 2541 O O . ASN A 1 341 ? 19.094 -0.105 -21.391 1 94.56 341 ASN A O 1
ATOM 2545 N N . LEU A 1 342 ? 19.281 -1.924 -20.141 1 97.88 342 LEU A N 1
ATOM 2546 C CA . LEU A 1 342 ? 20.219 -2.586 -21.031 1 97.88 342 LEU A CA 1
ATOM 2547 C C . LEU A 1 342 ? 19.5 -3.221 -22.219 1 97.88 342 LEU A C 1
ATOM 2549 O O . LEU A 1 342 ? 20.125 -3.543 -23.234 1 97.88 342 LEU A O 1
ATOM 2553 N N . PHE A 1 343 ? 18.172 -3.434 -22.094 1 98.44 343 PHE A N 1
ATOM 2554 C CA . PHE A 1 343 ? 17.453 -4.273 -23.047 1 98.44 343 PHE A CA 1
ATOM 2555 C C . PHE A 1 343 ? 16.344 -3.488 -23.734 1 98.44 343 PHE A C 1
ATOM 2557 O O . PHE A 1 343 ? 15.688 -2.656 -23.109 1 98.44 343 PHE A O 1
ATOM 2564 N N . THR A 1 344 ? 16.094 -3.799 -24.969 1 97.88 344 THR A N 1
ATOM 2565 C CA . THR A 1 344 ? 15.062 -3.152 -25.766 1 97.88 344 THR A CA 1
ATOM 2566 C C . THR A 1 344 ? 13.68 -3.688 -25.391 1 97.88 344 THR A C 1
ATOM 2568 O O . THR A 1 344 ? 13.562 -4.691 -24.688 1 97.88 344 THR A O 1
ATOM 2571 N N . GLU A 1 345 ? 12.656 -3.01 -25.922 1 97.19 345 GLU A N 1
ATOM 2572 C CA . GLU A 1 345 ? 11.289 -3.447 -25.688 1 97.19 345 GLU A CA 1
ATOM 2573 C C . GLU A 1 345 ? 11.062 -4.867 -26.203 1 97.19 345 GLU A C 1
ATOM 2575 O O . GLU A 1 345 ? 10.477 -5.699 -25.5 1 97.19 345 GLU A O 1
ATOM 2580 N N . ASP A 1 346 ? 11.602 -5.195 -27.375 1 97.94 346 ASP A N 1
ATOM 2581 C CA . ASP A 1 346 ? 11.438 -6.523 -27.969 1 97.94 346 ASP A CA 1
ATOM 2582 C C . ASP A 1 346 ? 12.164 -7.582 -27.141 1 97.94 346 ASP A C 1
ATOM 2584 O O . ASP A 1 346 ? 11.695 -8.719 -27.031 1 97.94 346 ASP A O 1
ATOM 2588 N N . GLU A 1 347 ? 13.312 -7.207 -26.641 1 98.56 347 GLU A N 1
ATOM 2589 C CA . GLU A 1 347 ? 14.086 -8.141 -25.828 1 98.56 347 GLU A CA 1
ATOM 2590 C C . GLU A 1 347 ? 13.367 -8.438 -24.516 1 98.56 347 GLU A C 1
ATOM 2592 O O . GLU A 1 347 ? 13.43 -9.562 -24 1 98.56 347 GLU A O 1
ATOM 2597 N N . TRP A 1 348 ? 12.633 -7.508 -23.953 1 98.31 348 TRP A N 1
ATOM 2598 C CA . TRP A 1 348 ? 11.82 -7.738 -22.766 1 98.31 348 TRP A CA 1
ATOM 2599 C C . TRP A 1 348 ? 10.625 -8.633 -23.094 1 98.31 348 TRP A C 1
ATOM 2601 O O . TRP A 1 348 ? 10.266 -9.516 -22.312 1 98.31 348 TRP A O 1
ATOM 2611 N N . LYS A 1 349 ? 9.992 -8.391 -24.234 1 98.31 349 LYS A N 1
ATOM 2612 C CA . LYS A 1 349 ? 8.914 -9.273 -24.656 1 98.31 349 LYS A CA 1
ATOM 2613 C C . LYS A 1 349 ? 9.414 -10.703 -24.828 1 98.31 349 LYS A C 1
ATOM 2615 O O . LYS A 1 349 ? 8.688 -11.656 -24.531 1 98.31 349 LYS A O 1
ATOM 2620 N N . SER A 1 350 ? 10.617 -10.836 -25.328 1 98.81 350 SER A N 1
ATOM 2621 C CA . SER A 1 350 ? 11.219 -12.156 -25.469 1 98.81 350 SER A CA 1
ATOM 2622 C C . SER A 1 350 ? 11.469 -12.797 -24.109 1 98.81 350 SER A C 1
ATOM 2624 O O . SER A 1 350 ? 11.266 -14 -23.938 1 98.81 350 SER A O 1
ATOM 2626 N N . PHE A 1 351 ? 11.914 -12.016 -23.141 1 98.75 351 PHE A N 1
ATOM 2627 C CA . PHE A 1 351 ? 12.117 -12.508 -21.781 1 98.75 351 PHE A CA 1
ATOM 2628 C C . PHE A 1 351 ? 10.797 -12.961 -21.172 1 98.75 351 PHE A C 1
ATOM 2630 O O . PHE A 1 351 ? 10.734 -13.992 -20.5 1 98.75 351 PHE A O 1
ATOM 2637 N N . GLU A 1 352 ? 9.781 -12.141 -21.359 1 98.69 352 GLU A N 1
ATOM 2638 C CA . GLU A 1 352 ? 8.445 -12.523 -20.906 1 98.69 352 GLU A CA 1
ATOM 2639 C C . GLU A 1 352 ? 8.039 -13.875 -21.5 1 98.69 352 GLU A C 1
ATOM 2641 O O . GLU A 1 352 ? 7.527 -14.734 -20.781 1 98.69 352 GLU A O 1
ATOM 2646 N N . TYR A 1 353 ? 8.25 -14.039 -22.797 1 98.81 353 TYR A N 1
ATOM 2647 C CA . TYR A 1 353 ? 7.887 -15.281 -23.469 1 98.81 353 TYR A CA 1
ATOM 2648 C C . TYR A 1 353 ? 8.711 -16.453 -22.938 1 98.81 353 TYR A C 1
ATOM 2650 O O . TYR A 1 353 ? 8.211 -17.578 -22.828 1 98.81 353 TYR A O 1
ATOM 2658 N N . LEU A 1 354 ? 9.969 -16.219 -22.625 1 98.88 354 LEU A N 1
ATOM 2659 C CA . LEU A 1 354 ? 10.789 -17.234 -21.984 1 98.88 354 LEU A CA 1
ATOM 2660 C C . LEU A 1 354 ? 10.109 -17.781 -20.734 1 98.88 354 LEU A C 1
ATOM 2662 O O . LEU A 1 354 ? 10.078 -19 -20.516 1 98.88 354 LEU A O 1
ATOM 2666 N N . ASN A 1 355 ? 9.594 -16.875 -19.938 1 98.69 355 ASN A N 1
ATOM 2667 C CA . ASN A 1 355 ? 8.883 -17.266 -18.719 1 98.69 355 ASN A CA 1
ATOM 2668 C C . ASN A 1 355 ? 7.617 -18.047 -19.047 1 98.69 355 ASN A C 1
ATOM 2670 O O . ASN A 1 355 ? 7.309 -19.031 -18.375 1 98.69 355 ASN A O 1
ATOM 2674 N N . ASP A 1 356 ? 6.887 -17.609 -20.062 1 98.81 356 ASP A N 1
ATOM 2675 C CA . ASP A 1 356 ? 5.672 -18.328 -20.469 1 98.81 356 ASP A CA 1
ATOM 2676 C C . ASP A 1 356 ? 5.98 -19.766 -20.859 1 98.81 356 ASP A C 1
ATOM 2678 O O . ASP A 1 356 ? 5.262 -20.688 -20.469 1 98.81 356 ASP A O 1
ATOM 2682 N N . LEU A 1 357 ? 7.09 -19.953 -21.609 1 98.75 357 LEU A N 1
ATOM 2683 C CA . LEU A 1 357 ? 7.52 -21.281 -22.016 1 98.75 357 LEU A CA 1
ATOM 2684 C C . LEU A 1 357 ? 7.879 -22.141 -20.797 1 98.75 357 LEU A C 1
ATOM 2686 O O . LEU A 1 357 ? 7.48 -23.297 -20.703 1 98.75 357 LEU A O 1
ATOM 2690 N N . SER A 1 358 ? 8.586 -21.531 -19.906 1 98.62 358 SER A N 1
ATOM 2691 C CA . SER A 1 358 ? 9 -22.25 -18.703 1 98.62 358 SER A CA 1
ATOM 2692 C C . SER A 1 358 ? 7.801 -22.75 -17.906 1 98.62 358 SER A C 1
ATOM 2694 O O . SER A 1 358 ? 7.75 -23.922 -17.516 1 98.62 358 SER A O 1
ATOM 2696 N N . PHE A 1 359 ? 6.812 -21.953 -17.719 1 98.69 359 PHE A N 1
ATOM 2697 C CA . PHE A 1 359 ? 5.629 -22.297 -16.953 1 98.69 359 PHE A CA 1
ATOM 2698 C C . PHE A 1 359 ? 4.742 -23.266 -17.719 1 98.69 359 PHE A C 1
ATOM 2700 O O . PHE A 1 359 ? 4.242 -24.25 -17.156 1 98.69 359 PHE A O 1
ATOM 2707 N N . TRP A 1 360 ? 4.523 -23 -19.031 1 98.69 360 TRP A N 1
ATOM 2708 C CA . TRP A 1 360 ? 3.654 -23.859 -19.828 1 98.69 360 TRP A CA 1
ATOM 2709 C C . TRP A 1 360 ? 4.094 -25.312 -19.719 1 98.69 360 TRP A C 1
ATOM 2711 O O . TRP A 1 360 ? 3.27 -26.203 -19.5 1 98.69 360 TRP A O 1
ATOM 2721 N N . TYR A 1 361 ? 5.375 -25.547 -19.781 1 98.44 361 TYR A N 1
ATOM 2722 C CA . TYR A 1 361 ? 5.883 -26.906 -19.953 1 98.44 361 TYR A CA 1
ATOM 2723 C C . TYR A 1 361 ? 6.359 -27.484 -18.625 1 98.44 361 TYR A C 1
ATOM 2725 O O . TYR A 1 361 ? 6.727 -28.656 -18.547 1 98.44 361 TYR A O 1
ATOM 2733 N N . SER A 1 362 ? 6.367 -26.703 -17.531 1 98.19 362 SER A N 1
ATOM 2734 C CA . SER A 1 362 ? 6.766 -27.25 -16.25 1 98.19 362 SER A CA 1
ATOM 2735 C C . SER A 1 362 ? 5.59 -27.297 -15.273 1 98.19 362 SER A C 1
ATOM 2737 O O . SER A 1 362 ? 5.48 -28.203 -14.453 1 98.19 362 SER A O 1
ATOM 2739 N N . ASN A 1 363 ? 4.727 -26.281 -15.266 1 97.75 363 ASN A N 1
ATOM 2740 C CA . ASN A 1 363 ? 3.707 -26.109 -14.242 1 97.75 363 ASN A CA 1
ATOM 2741 C C . ASN A 1 363 ? 2.357 -25.734 -14.852 1 97.75 363 ASN A C 1
ATOM 2743 O O . ASN A 1 363 ? 1.431 -25.359 -14.133 1 97.75 363 ASN A O 1
ATOM 2747 N N . GLY A 1 364 ? 2.279 -25.734 -16.156 1 98.31 364 GLY A N 1
ATOM 2748 C CA . GLY A 1 364 ? 1.086 -25.312 -16.875 1 98.31 364 GLY A CA 1
ATOM 2749 C C . GLY A 1 364 ? 0.441 -26.422 -17.688 1 98.31 364 GLY A C 1
ATOM 2750 O O . GLY A 1 364 ? 0.606 -27.594 -17.359 1 98.31 364 GLY A O 1
ATOM 2751 N N . PRO A 1 365 ? -0.312 -26.031 -18.688 1 98.31 365 PRO A N 1
ATOM 2752 C CA . PRO A 1 365 ? -1.112 -27 -19.453 1 98.31 365 PRO A CA 1
ATOM 2753 C C . PRO A 1 365 ? -0.256 -28.016 -20.203 1 98.31 365 PRO A C 1
ATOM 2755 O O . PRO A 1 365 ? -0.72 -29.125 -20.484 1 98.31 365 PRO A O 1
ATOM 2758 N N . GLY A 1 366 ? 0.947 -27.719 -20.469 1 98.19 366 GLY A N 1
ATOM 2759 C CA . GLY A 1 366 ? 1.785 -28.562 -21.297 1 98.19 366 GLY A CA 1
ATOM 2760 C C . GLY A 1 366 ? 2.545 -29.609 -20.5 1 98.19 366 GLY A C 1
ATOM 2761 O O . GLY A 1 366 ? 3.23 -30.469 -21.062 1 98.19 366 GLY A O 1
ATOM 2762 N N . ASN A 1 367 ? 2.477 -29.625 -19.203 1 98.38 367 ASN A N 1
ATOM 2763 C CA . ASN A 1 367 ? 3.182 -30.594 -18.391 1 98.38 367 ASN A CA 1
ATOM 2764 C C . ASN A 1 367 ? 2.236 -31.672 -17.875 1 98.38 367 ASN A C 1
ATOM 2766 O O . ASN A 1 367 ? 1.184 -31.375 -17.312 1 98.38 367 ASN A O 1
ATOM 2770 N N . PRO A 1 368 ? 2.588 -32.938 -17.938 1 97.69 368 PRO A N 1
ATOM 2771 C CA . PRO A 1 368 ? 1.666 -34.031 -17.578 1 97.69 368 PRO A CA 1
ATOM 2772 C C . PRO A 1 368 ? 1.445 -34.125 -16.078 1 97.69 368 PRO A C 1
ATOM 2774 O O . PRO A 1 368 ? 0.565 -34.875 -15.641 1 97.69 368 PRO A O 1
ATOM 2777 N N . THR A 1 369 ? 2.166 -33.469 -15.227 1 98.12 369 THR A N 1
ATOM 2778 C CA . THR A 1 369 ? 1.981 -33.562 -13.789 1 98.12 369 THR A CA 1
ATOM 2779 C C . THR A 1 369 ? 1.1 -32.406 -13.281 1 98.12 369 THR A C 1
ATOM 2781 O O . THR A 1 369 ? 0.673 -32.438 -12.125 1 98.12 369 THR A O 1
ATOM 2784 N N . SER A 1 370 ? 0.8 -31.406 -14.125 1 98.44 370 SER A N 1
ATOM 2785 C CA . SER A 1 370 ? 0.218 -30.156 -13.656 1 98.44 370 SER A CA 1
ATOM 2786 C C . SER A 1 370 ? -1.154 -30.375 -13.031 1 98.44 370 SER A C 1
ATOM 2788 O O . SER A 1 370 ? -1.433 -29.891 -11.938 1 98.44 370 SER A O 1
ATOM 2790 N N . SER A 1 371 ? -2.039 -31.109 -13.68 1 98.56 371 SER A N 1
ATOM 2791 C CA . SER A 1 371 ? -3.363 -31.375 -13.125 1 98.56 371 SER A CA 1
ATOM 2792 C C . SER A 1 371 ? -3.271 -32.094 -11.789 1 98.56 371 SER A C 1
ATOM 2794 O O . SER A 1 371 ? -4.023 -31.797 -10.859 1 98.56 371 SER A O 1
ATOM 2796 N N . ALA A 1 372 ? -2.363 -33.062 -11.734 1 98.62 372 ALA A N 1
ATOM 2797 C CA . ALA A 1 372 ? -2.16 -33.781 -10.484 1 98.62 372 ALA A CA 1
ATOM 2798 C C . ALA A 1 372 ? -1.686 -32.844 -9.383 1 98.62 372 ALA A C 1
ATOM 2800 O O . ALA A 1 372 ? -2.139 -32.938 -8.234 1 98.62 372 ALA A O 1
ATOM 2801 N N . MET A 1 373 ? -0.833 -31.938 -9.688 1 98.56 373 MET A N 1
ATOM 2802 C CA . MET A 1 373 ? -0.279 -30.984 -8.734 1 98.56 373 MET A CA 1
ATOM 2803 C C . MET A 1 373 ? -1.37 -30.062 -8.18 1 98.56 373 MET A C 1
ATOM 2805 O O . MET A 1 373 ? -1.307 -29.656 -7.02 1 98.56 373 MET A O 1
ATOM 2809 N N . GLY A 1 374 ? -2.393 -29.797 -8.93 1 98.75 374 GLY A N 1
ATOM 2810 C CA . GLY A 1 374 ? -3.424 -28.859 -8.5 1 98.75 374 GLY A CA 1
ATOM 2811 C C . GLY A 1 374 ? -4.66 -29.547 -7.957 1 98.75 374 GLY A C 1
ATOM 2812 O O . GLY A 1 374 ? -5.504 -28.906 -7.324 1 98.75 374 GLY A O 1
ATOM 2813 N N . ILE A 1 375 ? -4.812 -30.938 -8.102 1 98.75 375 ILE A N 1
ATOM 2814 C CA . ILE A 1 375 ? -6.098 -31.609 -7.953 1 98.75 375 ILE A CA 1
ATOM 2815 C C . ILE A 1 375 ? -6.469 -31.703 -6.477 1 98.75 375 ILE A C 1
ATOM 2817 O O . ILE A 1 375 ? -7.648 -31.703 -6.125 1 98.75 375 ILE A O 1
ATOM 2821 N N . GLY A 1 376 ? -5.48 -31.797 -5.57 1 98.69 376 GLY A N 1
ATOM 2822 C CA . GLY A 1 376 ? -5.777 -31.781 -4.145 1 98.69 376 GLY A CA 1
ATOM 2823 C C . GLY A 1 376 ? -6.512 -30.531 -3.693 1 98.69 376 GLY A C 1
ATOM 2824 O O . GLY A 1 376 ? -7.453 -30.625 -2.9 1 98.69 376 GLY A O 1
ATOM 2825 N N . TYR A 1 377 ? -6.086 -29.375 -4.121 1 98.81 377 TYR A N 1
ATOM 2826 C CA . TYR A 1 377 ? -6.77 -28.125 -3.795 1 98.81 377 TYR A CA 1
ATOM 2827 C C . TYR A 1 377 ? -8.211 -28.156 -4.289 1 98.81 377 TYR A C 1
ATOM 2829 O O . TYR A 1 377 ? -9.117 -27.672 -3.605 1 98.81 377 TYR A O 1
ATOM 2837 N N . VAL A 1 378 ? -8.453 -28.672 -5.484 1 98.88 378 VAL A N 1
ATOM 2838 C CA . VAL A 1 378 ? -9.797 -28.766 -6.047 1 98.88 378 VAL A CA 1
ATOM 2839 C C . VAL A 1 378 ? -10.672 -29.641 -5.152 1 98.88 378 VAL A C 1
ATOM 2841 O O . VAL A 1 378 ? -11.844 -29.344 -4.926 1 98.88 378 VAL A O 1
ATOM 2844 N N . GLN A 1 379 ? -10.117 -30.75 -4.617 1 98.81 379 GLN A N 1
ATOM 2845 C CA . GLN A 1 379 ? -10.844 -31.594 -3.672 1 98.81 379 GLN A CA 1
ATOM 2846 C C . GLN A 1 379 ? -11.273 -30.781 -2.447 1 98.81 379 GLN A C 1
ATOM 2848 O O . GLN A 1 379 ? -12.414 -30.906 -1.995 1 98.81 379 GLN A O 1
ATOM 2853 N N . GLU A 1 380 ? -10.352 -30.016 -1.919 1 98.88 380 GLU A N 1
ATOM 2854 C CA . GLU A 1 380 ? -10.648 -29.188 -0.751 1 98.88 380 GLU A CA 1
ATOM 2855 C C . GLU A 1 380 ? -11.711 -28.156 -1.071 1 98.88 380 GLU A C 1
ATOM 2857 O O . GLU A 1 380 ? -12.578 -27.875 -0.242 1 98.88 380 GLU A O 1
ATOM 2862 N N . LEU A 1 381 ? -11.641 -27.547 -2.252 1 98.88 381 LEU A N 1
ATOM 2863 C CA . LEU A 1 381 ? -12.633 -26.578 -2.688 1 98.88 381 LEU A CA 1
ATOM 2864 C C . LEU A 1 381 ? -14.031 -27.203 -2.73 1 98.88 381 LEU A C 1
ATOM 2866 O O . LEU A 1 381 ? -14.992 -26.609 -2.225 1 98.88 381 LEU A O 1
ATOM 2870 N N . VAL A 1 382 ? -14.141 -28.375 -3.334 1 98.81 382 VAL A N 1
ATOM 2871 C CA . VAL A 1 382 ? -15.422 -29.078 -3.408 1 98.81 382 VAL A CA 1
ATOM 2872 C C . VAL A 1 382 ? -15.93 -29.375 -2 1 98.81 382 VAL A C 1
ATOM 2874 O O . VAL A 1 382 ? -17.109 -29.219 -1.716 1 98.81 382 VAL A O 1
ATOM 2877 N N . SER A 1 383 ? -15.008 -29.797 -1.137 1 98.88 383 SER A N 1
ATOM 2878 C CA . SER A 1 383 ? -15.352 -30.047 0.257 1 98.88 383 SER A CA 1
ATOM 2879 C C . SER A 1 383 ? -15.961 -28.812 0.906 1 98.88 383 SER A C 1
ATOM 2881 O O . SER A 1 383 ? -17 -28.891 1.565 1 98.88 383 SER A O 1
ATOM 2883 N N . ARG A 1 384 ? -15.383 -27.656 0.741 1 98.69 384 ARG A N 1
ATOM 2884 C CA . ARG A 1 384 ? -15.859 -26.391 1.313 1 98.69 384 ARG A CA 1
ATOM 2885 C C . ARG A 1 384 ? -17.188 -25.984 0.695 1 98.69 384 ARG A C 1
ATOM 2887 O O . ARG A 1 384 ? -18.125 -25.609 1.409 1 98.69 384 ARG A O 1
ATOM 2894 N N . LEU A 1 385 ? -17.312 -26.094 -0.625 1 98.69 385 LEU A N 1
ATOM 2895 C CA . LEU A 1 385 ? -18.516 -25.641 -1.326 1 98.69 385 LEU A CA 1
ATOM 2896 C C . LEU A 1 385 ? -19.719 -26.531 -0.975 1 98.69 385 LEU A C 1
ATOM 2898 O O . LEU A 1 385 ? -20.844 -26.047 -0.934 1 98.69 385 LEU A O 1
ATOM 2902 N N . THR A 1 386 ? -19.469 -27.828 -0.69 1 98.31 386 THR A N 1
ATOM 2903 C CA . THR A 1 386 ? -20.547 -28.766 -0.404 1 98.31 386 THR A CA 1
ATOM 2904 C C . THR A 1 386 ? -20.719 -28.953 1.101 1 98.31 386 THR A C 1
ATOM 2906 O O . THR A 1 386 ? -21.656 -29.625 1.548 1 98.31 386 THR A O 1
ATOM 2909 N N . LYS A 1 387 ? -19.766 -28.438 1.862 1 97.69 387 LYS A N 1
ATOM 2910 C CA . LYS A 1 387 ? -19.734 -28.641 3.309 1 97.69 387 LYS A CA 1
ATOM 2911 C C . LYS A 1 387 ? -19.734 -30.125 3.662 1 97.69 387 LYS A C 1
ATOM 2913 O O . LYS A 1 387 ? -20.5 -30.562 4.52 1 97.69 387 LYS A O 1
ATOM 2918 N N . THR A 1 388 ? -18.891 -30.828 2.895 1 97.94 388 THR A N 1
ATOM 2919 C CA . THR A 1 388 ? -18.719 -32.25 3.113 1 97.94 388 THR A CA 1
ATOM 2920 C C . THR A 1 388 ? -17.266 -32.625 3.352 1 97.94 388 THR A C 1
ATOM 2922 O O . THR A 1 388 ? -16.391 -32.219 2.582 1 97.94 388 THR A O 1
ATOM 2925 N N . ARG A 1 389 ? -16.953 -33.375 4.332 1 98.12 389 ARG A N 1
ATOM 2926 C CA . ARG A 1 389 ? -15.594 -33.719 4.684 1 98.12 389 ARG A CA 1
ATOM 2927 C C . ARG A 1 389 ? -15.008 -34.688 3.654 1 98.12 389 ARG A C 1
ATOM 2929 O O . ARG A 1 389 ? -15.711 -35.562 3.145 1 98.12 389 ARG A O 1
ATOM 2936 N N . ILE A 1 390 ? -13.789 -34.531 3.422 1 98.19 390 ILE A N 1
ATOM 2937 C CA . ILE A 1 390 ? -13.07 -35.438 2.537 1 98.19 390 ILE A CA 1
ATOM 2938 C C . ILE A 1 390 ? -12.805 -36.75 3.264 1 98.19 390 ILE A C 1
ATOM 2940 O O . ILE A 1 390 ? -12.383 -36.75 4.422 1 98.19 390 ILE A O 1
ATOM 2944 N N . THR A 1 391 ? -13.008 -37.875 2.588 1 96.88 391 THR A N 1
ATOM 2945 C CA . THR A 1 391 ? -12.836 -39.188 3.221 1 96.88 391 THR A CA 1
ATOM 2946 C C . THR A 1 391 ? -11.891 -40.062 2.404 1 96.88 391 THR A C 1
ATOM 2948 O O . THR A 1 391 ? -11.562 -41.156 2.811 1 96.88 391 THR A O 1
ATOM 2951 N N . THR A 1 392 ? -11.508 -39.656 1.252 1 95.62 392 THR A N 1
ATOM 2952 C CA . THR A 1 392 ? -10.555 -40.375 0.407 1 95.62 392 THR A CA 1
ATOM 2953 C C . THR A 1 392 ? -9.25 -39.594 0.295 1 95.62 392 THR A C 1
ATOM 2955 O O . THR A 1 392 ? -9.258 -38.406 -0.026 1 95.62 392 THR A O 1
ATOM 2958 N N . PHE A 1 393 ? -8.164 -40.25 0.552 1 97.19 393 PHE A N 1
ATOM 2959 C CA . PHE A 1 393 ? -6.875 -39.562 0.603 1 97.19 393 PHE A CA 1
ATOM 2960 C C . PHE A 1 393 ? -5.895 -40.219 -0.378 1 97.19 393 PHE A C 1
ATOM 2962 O O . PHE A 1 393 ? -5.062 -41.031 0.012 1 97.19 393 PHE A O 1
ATOM 2969 N N . ASN A 1 394 ? -5.949 -39.844 -1.638 1 96.5 394 ASN A N 1
ATOM 2970 C CA . ASN A 1 394 ? -5.152 -40.406 -2.721 1 96.5 394 ASN A CA 1
ATOM 2971 C C . ASN A 1 394 ? -4.5 -39.312 -3.562 1 96.5 394 ASN A C 1
ATOM 2973 O O . ASN A 1 394 ? -4.16 -39.531 -4.727 1 96.5 394 ASN A O 1
ATOM 2977 N N . THR A 1 395 ? -4.406 -38.125 -3.076 1 97.75 395 THR A N 1
ATOM 2978 C CA . THR A 1 395 ? -3.717 -36.969 -3.668 1 97.75 395 THR A CA 1
ATOM 2979 C C . THR A 1 395 ? -2.812 -36.312 -2.643 1 97.75 395 THR A C 1
ATOM 2981 O O . THR A 1 395 ? -2.285 -36.969 -1.742 1 97.75 395 THR A O 1
ATOM 2984 N N . SER A 1 396 ? -2.594 -34.969 -2.775 1 97.94 396 SER A N 1
ATOM 2985 C CA . SER A 1 396 ? -1.726 -34.25 -1.849 1 97.94 396 SER A CA 1
ATOM 2986 C C . SER A 1 396 ? -2.51 -33.719 -0.651 1 97.94 396 SER A C 1
ATOM 2988 O O . SER A 1 396 ? -1.967 -32.969 0.181 1 97.94 396 SER A O 1
ATOM 2990 N N . VAL A 1 397 ? -3.779 -34.031 -0.518 1 98.56 397 VAL A N 1
ATOM 2991 C CA . VAL A 1 397 ? -4.617 -33.594 0.594 1 98.56 397 VAL A CA 1
ATOM 2992 C C . VAL A 1 397 ? -4.055 -34.125 1.908 1 98.56 397 VAL A C 1
ATOM 2994 O O . VAL A 1 397 ? -3.693 -35.312 2 1 98.56 397 VAL A O 1
ATOM 2997 N N . ASN A 1 398 ? -3.889 -33.281 2.875 1 98.5 398 ASN A N 1
ATOM 2998 C CA . ASN A 1 398 ? -3.426 -33.656 4.203 1 98.5 398 ASN A CA 1
ATOM 2999 C C . ASN A 1 398 ? -4.574 -34.156 5.074 1 98.5 398 ASN A C 1
ATOM 3001 O O . ASN A 1 398 ? -5.355 -33.375 5.594 1 98.5 398 ASN A O 1
ATOM 3005 N N . ALA A 1 399 ? -4.66 -35.438 5.301 1 98.19 399 ALA A N 1
ATOM 3006 C CA . ALA A 1 399 ? -5.762 -36.062 6.031 1 98.19 399 ALA A CA 1
ATOM 3007 C C . ALA A 1 399 ? -5.871 -35.5 7.445 1 98.19 399 ALA A C 1
ATOM 3009 O O . ALA A 1 399 ? -6.977 -35.281 7.949 1 98.19 399 ALA A O 1
ATOM 3010 N N . SER A 1 400 ? -4.789 -35.219 8.094 1 96.88 400 SER A N 1
ATOM 3011 C CA . SER A 1 400 ? -4.777 -34.75 9.477 1 96.88 400 SER A CA 1
ATOM 3012 C C . SER A 1 400 ? -5.426 -33.375 9.586 1 96.88 400 SER A C 1
ATOM 3014 O O . SER A 1 400 ? -5.988 -33.031 10.633 1 96.88 400 SER A O 1
ATOM 3016 N N . ILE A 1 401 ? -5.383 -32.625 8.516 1 97.31 401 ILE A N 1
ATOM 3017 C CA . ILE A 1 401 ? -5.938 -31.266 8.531 1 97.31 401 ILE A CA 1
ATOM 3018 C C . ILE A 1 401 ? -7.414 -31.312 8.141 1 97.31 401 ILE A C 1
ATOM 3020 O O . ILE A 1 401 ? -8.273 -30.844 8.891 1 97.31 401 ILE A O 1
ATOM 3024 N N . VAL A 1 402 ? -7.758 -31.969 7.066 1 98.19 402 VAL A N 1
ATOM 3025 C CA . VAL A 1 402 ? -9.078 -31.812 6.457 1 98.19 402 VAL A CA 1
ATOM 3026 C C . VAL A 1 402 ? -10.109 -32.625 7.246 1 98.19 402 VAL A C 1
ATOM 3028 O O . VAL A 1 402 ? -11.312 -32.406 7.09 1 98.19 402 VAL A O 1
ATOM 3031 N N . THR A 1 403 ? -9.656 -33.531 8.109 1 97.56 403 THR A N 1
ATOM 3032 C CA . THR A 1 403 ? -10.602 -34.312 8.906 1 97.56 403 THR A CA 1
ATOM 3033 C C . THR A 1 403 ? -10.883 -33.625 10.234 1 97.56 403 THR A C 1
ATOM 3035 O O . THR A 1 403 ? -11.789 -34 10.977 1 97.56 403 THR A O 1
ATOM 3038 N N . ASP A 1 404 ? -10.117 -32.594 10.578 1 95.75 404 ASP A N 1
ATOM 3039 C CA . ASP A 1 404 ? -10.281 -31.859 11.828 1 95.75 404 ASP A CA 1
ATOM 3040 C C . ASP A 1 404 ? -11.188 -30.656 11.641 1 95.75 404 ASP A C 1
ATOM 3042 O O . ASP A 1 404 ? -10.898 -29.766 10.82 1 95.75 404 ASP A O 1
ATOM 3046 N N . GLU A 1 405 ? -12.203 -30.516 12.43 1 94.62 405 GLU A N 1
ATOM 3047 C CA . GLU A 1 405 ? -13.203 -29.453 12.273 1 94.62 405 GLU A CA 1
ATOM 3048 C C . GLU A 1 405 ? -12.625 -28.094 12.656 1 94.62 405 GLU A C 1
ATOM 3050 O O . GLU A 1 405 ? -13.078 -27.062 12.156 1 94.62 405 GLU A O 1
ATOM 3055 N N . VAL A 1 406 ? -11.641 -28.078 13.523 1 93.81 406 VAL A N 1
ATOM 3056 C CA . VAL A 1 406 ? -11.023 -26.844 13.984 1 93.81 406 VAL A CA 1
ATOM 3057 C C . VAL A 1 406 ? -10.055 -26.312 12.922 1 93.81 406 VAL A C 1
ATOM 3059 O O . VAL A 1 406 ? -10.039 -25.125 12.625 1 93.81 406 VAL A O 1
ATOM 3062 N N . LEU A 1 407 ? -9.281 -27.203 12.312 1 96.19 407 LEU A N 1
ATOM 3063 C CA . LEU A 1 407 ? -8.234 -26.812 11.375 1 96.19 407 LEU A CA 1
ATOM 3064 C C . LEU A 1 407 ? -8.812 -26.531 10 1 96.19 407 LEU A C 1
ATOM 3066 O O . LEU A 1 407 ? -8.258 -25.734 9.242 1 96.19 407 LEU A O 1
ATOM 3070 N N . PHE A 1 408 ? -9.906 -27.203 9.727 1 97.56 408 PHE A N 1
ATOM 3071 C CA . PHE A 1 408 ? -10.5 -27.094 8.398 1 97.56 408 PHE A CA 1
ATOM 3072 C C . PHE A 1 408 ? -12 -26.875 8.492 1 97.56 408 PHE A C 1
ATOM 3074 O O . PHE A 1 408 ? -12.789 -27.719 8.07 1 97.56 408 PHE A O 1
ATOM 3081 N N . PRO A 1 409 ? -12.406 -25.688 8.984 1 97.25 409 PRO A N 1
ATOM 3082 C CA . PRO A 1 409 ? -13.836 -25.391 9.023 1 97.25 409 PRO A CA 1
ATOM 3083 C C . PRO A 1 409 ? -14.469 -25.312 7.637 1 97.25 409 PRO A C 1
ATOM 3085 O O . PRO A 1 409 ? -13.82 -24.875 6.684 1 97.25 409 PRO A O 1
ATOM 3088 N N . LEU A 1 410 ? -15.727 -25.703 7.488 1 97.81 410 LEU A N 1
ATOM 3089 C CA . LEU A 1 410 ? -16.391 -25.766 6.195 1 97.81 410 LEU A CA 1
ATOM 3090 C C . LEU A 1 410 ? -17.469 -24.688 6.086 1 97.81 410 LEU A C 1
ATOM 3092 O O . LEU A 1 410 ? -18.141 -24.578 5.055 1 97.81 410 LEU A O 1
ATOM 3096 N N . ASP A 1 411 ? -17.672 -23.844 7.082 1 95.88 411 ASP A N 1
ATOM 3097 C CA . ASP A 1 411 ? -18.812 -22.938 7.113 1 95.88 411 ASP A CA 1
ATOM 3098 C C . ASP A 1 411 ? -18.344 -21.484 7.242 1 95.88 411 ASP A C 1
ATOM 3100 O O . ASP A 1 411 ? -19 -20.672 7.914 1 95.88 411 ASP A O 1
ATOM 3104 N N . GLN A 1 412 ? -17.234 -21.156 6.719 1 97.5 412 GLN A N 1
ATOM 3105 C CA . GLN A 1 412 ? -16.766 -19.781 6.785 1 97.5 412 GLN A CA 1
ATOM 3106 C C . GLN A 1 412 ? -17.297 -18.953 5.609 1 97.5 412 GLN A C 1
ATOM 3108 O O . GLN A 1 412 ? -17.359 -19.453 4.477 1 97.5 412 GLN A O 1
ATOM 3113 N N . PRO A 1 413 ? -17.625 -17.641 5.852 1 97.94 413 PRO A N 1
ATOM 3114 C CA . PRO A 1 413 ? -18 -16.75 4.754 1 97.94 413 PRO A CA 1
ATOM 3115 C C . PRO A 1 413 ? -16.812 -16.375 3.861 1 97.94 413 PRO A C 1
ATOM 3117 O O . PRO A 1 413 ? -17 -16.062 2.686 1 97.94 413 PRO A O 1
ATOM 3120 N N . ILE A 1 414 ? -15.617 -16.406 4.418 1 98.81 414 ILE A N 1
ATOM 3121 C CA . ILE A 1 414 ? -14.391 -16.094 3.689 1 98.81 414 ILE A CA 1
ATOM 3122 C C . ILE A 1 414 ? -13.359 -17.188 3.936 1 98.81 414 ILE A C 1
ATOM 3124 O O . ILE A 1 414 ? -13.109 -17.578 5.082 1 98.81 414 ILE A O 1
ATOM 3128 N N . PHE A 1 415 ? -12.836 -17.75 2.918 1 98.88 415 PHE A N 1
ATOM 3129 C CA . PHE A 1 415 ? -11.688 -18.656 2.975 1 98.88 415 PHE A CA 1
ATOM 3130 C C . PHE A 1 415 ? -10.461 -18 2.338 1 98.88 415 PHE A C 1
ATOM 3132 O O . PHE A 1 415 ? -10.57 -17.328 1.308 1 98.88 415 PHE A O 1
ATOM 3139 N N . VAL A 1 416 ? -9.281 -18.141 2.947 1 98.94 416 VAL A N 1
ATOM 3140 C CA . VAL A 1 416 ? -8.047 -17.578 2.416 1 98.94 416 VAL A CA 1
ATOM 3141 C C . VAL A 1 416 ? -6.938 -18.625 2.453 1 98.94 416 VAL A C 1
ATOM 3143 O O . VAL A 1 416 ? -6.668 -19.219 3.504 1 98.94 416 VAL A O 1
ATOM 3146 N N . ASP A 1 417 ? -6.359 -18.875 1.331 1 98.94 417 ASP A N 1
ATOM 3147 C CA . ASP A 1 417 ? -5.215 -19.781 1.19 1 98.94 417 ASP A CA 1
ATOM 3148 C C . ASP A 1 417 ? -4.062 -19.078 0.466 1 98.94 417 ASP A C 1
ATOM 3150 O O . ASP A 1 417 ? -4.277 -18.375 -0.518 1 98.94 417 ASP A O 1
ATOM 3154 N N . ALA A 1 418 ? -2.83 -19.266 0.961 1 98.88 418 ALA A N 1
ATOM 3155 C CA . ALA A 1 418 ? -1.628 -18.75 0.318 1 98.88 418 ALA A CA 1
ATOM 3156 C C . ALA A 1 418 ? -0.809 -19.859 -0.312 1 98.88 418 ALA A C 1
ATOM 3158 O O . ALA A 1 418 ? -0.651 -20.938 0.282 1 98.88 418 ALA A O 1
ATOM 3159 N N . SER A 1 419 ? -0.355 -19.609 -1.5 1 98.69 419 SER A N 1
ATOM 3160 C CA . SER A 1 419 ? 0.421 -20.625 -2.215 1 98.69 419 SER A CA 1
ATOM 3161 C C . SER A 1 419 ? 1.49 -19.984 -3.092 1 98.69 419 SER A C 1
ATOM 3163 O O . SER A 1 419 ? 1.836 -18.812 -2.9 1 98.69 419 SER A O 1
ATOM 3165 N N . HIS A 1 420 ? 2.127 -20.766 -3.959 1 98.56 420 HIS A N 1
ATOM 3166 C CA . HIS A 1 420 ? 3.232 -20.375 -4.824 1 98.56 420 HIS A CA 1
ATOM 3167 C C . HIS A 1 420 ? 2.76 -20.141 -6.254 1 98.56 420 HIS A C 1
ATOM 3169 O O . HIS A 1 420 ? 1.691 -20.625 -6.641 1 98.56 420 HIS A O 1
ATOM 3175 N N . ASP A 1 421 ? 3.582 -19.406 -7.023 1 98.44 421 ASP A N 1
ATOM 3176 C CA . ASP A 1 421 ? 3.262 -19.078 -8.414 1 98.44 421 ASP A CA 1
ATOM 3177 C C . ASP A 1 421 ? 3.029 -20.359 -9.234 1 98.44 421 ASP A C 1
ATOM 3179 O O . ASP A 1 421 ? 2.004 -20.484 -9.906 1 98.44 421 ASP A O 1
ATOM 3183 N N . THR A 1 422 ? 3.904 -21.359 -9.109 1 98.19 422 THR A N 1
ATOM 3184 C CA . THR A 1 422 ? 3.826 -22.578 -9.914 1 98.19 422 THR A CA 1
ATOM 3185 C C . THR A 1 422 ? 2.598 -23.391 -9.539 1 98.19 422 THR A C 1
ATOM 3187 O O . THR A 1 422 ? 1.996 -24.047 -10.391 1 98.19 422 THR A O 1
ATOM 3190 N N . ILE A 1 423 ? 2.184 -23.297 -8.281 1 98.75 423 ILE A N 1
ATOM 3191 C CA . ILE A 1 423 ? 1.051 -24.078 -7.809 1 98.75 423 ILE A CA 1
ATOM 3192 C C . ILE A 1 423 ? -0.256 -23.406 -8.234 1 98.75 423 ILE A C 1
ATOM 3194 O O . ILE A 1 423 ? -1.222 -24.094 -8.586 1 98.75 423 ILE A O 1
ATOM 3198 N N . LEU A 1 424 ? -0.274 -22.062 -8.195 1 98.88 424 LEU A N 1
ATOM 3199 C CA . LEU A 1 424 ? -1.436 -21.375 -8.758 1 98.88 424 LEU A CA 1
ATOM 3200 C C . LEU A 1 424 ? -1.664 -21.797 -10.203 1 98.88 424 LEU A C 1
ATOM 3202 O O . LEU A 1 424 ? -2.781 -22.156 -10.578 1 98.88 424 LEU A O 1
ATOM 3206 N N . SER A 1 425 ? -0.585 -21.781 -10.969 1 98.62 425 SER A N 1
ATOM 3207 C CA . SER A 1 425 ? -0.668 -22.203 -12.367 1 98.62 425 SER A CA 1
ATOM 3208 C C . SER A 1 425 ? -1.229 -23.609 -12.492 1 98.62 425 SER A C 1
ATOM 3210 O O . SER A 1 425 ? -2.1 -23.859 -13.328 1 98.62 425 SER A O 1
ATOM 3212 N N . ALA A 1 426 ? -0.767 -24.516 -11.68 1 98.69 426 ALA A N 1
ATOM 3213 C CA . ALA A 1 426 ? -1.215 -25.906 -11.711 1 98.69 426 ALA A CA 1
ATOM 3214 C C . ALA A 1 426 ? -2.684 -26.016 -11.312 1 98.69 426 ALA A C 1
ATOM 3216 O O . ALA A 1 426 ? -3.434 -26.797 -11.898 1 98.69 426 ALA A O 1
ATOM 3217 N N . ILE A 1 427 ? -3.084 -25.281 -10.305 1 98.88 427 ILE A N 1
ATOM 3218 C CA . ILE A 1 427 ? -4.465 -25.297 -9.836 1 98.88 427 ILE A CA 1
ATOM 3219 C C . ILE A 1 427 ? -5.398 -24.828 -10.945 1 98.88 427 ILE A C 1
ATOM 3221 O O . ILE A 1 427 ? -6.477 -25.391 -11.141 1 98.88 427 ILE A O 1
ATOM 3225 N N . PHE A 1 428 ? -5 -23.797 -11.711 1 98.81 428 PHE A N 1
ATOM 3226 C CA . PHE A 1 428 ? -5.82 -23.281 -12.805 1 98.81 428 PHE A CA 1
ATOM 3227 C C . PHE A 1 428 ? -6.02 -24.359 -13.875 1 98.81 428 PHE A C 1
ATOM 3229 O O . PHE A 1 428 ? -7.098 -24.469 -14.453 1 98.81 428 PHE A O 1
ATOM 3236 N N . VAL A 1 429 ? -4.965 -25.172 -14.094 1 98.56 429 VAL A N 1
ATOM 3237 C CA . VAL A 1 429 ? -5.055 -26.297 -15.023 1 98.56 429 VAL A CA 1
ATOM 3238 C C . VAL A 1 429 ? -5.996 -27.359 -14.461 1 98.56 429 VAL A C 1
ATOM 3240 O O . VAL A 1 429 ? -6.867 -27.859 -15.18 1 98.56 429 VAL A O 1
ATOM 3243 N N . ALA A 1 430 ? -5.812 -27.672 -13.188 1 98.81 430 ALA A N 1
ATOM 3244 C CA . ALA A 1 430 ? -6.641 -28.672 -12.539 1 98.81 430 ALA A CA 1
ATOM 3245 C C . ALA A 1 430 ? -8.109 -28.281 -12.555 1 98.81 430 ALA A C 1
ATOM 3247 O O . ALA A 1 430 ? -8.992 -29.125 -12.648 1 98.81 430 ALA A O 1
ATOM 3248 N N . MET A 1 431 ? -8.406 -27 -12.461 1 98.62 431 MET A N 1
ATOM 3249 C CA . MET A 1 431 ? -9.773 -26.484 -12.445 1 98.62 431 MET A CA 1
ATOM 3250 C C . MET A 1 431 ? -10.328 -26.375 -13.859 1 98.62 431 MET A C 1
ATOM 3252 O O . MET A 1 431 ? -11.516 -26.094 -14.047 1 98.62 431 MET A O 1
ATOM 3256 N N . ASN A 1 432 ? -9.484 -26.578 -14.82 1 98.25 432 ASN A N 1
ATOM 3257 C CA . ASN A 1 432 ? -9.852 -26.625 -16.234 1 98.25 432 ASN A CA 1
ATOM 3258 C C . ASN A 1 432 ? -10.25 -25.234 -16.75 1 98.25 432 ASN A C 1
ATOM 3260 O O . ASN A 1 432 ? -11.234 -25.109 -17.484 1 98.25 432 ASN A O 1
ATOM 3264 N N . PHE A 1 433 ? -9.523 -24.188 -16.344 1 98.31 433 PHE A N 1
ATOM 3265 C CA . PHE A 1 433 ? -9.656 -22.875 -16.969 1 98.31 433 PHE A CA 1
ATOM 3266 C C . PHE A 1 433 ? -9.062 -22.875 -18.375 1 98.31 433 PHE A C 1
ATOM 3268 O O . PHE A 1 433 ? -8.039 -22.219 -18.625 1 98.31 433 PHE A O 1
ATOM 3275 N N . THR A 1 434 ? -9.734 -23.438 -19.328 1 97.12 434 THR A N 1
ATOM 3276 C CA . THR A 1 434 ? -9.211 -23.766 -20.641 1 97.12 434 THR A CA 1
ATOM 3277 C C . THR A 1 434 ? -9 -22.516 -21.484 1 97.12 434 THR A C 1
ATOM 3279 O O . THR A 1 434 ? -8.25 -22.531 -22.453 1 97.12 434 THR A O 1
ATOM 3282 N N . SER A 1 435 ? -9.672 -21.406 -21.109 1 95.88 435 SER A N 1
ATOM 3283 C CA . SER A 1 435 ? -9.492 -20.156 -21.859 1 95.88 435 SER A CA 1
ATOM 3284 C C . SER A 1 435 ? -8.047 -19.688 -21.781 1 95.88 435 SER A C 1
ATOM 3286 O O . SER A 1 435 ? -7.547 -19.062 -22.719 1 95.88 435 SER A O 1
ATOM 3288 N N . LEU A 1 436 ? -7.324 -19.969 -20.766 1 97.31 436 LEU A N 1
ATOM 3289 C CA . LEU A 1 436 ? -5.934 -19.562 -20.578 1 97.31 436 LEU A CA 1
ATOM 3290 C C . LEU A 1 436 ? -5.016 -20.344 -21.516 1 97.31 436 LEU A C 1
ATOM 3292 O O . LEU A 1 436 ? -3.924 -19.875 -21.859 1 97.31 436 LEU A O 1
ATOM 3296 N N . ALA A 1 437 ? -5.449 -21.531 -21.938 1 95.88 437 ALA A N 1
ATOM 3297 C CA . ALA A 1 437 ? -4.613 -22.422 -22.734 1 95.88 437 ALA A CA 1
ATOM 3298 C C . ALA A 1 437 ? -5.141 -22.547 -24.172 1 95.88 437 ALA A C 1
ATOM 3300 O O . ALA A 1 437 ? -4.773 -23.469 -24.891 1 95.88 437 ALA A O 1
ATOM 3301 N N . ALA A 1 438 ? -5.941 -21.609 -24.609 1 95.56 438 ALA A N 1
ATOM 3302 C CA . ALA A 1 438 ? -6.652 -21.719 -25.891 1 95.56 438 ALA A CA 1
ATOM 3303 C C . ALA A 1 438 ? -5.68 -21.703 -27.062 1 95.56 438 ALA A C 1
ATOM 3305 O O . ALA A 1 438 ? -5.973 -22.266 -28.125 1 95.56 438 ALA A O 1
ATOM 3306 N N . ASN A 1 439 ? -4.512 -21.203 -26.859 1 94.94 439 ASN A N 1
ATOM 3307 C CA . ASN A 1 439 ? -3.529 -21.078 -27.938 1 94.94 439 ASN A CA 1
ATOM 3308 C C . ASN A 1 439 ? -2.871 -22.422 -28.25 1 94.94 439 ASN A C 1
ATOM 3310 O O . ASN A 1 439 ? -2.211 -22.562 -29.281 1 94.94 439 ASN A O 1
ATOM 3314 N N . GLY A 1 440 ? -2.98 -23.406 -27.406 1 95.81 440 GLY A N 1
ATOM 3315 C CA . GLY A 1 440 ? -2.264 -24.656 -27.594 1 95.81 440 GLY A CA 1
ATOM 3316 C C . GLY A 1 440 ? -0.798 -24.562 -27.203 1 95.81 440 GLY A C 1
ATOM 3317 O O . GLY A 1 440 ? -0.375 -23.594 -26.562 1 95.81 440 GLY A O 1
ATOM 3318 N N . PRO A 1 441 ? -0.038 -25.641 -27.578 1 97.38 441 PRO A N 1
ATOM 3319 C CA . PRO A 1 441 ? 1.368 -25.688 -27.172 1 97.38 441 PRO A CA 1
ATOM 3320 C C . PRO A 1 441 ? 2.17 -24.5 -27.672 1 97.38 441 PRO A C 1
ATOM 3322 O O . PRO A 1 441 ? 2.004 -24.078 -28.828 1 97.38 441 PRO A O 1
ATOM 3325 N N . LEU A 1 442 ? 3.053 -23.969 -26.875 1 98.06 442 LEU A N 1
ATOM 3326 C CA . LEU A 1 442 ? 3.855 -22.812 -27.234 1 98.06 442 LEU A CA 1
ATOM 3327 C C . LEU A 1 442 ? 5.078 -23.219 -28.047 1 98.06 442 LEU A C 1
ATOM 3329 O O . LEU A 1 442 ? 5.809 -24.125 -27.656 1 98.06 442 LEU A O 1
ATOM 3333 N N . PRO A 1 443 ? 5.305 -22.516 -29.203 1 97.75 443 PRO A N 1
ATOM 3334 C CA . PRO A 1 443 ? 6.523 -22.812 -29.953 1 97.75 443 PRO A CA 1
ATOM 3335 C C . PRO A 1 443 ? 7.785 -22.281 -29.281 1 97.75 443 PRO A C 1
ATOM 3337 O O . PRO A 1 443 ? 7.715 -21.328 -28.484 1 97.75 443 PRO A O 1
ATOM 3340 N N . THR A 1 444 ? 8.922 -22.922 -29.578 1 97.75 444 THR A N 1
ATOM 3341 C CA . THR A 1 444 ? 10.156 -22.578 -28.875 1 97.75 444 THR A CA 1
ATOM 3342 C C . THR A 1 444 ? 11.07 -21.734 -29.781 1 97.75 444 THR A C 1
ATOM 3344 O O . THR A 1 444 ? 12.195 -21.422 -29.406 1 97.75 444 THR A O 1
ATOM 3347 N N . ASP A 1 445 ? 10.617 -21.359 -31.016 1 97.19 445 ASP A N 1
ATOM 3348 C CA . ASP A 1 445 ? 11.508 -20.688 -31.953 1 97.19 445 ASP A CA 1
ATOM 3349 C C . ASP A 1 445 ? 10.969 -19.297 -32.312 1 97.19 445 ASP A C 1
ATOM 3351 O O . ASP A 1 445 ? 11.641 -18.531 -33 1 97.19 445 ASP A O 1
ATOM 3355 N N . HIS A 1 446 ? 9.711 -18.984 -31.891 1 97.75 446 HIS A N 1
ATOM 3356 C CA . HIS A 1 446 ? 9.141 -17.656 -32.094 1 97.75 446 HIS A CA 1
ATOM 3357 C C . HIS A 1 446 ? 8 -17.391 -31.125 1 97.75 446 HIS A C 1
ATOM 3359 O O . HIS A 1 446 ? 7.508 -18.312 -30.469 1 97.75 446 HIS A O 1
ATOM 3365 N N . ILE A 1 447 ? 7.598 -16.188 -30.938 1 98.31 447 ILE A N 1
ATOM 3366 C CA . ILE A 1 447 ? 6.43 -15.805 -30.156 1 98.31 447 ILE A CA 1
ATOM 3367 C C . ILE A 1 447 ? 5.176 -15.875 -31.016 1 98.31 447 ILE A C 1
ATOM 3369 O O . ILE A 1 447 ? 5.066 -15.172 -32.031 1 98.31 447 ILE A O 1
ATOM 3373 N N . PRO A 1 448 ? 4.262 -16.672 -30.625 1 97.44 448 PRO A N 1
ATOM 3374 C CA . PRO A 1 448 ? 3.066 -16.781 -31.469 1 97.44 448 PRO A CA 1
ATOM 3375 C C . PRO A 1 448 ? 2.176 -15.539 -31.391 1 97.44 448 PRO A C 1
ATOM 3377 O O . PRO A 1 448 ? 2.109 -14.898 -30.328 1 97.44 448 PRO A O 1
ATOM 3380 N N . LYS A 1 449 ? 1.38 -15.203 -32.406 1 94.75 449 LYS A N 1
ATOM 3381 C CA . LYS A 1 449 ? 0.539 -14.016 -32.5 1 94.75 449 LYS A CA 1
ATOM 3382 C C . LYS A 1 449 ? -0.731 -14.18 -31.656 1 94.75 449 LYS A C 1
ATOM 3384 O O . LYS A 1 449 ? -1.299 -13.195 -31.172 1 94.75 449 LYS A O 1
ATOM 3389 N N . ASP A 1 450 ? -1.194 -15.383 -31.453 1 94.81 450 ASP A N 1
ATOM 3390 C CA . ASP A 1 450 ? -2.477 -15.641 -30.812 1 94.81 450 ASP A CA 1
ATOM 3391 C C . ASP A 1 450 ? -2.281 -16.219 -29.406 1 94.81 450 ASP A C 1
ATOM 3393 O O . ASP A 1 450 ? -3.074 -17.047 -28.953 1 94.81 450 ASP A O 1
ATOM 3397 N N . GLN A 1 451 ? -1.227 -15.812 -28.75 1 97.06 451 GLN A N 1
ATOM 3398 C CA . GLN A 1 451 ? -0.925 -16.328 -27.422 1 97.06 451 GLN A CA 1
ATOM 3399 C C . GLN A 1 451 ? -2.01 -15.945 -26.422 1 97.06 451 GLN A C 1
ATOM 3401 O O . GLN A 1 451 ? -2.492 -14.812 -26.438 1 97.06 451 GLN A O 1
ATOM 3406 N N . THR A 1 452 ? -2.451 -16.938 -25.594 1 97.06 452 THR A N 1
ATOM 3407 C CA . THR A 1 452 ? -3.436 -16.656 -24.547 1 97.06 452 THR A CA 1
ATOM 3408 C C . THR A 1 452 ? -2.855 -16.953 -23.156 1 97.06 452 THR A C 1
ATOM 3410 O O . THR A 1 452 ? -3.422 -16.547 -22.141 1 97.06 452 THR A O 1
ATOM 3413 N N . TYR A 1 453 ? -1.744 -17.703 -23.125 1 98 453 TYR A N 1
ATOM 3414 C CA . TYR A 1 453 ? -1.091 -18.047 -21.859 1 98 453 TYR A CA 1
ATOM 3415 C C . TYR A 1 453 ? -0.009 -17.031 -21.516 1 98 453 TYR A C 1
ATOM 3417 O O . TYR A 1 453 ? 1.051 -17.016 -22.141 1 98 453 TYR A O 1
ATOM 3425 N N . PHE A 1 454 ? -0.269 -16.125 -20.547 1 98.38 454 PHE A N 1
ATOM 3426 C CA . PHE A 1 454 ? 0.649 -15.086 -20.094 1 98.38 454 PHE A CA 1
ATOM 3427 C C . PHE A 1 454 ? 0.898 -15.195 -18.594 1 98.38 454 PHE A C 1
ATOM 3429 O O . PHE A 1 454 ? 0.033 -14.836 -17.797 1 98.38 454 PHE A O 1
ATOM 3436 N N . VAL A 1 455 ? 2.096 -15.531 -18.219 1 98.5 455 VAL A N 1
ATOM 3437 C CA . VAL A 1 455 ? 2.418 -15.805 -16.828 1 98.5 455 VAL A CA 1
ATOM 3438 C C . VAL A 1 455 ? 2.355 -14.508 -16.016 1 98.5 455 VAL A C 1
ATOM 3440 O O . VAL A 1 455 ? 2 -14.523 -14.836 1 98.5 455 VAL A O 1
ATOM 3443 N N . ASN A 1 456 ? 2.678 -13.312 -16.625 1 98.12 456 ASN A N 1
ATOM 3444 C CA . ASN A 1 456 ? 2.586 -12.039 -15.914 1 98.12 456 ASN A CA 1
ATOM 3445 C C . ASN A 1 456 ? 1.145 -11.711 -15.539 1 98.12 456 ASN A C 1
ATOM 3447 O O . ASN A 1 456 ? 0.901 -10.82 -14.719 1 98.12 456 ASN A O 1
ATOM 3451 N N . GLN A 1 457 ? 0.156 -12.445 -16.062 1 97.94 457 GLN A N 1
ATOM 3452 C CA . GLN A 1 457 ? -1.255 -12.281 -15.719 1 97.94 457 GLN A CA 1
ATOM 3453 C C . GLN A 1 457 ? -1.745 -13.43 -14.844 1 97.94 457 GLN A C 1
ATOM 3455 O O . GLN A 1 457 ? -2.691 -13.273 -14.07 1 97.94 457 GLN A O 1
ATOM 3460 N N . ILE A 1 458 ? -1.042 -14.531 -14.922 1 97.12 458 ILE A N 1
ATOM 3461 C CA . ILE A 1 458 ? -1.49 -15.758 -14.273 1 97.12 458 ILE A CA 1
ATOM 3462 C C . ILE A 1 458 ? -0.873 -15.859 -12.883 1 97.12 458 ILE A C 1
ATOM 3464 O O . ILE A 1 458 ? -1.569 -16.156 -11.906 1 97.12 458 ILE A O 1
ATOM 3468 N N . ALA A 1 459 ? 0.412 -15.547 -12.844 1 98.19 459 ALA A N 1
ATOM 3469 C CA . ALA A 1 459 ? 1.076 -15.875 -11.586 1 98.19 459 ALA A CA 1
ATOM 3470 C C . ALA A 1 459 ? 2.18 -14.867 -11.266 1 98.19 459 ALA A C 1
ATOM 3472 O O . ALA A 1 459 ? 3.291 -15.25 -10.898 1 98.19 459 ALA A O 1
ATOM 3473 N N . PRO A 1 460 ? 1.958 -13.57 -11.469 1 98.75 460 PRO A N 1
ATOM 3474 C CA . PRO A 1 460 ? 2.914 -12.578 -10.984 1 98.75 460 PRO A CA 1
ATOM 3475 C C . PRO A 1 460 ? 3.004 -12.539 -9.461 1 98.75 460 PRO A C 1
ATOM 3477 O O . PRO A 1 460 ? 2.256 -13.242 -8.773 1 98.75 460 PRO A O 1
ATOM 3480 N N . PHE A 1 461 ? 3.996 -11.773 -8.852 1 98.88 461 PHE A N 1
ATOM 3481 C CA . PHE A 1 461 ? 4.094 -11.594 -7.41 1 98.88 461 PHE A CA 1
ATOM 3482 C C . PHE A 1 461 ? 2.777 -11.094 -6.832 1 98.88 461 PHE A C 1
ATOM 3484 O O . PHE A 1 461 ? 2.264 -10.055 -7.258 1 98.88 461 PHE A O 1
ATOM 3491 N N . ALA A 1 462 ? 2.207 -11.867 -5.863 1 98.88 462 ALA A N 1
ATOM 3492 C CA . ALA A 1 462 ? 0.992 -11.539 -5.125 1 98.88 462 ALA A CA 1
ATOM 3493 C C . ALA A 1 462 ? -0.25 -11.742 -5.988 1 98.88 462 ALA A C 1
ATOM 3495 O O . ALA A 1 462 ? -1.305 -11.164 -5.715 1 98.88 462 ALA A O 1
ATOM 3496 N N . SER A 1 463 ? -0.133 -12.492 -7.062 1 98.81 463 SER A N 1
ATOM 3497 C CA . SER A 1 463 ? -1.306 -12.898 -7.832 1 98.81 463 SER A CA 1
ATOM 3498 C C . SER A 1 463 ? -2.416 -13.406 -6.918 1 98.81 463 SER A C 1
ATOM 3500 O O . SER A 1 463 ? -2.145 -13.938 -5.84 1 98.81 463 SER A O 1
ATOM 3502 N N . ASN A 1 464 ? -3.658 -13.18 -7.355 1 98.88 464 ASN A N 1
ATOM 3503 C CA . ASN A 1 464 ? -4.762 -13.617 -6.508 1 98.88 464 ASN A CA 1
ATOM 3504 C C . ASN A 1 464 ? -5.957 -14.078 -7.332 1 98.88 464 ASN A C 1
ATOM 3506 O O . ASN A 1 464 ? -6.27 -13.477 -8.367 1 98.88 464 ASN A O 1
ATOM 3510 N N . LEU A 1 465 ? -6.516 -15.156 -6.977 1 98.94 465 LEU A N 1
ATOM 3511 C CA . LEU A 1 465 ? -7.742 -15.734 -7.504 1 98.94 465 LEU A CA 1
ATOM 3512 C C . LEU A 1 465 ? -8.867 -15.672 -6.473 1 98.94 465 LEU A C 1
ATOM 3514 O O . LEU A 1 465 ? -8.719 -16.172 -5.355 1 98.94 465 LEU A O 1
ATOM 3518 N N . VAL A 1 466 ? -9.992 -15.07 -6.836 1 98.94 466 VAL A N 1
ATOM 3519 C CA . VAL A 1 466 ? -11.125 -14.938 -5.93 1 98.94 466 VAL A CA 1
ATOM 3520 C C . VAL A 1 466 ? -12.32 -15.703 -6.484 1 98.94 466 VAL A C 1
ATOM 3522 O O . VAL A 1 466 ? -12.773 -15.438 -7.602 1 98.94 466 VAL A O 1
ATOM 3525 N N . GLY A 1 467 ? -12.812 -16.641 -5.754 1 98.94 467 GLY A N 1
ATOM 3526 C CA . GLY A 1 467 ? -14.109 -17.25 -6.027 1 98.94 467 GLY A CA 1
ATOM 3527 C C . GLY A 1 467 ? -15.258 -16.547 -5.348 1 98.94 467 GLY A C 1
ATOM 3528 O O . GLY A 1 467 ? -15.25 -16.359 -4.129 1 98.94 467 GLY A O 1
ATOM 3529 N N . GLN A 1 468 ? -16.203 -16.078 -6.09 1 98.81 468 GLN A N 1
ATOM 3530 C CA . GLN A 1 468 ? -17.422 -15.453 -5.566 1 98.81 468 GLN A CA 1
ATOM 3531 C C . GLN A 1 468 ? -18.609 -16.406 -5.652 1 98.81 468 GLN A C 1
ATOM 3533 O O . GLN A 1 468 ? -19 -16.812 -6.746 1 98.81 468 GLN A O 1
ATOM 3538 N N . VAL A 1 469 ? -19.109 -16.812 -4.535 1 98.62 469 VAL A N 1
ATOM 3539 C CA . VAL A 1 469 ? -20.375 -17.547 -4.473 1 98.62 469 VAL A CA 1
ATOM 3540 C C . VAL A 1 469 ? -21.547 -16.578 -4.32 1 98.62 469 VAL A C 1
ATOM 3542 O O . VAL A 1 469 ? -21.547 -15.75 -3.406 1 98.62 469 VAL A O 1
ATOM 3545 N N . LEU A 1 470 ? -22.516 -16.703 -5.203 1 97.88 470 LEU A N 1
ATOM 3546 C CA . LEU A 1 470 ? -23.562 -15.703 -5.309 1 97.88 470 LEU A CA 1
ATOM 3547 C C . LEU A 1 470 ? -24.938 -16.344 -5.168 1 97.88 470 LEU A C 1
ATOM 3549 O O . LEU A 1 470 ? -25.109 -17.531 -5.457 1 97.88 470 LEU A O 1
ATOM 3553 N N . SER A 1 471 ? -25.828 -15.586 -4.617 1 97.06 471 SER A N 1
ATOM 3554 C CA . SER A 1 471 ? -27.25 -15.852 -4.707 1 97.06 471 SER A CA 1
ATOM 3555 C C . SER A 1 471 ? -27.938 -14.891 -5.672 1 97.06 471 SER A C 1
ATOM 3557 O O . SER A 1 471 ? -28.016 -13.688 -5.418 1 97.06 471 SER A O 1
ATOM 3559 N N . CYS A 1 472 ? -28.406 -15.32 -6.863 1 92.56 472 CYS A N 1
ATOM 3560 C CA . CYS A 1 472 ? -29 -14.469 -7.891 1 92.56 472 CYS A CA 1
ATOM 3561 C C . CYS A 1 472 ? -30.5 -14.672 -7.957 1 92.56 472 CYS A C 1
ATOM 3563 O O . CYS A 1 472 ? -31.141 -14.297 -8.945 1 92.56 472 CYS A O 1
ATOM 3565 N N . SER A 1 473 ? -31.109 -15.281 -7.109 1 80.06 473 SER A N 1
ATOM 3566 C CA . SER A 1 473 ? -32.562 -15.469 -7.004 1 80.06 473 SER A CA 1
ATOM 3567 C C . SER A 1 473 ? -33.094 -14.844 -5.727 1 80.06 473 SER A C 1
ATOM 3569 O O . SER A 1 473 ? -32.344 -14.297 -4.922 1 80.06 473 SER A O 1
ATOM 3571 N N . ALA A 1 474 ? -34.438 -14.75 -5.77 1 69.56 474 ALA A N 1
ATOM 3572 C CA . ALA A 1 474 ? -35.094 -14.203 -4.586 1 69.56 474 ALA A CA 1
ATOM 3573 C C . ALA A 1 474 ? -34.781 -15.039 -3.35 1 69.56 474 ALA A C 1
ATOM 3575 O O . ALA A 1 474 ? -35.031 -14.609 -2.223 1 69.56 474 ALA A O 1
ATOM 3576 N N . SER A 1 475 ? -34 -16.016 -3.531 1 68.25 475 SER A N 1
ATOM 3577 C CA . SER A 1 475 ? -33.656 -16.844 -2.373 1 68.25 475 SER A CA 1
ATOM 3578 C C . SER A 1 475 ? -32.25 -16.5 -1.855 1 68.25 475 SER A C 1
ATOM 3580 O O . SER A 1 475 ? -31.453 -15.883 -2.57 1 68.25 475 SER A O 1
ATOM 3582 N N . THR A 1 476 ? -32 -16.688 -0.565 1 76 476 THR A N 1
ATOM 3583 C CA . THR A 1 476 ? -30.719 -16.469 0.096 1 76 476 THR A CA 1
ATOM 3584 C C . THR A 1 476 ? -29.797 -17.656 -0.118 1 76 476 THR A C 1
ATOM 3586 O O . THR A 1 476 ? -28.641 -17.641 0.309 1 76 476 THR A O 1
ATOM 3589 N N . LYS A 1 477 ? -30.25 -18.594 -0.874 1 87.44 477 LYS A N 1
ATOM 3590 C CA . LYS A 1 477 ? -29.422 -19.766 -1.125 1 87.44 477 LYS A CA 1
ATOM 3591 C C . LYS A 1 477 ? -28.438 -19.516 -2.26 1 87.44 477 LYS A C 1
ATOM 3593 O O . LYS A 1 477 ? -28.797 -18.906 -3.275 1 87.44 477 LYS A O 1
ATOM 3598 N N . PRO A 1 478 ? -27.172 -19.953 -2.047 1 93.69 478 PRO A N 1
ATOM 3599 C CA . PRO A 1 478 ? -26.203 -19.812 -3.139 1 93.69 478 PRO A CA 1
ATOM 3600 C C . PRO A 1 478 ? -26.656 -20.516 -4.418 1 93.69 478 PRO A C 1
ATOM 3602 O O . PRO A 1 478 ? -27.141 -21.641 -4.371 1 93.69 478 PRO A O 1
ATOM 3605 N N . THR A 1 479 ? -26.5 -19.891 -5.57 1 95.94 479 THR A N 1
ATOM 3606 C CA . THR A 1 479 ? -27 -20.438 -6.824 1 95.94 479 THR A CA 1
ATOM 3607 C C . THR A 1 479 ? -25.906 -20.438 -7.891 1 95.94 479 THR A C 1
ATOM 3609 O O . THR A 1 479 ? -25.953 -21.234 -8.828 1 95.94 479 THR A O 1
ATOM 3612 N N . HIS A 1 480 ? -25 -19.531 -7.793 1 97.69 480 HIS A N 1
ATOM 3613 C CA . HIS A 1 480 ? -23.984 -19.375 -8.836 1 97.69 480 HIS A CA 1
ATOM 3614 C C . HIS A 1 480 ? -22.594 -19.203 -8.234 1 97.69 480 HIS A C 1
ATOM 3616 O O . HIS A 1 480 ? -22.469 -18.906 -7.043 1 97.69 480 HIS A O 1
ATOM 3622 N N . ILE A 1 481 ? -21.625 -19.438 -9.055 1 98.62 481 ILE A N 1
ATOM 3623 C CA . ILE A 1 481 ? -20.234 -19.172 -8.695 1 98.62 481 ILE A CA 1
ATOM 3624 C C . ILE A 1 481 ? -19.5 -18.578 -9.891 1 98.62 481 ILE A C 1
ATOM 3626 O O . ILE A 1 481 ? -19.859 -18.828 -11.039 1 98.62 481 ILE A O 1
ATOM 3630 N N . ARG A 1 482 ? -18.547 -17.766 -9.688 1 98.56 482 ARG A N 1
ATOM 3631 C CA . ARG A 1 482 ? -17.625 -17.281 -10.719 1 98.56 482 ARG A CA 1
ATOM 3632 C C . ARG A 1 482 ? -16.234 -17.031 -10.141 1 98.56 482 ARG A C 1
ATOM 3634 O O . ARG A 1 482 ? -16.062 -17.047 -8.922 1 98.56 482 ARG A O 1
ATOM 3641 N N . TRP A 1 483 ? -15.242 -16.922 -10.977 1 98.88 483 TRP A N 1
ATOM 3642 C CA . TRP A 1 483 ? -13.844 -16.812 -10.578 1 98.88 483 TRP A CA 1
ATOM 3643 C C . TRP A 1 483 ? -13.195 -15.57 -11.203 1 98.88 483 TRP A C 1
ATOM 3645 O O . TRP A 1 483 ? -13.359 -15.312 -12.398 1 98.88 483 TRP A O 1
ATOM 3655 N N . ILE A 1 484 ? -12.508 -14.773 -10.375 1 98.88 484 ILE A N 1
ATOM 3656 C CA . ILE A 1 484 ? -11.836 -13.531 -10.75 1 98.88 484 ILE A CA 1
ATOM 3657 C C . ILE A 1 484 ? -10.336 -13.664 -10.5 1 98.88 484 ILE A C 1
ATOM 3659 O O . ILE A 1 484 ? -9.898 -13.82 -9.359 1 98.88 484 ILE A O 1
ATOM 3663 N N . LEU A 1 485 ? -9.531 -13.672 -11.578 1 98.88 485 LEU A N 1
ATOM 3664 C CA . LEU A 1 485 ? -8.078 -13.727 -11.484 1 98.88 485 LEU A CA 1
ATOM 3665 C C . LEU A 1 485 ? -7.469 -12.344 -11.727 1 98.88 485 LEU A C 1
ATOM 3667 O O . LEU A 1 485 ? -7.582 -11.789 -12.82 1 98.88 485 LEU A O 1
ATOM 3671 N N . ASN A 1 486 ? -6.785 -11.789 -10.664 1 98.69 486 ASN A N 1
ATOM 3672 C CA . ASN A 1 486 ? -6.191 -10.461 -10.758 1 98.69 486 ASN A CA 1
ATOM 3673 C C . ASN A 1 486 ? -7.168 -9.445 -11.352 1 98.69 486 ASN A C 1
ATOM 3675 O O . ASN A 1 486 ? -6.832 -8.727 -12.297 1 98.69 486 ASN A O 1
ATOM 3679 N N . ASP A 1 487 ? -8.414 -9.469 -10.898 1 98.44 487 ASP A N 1
ATOM 3680 C CA . ASP A 1 487 ? -9.508 -8.555 -11.195 1 98.44 487 ASP A CA 1
ATOM 3681 C C . ASP A 1 487 ? -10.102 -8.828 -12.578 1 98.44 487 ASP A C 1
ATOM 3683 O O . ASP A 1 487 ? -11.016 -8.133 -13.016 1 98.44 487 ASP A O 1
ATOM 3687 N N . GLY A 1 488 ? -9.594 -9.828 -13.336 1 98.56 488 GLY A N 1
ATOM 3688 C CA . GLY A 1 488 ? -10.211 -10.273 -14.57 1 98.56 488 GLY A CA 1
ATOM 3689 C C . GLY A 1 488 ? -11.125 -11.469 -14.383 1 98.56 488 GLY A C 1
ATOM 3690 O O . GLY A 1 488 ? -10.727 -12.469 -13.789 1 98.56 488 GLY A O 1
ATOM 3691 N N . VAL A 1 489 ? -12.328 -11.398 -14.898 1 98.69 489 VAL A N 1
ATOM 3692 C CA . VAL A 1 489 ? -13.297 -12.477 -14.781 1 98.69 489 VAL A CA 1
ATOM 3693 C C . VAL A 1 489 ? -12.945 -13.602 -15.75 1 98.69 489 VAL A C 1
ATOM 3695 O O . VAL A 1 489 ? -12.641 -13.344 -16.922 1 98.69 489 VAL A O 1
ATOM 3698 N N . LEU A 1 490 ? -12.961 -14.828 -15.273 1 98.69 490 LEU A N 1
ATOM 3699 C CA . LEU A 1 490 ? -12.609 -15.977 -16.094 1 98.69 490 LEU A CA 1
ATOM 3700 C C . LEU A 1 490 ? -13.859 -16.609 -16.719 1 98.69 490 LEU A C 1
ATOM 3702 O O . LEU A 1 490 ? -14.867 -16.781 -16.031 1 98.69 490 LEU A O 1
ATOM 3706 N N . PRO A 1 491 ? -13.789 -16.922 -18.047 1 98.25 491 PRO A N 1
ATOM 3707 C CA . PRO A 1 491 ? -14.812 -17.828 -18.578 1 98.25 491 PRO A CA 1
ATOM 3708 C C . PRO A 1 491 ? -14.719 -19.219 -17.969 1 98.25 491 PRO A C 1
ATOM 3710 O O . PRO A 1 491 ? -13.617 -19.734 -17.734 1 98.25 491 PRO A O 1
ATOM 3713 N N . LEU A 1 492 ? -15.875 -19.875 -17.734 1 98.5 492 LEU A N 1
ATOM 3714 C CA . LEU A 1 492 ? -15.859 -21.188 -17.094 1 98.5 492 LEU A CA 1
ATOM 3715 C C . LEU A 1 492 ? -16.328 -22.266 -18.047 1 98.5 492 LEU A C 1
ATOM 3717 O O . LEU A 1 492 ? -16.656 -23.375 -17.609 1 98.5 492 LEU A O 1
ATOM 3721 N N . THR A 1 493 ? -16.312 -21.984 -19.312 1 97.5 493 THR A N 1
ATOM 3722 C CA . THR A 1 493 ? -16.875 -22.859 -20.328 1 97.5 493 THR A CA 1
ATOM 3723 C C . THR A 1 493 ? -16.062 -24.156 -20.438 1 97.5 493 THR A C 1
ATOM 3725 O O . THR A 1 493 ? -16.516 -25.141 -21.016 1 97.5 493 THR A O 1
ATOM 3728 N N . GLY A 1 494 ? -14.82 -24.172 -19.938 1 97.31 494 GLY A N 1
ATOM 3729 C CA . GLY A 1 494 ? -14.023 -25.391 -19.938 1 97.31 494 GLY A CA 1
ATOM 3730 C C . GLY A 1 494 ? -14.469 -26.406 -18.906 1 97.31 494 GLY A C 1
ATOM 3731 O O . GLY A 1 494 ? -14.078 -27.562 -18.969 1 97.31 494 GLY A O 1
ATOM 3732 N N . ILE A 1 495 ? -15.211 -26.016 -18 1 98.25 495 ILE A N 1
ATOM 3733 C CA . ILE A 1 495 ? -15.695 -26.875 -16.922 1 98.25 495 ILE A CA 1
ATOM 3734 C C . ILE A 1 495 ? -17 -27.547 -17.344 1 98.25 495 ILE A C 1
ATOM 3736 O O . ILE A 1 495 ? -17.969 -26.875 -17.703 1 98.25 495 ILE A O 1
ATOM 3740 N N . LYS A 1 496 ? -17.016 -28.891 -17.234 1 98.06 496 LYS A N 1
ATOM 3741 C CA . LYS A 1 496 ? -18.188 -29.656 -17.656 1 98.06 496 LYS A CA 1
ATOM 3742 C C . LYS A 1 496 ? -19.453 -29.172 -16.953 1 98.06 496 LYS A C 1
ATOM 3744 O O . LYS A 1 496 ? -19.484 -29.078 -15.719 1 98.06 496 LYS A O 1
ATOM 3749 N N . GLY A 1 497 ? -20.453 -28.812 -17.672 1 98.25 497 GLY A N 1
ATOM 3750 C CA . GLY A 1 497 ? -21.719 -28.375 -17.125 1 98.25 497 GLY A CA 1
ATOM 3751 C C . GLY A 1 497 ? -21.859 -26.859 -17.094 1 98.25 497 GLY A C 1
ATOM 3752 O O . GLY A 1 497 ? -22.969 -26.344 -16.984 1 98.25 497 GLY A O 1
ATOM 3753 N N . CYS A 1 498 ? -20.797 -26.141 -17.125 1 98.5 498 CYS A N 1
ATOM 3754 C CA . CYS A 1 498 ? -20.844 -24.672 -17.094 1 98.5 498 CYS A CA 1
ATOM 3755 C C . CYS A 1 498 ? -21.031 -24.109 -18.5 1 98.5 498 CYS A C 1
ATOM 3757 O O . CYS A 1 498 ? -20.266 -24.453 -19.406 1 98.5 498 CYS A O 1
ATOM 3759 N N . LYS A 1 499 ? -21.953 -23.281 -18.672 1 97.69 499 LYS A N 1
ATOM 3760 C CA . LYS A 1 499 ? -22.281 -22.688 -19.969 1 97.69 499 LYS A CA 1
ATOM 3761 C C . LYS A 1 499 ? -21.688 -21.281 -20.078 1 97.69 499 LYS A C 1
ATOM 3763 O O . LYS A 1 499 ? -21.219 -20.703 -19.094 1 97.69 499 LYS A O 1
ATOM 3768 N N . ALA A 1 500 ? -21.641 -20.828 -21.328 1 97.25 500 ALA A N 1
ATOM 3769 C CA . ALA A 1 500 ? -21.188 -19.469 -21.547 1 97.25 500 ALA A CA 1
ATOM 3770 C C . ALA A 1 500 ? -22.047 -18.469 -20.812 1 97.25 500 ALA A C 1
ATOM 3772 O O . ALA A 1 500 ? -23.281 -18.594 -20.781 1 97.25 500 ALA A O 1
ATOM 3773 N N . ASN A 1 501 ? -21.453 -17.562 -20.141 1 97.5 501 ASN A N 1
ATOM 3774 C CA . ASN A 1 501 ? -22.125 -16.5 -19.406 1 97.5 501 ASN A CA 1
ATOM 3775 C C . ASN A 1 501 ? -21.344 -15.195 -19.469 1 97.5 501 ASN A C 1
ATOM 3777 O O . ASN A 1 501 ? -20.141 -15.172 -19.25 1 97.5 501 ASN A O 1
ATOM 3781 N N . LYS A 1 502 ? -21.953 -14.102 -19.766 1 97.06 502 LYS A N 1
ATOM 3782 C CA . LYS A 1 502 ? -21.297 -12.82 -20.016 1 97.06 502 LYS A CA 1
ATOM 3783 C C . LYS A 1 502 ? -20.594 -12.305 -18.766 1 97.06 502 LYS A C 1
ATOM 3785 O O . LYS A 1 502 ? -19.656 -11.516 -18.859 1 97.06 502 LYS A O 1
ATOM 3790 N N . ASP A 1 503 ? -21.078 -12.711 -17.578 1 97.62 503 ASP A N 1
ATOM 3791 C CA . ASP A 1 503 ? -20.484 -12.281 -16.312 1 97.62 503 ASP A CA 1
ATOM 3792 C C . ASP A 1 503 ? -19.578 -13.359 -15.734 1 97.62 503 ASP A C 1
ATOM 3794 O O . ASP A 1 503 ? -19.172 -13.273 -14.57 1 97.62 503 ASP A O 1
ATOM 3798 N N . GLY A 1 504 ? -19.359 -14.438 -16.469 1 98.31 504 GLY A N 1
ATOM 3799 C CA . GLY A 1 504 ? -18.469 -15.516 -16.047 1 98.31 504 GLY A CA 1
ATOM 3800 C C . GLY A 1 504 ? -19.078 -16.406 -14.992 1 98.31 504 GLY A C 1
ATOM 3801 O O . GLY A 1 504 ? -18.344 -17.094 -14.266 1 98.31 504 GLY A O 1
ATOM 3802 N N . MET A 1 505 ? -20.391 -16.422 -14.867 1 98.06 505 MET A N 1
ATOM 3803 C CA . MET A 1 505 ? -21.047 -17.203 -13.82 1 98.06 505 MET A CA 1
ATOM 3804 C C . MET A 1 505 ? -21.344 -18.609 -14.297 1 98.06 505 MET A C 1
ATOM 3806 O O . MET A 1 505 ? -21.578 -18.844 -15.484 1 98.06 505 MET A O 1
ATOM 3810 N N . CYS A 1 506 ? -21.281 -19.5 -13.398 1 98.62 506 CYS A N 1
ATOM 3811 C CA . CYS A 1 506 ? -21.719 -20.875 -13.555 1 98.62 506 CYS A CA 1
ATOM 3812 C C . CYS A 1 506 ? -22.688 -21.281 -12.445 1 98.62 506 CYS A C 1
ATOM 3814 O O . CYS A 1 506 ? -22.531 -20.859 -11.305 1 98.62 506 CYS A O 1
ATOM 3816 N N . ASP A 1 507 ? -23.75 -22.047 -12.844 1 97.69 507 ASP A N 1
ATOM 3817 C CA . ASP A 1 507 ? -24.562 -22.656 -11.805 1 97.69 507 ASP A CA 1
ATOM 3818 C C . ASP A 1 507 ? -23.703 -23.406 -10.797 1 97.69 507 ASP A C 1
ATOM 3820 O O . ASP A 1 507 ? -22.828 -24.188 -11.18 1 97.69 507 ASP A O 1
ATOM 3824 N N . LEU A 1 508 ? -23.984 -23.141 -9.531 1 98.12 508 LEU A N 1
ATOM 3825 C CA . LEU A 1 508 ? -23.125 -23.688 -8.492 1 98.12 508 LEU A CA 1
ATOM 3826 C C . LEU A 1 508 ? -23.094 -25.219 -8.539 1 98.12 508 LEU A C 1
ATOM 3828 O O . LEU A 1 508 ? -22.031 -25.828 -8.438 1 98.12 508 LEU A O 1
ATOM 3832 N N . GLU A 1 509 ? -24.266 -25.859 -8.711 1 97.94 509 GLU A N 1
ATOM 3833 C CA . GLU A 1 509 ? -24.344 -27.328 -8.766 1 97.94 509 GLU A CA 1
ATOM 3834 C C . GLU A 1 509 ? -23.594 -27.859 -9.984 1 97.94 509 GLU A C 1
ATOM 3836 O O . GLU A 1 509 ? -22.938 -28.891 -9.906 1 97.94 509 GLU A O 1
ATOM 3841 N N . ALA A 1 510 ? -23.719 -27.188 -11.094 1 98.62 510 ALA A N 1
ATOM 3842 C CA . ALA A 1 510 ? -23 -27.594 -12.305 1 98.62 510 ALA A CA 1
ATOM 3843 C C . ALA A 1 510 ? -21.484 -27.484 -12.102 1 98.62 510 ALA A C 1
ATOM 3845 O O . ALA A 1 510 ? -20.734 -28.375 -12.516 1 98.62 510 ALA A O 1
ATOM 3846 N N . PHE A 1 511 ? -21.109 -26.422 -11.516 1 98.81 511 PHE A N 1
ATOM 3847 C CA . PHE A 1 511 ? -19.688 -26.234 -11.227 1 98.81 511 PHE A CA 1
ATOM 3848 C C . PHE A 1 511 ? -19.156 -27.359 -10.344 1 98.81 511 PHE A C 1
ATOM 3850 O O . PHE A 1 511 ? -18.125 -27.953 -10.633 1 98.81 511 PHE A O 1
ATOM 3857 N N . ILE A 1 512 ? -19.859 -27.641 -9.227 1 98.81 512 ILE A N 1
ATOM 3858 C CA . ILE A 1 512 ? -19.453 -28.688 -8.289 1 98.81 512 ILE A CA 1
ATOM 3859 C C . ILE A 1 512 ? -19.375 -30.016 -9.016 1 98.81 512 ILE A C 1
ATOM 3861 O O . ILE A 1 512 ? -18.391 -30.75 -8.859 1 98.81 512 ILE A O 1
ATOM 3865 N N . SER A 1 513 ? -20.328 -30.312 -9.867 1 98.75 513 SER A N 1
ATOM 3866 C CA . SER A 1 513 ? -20.312 -31.547 -10.641 1 98.75 513 SER A CA 1
ATOM 3867 C C . SER A 1 513 ? -19.125 -31.594 -11.594 1 98.75 513 SER A C 1
ATOM 3869 O O . SER A 1 513 ? -18.5 -32.625 -11.758 1 98.75 513 SER A O 1
ATOM 3871 N N . GLY A 1 514 ? -18.891 -30.484 -12.211 1 98.75 514 GLY A N 1
ATOM 3872 C CA . GLY A 1 514 ? -17.734 -30.391 -13.094 1 98.75 514 GLY A CA 1
ATOM 3873 C C . GLY A 1 514 ? -16.422 -30.641 -12.375 1 98.75 514 GLY A C 1
ATOM 3874 O O . GLY A 1 514 ? -15.539 -31.344 -12.891 1 98.75 514 GLY A O 1
ATOM 3875 N N . MET A 1 515 ? -16.266 -30.062 -11.188 1 98.75 515 MET A N 1
ATOM 3876 C CA . MET A 1 515 ? -15.047 -30.266 -10.398 1 98.75 515 MET A CA 1
ATOM 3877 C C . MET A 1 515 ? -14.922 -31.719 -9.953 1 98.75 515 MET A C 1
ATOM 3879 O O . MET A 1 515 ? -13.82 -32.281 -9.938 1 98.75 515 MET A O 1
ATOM 3883 N N . LYS A 1 516 ? -16.047 -32.344 -9.555 1 98.56 516 LYS A N 1
ATOM 3884 C CA . LYS A 1 516 ? -16.016 -33.75 -9.188 1 98.56 516 LYS A CA 1
ATOM 3885 C C . LYS A 1 516 ? -15.586 -34.625 -10.367 1 98.56 516 LYS A C 1
ATOM 3887 O O . LYS A 1 516 ? -14.836 -35.594 -10.195 1 98.56 516 LYS A O 1
ATOM 3892 N N . ALA A 1 517 ? -16.062 -34.281 -11.539 1 98.25 517 ALA A N 1
ATOM 3893 C CA . ALA A 1 517 ? -15.656 -35 -12.742 1 98.25 517 ALA A CA 1
ATOM 3894 C C . ALA A 1 517 ? -14.148 -34.844 -12.977 1 98.25 517 ALA A C 1
ATOM 3896 O O . ALA A 1 517 ? -13.484 -35.812 -13.359 1 98.25 517 ALA A O 1
ATOM 3897 N N . ARG A 1 518 ? -13.617 -33.688 -12.781 1 97.62 518 ARG A N 1
ATOM 3898 C CA . ARG A 1 518 ? -12.188 -33.438 -12.945 1 97.62 518 ARG A CA 1
ATOM 3899 C C . ARG A 1 518 ? -11.383 -34.281 -11.953 1 97.62 518 ARG A C 1
ATOM 3901 O O . ARG A 1 518 ? -10.344 -34.844 -12.305 1 97.62 518 ARG A O 1
ATOM 3908 N N . ILE A 1 519 ? -11.844 -34.281 -10.695 1 98.19 519 ILE A N 1
ATOM 3909 C CA . ILE A 1 519 ? -11.188 -35.062 -9.648 1 98.19 519 ILE A CA 1
ATOM 3910 C C . ILE A 1 519 ? -11.117 -36.531 -10.055 1 98.19 519 ILE A C 1
ATOM 3912 O O . ILE A 1 519 ? -10.094 -37.188 -9.875 1 98.19 519 ILE A O 1
ATOM 3916 N N . ALA A 1 520 ? -12.172 -37 -10.648 1 97.44 520 ALA A N 1
ATOM 3917 C CA . ALA A 1 520 ? -12.242 -38.406 -11.07 1 97.44 520 ALA A CA 1
ATOM 3918 C C . ALA A 1 520 ? -11.312 -38.656 -12.258 1 97.44 520 ALA A C 1
ATOM 3920 O O . ALA A 1 520 ? -10.773 -39.781 -12.406 1 97.44 520 ALA A O 1
ATOM 3921 N N . GLU A 1 521 ? -11.18 -37.688 -13.047 1 96.56 5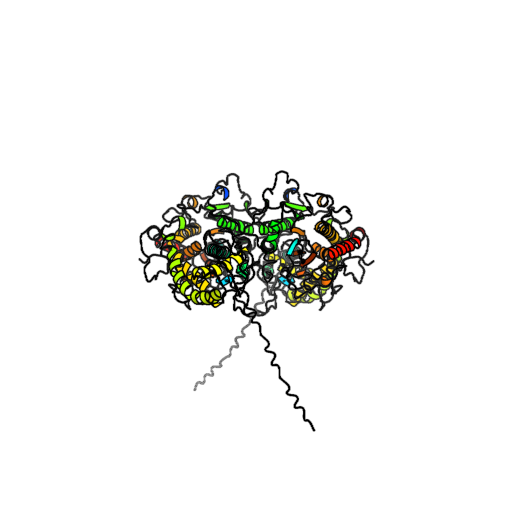21 GLU A N 1
ATOM 3922 C CA . GLU A 1 521 ? -10.414 -37.781 -14.289 1 96.56 521 GLU A CA 1
ATOM 3923 C C . GLU A 1 521 ? -8.914 -37.844 -14.008 1 96.56 521 GLU A C 1
ATOM 3925 O O . GLU A 1 521 ? -8.18 -38.531 -14.711 1 96.56 521 GLU A O 1
ATOM 3930 N N . VAL A 1 522 ? -8.367 -37.125 -13.055 1 97.56 522 VAL A N 1
ATOM 3931 C CA . VAL A 1 522 ? -6.938 -36.938 -12.805 1 97.56 522 VAL A CA 1
ATOM 3932 C C . VAL A 1 522 ? -6.383 -38.188 -12.102 1 97.56 522 VAL A C 1
ATOM 3934 O O . VAL A 1 522 ? -6.914 -38.594 -11.07 1 97.56 522 VAL A O 1
ATOM 3937 N N . ASP A 1 523 ? -5.391 -38.781 -12.672 1 97.38 523 ASP A N 1
ATOM 3938 C CA . ASP A 1 523 ? -4.699 -39.938 -12.086 1 97.38 523 ASP A CA 1
ATOM 3939 C C . ASP A 1 523 ? -3.43 -39.5 -11.359 1 97.38 523 ASP A C 1
ATOM 3941 O O . ASP A 1 523 ? -2.328 -39.625 -11.898 1 97.38 523 ASP A O 1
ATOM 3945 N N . PHE A 1 524 ? -3.596 -39.156 -10.125 1 97.81 524 PHE A N 1
ATOM 3946 C CA . PHE A 1 524 ? -2.508 -38.594 -9.328 1 97.81 524 PHE A CA 1
ATOM 3947 C C . PHE A 1 524 ? -1.349 -39.594 -9.234 1 97.81 524 PHE A C 1
ATOM 3949 O O . PHE A 1 524 ? -0.19 -39.219 -9.414 1 97.81 524 PHE A O 1
ATOM 3956 N N . ALA A 1 525 ? -1.635 -40.812 -8.93 1 97.62 525 ALA A N 1
ATOM 3957 C CA . ALA A 1 525 ? -0.604 -41.844 -8.75 1 97.62 525 ALA A CA 1
ATOM 3958 C C . ALA A 1 525 ? 0.22 -42 -10.023 1 97.62 525 ALA A C 1
ATOM 3960 O O . ALA A 1 525 ? 1.449 -42.094 -9.969 1 97.62 525 ALA A O 1
ATOM 3961 N N . PHE A 1 526 ? -0.44 -42.031 -11.141 1 97.81 526 PHE A N 1
ATOM 3962 C CA . PHE A 1 526 ? 0.268 -42.219 -12.406 1 97.81 526 PHE A CA 1
ATOM 3963 C C . PHE A 1 526 ? 1.109 -40.969 -12.719 1 97.81 526 PHE A C 1
ATOM 3965 O O . PHE A 1 526 ? 2.309 -41.094 -12.984 1 97.81 526 PHE A O 1
ATOM 3972 N N . ASP A 1 527 ? 0.47 -39.844 -12.75 1 97.5 527 ASP A N 1
ATOM 3973 C CA . ASP A 1 527 ? 1.122 -38.594 -13.164 1 97.5 527 ASP A CA 1
ATOM 3974 C C . ASP A 1 527 ? 2.312 -38.281 -12.266 1 97.5 527 ASP A C 1
ATOM 3976 O O . ASP A 1 527 ? 3.34 -37.781 -12.734 1 97.5 527 ASP A O 1
ATOM 3980 N N . CYS A 1 528 ? 2.271 -38.594 -10.953 1 97.5 528 CYS A N 1
ATOM 3981 C CA . CYS A 1 528 ? 3.275 -38.156 -9.992 1 97.5 528 CYS A CA 1
ATOM 3982 C C . CYS A 1 528 ? 4.344 -39.219 -9.781 1 97.5 528 CYS A C 1
ATOM 3984 O O . CYS A 1 528 ? 5.469 -38.906 -9.398 1 97.5 528 CYS A O 1
ATOM 3986 N N . PHE A 1 529 ? 4.031 -40.531 -10.109 1 97.38 529 PHE A N 1
ATOM 3987 C CA . PHE A 1 529 ? 4.973 -41.531 -9.648 1 97.38 529 PHE A CA 1
ATOM 3988 C C . PHE A 1 529 ? 5.359 -42.5 -10.781 1 97.38 529 PHE A C 1
ATOM 3990 O O . PHE A 1 529 ? 6.344 -43.219 -10.68 1 97.38 529 PHE A O 1
ATOM 3997 N N . ALA A 1 530 ? 4.566 -42.562 -11.828 1 97.38 530 ALA A N 1
ATOM 3998 C CA . ALA A 1 530 ? 4.863 -43.531 -12.898 1 97.38 530 ALA A CA 1
ATOM 3999 C C . ALA A 1 530 ? 6.113 -43.094 -13.672 1 97.38 530 ALA A C 1
ATOM 4001 O O . ALA A 1 530 ? 6.508 -41.938 -13.641 1 97.38 530 ALA A O 1
ATOM 4002 N N . ASN A 1 531 ? 6.719 -44.062 -14.242 1 96.5 531 ASN A N 1
ATOM 4003 C CA . ASN A 1 531 ? 7.852 -43.844 -15.133 1 96.5 531 ASN A CA 1
ATOM 4004 C C . ASN A 1 531 ? 7.402 -43.656 -16.578 1 96.5 531 ASN A C 1
ATOM 4006 O O . ASN A 1 531 ? 6.938 -44.594 -17.219 1 96.5 531 ASN A O 1
ATOM 4010 N N . PHE A 1 532 ? 7.383 -42.469 -17.062 1 95.62 532 PHE A N 1
ATOM 4011 C CA . PHE A 1 532 ? 7.008 -42.188 -18.438 1 95.62 532 PHE A CA 1
ATOM 4012 C C . PHE A 1 532 ? 7.871 -41.062 -19.016 1 95.62 532 PHE A C 1
ATOM 4014 O O . PHE A 1 532 ? 8.602 -40.406 -18.281 1 95.62 532 PHE A O 1
ATOM 4021 N N . THR A 1 533 ? 7.93 -40.969 -20.297 1 93.88 533 THR A N 1
ATOM 4022 C CA . THR A 1 533 ? 8.617 -39.906 -21.016 1 93.88 533 THR A CA 1
ATOM 4023 C C . THR A 1 533 ? 7.605 -38.969 -21.656 1 93.88 533 THR A C 1
ATOM 4025 O O . THR A 1 533 ? 6.59 -39.406 -22.188 1 93.88 533 THR A O 1
ATOM 4028 N N . ILE A 1 534 ? 7.898 -37.719 -21.562 1 94.44 534 ILE A N 1
ATOM 4029 C CA . ILE A 1 534 ? 7.027 -36.75 -22.203 1 94.44 534 ILE A CA 1
ATOM 4030 C C . ILE A 1 534 ? 7.035 -36.969 -23.719 1 94.44 534 ILE A C 1
ATOM 4032 O O . ILE A 1 534 ? 8.102 -37.094 -24.328 1 94.44 534 ILE A O 1
ATOM 4036 N N . PRO A 1 535 ? 5.914 -37 -24.297 1 90.81 535 PRO A N 1
ATOM 4037 C CA . PRO A 1 535 ? 5.863 -37.219 -25.75 1 90.81 535 PRO A CA 1
ATOM 4038 C C . PRO A 1 535 ? 6.492 -36.062 -26.531 1 90.81 535 PRO A C 1
ATOM 4040 O O . PRO A 1 535 ? 6.391 -34.906 -26.125 1 90.81 535 PRO A O 1
ATOM 4043 N N . ILE A 1 536 ? 7.07 -36.312 -27.656 1 85.44 536 ILE A N 1
ATOM 4044 C CA . ILE A 1 536 ? 7.609 -35.375 -28.609 1 85.44 536 ILE A CA 1
ATOM 4045 C C . ILE A 1 536 ? 6.934 -35.562 -29.969 1 85.44 536 ILE A C 1
ATOM 4047 O O . ILE A 1 536 ? 7.066 -36.625 -30.594 1 85.44 536 ILE A O 1
ATOM 4051 N N . PRO A 1 537 ? 6.164 -34.719 -30.578 1 84.31 537 PRO A N 1
ATOM 4052 C CA . PRO A 1 537 ? 5.926 -33.375 -30 1 84.31 537 PRO A CA 1
ATOM 4053 C C . PRO A 1 537 ? 4.992 -33.438 -28.781 1 84.31 537 PRO A C 1
ATOM 4055 O O . PRO A 1 537 ? 4.176 -34.344 -28.672 1 84.31 537 PRO A O 1
ATOM 4058 N N . ASP A 1 538 ? 5.223 -32.5 -27.891 1 88.12 538 ASP A N 1
ATOM 4059 C CA . ASP A 1 538 ? 4.34 -32.344 -26.734 1 88.12 538 ASP A CA 1
ATOM 4060 C C . ASP A 1 538 ? 3.078 -31.562 -27.109 1 88.12 538 ASP A C 1
ATOM 4062 O O . ASP A 1 538 ? 3.125 -30.359 -27.297 1 88.12 538 ASP A O 1
ATOM 4066 N N . ASN A 1 539 ? 1.938 -32.281 -27.141 1 93.69 539 ASN A N 1
ATOM 4067 C CA . ASN A 1 539 ? 0.667 -31.656 -27.5 1 93.69 539 ASN A CA 1
ATOM 4068 C C . ASN A 1 539 ? -0.272 -31.578 -26.297 1 93.69 539 ASN A C 1
ATOM 4070 O O . ASN A 1 539 ? -1.481 -31.391 -26.469 1 93.69 539 ASN A O 1
ATOM 4074 N N . ILE A 1 540 ? 0.309 -31.734 -25.172 1 96.56 540 ILE A N 1
ATOM 4075 C CA . ILE A 1 540 ? -0.48 -31.703 -23.953 1 96.56 540 ILE A CA 1
ATOM 4076 C C . ILE A 1 540 ? -0.995 -30.297 -23.703 1 96.56 540 ILE A C 1
ATOM 4078 O O . ILE A 1 540 ? -0.236 -29.328 -23.797 1 96.56 540 ILE A O 1
ATOM 4082 N N . VAL A 1 541 ? -2.309 -30.109 -23.375 1 96.75 541 VAL A N 1
ATOM 4083 C CA . VAL A 1 541 ? -2.861 -28.781 -23.125 1 96.75 541 VAL A CA 1
ATOM 4084 C C . VAL A 1 541 ? -3.748 -28.828 -21.875 1 96.75 541 VAL A C 1
ATOM 4086 O O . VAL A 1 541 ? -4.402 -27.844 -21.531 1 96.75 541 VAL A O 1
ATOM 4089 N N . ASN A 1 542 ? -3.844 -29.969 -21.219 1 96.19 542 ASN A N 1
ATOM 4090 C CA . ASN A 1 542 ? -4.746 -30.094 -20.078 1 96.19 542 ASN A CA 1
ATOM 4091 C C . ASN A 1 542 ? -4.004 -30.531 -18.812 1 96.19 542 ASN A C 1
ATOM 4093 O O . ASN A 1 542 ? -4.625 -30.875 -17.812 1 96.19 542 ASN A O 1
ATOM 4097 N N . GLY A 1 543 ? -2.666 -30.656 -18.875 1 97.69 543 GLY A N 1
ATOM 4098 C CA . GLY A 1 543 ? -1.833 -30.938 -17.719 1 97.69 543 GLY A CA 1
ATOM 4099 C C . GLY A 1 543 ? -1.788 -32.406 -17.344 1 97.69 543 GLY A C 1
ATOM 4100 O O . GLY A 1 543 ? -1.434 -32.75 -16.219 1 97.69 543 GLY A O 1
ATOM 4101 N N . GLN A 1 544 ? -2.201 -33.312 -18.281 1 96.94 544 GLN A N 1
ATOM 4102 C CA . GLN A 1 544 ? -2.234 -34.75 -18.031 1 96.94 544 GLN A CA 1
ATOM 4103 C C . GLN A 1 544 ? -1.481 -35.5 -19.125 1 96.94 544 GLN A C 1
ATOM 4105 O O . GLN A 1 544 ? -1.433 -35.062 -20.266 1 96.94 544 GLN A O 1
ATOM 4110 N N . PHE A 1 545 ? -0.911 -36.594 -18.719 1 95.69 545 PHE A N 1
ATOM 4111 C CA . PHE A 1 545 ? -0.304 -37.469 -19.703 1 95.69 545 PHE A CA 1
ATOM 4112 C C . PHE A 1 545 ? -1.352 -38 -20.688 1 95.69 545 PHE A C 1
ATOM 4114 O O . PHE A 1 545 ? -2.469 -38.312 -20.281 1 95.69 545 PHE A O 1
ATOM 4121 N N . PRO A 1 546 ? -1.008 -38 -21.984 1 91 546 PRO A N 1
ATOM 4122 C CA . PRO A 1 546 ? -1.989 -38.469 -22.969 1 91 546 PRO A CA 1
ATOM 4123 C C . PRO A 1 546 ? -2.43 -39.906 -22.734 1 91 546 PRO A C 1
ATOM 4125 O O . PRO A 1 546 ? -1.602 -40.75 -22.406 1 91 546 PRO A O 1
ATOM 4128 N N . LYS A 1 547 ? -3.721 -40.188 -22.75 1 79.5 547 LYS A N 1
ATOM 4129 C CA . LYS A 1 547 ? -4.316 -41.5 -22.547 1 79.5 547 LYS A CA 1
ATOM 4130 C C . LYS A 1 547 ? -4.477 -42.219 -23.875 1 79.5 547 LYS A C 1
ATOM 4132 O O . LYS A 1 547 ? -4.664 -41.594 -24.922 1 79.5 547 LYS A O 1
ATOM 4137 N N . MET B 1 1 ? -79.25 -0.645 -58.25 1 24.23 1 MET B N 1
ATOM 4138 C CA . MET B 1 1 ? -78.5 0.598 -58.125 1 24.23 1 MET B CA 1
ATOM 4139 C C . MET B 1 1 ? -78.375 1.035 -56.656 1 24.23 1 MET B C 1
ATOM 4141 O O . MET B 1 1 ? -78.125 2.203 -56.375 1 24.23 1 MET B O 1
ATOM 4145 N N . LEU B 1 2 ? -78.75 0.156 -55.781 1 23.73 2 LEU B N 1
ATOM 4146 C CA . LEU B 1 2 ? -78.938 0.428 -54.344 1 23.73 2 LEU B CA 1
ATOM 4147 C C . LEU B 1 2 ? -77.625 0.837 -53.719 1 23.73 2 LEU B C 1
ATOM 4149 O O . LEU B 1 2 ? -76.688 0.048 -53.656 1 23.73 2 LEU B O 1
ATOM 4153 N N . GLY B 1 3 ? -77.188 2.047 -53.969 1 25.05 3 GLY B N 1
ATOM 4154 C CA . GLY B 1 3 ? -76 2.766 -53.625 1 25.05 3 GLY B CA 1
ATOM 4155 C C . GLY B 1 3 ? -75.875 2.99 -52.125 1 25.05 3 GLY B C 1
ATOM 4156 O O . GLY B 1 3 ? -76.5 3.879 -51.562 1 25.05 3 GLY B O 1
ATOM 4157 N N . SER B 1 4 ? -76.062 1.956 -51.312 1 27.62 4 SER B N 1
ATOM 4158 C CA . SER B 1 4 ? -76.062 2.156 -49.875 1 27.62 4 SER B CA 1
ATOM 4159 C C . SER B 1 4 ? -74.75 2.787 -49.406 1 27.62 4 SER B C 1
ATOM 4161 O O . SER B 1 4 ? -73.688 2.305 -49.719 1 27.62 4 SER B O 1
ATOM 4163 N N . SER B 1 5 ? -74.812 4.109 -49.281 1 26.52 5 SER B N 1
ATOM 4164 C CA . SER B 1 5 ? -73.75 5.039 -48.812 1 26.52 5 SER B CA 1
ATOM 4165 C C . SER B 1 5 ? -73.312 4.684 -47.406 1 26.52 5 SER B C 1
ATOM 4167 O O . SER B 1 5 ? -74.062 4.598 -46.469 1 26.52 5 SER B O 1
ATOM 4169 N N . PHE B 1 6 ? -72.375 3.73 -47.281 1 29.84 6 PHE B N 1
ATOM 4170 C CA . PHE B 1 6 ? -71.75 3.33 -46 1 29.84 6 PHE B CA 1
ATOM 4171 C C . PHE B 1 6 ? -71 4.508 -45.375 1 29.84 6 PHE B C 1
ATOM 4173 O O . PHE B 1 6 ? -70.125 5.117 -45.969 1 29.84 6 PHE B O 1
ATOM 4180 N N . THR B 1 7 ? -71.812 5.398 -44.688 1 25.08 7 THR B N 1
ATOM 4181 C CA . THR B 1 7 ? -71.25 6.512 -43.938 1 25.08 7 THR B CA 1
ATOM 4182 C C . THR B 1 7 ? -70.188 6.008 -42.938 1 25.08 7 THR B C 1
ATOM 4184 O O . THR B 1 7 ? -70.5 5.117 -42.125 1 25.08 7 THR B O 1
ATOM 4187 N N . LEU B 1 8 ? -68.875 6.023 -43.219 1 27.92 8 LEU B N 1
ATOM 4188 C CA . LEU B 1 8 ? -67.75 5.727 -42.406 1 27.92 8 LEU B CA 1
ATOM 4189 C C . LEU B 1 8 ? -67.688 6.641 -41.188 1 27.92 8 LEU B C 1
ATOM 4191 O O . LEU B 1 8 ? -67.562 7.859 -41.312 1 27.92 8 LEU B O 1
ATOM 4195 N N . SER B 1 9 ? -68.562 6.43 -40.219 1 25.7 9 SER B N 1
ATOM 4196 C CA . SER B 1 9 ? -68.438 7.246 -39.031 1 25.7 9 SER B CA 1
ATOM 4197 C C . SER B 1 9 ? -67.062 7.098 -38.375 1 25.7 9 SER B C 1
ATOM 4199 O O . SER B 1 9 ? -66.625 5.98 -38.125 1 25.7 9 SER B O 1
ATOM 4201 N N . LEU B 1 10 ? -66.188 8.047 -38.688 1 28.2 10 LEU B N 1
ATOM 4202 C CA . LEU B 1 10 ? -64.875 8.211 -38.031 1 28.2 10 LEU B CA 1
ATOM 4203 C C . LEU B 1 10 ? -65.062 8.406 -36.531 1 28.2 10 LEU B C 1
ATOM 4205 O O . LEU B 1 10 ? -65.688 9.398 -36.094 1 28.2 10 LEU B O 1
ATOM 4209 N N . VAL B 1 11 ? -65.438 7.34 -35.781 1 30.66 11 VAL B N 1
ATOM 4210 C CA . VAL B 1 11 ? -65.375 7.492 -34.312 1 30.66 11 VAL B CA 1
ATOM 4211 C C . VAL B 1 11 ? -64 7.895 -33.875 1 30.66 11 VAL B C 1
ATOM 4213 O O . VAL B 1 11 ? -63.031 7.199 -34.156 1 30.66 11 VAL B O 1
ATOM 4216 N N . GLY B 1 12 ? -63.75 9.227 -33.844 1 26.88 12 GLY B N 1
ATOM 4217 C CA . GLY B 1 12 ? -62.562 9.734 -33.188 1 26.88 12 GLY B CA 1
ATOM 4218 C C . GLY B 1 12 ? -62.375 9.172 -31.781 1 26.88 12 GLY B C 1
ATOM 4219 O O . GLY B 1 12 ? -63.25 9.336 -30.922 1 26.88 12 GLY B O 1
ATOM 4220 N N . LEU B 1 13 ? -61.75 7.973 -31.719 1 30.17 13 LEU B N 1
ATOM 4221 C CA . LEU B 1 13 ? -61.312 7.496 -30.406 1 30.17 13 LEU B CA 1
ATOM 4222 C C . LEU B 1 13 ? -60.5 8.562 -29.672 1 30.17 13 LEU B C 1
ATOM 4224 O O . LEU B 1 13 ? -59.438 8.977 -30.141 1 30.17 13 LEU B O 1
ATOM 4228 N N . LEU B 1 14 ? -61.219 9.445 -28.984 1 30.33 14 LEU B N 1
ATOM 4229 C CA . LEU B 1 14 ? -60.5 10.242 -27.984 1 30.33 14 LEU B CA 1
ATOM 4230 C C . LEU B 1 14 ? -59.688 9.344 -27.047 1 30.33 14 LEU B C 1
ATOM 4232 O O . LEU B 1 14 ? -60.281 8.531 -26.328 1 30.33 14 LEU B O 1
ATOM 4236 N N . CYS B 1 15 ? -58.5 9.031 -27.438 1 30.39 15 CYS B N 1
ATOM 4237 C CA . CYS B 1 15 ? -57.531 8.508 -26.469 1 30.39 15 CYS B CA 1
ATOM 4238 C C . CYS B 1 15 ? -57.469 9.383 -25.219 1 30.39 15 CYS B C 1
ATOM 4240 O O . CYS B 1 15 ? -57 10.523 -25.281 1 30.39 15 CYS B O 1
ATOM 4242 N N . LEU B 1 16 ? -58.438 9.219 -24.391 1 32.41 16 LEU B N 1
ATOM 4243 C CA . LEU B 1 16 ? -58.219 9.766 -23.062 1 32.41 16 LEU B CA 1
ATOM 4244 C C . LEU B 1 16 ? -56.844 9.336 -22.516 1 32.41 16 LEU B C 1
ATOM 4246 O O . LEU B 1 16 ? -56.625 8.148 -22.297 1 32.41 16 LEU B O 1
ATOM 4250 N N . ILE B 1 17 ? -55.875 10.086 -22.891 1 33.94 17 ILE B N 1
ATOM 4251 C CA . ILE B 1 17 ? -54.625 10.039 -22.109 1 33.94 17 ILE B CA 1
ATOM 4252 C C . ILE B 1 17 ? -54.938 10.305 -20.641 1 33.94 17 ILE B C 1
ATOM 4254 O O . ILE B 1 17 ? -55.375 11.406 -20.281 1 33.94 17 ILE B O 1
ATOM 4258 N N . SER B 1 18 ? -55.469 9.258 -20.031 1 31.94 18 SER B N 1
ATOM 4259 C CA . SER B 1 18 ? -55.438 9.414 -18.578 1 31.94 18 SER B CA 1
ATOM 4260 C C . SER B 1 18 ? -54.062 9.883 -18.109 1 31.94 18 SER B C 1
ATOM 4262 O O . SER B 1 18 ? -53.031 9.258 -18.422 1 31.94 18 SER B O 1
ATOM 4264 N N . ASP B 1 19 ? -54.031 11.148 -17.906 1 32.28 19 ASP B N 1
ATOM 4265 C CA . ASP B 1 19 ? -52.906 11.609 -17.078 1 32.28 19 ASP B CA 1
ATOM 4266 C C . ASP B 1 19 ? -52.719 10.703 -15.867 1 32.28 19 ASP B C 1
ATOM 4268 O O . ASP B 1 19 ? -53.562 10.664 -14.977 1 32.28 19 ASP B O 1
ATOM 4272 N N . VAL B 1 20 ? -52.094 9.555 -15.969 1 31.58 20 VAL B N 1
ATOM 4273 C CA . VAL B 1 20 ? -51.594 8.961 -14.742 1 31.58 20 VAL B CA 1
ATOM 4274 C C . VAL B 1 20 ? -50.969 10.047 -13.867 1 31.58 20 VAL B C 1
ATOM 4276 O O . VAL B 1 20 ? -50 10.688 -14.258 1 31.58 20 VAL B O 1
ATOM 4279 N N . ALA B 1 21 ? -51.75 10.609 -13.031 1 32.16 21 ALA B N 1
ATOM 4280 C CA . ALA B 1 21 ? -51.156 11.406 -11.961 1 32.16 21 ALA B CA 1
ATOM 4281 C C . ALA B 1 21 ? -49.812 10.812 -11.492 1 32.16 21 ALA B C 1
ATOM 4283 O O . ALA B 1 21 ? -49.781 9.656 -11.07 1 32.16 21 ALA B O 1
ATOM 4284 N N . ALA B 1 22 ? -48.75 11.336 -11.977 1 40.59 22 ALA B N 1
ATOM 4285 C CA . ALA B 1 22 ? -47.438 11.031 -11.398 1 40.59 22 ALA B CA 1
ATOM 4286 C C . ALA B 1 22 ? -47.562 10.742 -9.906 1 40.59 22 ALA B C 1
ATOM 4288 O O . ALA B 1 22 ? -47.812 11.641 -9.109 1 40.59 22 ALA B O 1
ATOM 4289 N N . GLY B 1 23 ? -47.906 9.641 -9.508 1 43.75 23 GLY B N 1
ATOM 4290 C CA . GLY B 1 23 ? -47.969 9.297 -8.094 1 43.75 23 GLY B CA 1
ATOM 4291 C C . GLY B 1 23 ? -46.812 9.906 -7.297 1 43.75 23 GLY B C 1
ATOM 4292 O O . GLY B 1 23 ? -45.781 10.258 -7.855 1 43.75 23 GLY B O 1
ATOM 4293 N N . SER B 1 24 ? -47.156 10.625 -6.184 1 50.84 24 SER B N 1
ATOM 4294 C CA . SER B 1 24 ? -46.125 11.094 -5.266 1 50.84 24 SER B CA 1
ATOM 4295 C C . SER B 1 24 ? -44.969 10.094 -5.152 1 50.84 24 SER B C 1
ATOM 4297 O O . SER B 1 24 ? -45.219 8.883 -5.055 1 50.84 24 SER B O 1
ATOM 4299 N N . PRO B 1 25 ? -43.812 10.625 -5.594 1 64.12 25 PRO B N 1
ATOM 4300 C CA . PRO B 1 25 ? -42.719 9.672 -5.414 1 64.12 25 PRO B CA 1
ATOM 4301 C C . PRO B 1 25 ? -42.812 8.914 -4.09 1 64.12 25 PRO B C 1
ATOM 4303 O O . PRO B 1 25 ? -43.25 9.469 -3.086 1 64.12 25 PRO B O 1
ATOM 4306 N N . PRO B 1 26 ? -42.656 7.66 -4.164 1 76.81 26 PRO B N 1
ATOM 4307 C CA . PRO B 1 26 ? -42.719 6.852 -2.943 1 76.81 26 PRO B CA 1
ATOM 4308 C C . PRO B 1 26 ? -41.844 7.406 -1.817 1 76.81 26 PRO B C 1
ATOM 4310 O O . PRO B 1 26 ? -40.781 8 -2.078 1 76.81 26 PRO B O 1
ATOM 4313 N N . LEU B 1 27 ? -42.438 7.469 -0.634 1 87.81 27 LEU B N 1
ATOM 4314 C CA . LEU B 1 27 ? -41.75 7.926 0.571 1 87.81 27 LEU B CA 1
ATOM 4315 C C . LEU B 1 27 ? -40.469 7.133 0.797 1 87.81 27 LEU B C 1
ATOM 4317 O O . LEU B 1 27 ? -40.406 5.953 0.453 1 87.81 27 LEU B O 1
ATOM 4321 N N . ALA B 1 28 ? -39.438 7.918 1.331 1 93.38 28 ALA B N 1
ATOM 4322 C CA . ALA B 1 28 ? -38.188 7.289 1.713 1 93.38 28 ALA B CA 1
ATOM 4323 C C . ALA B 1 28 ? -38.406 6.234 2.795 1 93.38 28 ALA B C 1
ATOM 4325 O O . ALA B 1 28 ? -39.406 6.273 3.52 1 93.38 28 ALA B O 1
ATOM 4326 N N . SER B 1 29 ? -37.562 5.305 2.828 1 95.38 29 SER B N 1
ATOM 4327 C CA . SER B 1 29 ? -37.562 4.332 3.914 1 95.38 29 SER B CA 1
ATOM 4328 C C . SER B 1 29 ? -37.438 5.012 5.27 1 95.38 29 SER B C 1
ATOM 4330 O O . SER B 1 29 ? -36.781 6.051 5.38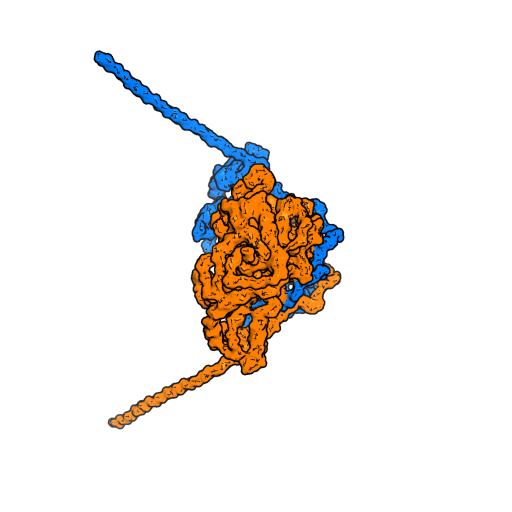3 1 95.38 29 SER B O 1
ATOM 4332 N N . SER B 1 30 ? -37.906 4.398 6.297 1 94.81 30 SER B N 1
ATOM 4333 C CA . SER B 1 30 ? -37.844 4.961 7.645 1 94.81 30 SER B CA 1
ATOM 4334 C C . SER B 1 30 ? -36.438 4.934 8.18 1 94.81 30 SER B C 1
ATOM 4336 O O . SER B 1 30 ? -36.094 5.648 9.133 1 94.81 30 SER B O 1
ATOM 4338 N N . PHE B 1 31 ? -35.562 4.148 7.586 1 95.69 31 PHE B N 1
ATOM 4339 C CA . PHE B 1 31 ? -34.219 4.051 8.094 1 95.69 31 PHE B CA 1
ATOM 4340 C C . PHE B 1 31 ? -33.281 4.992 7.332 1 95.69 31 PHE B C 1
ATOM 4342 O O . PHE B 1 31 ? -32.062 5.023 7.586 1 95.69 31 PHE B O 1
ATOM 4349 N N . ALA B 1 32 ? -33.844 5.727 6.379 1 97.5 32 ALA B N 1
ATOM 4350 C CA . ALA B 1 32 ? -33 6.668 5.656 1 97.5 32 ALA B CA 1
ATOM 4351 C C . ALA B 1 32 ? -32.281 7.605 6.621 1 97.5 32 ALA B C 1
ATOM 4353 O O . ALA B 1 32 ? -32.906 8.211 7.496 1 97.5 32 ALA B O 1
ATOM 4354 N N . GLY B 1 33 ? -30.953 7.684 6.508 1 97.69 33 GLY B N 1
ATOM 4355 C CA . GLY B 1 33 ? -30.141 8.57 7.336 1 97.69 33 GLY B CA 1
ATOM 4356 C C . GLY B 1 33 ? -29.734 7.938 8.648 1 97.69 33 GLY B C 1
ATOM 4357 O O . GLY B 1 33 ? -28.953 8.523 9.406 1 97.69 33 GLY B O 1
ATOM 4358 N N . SER B 1 34 ? -30.281 6.715 9 1 97.94 34 SER B N 1
ATOM 4359 C CA . SER B 1 34 ? -29.938 6.07 10.266 1 97.94 34 SER B CA 1
ATOM 4360 C C . SER B 1 34 ? -28.484 5.633 10.289 1 97.94 34 SER B C 1
ATOM 4362 O O . SER B 1 34 ? -27.859 5.461 9.234 1 97.94 34 SER B O 1
ATOM 4364 N N . THR B 1 35 ? -27.891 5.578 11.469 1 97.38 35 THR B N 1
ATOM 4365 C CA . THR B 1 35 ? -26.5 5.148 11.656 1 97.38 35 THR B CA 1
ATOM 4366 C C . THR B 1 35 ? -26.422 3.629 11.797 1 97.38 35 THR B C 1
ATOM 4368 O O . THR B 1 35 ? -27.219 3.027 12.523 1 97.38 35 THR B O 1
ATOM 4371 N N . THR B 1 36 ? -25.531 2.99 11.039 1 97.25 36 THR B N 1
ATOM 4372 C CA . THR B 1 36 ? -25.281 1.562 11.188 1 97.25 36 THR B CA 1
ATOM 4373 C C . THR B 1 36 ? -23.812 1.314 11.516 1 97.25 36 THR B C 1
ATOM 4375 O O . THR B 1 36 ? -22.938 2.104 11.133 1 97.25 36 THR B O 1
ATOM 4378 N N . SER B 1 37 ? -23.469 0.328 12.273 1 96.12 37 SER B N 1
ATOM 4379 C CA . SER B 1 37 ? -22.109 -0.092 12.641 1 96.12 37 SER B CA 1
ATOM 4380 C C . SER B 1 37 ? -22.016 -1.61 12.758 1 96.12 37 SER B C 1
ATOM 4382 O O . SER B 1 37 ? -23.047 -2.301 12.781 1 96.12 37 SER B O 1
ATOM 4384 N N . ALA B 1 38 ? -20.812 -2.104 12.641 1 93.75 38 ALA B N 1
ATOM 4385 C CA . ALA B 1 38 ? -20.562 -3.531 12.812 1 93.75 38 ALA B CA 1
ATOM 4386 C C . ALA B 1 38 ? -19.359 -3.762 13.734 1 93.75 38 ALA B C 1
ATOM 4388 O O . ALA B 1 38 ? -18.516 -2.881 13.898 1 93.75 38 ALA B O 1
ATOM 4389 N N . VAL B 1 39 ? -19.453 -4.898 14.391 1 89.69 39 VAL B N 1
ATOM 4390 C CA . VAL B 1 39 ? -18.375 -5.246 15.32 1 89.69 39 VAL B CA 1
ATOM 4391 C C . VAL B 1 39 ? -17.719 -6.543 14.875 1 89.69 39 VAL B C 1
ATOM 4393 O O . VAL B 1 39 ? -18.391 -7.488 14.461 1 89.69 39 VAL B O 1
ATOM 4396 N N . PHE B 1 40 ? -16.5 -6.621 14.852 1 93.06 40 PHE B N 1
ATOM 4397 C CA . PHE B 1 40 ? -15.68 -7.805 14.641 1 93.06 40 PHE B CA 1
ATOM 4398 C C . PHE B 1 40 ? -14.469 -7.789 15.57 1 93.06 40 PHE B C 1
ATOM 4400 O O . PHE B 1 40 ? -13.844 -6.746 15.758 1 93.06 40 PHE B O 1
ATOM 4407 N N . PRO B 1 41 ? -14.078 -8.883 16.094 1 93.56 41 PRO B N 1
ATOM 4408 C CA . PRO B 1 41 ? -14.625 -10.234 15.953 1 93.56 41 PRO B CA 1
ATOM 4409 C C . PRO B 1 41 ? -16.031 -10.367 16.547 1 93.56 41 PRO B C 1
ATOM 4411 O O . PRO B 1 41 ? -16.469 -9.492 17.297 1 93.56 41 PRO B O 1
ATOM 4414 N N . PRO B 1 42 ? -16.641 -11.477 16.047 1 91.75 42 PRO B N 1
ATOM 4415 C CA . PRO B 1 42 ? -17.938 -11.727 16.688 1 91.75 42 PRO B CA 1
ATOM 4416 C C . PRO B 1 42 ? -17.844 -11.75 18.219 1 91.75 42 PRO B C 1
ATOM 4418 O O . PRO B 1 42 ? -16.828 -12.211 18.766 1 91.75 42 PRO B O 1
ATOM 4421 N N . PRO B 1 43 ? -18.984 -11.305 18.781 1 86.75 43 PRO B N 1
ATOM 4422 C CA . PRO B 1 43 ? -18.953 -11.297 20.25 1 86.75 43 PRO B CA 1
ATOM 4423 C C . PRO B 1 43 ? -18.625 -12.664 20.844 1 86.75 43 PRO B C 1
ATOM 4425 O O . PRO B 1 43 ? -19.156 -13.68 20.375 1 86.75 43 PRO B O 1
ATOM 4428 N N . ASN B 1 44 ? -17.672 -12.883 21.672 1 84.5 44 ASN B N 1
ATOM 4429 C CA . ASN B 1 44 ? -17.297 -14.07 22.438 1 84.5 44 ASN B CA 1
ATOM 4430 C C . ASN B 1 44 ? -16.266 -14.914 21.688 1 84.5 44 ASN B C 1
ATOM 4432 O O . ASN B 1 44 ? -15.789 -15.922 22.219 1 84.5 44 ASN B O 1
ATOM 4436 N N . ALA B 1 45 ? -16.078 -14.492 20.391 1 87.56 45 ALA B N 1
ATOM 4437 C CA . ALA B 1 45 ? -14.992 -15.188 19.688 1 87.56 45 ALA B CA 1
ATOM 4438 C C . ALA B 1 45 ? -13.633 -14.656 20.125 1 87.56 45 ALA B C 1
ATOM 4440 O O . ALA B 1 45 ? -13.328 -13.477 19.938 1 87.56 45 ALA B O 1
ATOM 4441 N N . THR B 1 46 ? -12.891 -15.445 20.875 1 84.38 46 THR B N 1
ATOM 4442 C CA . THR B 1 46 ? -11.586 -15.016 21.375 1 84.38 46 THR B CA 1
ATOM 4443 C C . THR B 1 46 ? -10.547 -16.109 21.172 1 84.38 46 THR B C 1
ATOM 4445 O O . THR B 1 46 ? -10.898 -17.281 21.016 1 84.38 46 THR B O 1
ATOM 4448 N N . ILE B 1 47 ? -9.328 -15.672 21.047 1 85.69 47 ILE B N 1
ATOM 4449 C CA . ILE B 1 47 ? -8.234 -16.641 21.031 1 85.69 47 ILE B CA 1
ATOM 4450 C C . ILE B 1 47 ? -8.008 -17.188 22.438 1 85.69 47 ILE B C 1
ATOM 4452 O O . ILE B 1 47 ? -7.828 -16.422 23.391 1 85.69 47 ILE B O 1
ATOM 4456 N N . THR B 1 48 ? -8.234 -18.453 22.625 1 72.25 48 THR B N 1
ATOM 4457 C CA . THR B 1 48 ? -8.078 -19.062 23.953 1 72.25 48 THR B CA 1
ATOM 4458 C C . THR B 1 48 ? -6.746 -19.797 24.047 1 72.25 48 THR B C 1
ATOM 4460 O O . THR B 1 48 ? -6.102 -20.078 23.031 1 72.25 48 THR B O 1
ATOM 4463 N N . ALA B 1 49 ? -6.363 -20.016 25.25 1 61.06 49 ALA B N 1
ATOM 4464 C CA . ALA B 1 49 ? -5.133 -20.734 25.547 1 61.06 49 ALA B CA 1
ATOM 4465 C C . ALA B 1 49 ? -5.141 -22.125 24.922 1 61.06 49 ALA B C 1
ATOM 4467 O O . ALA B 1 49 ? -4.078 -22.719 24.688 1 61.06 49 ALA B O 1
ATOM 4468 N N . THR B 1 50 ? -6.273 -22.609 24.641 1 54.34 50 THR B N 1
ATOM 4469 C CA . THR B 1 50 ? -6.418 -23.953 24.094 1 54.34 50 THR B CA 1
ATOM 4470 C C . THR B 1 50 ? -6.242 -23.938 22.578 1 54.34 50 THR B C 1
ATOM 4472 O O . THR B 1 50 ? -6.32 -24.984 21.938 1 54.34 50 THR B O 1
ATOM 4475 N N . ASP B 1 51 ? -5.984 -22.766 22.141 1 68.19 51 ASP B N 1
ATOM 4476 C CA . ASP B 1 51 ? -5.809 -22.656 20.688 1 68.19 51 ASP B CA 1
ATOM 4477 C C . ASP B 1 51 ? -4.453 -23.203 20.25 1 68.19 51 ASP B C 1
ATOM 4479 O O . ASP B 1 51 ? -3.828 -22.688 19.328 1 68.19 51 ASP B O 1
ATOM 4483 N N . THR B 1 52 ? -4.117 -24.359 20.812 1 81.88 52 THR B N 1
ATOM 4484 C CA . THR B 1 52 ? -2.861 -25.062 20.562 1 81.88 52 THR B CA 1
ATOM 4485 C C . THR B 1 52 ? -2.848 -25.656 19.156 1 81.88 52 THR B C 1
ATOM 4487 O O . THR B 1 52 ? -1.819 -26.156 18.703 1 81.88 52 THR B O 1
ATOM 4490 N N . PHE B 1 53 ? -3.932 -25.469 18.438 1 89.75 53 PHE B N 1
ATOM 4491 C CA . PHE B 1 53 ? -4.055 -26.031 17.094 1 89.75 53 PHE B CA 1
ATOM 4492 C C . PHE B 1 53 ? -3.266 -25.203 16.078 1 89.75 53 PHE B C 1
ATOM 4494 O O . PHE B 1 53 ? -2.957 -25.688 14.992 1 89.75 53 PHE B O 1
ATOM 4501 N N . PHE B 1 54 ? -2.951 -24.016 16.484 1 94 54 PHE B N 1
ATOM 4502 C CA . PHE B 1 54 ? -2.363 -23.094 15.5 1 94 54 PHE B CA 1
ATOM 4503 C C . PHE B 1 54 ? -1.026 -22.562 16 1 94 54 PHE B C 1
ATOM 4505 O O . PHE B 1 54 ? -0.92 -21.391 16.359 1 94 54 PHE B O 1
ATOM 4512 N N . PRO B 1 55 ? -0.001 -23.438 15.992 1 92.62 55 PRO B N 1
ATOM 4513 C CA . PRO B 1 55 ? 1.317 -22.984 16.453 1 92.62 55 PRO B CA 1
ATOM 4514 C C . PRO B 1 55 ? 1.923 -21.906 15.555 1 92.62 55 PRO B C 1
ATOM 4516 O O . PRO B 1 55 ? 1.59 -21.828 14.375 1 92.62 55 PRO B O 1
ATOM 4519 N N . ASP B 1 56 ? 2.82 -21.141 16.156 1 91.38 56 ASP B N 1
ATOM 4520 C CA . ASP B 1 56 ? 3.551 -20.125 15.398 1 91.38 56 ASP B CA 1
ATOM 4521 C C . ASP B 1 56 ? 4.566 -20.766 14.453 1 91.38 56 ASP B C 1
ATOM 4523 O O . ASP B 1 56 ? 4.988 -21.906 14.664 1 91.38 56 ASP B O 1
ATOM 4527 N N . ALA B 1 57 ? 4.961 -20.031 13.523 1 94.31 57 ALA B N 1
ATOM 4528 C CA . ALA B 1 57 ? 5.902 -20.5 12.508 1 94.31 57 ALA B CA 1
ATOM 4529 C C . ALA B 1 57 ? 7.203 -20.969 13.148 1 94.31 57 ALA B C 1
ATOM 4531 O O . ALA B 1 57 ? 7.805 -21.953 12.695 1 94.31 57 ALA B O 1
ATOM 4532 N N . SER B 1 58 ? 7.66 -20.219 14.195 1 92.38 58 SER B N 1
ATOM 4533 C CA . SER B 1 58 ? 8.914 -20.578 14.852 1 92.38 58 SER B CA 1
ATOM 4534 C C . SER B 1 58 ? 8.812 -21.953 15.523 1 92.38 58 SER B C 1
ATOM 4536 O O . SER B 1 58 ? 9.812 -22.656 15.641 1 92.38 58 SER B O 1
ATOM 4538 N N . ASP B 1 59 ? 7.648 -22.375 15.93 1 93.25 59 ASP B N 1
ATOM 4539 C CA . ASP B 1 59 ? 7.418 -23.672 16.547 1 93.25 59 ASP B CA 1
ATOM 4540 C C . ASP B 1 59 ? 7.336 -24.781 15.508 1 93.25 59 ASP B C 1
ATOM 4542 O O . ASP B 1 59 ? 7.742 -25.922 15.758 1 93.25 59 ASP B O 1
ATOM 4546 N N . ILE B 1 60 ? 6.801 -24.469 14.398 1 93.56 60 ILE B N 1
ATOM 4547 C CA . ILE B 1 60 ? 6.59 -25.438 13.328 1 93.56 60 ILE B CA 1
ATOM 4548 C C . ILE B 1 60 ? 7.918 -25.734 12.641 1 93.56 60 ILE B C 1
ATOM 4550 O O . ILE B 1 60 ? 8.25 -26.906 12.406 1 93.56 60 ILE B O 1
ATOM 4554 N N . GLY B 1 61 ? 8.641 -24.688 12.328 1 94.5 61 GLY B N 1
ATOM 4555 C CA . GLY B 1 61 ? 9.891 -24.844 11.609 1 94.5 61 GLY B CA 1
ATOM 4556 C C . GLY B 1 61 ? 9.711 -24.906 10.102 1 94.5 61 GLY B C 1
ATOM 4557 O O . GLY B 1 61 ? 8.766 -24.328 9.562 1 94.5 61 GLY B O 1
ATOM 4558 N N . PHE B 1 62 ? 10.836 -25.281 9.367 1 95.94 62 PHE B N 1
ATOM 4559 C CA . PHE B 1 62 ? 10.867 -25.484 7.922 1 95.94 62 PHE B CA 1
ATOM 4560 C C . PHE B 1 62 ? 10.75 -24.156 7.188 1 95.94 62 PHE B C 1
ATOM 4562 O O . PHE B 1 62 ? 9.969 -24.031 6.238 1 95.94 62 PHE B O 1
ATOM 4569 N N . ALA B 1 63 ? 11.414 -23.172 7.652 1 94.88 63 ALA B N 1
ATOM 4570 C CA . ALA B 1 63 ? 11.352 -21.828 7.102 1 94.88 63 ALA B CA 1
ATOM 4571 C C . ALA B 1 63 ? 12.117 -21.734 5.785 1 94.88 63 ALA B C 1
ATOM 4573 O O . ALA B 1 63 ? 11.969 -20.75 5.043 1 94.88 63 ALA B O 1
ATOM 4574 N N . GLY B 1 64 ? 12.891 -22.766 5.41 1 93.44 64 GLY B N 1
ATOM 4575 C CA . GLY B 1 64 ? 13.789 -22.641 4.273 1 93.44 64 GLY B CA 1
ATOM 4576 C C . GLY B 1 64 ? 14.922 -21.672 4.504 1 93.44 64 GLY B C 1
ATOM 4577 O O . GLY B 1 64 ? 15.164 -21.25 5.641 1 93.44 64 GLY B O 1
ATOM 4578 N N . PRO B 1 65 ? 15.719 -21.312 3.436 1 92.81 65 PRO B N 1
ATOM 4579 C CA . PRO B 1 65 ? 16.812 -20.328 3.572 1 92.81 65 PRO B CA 1
ATOM 4580 C C . PRO B 1 65 ? 16.297 -18.922 3.842 1 92.81 65 PRO B C 1
ATOM 4582 O O . PRO B 1 65 ? 15.289 -18.5 3.281 1 92.81 65 PRO B O 1
ATOM 4585 N N . THR B 1 66 ? 17.016 -18.219 4.715 1 94.81 66 THR B N 1
ATOM 4586 C CA . THR B 1 66 ? 16.516 -16.906 5.09 1 94.81 66 THR B CA 1
ATOM 4587 C C . THR B 1 66 ? 17.641 -15.875 5.066 1 94.81 66 THR B C 1
ATOM 4589 O O . THR B 1 66 ? 17.766 -15.055 5.984 1 94.81 66 THR B O 1
ATOM 4592 N N . PRO B 1 67 ? 18.547 -15.922 4.062 1 94.81 67 PRO B N 1
ATOM 4593 C CA . PRO B 1 67 ? 19.562 -14.883 4.047 1 94.81 67 PRO B CA 1
ATOM 4594 C C . PRO B 1 67 ? 19.016 -13.516 3.662 1 94.81 67 PRO B C 1
ATOM 4596 O O . PRO B 1 67 ? 18.234 -13.398 2.715 1 94.81 67 PRO B O 1
ATOM 4599 N N . THR B 1 68 ? 19.375 -12.453 4.34 1 95.06 68 THR B N 1
ATOM 4600 C CA . THR B 1 68 ? 18.969 -11.086 4.059 1 95.06 68 THR B CA 1
ATOM 4601 C C . THR B 1 68 ? 19.906 -10.43 3.047 1 95.06 68 THR B C 1
ATOM 4603 O O . THR B 1 68 ? 21 -10.938 2.789 1 95.06 68 THR B O 1
ATOM 4606 N N . GLY B 1 69 ? 19.438 -9.445 2.389 1 97.25 69 GLY B N 1
ATOM 4607 C CA . GLY B 1 69 ? 20.25 -8.625 1.506 1 97.25 69 GLY B CA 1
ATOM 4608 C C . GLY B 1 69 ? 20.766 -7.359 2.17 1 97.25 69 GLY B C 1
ATOM 4609 O O . GLY B 1 69 ? 20.859 -7.289 3.396 1 97.25 69 GLY B O 1
ATOM 4610 N N . ASP B 1 70 ? 21.266 -6.465 1.338 1 98 70 ASP B N 1
ATOM 4611 C CA . ASP B 1 70 ? 21.719 -5.16 1.817 1 98 70 ASP B CA 1
ATOM 4612 C C . ASP B 1 70 ? 20.562 -4.156 1.829 1 98 70 ASP B C 1
ATOM 4614 O O . ASP B 1 70 ? 19.469 -4.445 1.336 1 98 70 ASP B O 1
ATOM 4618 N N . GLU B 1 71 ? 20.75 -3.012 2.49 1 97.88 71 GLU B N 1
ATOM 4619 C CA . GLU B 1 71 ? 19.734 -1.975 2.572 1 97.88 71 GLU B CA 1
ATOM 4620 C C . GLU B 1 71 ? 19.578 -1.235 1.245 1 97.88 71 GLU B C 1
ATOM 4622 O O . GLU B 1 71 ? 20.578 -0.989 0.555 1 97.88 71 GLU B O 1
ATOM 4627 N N . ALA B 1 72 ? 18.375 -0.915 0.898 1 98.25 72 ALA B N 1
ATOM 4628 C CA . ALA B 1 72 ? 18.109 -0.061 -0.257 1 98.25 72 ALA B CA 1
ATOM 4629 C C . ALA B 1 72 ? 18.5 1.386 0.029 1 98.25 72 ALA B C 1
ATOM 4631 O O . ALA B 1 72 ? 18.641 1.779 1.189 1 98.25 72 ALA B O 1
ATOM 4632 N N . ASN B 1 73 ? 18.781 2.16 -0.931 1 98.12 73 ASN B N 1
ATOM 4633 C CA . ASN B 1 73 ? 19.141 3.57 -0.92 1 98.12 73 ASN B CA 1
ATOM 4634 C C . ASN B 1 73 ? 18.672 4.285 -2.18 1 98.12 73 ASN B C 1
ATOM 4636 O O . ASN B 1 73 ? 19.422 5.016 -2.814 1 98.12 73 ASN B O 1
ATOM 4640 N N . ALA B 1 74 ? 17.406 4.016 -2.498 1 98.25 74 ALA B N 1
ATOM 4641 C CA . ALA B 1 74 ? 16.891 4.488 -3.783 1 98.25 74 ALA B CA 1
ATOM 4642 C C . ALA B 1 74 ? 16.938 6.008 -3.867 1 98.25 74 ALA B C 1
ATOM 4644 O O . ALA B 1 74 ? 17.109 6.574 -4.953 1 98.25 74 ALA B O 1
ATOM 4645 N N . ILE B 1 75 ? 16.844 6.742 -2.715 1 98.5 75 ILE B N 1
ATOM 4646 C CA . ILE B 1 75 ? 16.812 8.203 -2.691 1 98.5 75 ILE B CA 1
ATOM 4647 C C . ILE B 1 75 ? 18.125 8.766 -3.234 1 98.5 75 ILE B C 1
ATOM 4649 O O . ILE B 1 75 ? 18.172 9.914 -3.666 1 98.5 75 ILE B O 1
ATOM 4653 N N . ALA B 1 76 ? 19.219 7.938 -3.244 1 97.19 76 ALA B N 1
ATOM 4654 C CA . ALA B 1 76 ? 20.531 8.375 -3.705 1 97.19 76 ALA B CA 1
ATOM 4655 C C . ALA B 1 76 ? 20.938 7.641 -4.98 1 97.19 76 ALA B C 1
ATOM 4657 O O . ALA B 1 76 ? 21.734 8.141 -5.762 1 97.19 76 ALA B O 1
ATOM 4658 N N . THR B 1 77 ? 20.359 6.391 -5.23 1 95.69 77 THR B N 1
ATOM 4659 C CA . THR B 1 77 ? 20.891 5.539 -6.289 1 95.69 77 THR B CA 1
ATOM 4660 C C . THR B 1 77 ? 19.969 5.551 -7.508 1 95.69 77 THR B C 1
ATOM 4662 O O . THR B 1 77 ? 20.406 5.277 -8.625 1 95.69 77 THR B O 1
ATOM 4665 N N . ALA B 1 78 ? 18.688 5.828 -7.305 1 96.25 78 ALA B N 1
ATOM 4666 C CA . ALA B 1 78 ? 17.766 5.855 -8.43 1 96.25 78 ALA B CA 1
ATOM 4667 C C . ALA B 1 78 ? 17.844 7.184 -9.18 1 96.25 78 ALA B C 1
ATOM 4669 O O . ALA B 1 78 ? 18.156 8.219 -8.586 1 96.25 78 ALA B O 1
ATOM 4670 N N . PRO B 1 79 ? 17.562 7.191 -10.484 1 93.69 79 PRO B N 1
ATOM 4671 C CA . PRO B 1 79 ? 17.656 8.43 -11.266 1 93.69 79 PRO B CA 1
ATOM 4672 C C . PRO B 1 79 ? 16.484 9.375 -11.008 1 93.69 79 PRO B C 1
ATOM 4674 O O . PRO B 1 79 ? 16.578 10.57 -11.289 1 93.69 79 PRO B O 1
ATOM 4677 N N . VAL B 1 80 ? 15.367 8.844 -10.578 1 95.19 80 VAL B N 1
ATOM 4678 C CA . VAL B 1 80 ? 14.172 9.641 -10.281 1 95.19 80 VAL B CA 1
ATOM 4679 C C . VAL B 1 80 ? 13.508 9.125 -9.008 1 95.19 80 VAL B C 1
ATOM 4681 O O . VAL B 1 80 ? 13.812 8.016 -8.547 1 95.19 80 VAL B O 1
ATOM 4684 N N . ASN B 1 81 ? 12.672 9.969 -8.414 1 96.38 81 ASN B N 1
ATOM 4685 C CA . ASN B 1 81 ? 11.898 9.578 -7.234 1 96.38 81 ASN B CA 1
ATOM 4686 C C . ASN B 1 81 ? 10.672 8.766 -7.617 1 96.38 81 ASN B C 1
ATOM 4688 O O . ASN B 1 81 ? 10 9.07 -8.602 1 96.38 81 ASN B O 1
ATOM 4692 N N . ALA B 1 82 ? 10.383 7.637 -6.863 1 96.44 82 ALA B N 1
ATOM 4693 C CA . ALA B 1 82 ? 9.109 6.938 -7.035 1 96.44 82 ALA B CA 1
ATOM 4694 C C . ALA B 1 82 ? 7.941 7.785 -6.543 1 96.44 82 ALA B C 1
ATOM 4696 O O . ALA B 1 82 ? 7.926 8.211 -5.387 1 96.44 82 ALA B O 1
ATOM 4697 N N . LYS B 1 83 ? 6.914 7.957 -7.312 1 95.75 83 LYS B N 1
ATOM 4698 C CA . LYS B 1 83 ? 5.836 8.883 -6.996 1 95.75 83 LYS B CA 1
ATOM 4699 C C . LYS B 1 83 ? 4.629 8.148 -6.414 1 95.75 83 LYS B C 1
ATOM 4701 O O . LYS B 1 83 ? 4.395 6.984 -6.738 1 95.75 83 LYS B O 1
ATOM 4706 N N . VAL B 1 84 ? 3.928 8.75 -5.523 1 96.75 84 VAL B N 1
ATOM 4707 C CA . VAL B 1 84 ? 2.602 8.344 -5.07 1 96.75 84 VAL B CA 1
ATOM 4708 C C . VAL B 1 84 ? 1.533 9.086 -5.871 1 96.75 84 VAL B C 1
ATOM 4710 O O . VAL B 1 84 ? 1.423 10.305 -5.785 1 96.75 84 VAL B O 1
ATOM 4713 N N . ASP B 1 85 ? 0.738 8.398 -6.707 1 93.81 85 ASP B N 1
ATOM 4714 C CA . ASP B 1 85 ? -0.265 9.031 -7.559 1 93.81 85 ASP B CA 1
ATOM 4715 C C . ASP B 1 85 ? -1.485 8.125 -7.734 1 93.81 85 ASP B C 1
ATOM 4717 O O . ASP B 1 85 ? -2.26 8.297 -8.68 1 93.81 85 ASP B O 1
ATOM 4721 N N . ASN B 1 86 ? -1.637 7.125 -6.875 1 93.38 86 ASN B N 1
ATOM 4722 C CA . ASN B 1 86 ? -2.775 6.215 -6.855 1 93.38 86 ASN B CA 1
ATOM 4723 C C . ASN B 1 86 ? -3.262 5.957 -5.434 1 93.38 86 ASN B C 1
ATOM 4725 O O . ASN B 1 86 ? -2.504 6.117 -4.473 1 93.38 86 ASN B O 1
ATOM 4729 N N . PHE B 1 87 ? -4.527 5.547 -5.348 1 96.31 87 PHE B N 1
ATOM 4730 C CA . PHE B 1 87 ? -5.141 5.465 -4.027 1 96.31 87 PHE B CA 1
ATOM 4731 C C . PHE B 1 87 ? -5.879 4.145 -3.854 1 96.31 87 PHE B C 1
ATOM 4733 O O . PHE B 1 87 ? -6.969 4.109 -3.273 1 96.31 87 PHE B O 1
ATOM 4740 N N . PHE B 1 88 ? -5.344 3.039 -4.391 1 97.06 88 PHE B N 1
ATOM 4741 C CA . PHE B 1 88 ? -5.973 1.745 -4.156 1 97.06 88 PHE B CA 1
ATOM 4742 C C . PHE B 1 88 ? -6.238 1.532 -2.672 1 97.06 88 PHE B C 1
ATOM 4744 O O . PHE B 1 88 ? -5.383 1.827 -1.834 1 97.06 88 PHE B O 1
ATOM 4751 N N . PRO B 1 89 ? -7.488 1.028 -2.285 1 97.75 89 PRO B N 1
ATOM 4752 C CA . PRO B 1 89 ? -8.523 0.449 -3.148 1 97.75 89 PRO B CA 1
ATOM 4753 C C . PRO B 1 89 ? -9.68 1.407 -3.406 1 97.75 89 PRO B C 1
ATOM 4755 O O . PRO B 1 89 ? -10.836 0.979 -3.469 1 97.75 89 PRO B O 1
ATOM 4758 N N . LEU B 1 90 ? -9.375 2.713 -3.404 1 97.81 90 LEU B N 1
ATOM 4759 C CA . LEU B 1 90 ? -10.438 3.693 -3.582 1 97.81 90 LEU B CA 1
ATOM 4760 C C . LEU B 1 90 ? -10.828 3.809 -5.051 1 97.81 90 LEU B C 1
ATOM 4762 O O . LEU B 1 90 ? -9.984 3.68 -5.938 1 97.81 90 LEU B O 1
ATOM 4766 N N . ILE B 1 91 ? -12.055 4.043 -5.285 1 94.62 91 ILE B N 1
ATOM 4767 C CA . ILE B 1 91 ? -12.547 4.359 -6.617 1 94.62 91 ILE B CA 1
ATOM 4768 C C . ILE B 1 91 ? -12.508 5.871 -6.836 1 94.62 91 ILE B C 1
ATOM 4770 O O . ILE B 1 91 ? -12.945 6.637 -5.977 1 94.62 91 ILE B O 1
ATOM 4774 N N . ASN B 1 92 ? -11.82 6.309 -7.898 1 86.56 92 ASN B N 1
ATOM 4775 C CA . ASN B 1 92 ? -11.867 7.719 -8.281 1 86.56 92 ASN B CA 1
ATOM 4776 C C . ASN B 1 92 ? -13.273 8.148 -8.68 1 86.56 92 ASN B C 1
ATOM 4778 O O . ASN B 1 92 ? -13.758 7.781 -9.758 1 86.56 92 ASN B O 1
ATOM 4782 N N . PRO B 1 93 ? -13.672 8.953 -7.777 1 83.69 93 PRO B N 1
ATOM 4783 C CA . PRO B 1 93 ? -15.023 9.383 -8.156 1 83.69 93 PRO B CA 1
ATOM 4784 C C . PRO B 1 93 ? -15.023 10.508 -9.18 1 83.69 93 PRO B C 1
ATOM 4786 O O . PRO B 1 93 ? -14.07 11.297 -9.234 1 83.69 93 PRO B O 1
ATOM 4789 N N . GLY B 1 94 ? -15.734 10.586 -10.188 1 88.75 94 GLY B N 1
ATOM 4790 C CA . GLY B 1 94 ? -15.922 11.703 -11.102 1 88.75 94 GLY B CA 1
ATOM 4791 C C . GLY B 1 94 ? -16.891 12.742 -10.586 1 88.75 94 GLY B C 1
ATOM 4792 O O . GLY B 1 94 ? -17.625 12.492 -9.633 1 88.75 94 GLY B O 1
ATOM 4793 N N . ALA B 1 95 ? -16.641 13.977 -11.047 1 94.75 95 ALA B N 1
ATOM 4794 C CA . ALA B 1 95 ? -17.625 15.023 -10.797 1 94.75 95 ALA B CA 1
ATOM 4795 C C . ALA B 1 95 ? -18.859 14.828 -11.664 1 94.75 95 ALA B C 1
ATOM 4797 O O . ALA B 1 95 ? -18.891 13.953 -12.523 1 94.75 95 ALA B O 1
ATOM 4798 N N . GLN B 1 96 ? -19.875 15.578 -11.32 1 94.38 96 GLN B N 1
ATOM 4799 C CA . GLN B 1 96 ? -21.141 15.477 -12.031 1 94.38 96 GLN B CA 1
ATOM 4800 C C . GLN B 1 96 ? -20.969 15.703 -13.531 1 94.38 96 GLN B C 1
ATOM 4802 O O . GLN B 1 96 ? -21.641 15.07 -14.344 1 94.38 96 GLN B O 1
ATOM 4807 N N . ASP B 1 97 ? -20.062 16.578 -13.898 1 93.12 97 ASP B N 1
ATOM 4808 C CA . ASP B 1 97 ? -19.891 17 -15.289 1 93.12 97 ASP B CA 1
ATOM 4809 C C . ASP B 1 97 ? -18.578 16.484 -15.867 1 93.12 97 ASP B C 1
ATOM 4811 O O . ASP B 1 97 ? -18.047 17.062 -16.812 1 93.12 97 ASP B O 1
ATOM 4815 N N . THR B 1 98 ? -18.047 15.492 -15.156 1 88.75 98 THR B N 1
ATOM 4816 C CA . THR B 1 98 ? -16.797 14.945 -15.641 1 88.75 98 THR B CA 1
ATOM 4817 C C . THR B 1 98 ? -16.969 14.328 -17.031 1 88.75 98 THR B C 1
ATOM 4819 O O . THR B 1 98 ? -17.953 13.641 -17.281 1 88.75 98 THR B O 1
ATOM 4822 N N . LYS B 1 99 ? -16.047 14.664 -17.875 1 84.25 99 LYS B N 1
ATOM 4823 C CA . LYS B 1 99 ? -16.062 14.078 -19.203 1 84.25 99 LYS B CA 1
ATOM 4824 C C . LYS B 1 99 ? -15.195 12.812 -19.266 1 84.25 99 LYS B C 1
ATOM 4826 O O . LYS B 1 99 ? -14.18 12.727 -18.562 1 84.25 99 LYS B O 1
ATOM 4831 N N . LYS B 1 100 ? -15.523 11.836 -20.016 1 75 100 LYS B N 1
ATOM 4832 C CA . LYS B 1 100 ? -14.867 10.539 -20.109 1 75 100 LYS B CA 1
ATOM 4833 C C . LYS B 1 100 ? -13.406 10.688 -20.516 1 75 100 LYS B C 1
ATOM 4835 O O . LYS B 1 100 ? -12.539 9.984 -20 1 75 100 LYS B O 1
ATOM 4840 N N . ASN B 1 101 ? -13.102 11.555 -21.344 1 76.81 101 ASN B N 1
ATOM 4841 C CA . ASN B 1 101 ? -11.75 11.672 -21.906 1 76.81 101 ASN B CA 1
ATOM 4842 C C . ASN B 1 101 ? -10.883 12.602 -21.062 1 76.81 101 ASN B C 1
ATOM 4844 O O . ASN B 1 101 ? -9.703 12.805 -21.359 1 76.81 101 ASN B O 1
ATOM 4848 N N . LYS B 1 102 ? -11.383 13.297 -20.141 1 78 102 LYS B N 1
ATOM 4849 C CA . LYS B 1 102 ? -10.648 14.164 -19.219 1 78 102 LYS B CA 1
ATOM 4850 C C . LYS B 1 102 ? -11.086 13.914 -17.766 1 78 102 LYS B C 1
ATOM 4852 O O . LYS B 1 102 ? -11.836 14.711 -17.203 1 78 102 LYS B O 1
ATOM 4857 N N . PRO B 1 103 ? -10.484 12.898 -17.266 1 85.25 103 PRO B N 1
ATOM 4858 C CA . PRO B 1 103 ? -10.961 12.531 -15.922 1 85.25 103 PRO B CA 1
ATOM 4859 C C . PRO B 1 103 ? -10.602 13.562 -14.859 1 85.25 103 PRO B C 1
ATOM 4861 O O . PRO B 1 103 ? -9.539 14.195 -14.938 1 85.25 103 PRO B O 1
ATOM 4864 N N . PHE B 1 104 ? -11.578 13.977 -14.039 1 91.62 104 PHE B N 1
ATOM 4865 C CA . PHE B 1 104 ? -11.445 14.828 -12.859 1 91.62 104 PHE B CA 1
ATOM 4866 C C . PHE B 1 104 ? -11.469 13.992 -11.586 1 91.62 104 PHE B C 1
ATOM 4868 O O . PHE B 1 104 ? -12.422 13.242 -11.344 1 91.62 104 PHE B O 1
ATOM 4875 N N . ASP B 1 105 ? -10.43 14.078 -10.898 1 90.62 105 ASP B N 1
ATOM 4876 C CA . ASP B 1 105 ? -10.344 13.305 -9.656 1 90.62 105 ASP B CA 1
ATOM 4877 C C . ASP B 1 105 ? -10.828 14.125 -8.469 1 90.62 105 ASP B C 1
ATOM 4879 O O . ASP B 1 105 ? -10.086 14.961 -7.934 1 90.62 105 ASP B O 1
ATOM 4883 N N . VAL B 1 106 ? -11.953 13.789 -7.98 1 94.94 106 VAL B N 1
ATOM 4884 C CA . VAL B 1 106 ? -12.617 14.508 -6.891 1 94.94 106 VAL B CA 1
ATOM 4885 C C . VAL B 1 106 ? -11.766 14.414 -5.625 1 94.94 106 VAL B C 1
ATOM 4887 O O . VAL B 1 106 ? -11.688 15.375 -4.852 1 94.94 106 VAL B O 1
ATOM 4890 N N . LEU B 1 107 ? -11.078 13.336 -5.445 1 93.12 107 LEU B N 1
ATOM 4891 C CA . LEU B 1 107 ? -10.398 13.07 -4.18 1 93.12 107 LEU B CA 1
ATOM 4892 C C . LEU B 1 107 ? -9.195 13.992 -4.008 1 93.12 107 LEU B C 1
ATOM 4894 O O . LEU B 1 107 ? -8.812 14.32 -2.881 1 93.12 107 LEU B O 1
ATOM 4898 N N . VAL B 1 108 ? -8.641 14.477 -5.078 1 94.12 108 VAL B N 1
ATOM 4899 C CA . VAL B 1 108 ? -7.473 15.336 -4.926 1 94.12 108 VAL B CA 1
ATOM 4900 C C . VAL B 1 108 ? -7.918 16.781 -4.77 1 94.12 108 VAL B C 1
ATOM 4902 O O . VAL B 1 108 ? -7.082 17.688 -4.648 1 94.12 108 VAL B O 1
ATOM 4905 N N . HIS B 1 109 ? -9.258 17.062 -4.68 1 97 109 HIS B N 1
ATOM 4906 C CA . HIS B 1 109 ? -9.812 18.391 -4.453 1 97 109 HIS B CA 1
ATOM 4907 C C . HIS B 1 109 ? -10.57 18.469 -3.129 1 97 109 HIS B C 1
ATOM 4909 O O . HIS B 1 109 ? -11.383 19.359 -2.914 1 97 109 HIS B O 1
ATOM 4915 N N . ALA B 1 110 ? -10.312 17.531 -2.252 1 97.75 110 ALA B N 1
ATOM 4916 C CA . ALA B 1 110 ? -11.039 17.469 -0.988 1 97.75 110 ALA B CA 1
ATOM 4917 C C . ALA B 1 110 ? -10.25 18.125 0.135 1 97.75 110 ALA B C 1
ATOM 4919 O O . ALA B 1 110 ? -10.469 17.844 1.313 1 97.75 110 ALA B O 1
ATOM 4920 N N . GLY B 1 111 ? -9.242 19.062 -0.231 1 98.06 111 GLY B N 1
ATOM 4921 C CA . GLY B 1 111 ? -8.484 19.797 0.776 1 98.06 111 GLY B CA 1
ATOM 4922 C C . GLY B 1 111 ? -7.691 18.891 1.693 1 98.06 111 GLY B C 1
ATOM 4923 O O . GLY B 1 111 ? -6.934 18.031 1.226 1 98.06 111 GLY B O 1
ATOM 4924 N N . SER B 1 112 ? -7.895 19.031 3.006 1 98.44 112 SER B N 1
ATOM 4925 C CA . SER B 1 112 ? -7.172 18.234 3.99 1 98.44 112 SER B CA 1
ATOM 4926 C C . SER B 1 112 ? -7.707 16.812 4.043 1 98.44 112 SER B C 1
ATOM 4928 O O . SER B 1 112 ? -7.086 15.93 4.641 1 98.44 112 SER B O 1
ATOM 4930 N N . LEU B 1 113 ? -8.867 16.547 3.352 1 98.5 113 LEU B N 1
ATOM 4931 C CA . LEU B 1 113 ? -9.469 15.211 3.348 1 98.5 113 LEU B CA 1
ATOM 4932 C C . LEU B 1 113 ? -8.984 14.406 2.148 1 98.5 113 LEU B C 1
ATOM 4934 O O . LEU B 1 113 ? -9.344 13.234 2 1 98.5 113 LEU B O 1
ATOM 4938 N N . SER B 1 114 ? -8.164 15.039 1.313 1 98.25 114 SER B N 1
ATOM 4939 C CA . SER B 1 114 ? -7.562 14.328 0.19 1 98.25 114 SER B CA 1
ATOM 4940 C C . SER B 1 114 ? -6.523 13.312 0.666 1 98.25 114 SER B C 1
ATOM 4942 O O . SER B 1 114 ? -5.867 13.523 1.688 1 98.25 114 SER B O 1
ATOM 4944 N N . PRO B 1 115 ? -6.391 12.148 -0.028 1 98.12 115 PRO B N 1
ATOM 4945 C CA . PRO B 1 115 ? -5.164 11.367 0.166 1 98.12 115 PRO B CA 1
ATOM 4946 C C . PRO B 1 115 ? -3.918 12.102 -0.325 1 98.12 115 PRO B C 1
ATOM 4948 O O . PRO B 1 115 ? -3.963 12.781 -1.351 1 98.12 115 PRO B O 1
ATOM 4951 N N . TRP B 1 116 ? -2.789 11.984 0.418 1 98.31 116 TRP B N 1
ATOM 4952 C CA . TRP B 1 116 ? -1.591 12.672 -0.049 1 98.31 116 TRP B CA 1
ATOM 4953 C C . TRP B 1 116 ? -1.122 12.102 -1.384 1 98.31 116 TRP B C 1
ATOM 4955 O O . TRP B 1 116 ? -1.339 10.922 -1.673 1 98.31 116 TRP B O 1
ATOM 4965 N N . GLN B 1 117 ? -0.616 12.852 -2.227 1 97.56 117 GLN B N 1
ATOM 4966 C CA . GLN B 1 117 ? 0.023 12.492 -3.488 1 97.56 117 GLN B CA 1
ATOM 4967 C C . GLN B 1 117 ? 1.302 13.297 -3.707 1 97.56 117 GLN B C 1
ATOM 4969 O O . GLN B 1 117 ? 1.484 14.352 -3.105 1 97.56 117 GLN B O 1
ATOM 4974 N N . SER B 1 118 ? 2.174 12.766 -4.484 1 98 118 SER B N 1
ATOM 4975 C CA . SER B 1 118 ? 3.396 13.492 -4.801 1 98 118 SER B CA 1
ATOM 4976 C C . SER B 1 118 ? 3.088 14.82 -5.488 1 98 118 SER B C 1
ATOM 4978 O O . SER B 1 118 ? 2.232 14.883 -6.371 1 98 118 SER B O 1
ATOM 4980 N N . VAL B 1 119 ? 3.703 15.828 -4.969 1 97.88 119 VAL B N 1
ATOM 4981 C CA . VAL B 1 119 ? 3.576 17.156 -5.543 1 97.88 119 VAL B CA 1
ATOM 4982 C C . VAL B 1 119 ? 4.781 17.453 -6.434 1 97.88 119 VAL B C 1
ATOM 4984 O O . VAL B 1 119 ? 5.926 17.203 -6.047 1 97.88 119 VAL B O 1
ATOM 4987 N N . ASP B 1 120 ? 4.57 18 -7.559 1 94.81 120 ASP B N 1
ATOM 4988 C CA . ASP B 1 120 ? 5.641 18.188 -8.539 1 94.81 120 ASP B CA 1
ATOM 4989 C C . ASP B 1 120 ? 6.609 19.281 -8.078 1 94.81 120 ASP B C 1
ATOM 4991 O O . ASP B 1 120 ? 7.824 19.125 -8.227 1 94.81 120 ASP B O 1
ATOM 4995 N N . SER B 1 121 ? 5.957 20.406 -7.621 1 95.69 121 SER B N 1
ATOM 4996 C CA . SER B 1 121 ? 6.852 21.516 -7.281 1 95.69 121 SER B CA 1
ATOM 4997 C C . SER B 1 121 ? 6.16 22.516 -6.371 1 95.69 121 SER B C 1
ATOM 4999 O O . SER B 1 121 ? 4.949 22.734 -6.48 1 95.69 121 SER B O 1
ATOM 5001 N N . PHE B 1 122 ? 6.914 23.109 -5.473 1 96.81 122 PHE B N 1
ATOM 5002 C CA . PHE B 1 122 ? 6.488 24.234 -4.664 1 96.81 122 PHE B CA 1
ATOM 5003 C C . PHE B 1 122 ? 7.234 25.5 -5.066 1 96.81 122 PHE B C 1
ATOM 5005 O O . PHE B 1 122 ? 7.535 26.359 -4.223 1 96.81 122 PHE B O 1
ATOM 5012 N N . GLY B 1 123 ? 7.66 25.5 -6.324 1 95.38 123 GLY B N 1
ATOM 5013 C CA . GLY B 1 123 ? 8.359 26.656 -6.824 1 95.38 123 GLY B CA 1
ATOM 5014 C C . GLY B 1 123 ? 9.766 26.359 -7.316 1 95.38 123 GLY B C 1
ATOM 5015 O O . GLY B 1 123 ? 10.492 27.25 -7.73 1 95.38 123 GLY B O 1
ATOM 5016 N N . LEU B 1 124 ? 10.188 25.094 -7.227 1 97.5 124 LEU B N 1
ATOM 5017 C CA . LEU B 1 124 ? 11.453 24.609 -7.773 1 97.5 124 LEU B CA 1
ATOM 5018 C C . LEU B 1 124 ? 11.211 23.484 -8.781 1 97.5 124 LEU B C 1
ATOM 5020 O O . LEU B 1 124 ? 11.484 22.328 -8.492 1 97.5 124 LEU B O 1
ATOM 5024 N N . PRO B 1 125 ? 10.805 23.781 -9.969 1 96.06 125 PRO B N 1
ATOM 5025 C CA . PRO B 1 125 ? 10.305 22.781 -10.922 1 96.06 125 PRO B CA 1
ATOM 5026 C C . PRO B 1 125 ? 11.383 21.797 -11.352 1 96.06 125 PRO B C 1
ATOM 5028 O O . PRO B 1 125 ? 11.07 20.688 -11.781 1 96.06 125 PRO B O 1
ATOM 5031 N N . ASP B 1 126 ? 12.672 22.156 -11.211 1 96.12 126 ASP B N 1
ATOM 5032 C CA . ASP B 1 126 ? 13.727 21.266 -11.688 1 96.12 126 ASP B CA 1
ATOM 5033 C C . ASP B 1 126 ? 14.32 20.469 -10.531 1 96.12 126 ASP B C 1
ATOM 5035 O O . ASP B 1 126 ? 15.234 19.672 -10.734 1 96.12 126 ASP B O 1
ATOM 5039 N N . ALA B 1 127 ? 13.836 20.734 -9.352 1 97.5 127 ALA B N 1
ATOM 5040 C CA . ALA B 1 127 ? 14.344 20.016 -8.188 1 97.5 127 ALA B CA 1
ATOM 5041 C C . ALA B 1 127 ? 13.641 18.656 -8.031 1 97.5 127 ALA B C 1
ATOM 5043 O O . ALA B 1 127 ? 12.539 18.469 -8.547 1 97.5 127 ALA B O 1
ATOM 5044 N N . SER B 1 128 ? 14.359 17.734 -7.41 1 96.81 128 SER B N 1
ATOM 5045 C CA . SER B 1 128 ? 13.852 16.391 -7.113 1 96.81 128 SER B CA 1
ATOM 5046 C C . SER B 1 128 ? 14.219 15.969 -5.695 1 96.81 128 SER B C 1
ATOM 5048 O O . SER B 1 128 ? 15.188 16.469 -5.121 1 96.81 128 SER B O 1
ATOM 5050 N N . PRO B 1 129 ? 13.352 15.047 -5.156 1 97.94 129 PRO B N 1
ATOM 5051 C CA . PRO B 1 129 ? 13.727 14.523 -3.842 1 97.94 129 PRO B CA 1
ATOM 5052 C C . PRO B 1 129 ? 15.031 13.727 -3.875 1 97.94 129 PRO B C 1
ATOM 5054 O O . PRO B 1 129 ? 15.641 13.492 -2.832 1 97.94 129 PRO B O 1
ATOM 5057 N N . VAL B 1 130 ? 15.461 13.227 -5 1 98.25 130 VAL B N 1
ATOM 5058 C CA . VAL B 1 130 ? 16.688 12.445 -5.125 1 98.25 130 VAL B CA 1
ATOM 5059 C C . VAL B 1 130 ? 17.875 13.273 -4.668 1 98.25 130 VAL B C 1
ATOM 5061 O O . VAL B 1 130 ? 17.953 14.477 -4.953 1 98.25 130 VAL B O 1
ATOM 5064 N N . ILE B 1 131 ? 18.828 12.633 -3.994 1 98.12 131 ILE B N 1
ATOM 5065 C CA . ILE B 1 131 ? 20 13.328 -3.467 1 98.12 131 ILE B CA 1
ATOM 5066 C C . ILE B 1 131 ? 20.766 13.977 -4.609 1 98.12 131 ILE B C 1
ATOM 5068 O O . ILE B 1 131 ? 21.094 13.32 -5.602 1 98.12 131 ILE B O 1
ATOM 5072 N N . PRO B 1 132 ? 21.031 15.25 -4.516 1 96.5 132 PRO B N 1
ATOM 5073 C CA . PRO B 1 132 ? 21.781 15.93 -5.582 1 96.5 132 PRO B CA 1
ATOM 5074 C C . PRO B 1 132 ? 23.172 15.328 -5.797 1 96.5 132 PRO B C 1
ATOM 5076 O O . PRO B 1 132 ? 23.812 14.898 -4.836 1 96.5 132 PRO B O 1
ATOM 5079 N N . GLN B 1 133 ? 23.641 15.383 -7.035 1 93.19 133 GLN B N 1
ATOM 5080 C CA . GLN B 1 133 ? 24.969 14.883 -7.359 1 93.19 133 GLN B CA 1
ATOM 5081 C C . GLN B 1 133 ? 26.031 15.562 -6.508 1 93.19 133 GLN B C 1
ATOM 5083 O O . GLN B 1 133 ? 25.984 16.781 -6.301 1 93.19 133 GLN B O 1
ATOM 5088 N N . GLY B 1 134 ? 26.938 14.766 -6.004 1 92.75 134 GLY B N 1
ATOM 5089 C CA . GLY B 1 134 ? 28.031 15.305 -5.207 1 92.75 134 GLY B CA 1
ATOM 5090 C C . GLY B 1 134 ? 27.719 15.359 -3.723 1 92.75 134 GLY B C 1
ATOM 5091 O O . GLY B 1 134 ? 28.578 15.719 -2.914 1 92.75 134 GLY B O 1
ATOM 5092 N N . CYS B 1 135 ? 26.5 15.078 -3.352 1 95.94 135 CYS B N 1
ATOM 5093 C CA . CYS B 1 135 ? 26.109 15.094 -1.944 1 95.94 135 CYS B CA 1
ATOM 5094 C C . CYS B 1 135 ? 25.812 13.68 -1.452 1 95.94 135 CYS B C 1
ATOM 5096 O O . CYS B 1 135 ? 25.531 12.789 -2.25 1 95.94 135 CYS B O 1
ATOM 5098 N N . GLU B 1 136 ? 25.938 13.461 -0.198 1 95.88 136 GLU B N 1
ATOM 5099 C CA . GLU B 1 136 ? 25.578 12.211 0.473 1 95.88 136 GLU B CA 1
ATOM 5100 C C . GLU B 1 136 ? 24.609 12.461 1.614 1 95.88 136 GLU B C 1
ATOM 5102 O O . GLU B 1 136 ? 24.703 13.461 2.322 1 95.88 136 GLU B O 1
ATOM 5107 N N . LEU B 1 137 ? 23.672 11.602 1.804 1 96.81 137 LEU B N 1
ATOM 5108 C CA . LEU B 1 137 ? 22.688 11.688 2.879 1 96.81 137 LEU B CA 1
ATOM 5109 C C . LEU B 1 137 ? 23.312 11.305 4.219 1 96.81 137 LEU B C 1
ATOM 5111 O O . LEU B 1 137 ? 23.953 10.25 4.336 1 96.81 137 LEU B O 1
ATOM 5115 N N . VAL B 1 138 ? 23.125 12.125 5.219 1 96.88 138 VAL B N 1
ATOM 5116 C CA . VAL B 1 138 ? 23.703 11.898 6.539 1 96.88 138 VAL B CA 1
ATOM 5117 C C . VAL B 1 138 ? 22.594 11.57 7.539 1 96.88 138 VAL B C 1
ATOM 5119 O O . VAL B 1 138 ? 22.781 10.734 8.43 1 96.88 138 VAL B O 1
ATOM 5122 N N . GLN B 1 139 ? 21.5 12.258 7.418 1 98 139 GLN B N 1
ATOM 5123 C CA . GLN B 1 139 ? 20.406 12.172 8.375 1 98 139 GLN B CA 1
ATOM 5124 C C . GLN B 1 139 ? 19.078 12.523 7.723 1 98 139 GLN B C 1
ATOM 5126 O O . GLN B 1 139 ? 19.031 13.281 6.754 1 98 139 GLN B O 1
ATOM 5131 N N . ALA B 1 140 ? 18.016 11.898 8.211 1 98.81 140 ALA B N 1
ATOM 5132 C CA . ALA B 1 140 ? 16.688 12.203 7.711 1 98.81 140 ALA B CA 1
ATOM 5133 C C . ALA B 1 140 ? 15.711 12.469 8.859 1 98.81 140 ALA B C 1
ATOM 5135 O O . ALA B 1 140 ? 15.742 11.773 9.875 1 98.81 140 ALA B O 1
ATOM 5136 N N . HIS B 1 141 ? 14.914 13.531 8.773 1 98.88 141 HIS B N 1
ATOM 5137 C CA . HIS B 1 141 ? 13.82 13.875 9.68 1 98.88 141 HIS B CA 1
ATOM 5138 C C . HIS B 1 141 ? 12.469 13.711 9 1 98.88 141 HIS B C 1
ATOM 5140 O O . HIS B 1 141 ? 12.18 14.391 8.016 1 98.88 141 HIS B O 1
ATOM 5146 N N . LEU B 1 142 ? 11.633 12.828 9.508 1 98.94 142 LEU B N 1
ATOM 5147 C CA . LEU B 1 142 ? 10.297 12.648 8.953 1 98.94 142 LEU B CA 1
ATOM 5148 C C . LEU B 1 142 ? 9.234 13.156 9.914 1 98.94 142 LEU B C 1
ATOM 5150 O O . LEU B 1 142 ? 9.188 12.734 11.078 1 98.94 142 LEU B O 1
ATOM 5154 N N . LEU B 1 143 ? 8.461 14.094 9.531 1 98.94 143 LEU B N 1
ATOM 5155 C CA . LEU B 1 143 ? 7.215 14.516 10.164 1 98.94 143 LEU B CA 1
ATOM 5156 C C . LEU B 1 143 ? 6.012 14.156 9.289 1 98.94 143 LEU B C 1
ATOM 5158 O O . LEU B 1 143 ? 5.906 14.617 8.156 1 98.94 143 LEU B O 1
ATOM 5162 N N . HIS B 1 144 ? 5.129 13.305 9.805 1 98.94 144 HIS B N 1
ATOM 5163 C CA . HIS B 1 144 ? 4.012 12.906 8.961 1 98.94 144 HIS B CA 1
ATOM 5164 C C . HIS B 1 144 ? 2.682 13.086 9.688 1 98.94 144 HIS B C 1
ATOM 5166 O O . HIS B 1 144 ? 2.633 13.062 10.914 1 98.94 144 HIS B O 1
ATOM 5172 N N . ARG B 1 145 ? 1.628 13.312 8.969 1 98.94 145 ARG B N 1
ATOM 5173 C CA . ARG B 1 145 ? 0.244 13.344 9.43 1 98.94 145 ARG B CA 1
ATOM 5174 C C . ARG B 1 145 ? -0.321 11.938 9.562 1 98.94 145 ARG B C 1
ATOM 5176 O O . ARG B 1 145 ? 0.171 11 8.93 1 98.94 145 ARG B O 1
ATOM 5183 N N . HIS B 1 146 ? -1.348 11.789 10.438 1 98.88 146 HIS B N 1
ATOM 5184 C CA . HIS B 1 146 ? -2.09 10.531 10.492 1 98.88 146 HIS B CA 1
ATOM 5185 C C . HIS B 1 146 ? -2.768 10.242 9.156 1 98.88 146 HIS B C 1
ATOM 5187 O O . HIS B 1 146 ? -2.883 11.125 8.305 1 98.88 146 HIS B O 1
ATOM 5193 N N . GLY B 1 147 ? -3.182 8.969 8.914 1 98.88 147 GLY B N 1
ATOM 5194 C CA . GLY B 1 147 ? -3.867 8.531 7.711 1 98.88 147 GLY B CA 1
ATOM 5195 C C . GLY B 1 147 ? -5.332 8.93 7.68 1 98.88 147 GLY B C 1
ATOM 5196 O O . GLY B 1 147 ? -5.82 9.594 8.602 1 98.88 147 GLY B O 1
ATOM 5197 N N . ALA B 1 148 ? -6.004 8.508 6.594 1 98.88 148 ALA B N 1
ATOM 5198 C CA . ALA B 1 148 ? -7.426 8.781 6.422 1 98.88 148 ALA B CA 1
ATOM 5199 C C . ALA B 1 148 ? -8.242 8.188 7.57 1 98.88 148 ALA B C 1
ATOM 5201 O O . ALA B 1 148 ? -7.992 7.059 8 1 98.88 148 ALA B O 1
ATOM 5202 N N . ARG B 1 149 ? -9.172 8.945 8.078 1 98.62 149 ARG B N 1
ATOM 5203 C CA . ARG B 1 149 ? -9.953 8.586 9.25 1 98.62 149 ARG B CA 1
ATOM 5204 C C . ARG B 1 149 ? -11.438 8.867 9.023 1 98.62 149 ARG B C 1
ATOM 5206 O O . ARG B 1 149 ? -11.812 9.453 8.008 1 98.62 149 ARG B O 1
ATOM 5213 N N . TYR B 1 150 ? -12.258 8.406 9.922 1 98.62 150 TYR B N 1
ATOM 5214 C CA . TYR B 1 150 ? -13.656 8.812 10.023 1 98.62 150 TYR B CA 1
ATOM 5215 C C . TYR B 1 150 ? -13.766 10.281 10.414 1 98.62 150 TYR B C 1
ATOM 5217 O O . TYR B 1 150 ? -12.781 10.898 10.82 1 98.62 150 TYR B O 1
ATOM 5225 N N . PRO B 1 151 ? -15 10.875 10.227 1 98.19 151 PRO B N 1
ATOM 5226 C CA . PRO B 1 151 ? -15.203 12.242 10.711 1 98.19 151 PRO B CA 1
ATOM 5227 C C . PRO B 1 151 ? -14.992 12.367 12.219 1 98.19 151 PRO B C 1
ATOM 5229 O O . PRO B 1 151 ? -15.07 11.367 12.938 1 98.19 151 PRO B O 1
ATOM 5232 N N . THR B 1 152 ? -14.656 13.586 12.617 1 95.75 152 THR B N 1
ATOM 5233 C CA . THR B 1 152 ? -14.656 13.828 14.055 1 95.75 152 THR B CA 1
ATOM 5234 C C . THR B 1 152 ? -16.062 13.711 14.633 1 95.75 152 THR B C 1
ATOM 5236 O O . THR B 1 152 ? -17.047 13.867 13.914 1 95.75 152 THR B O 1
ATOM 5239 N N . SER B 1 153 ? -16.156 13.438 15.883 1 92.44 153 SER B N 1
ATOM 5240 C CA . SER B 1 153 ? -17.453 13.32 16.562 1 92.44 153 SER B CA 1
ATOM 5241 C C . SER B 1 153 ? -18.25 14.617 16.438 1 92.44 153 SER B C 1
ATOM 5243 O O . SER B 1 153 ? -17.703 15.711 16.609 1 92.44 153 SER B O 1
ATOM 5245 N N . GLY B 1 154 ? -19.484 14.5 16.047 1 89.62 154 GLY B N 1
ATOM 5246 C CA . GLY B 1 154 ? -20.391 15.648 15.992 1 89.62 154 GLY B CA 1
ATOM 5247 C C . GLY B 1 154 ? -20.172 16.531 14.781 1 89.62 154 GLY B C 1
ATOM 5248 O O . GLY B 1 154 ? -20.672 17.641 14.719 1 89.62 154 GLY B O 1
ATOM 5249 N N . SER B 1 155 ? -19.453 16.031 13.836 1 93.56 155 SER B N 1
ATOM 5250 C CA . SER B 1 155 ? -19.141 16.812 12.648 1 93.56 155 SER B CA 1
ATOM 5251 C C . SER B 1 155 ? -20.328 16.844 11.68 1 93.56 155 SER B C 1
ATOM 5253 O O . SER B 1 155 ? -21.375 16.25 11.945 1 93.56 155 SER B O 1
ATOM 5255 N N . GLY B 1 156 ? -20.141 17.562 10.617 1 96.88 156 GLY B N 1
ATOM 5256 C CA . GLY B 1 156 ? -21.156 17.859 9.617 1 96.88 156 GLY B CA 1
ATOM 5257 C C . GLY B 1 156 ? -21.781 16.609 9.031 1 96.88 156 GLY B C 1
ATOM 5258 O O . GLY B 1 156 ? -23.016 16.484 8.992 1 96.88 156 GLY B O 1
ATOM 5259 N N . PRO B 1 157 ? -21.016 15.625 8.617 1 98.5 157 PRO B N 1
ATOM 5260 C CA . PRO B 1 157 ? -21.562 14.414 8.008 1 98.5 157 PRO B CA 1
ATOM 5261 C C . PRO B 1 157 ? -22.562 13.688 8.906 1 98.5 157 PRO B C 1
ATOM 5263 O O . PRO B 1 157 ? -23.641 13.312 8.461 1 98.5 157 PRO B O 1
ATOM 5266 N N . ALA B 1 158 ? -22.219 13.5 10.164 1 98.31 158 ALA B N 1
ATOM 5267 C CA . ALA B 1 158 ? -23.125 12.844 11.094 1 98.31 158 ALA B CA 1
ATOM 5268 C C . ALA B 1 158 ? -24.406 13.672 11.297 1 98.31 158 ALA B C 1
ATOM 5270 O O . ALA B 1 158 ? -25.5 13.117 11.398 1 98.31 158 ALA B O 1
ATOM 5271 N N . ASN B 1 159 ? -24.266 15.023 11.414 1 98.44 159 ASN B N 1
ATOM 5272 C CA . ASN B 1 159 ? -25.406 15.914 11.586 1 98.44 159 ASN B CA 1
ATOM 5273 C C . ASN B 1 159 ? -26.344 15.875 10.383 1 98.44 159 ASN B C 1
ATOM 5275 O O . ASN B 1 159 ? -27.562 15.93 10.539 1 98.44 159 ASN B O 1
ATOM 5279 N N . PHE B 1 160 ? -25.719 15.852 9.195 1 98.69 160 PHE B N 1
ATOM 5280 C CA . PHE B 1 160 ? -26.547 15.75 7.996 1 98.69 160 PHE B CA 1
ATOM 5281 C C . PHE B 1 160 ? -27.328 14.438 7.988 1 98.69 160 PHE B C 1
ATOM 5283 O O . PHE B 1 160 ? -28.516 14.422 7.645 1 98.69 160 PHE B O 1
ATOM 5290 N N . ALA B 1 161 ? -26.688 13.32 8.32 1 98.56 161 ALA B N 1
ATOM 5291 C CA . ALA B 1 161 ? -27.375 12.031 8.398 1 98.56 161 ALA B CA 1
ATOM 5292 C C . ALA B 1 161 ? -28.531 12.086 9.383 1 98.56 161 ALA B C 1
ATOM 5294 O O . ALA B 1 161 ? -29.609 11.562 9.102 1 98.56 161 ALA B O 1
ATOM 5295 N N . ALA B 1 162 ? -28.312 12.711 10.531 1 98 162 ALA B N 1
ATOM 5296 C CA . ALA B 1 162 ? -29.359 12.859 11.539 1 98 162 ALA B CA 1
ATOM 5297 C C . ALA B 1 162 ? -30.531 13.672 10.992 1 98 162 ALA B C 1
ATOM 5299 O O . ALA B 1 162 ? -31.688 13.383 11.297 1 98 162 ALA B O 1
ATOM 5300 N N . LYS B 1 163 ? -30.203 14.727 10.273 1 97.75 163 LYS B N 1
ATOM 5301 C CA . LYS B 1 163 ? -31.219 15.562 9.648 1 97.75 163 LYS B CA 1
ATOM 5302 C C . LYS B 1 163 ? -32.094 14.75 8.68 1 97.75 163 LYS B C 1
ATOM 5304 O O . LYS B 1 163 ? -33.312 14.859 8.688 1 97.75 163 LYS B O 1
ATOM 5309 N N . VAL B 1 164 ? -31.438 13.922 7.816 1 98 164 VAL B N 1
ATOM 5310 C CA . VAL B 1 164 ? -32.156 13.062 6.875 1 98 164 VAL B CA 1
ATOM 5311 C C . VAL B 1 164 ? -33 12.062 7.641 1 98 164 VAL B C 1
ATOM 5313 O O . VAL B 1 164 ? -34.188 11.844 7.281 1 98 164 VAL B O 1
ATOM 5316 N N . HIS B 1 165 ? -32.469 11.477 8.695 1 97.94 165 HIS B N 1
ATOM 5317 C CA . HIS B 1 165 ? -33.188 10.484 9.469 1 97.94 165 HIS B CA 1
ATOM 5318 C C . HIS B 1 165 ? -34.406 11.102 10.148 1 97.94 165 HIS B C 1
ATOM 5320 O O . HIS B 1 165 ? -35.5 10.484 10.195 1 97.94 165 HIS B O 1
ATOM 5326 N N . ALA B 1 166 ? -34.281 12.312 10.664 1 97.5 166 ALA B N 1
ATOM 5327 C CA . ALA B 1 166 ? -35.406 13.016 11.297 1 97.5 166 ALA B CA 1
ATOM 5328 C C . ALA B 1 166 ? -36.5 13.281 10.289 1 97.5 166 ALA B C 1
ATOM 5330 O O . ALA B 1 166 ? -37.688 13.148 10.617 1 97.5 166 ALA B O 1
ATOM 5331 N N . ALA B 1 167 ? -36.156 13.672 9.086 1 96.62 167 ALA B N 1
ATOM 5332 C CA . ALA B 1 167 ? -37.125 13.906 8.039 1 96.62 167 ALA B CA 1
ATOM 5333 C C . ALA B 1 167 ? -37.844 12.609 7.648 1 96.62 167 ALA B C 1
ATOM 5335 O O . ALA B 1 167 ? -39.062 12.602 7.434 1 96.62 167 ALA B O 1
ATOM 5336 N N . ALA B 1 168 ? -37.094 11.555 7.551 1 95.81 168 ALA B N 1
ATOM 5337 C CA . ALA B 1 168 ? -37.625 10.266 7.102 1 95.81 168 ALA B CA 1
ATOM 5338 C C . ALA B 1 168 ? -38.594 9.688 8.125 1 95.81 168 ALA B C 1
ATOM 5340 O O . ALA B 1 168 ? -39.531 8.961 7.762 1 95.81 168 ALA B O 1
ATOM 5341 N N . THR B 1 169 ? -38.406 9.969 9.367 1 95.25 169 THR B N 1
ATOM 5342 C CA . THR B 1 169 ? -39.219 9.398 10.422 1 95.25 169 THR B CA 1
ATOM 5343 C C . THR B 1 169 ? -40.344 10.367 10.82 1 95.25 169 THR B C 1
ATOM 5345 O O . THR B 1 169 ? -41.188 10.039 11.633 1 95.25 169 THR B O 1
ATOM 5348 N N . GLY B 1 170 ? -40.375 11.516 10.266 1 90.88 170 GLY B N 1
ATOM 5349 C CA . GLY B 1 170 ? -41.375 12.516 10.602 1 90.88 170 GLY B CA 1
ATOM 5350 C C . GLY B 1 170 ? -42.5 12.57 9.602 1 90.88 170 GLY B C 1
ATOM 5351 O O . GLY B 1 170 ? -43.125 11.547 9.297 1 90.88 170 GLY B O 1
ATOM 5352 N N . ALA B 1 171 ? -42.75 13.82 9.055 1 78.44 171 ALA B N 1
ATOM 5353 C CA . ALA B 1 171 ? -43.938 14.148 8.281 1 78.44 171 ALA B CA 1
ATOM 5354 C C . ALA B 1 171 ? -43.844 13.625 6.855 1 78.44 171 ALA B C 1
ATOM 5356 O O . ALA B 1 171 ? -44.812 13.648 6.102 1 78.44 171 ALA B O 1
ATOM 5357 N N . GLY B 1 172 ? -42.594 13.125 6.59 1 82.38 172 GLY B N 1
ATOM 5358 C CA . GLY B 1 172 ? -42.438 12.57 5.254 1 82.38 172 GLY B CA 1
ATOM 5359 C C . GLY B 1 172 ? -41.219 13.102 4.512 1 82.38 172 GLY B C 1
ATOM 5360 O O . GLY B 1 172 ? -40.938 14.305 4.559 1 82.38 172 GLY B O 1
ATOM 5361 N N . PHE B 1 173 ? -40.438 12.375 3.941 1 93.19 173 PHE B N 1
ATOM 5362 C CA . PHE B 1 173 ? -39.219 12.656 3.186 1 93.19 173 PHE B CA 1
ATOM 5363 C C . PHE B 1 173 ? -39.156 11.828 1.911 1 93.19 173 PHE B C 1
ATOM 5365 O O . PHE B 1 173 ? -39.562 10.664 1.907 1 93.19 173 PHE B O 1
ATOM 5372 N N . SER B 1 174 ? -38.938 12.5 0.858 1 96.19 174 SER B N 1
ATOM 5373 C CA . SER B 1 174 ? -38.656 11.781 -0.378 1 96.19 174 SER B CA 1
ATOM 5374 C C . SER B 1 174 ? -37.625 12.516 -1.217 1 96.19 174 SER B C 1
ATOM 5376 O O . SER B 1 174 ? -37.562 13.75 -1.202 1 96.19 174 SER B O 1
ATOM 5378 N N . ALA B 1 175 ? -36.844 11.766 -1.857 1 97.56 175 ALA B N 1
ATOM 5379 C CA . ALA B 1 175 ? -35.812 12.305 -2.75 1 97.56 175 ALA B CA 1
ATOM 5380 C C . ALA B 1 175 ? -35.938 11.719 -4.152 1 97.56 175 ALA B C 1
ATOM 5382 O O . ALA B 1 175 ? -36.281 10.547 -4.312 1 97.56 175 ALA B O 1
ATOM 5383 N N . THR B 1 176 ? -35.656 12.484 -5.184 1 97.12 176 THR B N 1
ATOM 5384 C CA . THR B 1 176 ? -35.719 12.078 -6.582 1 97.12 176 THR B CA 1
ATOM 5385 C C . THR B 1 176 ? -34.469 12.484 -7.344 1 97.12 176 THR B C 1
ATOM 5387 O O . THR B 1 176 ? -33.531 13 -6.75 1 97.12 176 THR B O 1
ATOM 5390 N N . GLY B 1 177 ? -34.406 12.094 -8.648 1 96 177 GLY B N 1
ATOM 5391 C CA . GLY B 1 177 ? -33.281 12.484 -9.461 1 96 177 GLY B CA 1
ATOM 5392 C C . GLY B 1 177 ? -31.953 11.969 -8.938 1 96 177 GLY B C 1
ATOM 5393 O O . GLY B 1 177 ? -31.844 10.797 -8.57 1 96 177 GLY B O 1
ATOM 5394 N N . ALA B 1 178 ? -30.984 12.867 -8.914 1 94.94 178 ALA B N 1
ATOM 5395 C CA . ALA B 1 178 ? -29.625 12.508 -8.508 1 94.94 178 ALA B CA 1
ATOM 5396 C C . ALA B 1 178 ? -29.562 12.156 -7.023 1 94.94 178 ALA B C 1
ATOM 5398 O O . ALA B 1 178 ? -28.641 11.484 -6.57 1 94.94 178 ALA B O 1
ATOM 5399 N N . LEU B 1 179 ? -30.578 12.555 -6.246 1 97.88 179 LEU B N 1
ATOM 5400 C CA . LEU B 1 179 ? -30.562 12.359 -4.801 1 97.88 179 LEU B CA 1
ATOM 5401 C C . LEU B 1 179 ? -31.438 11.164 -4.414 1 97.88 179 LEU B C 1
ATOM 5403 O O . LEU B 1 179 ? -31.625 10.891 -3.227 1 97.88 179 LEU B O 1
ATOM 5407 N N . SER B 1 180 ? -31.906 10.367 -5.363 1 97.38 180 SER B N 1
ATOM 5408 C CA . SER B 1 180 ? -32.844 9.273 -5.102 1 97.38 180 SER B CA 1
ATOM 5409 C C . SER B 1 180 ? -32.25 8.266 -4.121 1 97.38 180 SER B C 1
ATOM 5411 O O . SER B 1 180 ? -32.969 7.598 -3.389 1 97.38 180 SER B O 1
ATOM 5413 N N . PHE B 1 181 ? -30.906 8.125 -4.051 1 97.06 181 PHE B N 1
ATOM 5414 C CA . PHE B 1 181 ? -30.25 7.16 -3.176 1 97.06 181 PHE B CA 1
ATOM 5415 C C . PHE B 1 181 ? -30.5 7.5 -1.711 1 97.06 181 PHE B C 1
ATOM 5417 O O . PHE B 1 181 ? -30.422 6.625 -0.844 1 97.06 181 PHE B O 1
ATOM 5424 N N . LEU B 1 182 ? -30.828 8.734 -1.385 1 98.31 182 LEU B N 1
ATOM 5425 C CA . LEU B 1 182 ? -31.031 9.164 -0.005 1 98.31 182 LEU B CA 1
ATOM 5426 C C . LEU B 1 182 ? -32.25 8.461 0.609 1 98.31 182 LEU B C 1
ATOM 5428 O O . LEU B 1 182 ? -32.406 8.43 1.833 1 98.31 182 LEU B O 1
ATOM 5432 N N . ASN B 1 183 ? -33.156 7.945 -0.247 1 97.81 183 ASN B N 1
ATOM 5433 C CA . ASN B 1 183 ? -34.375 7.301 0.239 1 97.81 183 ASN B CA 1
ATOM 5434 C C . ASN B 1 183 ? -34.062 6.043 1.041 1 97.81 183 ASN B C 1
ATOM 5436 O O . ASN B 1 183 ? -34.906 5.555 1.798 1 97.81 183 ASN B O 1
ATOM 5440 N N . THR B 1 184 ? -32.781 5.5 0.785 1 97.06 184 THR B N 1
ATOM 5441 C CA . THR B 1 184 ? -32.406 4.273 1.483 1 97.06 184 THR B CA 1
ATOM 5442 C C . THR B 1 184 ? -31 4.375 2.037 1 97.06 184 THR B C 1
ATOM 5444 O O . THR B 1 184 ? -30.422 3.375 2.461 1 97.06 184 THR B O 1
ATOM 5447 N N . TRP B 1 185 ? -30.406 5.555 1.949 1 98 185 TRP B N 1
ATOM 5448 C CA . TRP B 1 185 ? -29.031 5.77 2.389 1 98 185 TRP B CA 1
ATOM 5449 C C . TRP B 1 185 ? -28.938 5.676 3.908 1 98 185 TRP B C 1
ATOM 5451 O O . TRP B 1 185 ? -29.781 6.215 4.629 1 98 185 TRP B O 1
ATOM 5461 N N . THR B 1 186 ? -27.922 4.945 4.438 1 98.31 186 THR B N 1
ATOM 5462 C CA . THR B 1 186 ? -27.609 4.898 5.863 1 98.31 186 THR B CA 1
ATOM 5463 C C . THR B 1 186 ? -26.203 5.422 6.129 1 98.31 186 THR B C 1
ATOM 5465 O O . THR B 1 186 ? -25.328 5.344 5.262 1 98.31 186 THR B O 1
ATOM 5468 N N . TYR B 1 187 ? -26.031 6.043 7.293 1 98.56 187 TYR B N 1
ATOM 5469 C CA . TYR B 1 187 ? -24.75 6.559 7.723 1 98.56 187 TYR B CA 1
ATOM 5470 C C . TYR B 1 187 ? -23.875 5.449 8.312 1 98.56 187 TYR B C 1
ATOM 5472 O O . TYR B 1 187 ? -24.125 4.992 9.43 1 98.56 187 TYR B O 1
ATOM 5480 N N . LYS B 1 188 ? -22.766 5.098 7.637 1 98.56 188 LYS B N 1
ATOM 5481 C CA . LYS B 1 188 ? -21.984 3.914 7.996 1 98.56 188 LYS B CA 1
ATOM 5482 C C . LYS B 1 188 ? -20.641 4.301 8.602 1 98.56 188 LYS B C 1
ATOM 5484 O O . LYS B 1 188 ? -19.797 3.439 8.852 1 98.56 188 LYS B O 1
ATOM 5489 N N . LEU B 1 189 ? -20.438 5.559 8.82 1 98.69 189 LEU B N 1
ATOM 5490 C CA . LEU B 1 189 ? -19.125 6.031 9.266 1 98.69 189 LEU B CA 1
ATOM 5491 C C . LEU B 1 189 ? -19.047 6.066 10.789 1 98.69 189 LEU B C 1
ATOM 5493 O O . LEU B 1 189 ? -20 6.48 11.453 1 98.69 189 LEU B O 1
ATOM 5497 N N . GLY B 1 190 ? -17.938 5.582 11.375 1 97.81 190 GLY B N 1
ATOM 5498 C CA . GLY B 1 190 ? -17.625 5.84 12.773 1 97.81 190 GLY B CA 1
ATOM 5499 C C . GLY B 1 190 ? -17.156 7.262 13.031 1 97.81 190 GLY B C 1
ATOM 5500 O O . GLY B 1 190 ? -17.656 8.203 12.406 1 97.81 190 GLY B O 1
ATOM 5501 N N . ALA B 1 191 ? -16.234 7.387 14.031 1 97.88 191 ALA B N 1
ATOM 5502 C CA . ALA B 1 191 ? -15.68 8.703 14.312 1 97.88 191 ALA B CA 1
ATOM 5503 C C . ALA B 1 191 ? -14.203 8.594 14.711 1 97.88 191 ALA B C 1
ATOM 5505 O O . ALA B 1 191 ? -13.812 7.66 15.406 1 97.88 191 ALA B O 1
ATOM 5506 N N . GLU B 1 192 ? -13.383 9.477 14.281 1 97.44 192 GLU B N 1
ATOM 5507 C CA . GLU B 1 192 ? -12.016 9.75 14.711 1 97.44 192 GLU B CA 1
ATOM 5508 C C . GLU B 1 192 ? -11.062 8.641 14.266 1 97.44 192 GLU B C 1
ATOM 5510 O O . GLU B 1 192 ? -9.93 8.906 13.883 1 97.44 192 GLU B O 1
ATOM 5515 N N . LEU B 1 193 ? -11.438 7.363 14.203 1 97.75 193 LEU B N 1
ATOM 5516 C CA . LEU B 1 193 ? -10.586 6.199 13.977 1 97.75 193 LEU B CA 1
ATOM 5517 C C . LEU B 1 193 ? -10.102 6.16 12.531 1 97.75 193 LEU B C 1
ATOM 5519 O O . LEU B 1 193 ? -10.781 6.641 11.625 1 97.75 193 LEU B O 1
ATOM 5523 N N . LEU B 1 194 ? -8.922 5.531 12.336 1 98.31 194 LEU B N 1
ATOM 5524 C CA . LEU B 1 194 ? -8.414 5.32 10.984 1 98.31 194 LEU B CA 1
ATOM 5525 C C . LEU B 1 194 ? -9.312 4.359 10.211 1 98.31 194 LEU B C 1
ATOM 5527 O O . LEU B 1 194 ? -9.883 3.436 10.789 1 98.31 194 LEU B O 1
ATOM 5531 N N . THR B 1 195 ? -9.406 4.574 8.938 1 98.56 195 THR B N 1
ATOM 5532 C CA . THR B 1 195 ? -10.016 3.615 8.023 1 98.56 195 THR B CA 1
ATOM 5533 C C . THR B 1 195 ? -8.984 2.596 7.547 1 98.56 195 THR B C 1
ATOM 5535 O O . THR B 1 195 ? -7.781 2.797 7.711 1 98.56 195 THR B O 1
ATOM 5538 N N . PRO B 1 196 ? -9.406 1.489 6.926 1 98.5 196 PRO B N 1
ATOM 5539 C CA . PRO B 1 196 ? -8.438 0.562 6.336 1 98.5 196 PRO B CA 1
ATOM 5540 C C . PRO B 1 196 ? -7.508 1.241 5.336 1 98.5 196 PRO B C 1
ATOM 5542 O O . PRO B 1 196 ? -6.301 0.985 5.34 1 98.5 196 PRO B O 1
ATOM 5545 N N . PHE B 1 197 ? -8.07 2.104 4.457 1 98.75 197 PHE B N 1
ATOM 5546 C CA . PHE B 1 197 ? -7.238 2.852 3.523 1 98.75 197 PHE B CA 1
ATOM 5547 C C . PHE B 1 197 ? -6.238 3.725 4.27 1 98.75 197 PHE B C 1
ATOM 5549 O O . PHE B 1 197 ? -5.066 3.799 3.891 1 98.75 197 PHE B O 1
ATOM 5556 N N . GLY B 1 198 ? -6.656 4.418 5.336 1 98.88 198 GLY B N 1
ATOM 5557 C CA . GLY B 1 198 ? -5.754 5.23 6.137 1 98.88 198 GLY B CA 1
ATOM 5558 C C . GLY B 1 198 ? -4.586 4.441 6.699 1 98.88 198 GLY B C 1
ATOM 5559 O O . GLY B 1 198 ? -3.455 4.93 6.727 1 98.88 198 GLY B O 1
ATOM 5560 N N . ARG B 1 199 ? -4.844 3.234 7.219 1 98.81 199 ARG B N 1
ATOM 5561 C CA . ARG B 1 199 ? -3.787 2.352 7.695 1 98.81 199 ARG B CA 1
ATOM 5562 C C . ARG B 1 199 ? -2.793 2.035 6.582 1 98.81 199 ARG B C 1
ATOM 5564 O O . ARG B 1 199 ? -1.58 2.062 6.801 1 98.81 199 ARG B O 1
ATOM 5571 N N . SER B 1 200 ? -3.342 1.758 5.375 1 98.81 200 SER B N 1
ATOM 5572 C CA . SER B 1 200 ? -2.473 1.403 4.258 1 98.81 200 SER B CA 1
ATOM 5573 C C . SER B 1 200 ? -1.581 2.574 3.855 1 98.81 200 SER B C 1
ATOM 5575 O O . SER B 1 200 ? -0.44 2.375 3.434 1 98.81 200 SER B O 1
ATOM 5577 N N . GLN B 1 201 ? -2.104 3.824 3.984 1 98.81 201 GLN B N 1
ATOM 5578 C CA . GLN B 1 201 ? -1.287 4.992 3.662 1 98.81 201 GLN B CA 1
ATOM 5579 C C . GLN B 1 201 ? -0.008 5.016 4.496 1 98.81 201 GLN B C 1
ATOM 5581 O O . GLN B 1 201 ? 1.082 5.23 3.961 1 98.81 201 GLN B O 1
ATOM 5586 N N . LEU B 1 202 ? -0.127 4.781 5.789 1 98.94 202 LEU B N 1
ATOM 5587 C CA . LEU B 1 202 ? 1.041 4.887 6.656 1 98.94 202 LEU B CA 1
ATOM 5588 C C . LEU B 1 202 ? 1.923 3.646 6.531 1 98.94 202 LEU B C 1
ATOM 5590 O O . LEU B 1 202 ? 3.148 3.738 6.637 1 98.94 202 LEU B O 1
ATOM 5594 N N . PHE B 1 203 ? 1.324 2.453 6.344 1 98.94 203 PHE B N 1
ATOM 5595 C CA . PHE B 1 203 ? 2.129 1.271 6.055 1 98.94 203 PHE B CA 1
ATOM 5596 C C . PHE B 1 203 ? 2.992 1.492 4.82 1 98.94 203 PHE B C 1
ATOM 5598 O O . PHE B 1 203 ? 4.199 1.231 4.84 1 98.94 203 PHE B O 1
ATOM 5605 N N . ASN B 1 204 ? 2.395 2.006 3.775 1 98.88 204 ASN B N 1
ATOM 5606 C CA . ASN B 1 204 ? 3.115 2.232 2.527 1 98.88 204 ASN B CA 1
ATOM 5607 C C . ASN B 1 204 ? 4.133 3.361 2.664 1 98.88 204 ASN B C 1
ATOM 5609 O O . ASN B 1 204 ? 5.191 3.326 2.033 1 98.88 204 ASN B O 1
ATOM 5613 N N . LEU B 1 205 ? 3.799 4.387 3.443 1 98.88 205 LEU B N 1
ATOM 5614 C CA . LEU B 1 205 ? 4.805 5.402 3.738 1 98.88 205 LEU B CA 1
ATOM 5615 C C . LEU B 1 205 ? 6.031 4.777 4.395 1 98.88 205 LEU B C 1
ATOM 5617 O O . LEU B 1 205 ? 7.164 5.129 4.062 1 98.88 205 LEU B O 1
ATOM 5621 N N . GLY B 1 206 ? 5.809 3.832 5.348 1 98.94 206 GLY B N 1
ATOM 5622 C CA . GLY B 1 206 ? 6.902 3.104 5.973 1 98.94 206 GLY B CA 1
ATOM 5623 C C . GLY B 1 206 ? 7.734 2.307 4.984 1 98.94 206 GLY B C 1
ATOM 5624 O O . GLY B 1 206 ? 8.961 2.371 5.008 1 98.94 206 GLY B O 1
ATOM 5625 N N . VAL B 1 207 ? 7.059 1.598 4.086 1 98.88 207 VAL B N 1
ATOM 5626 C CA . VAL B 1 207 ? 7.742 0.801 3.074 1 98.88 207 VAL B CA 1
ATOM 5627 C C . VAL B 1 207 ? 8.555 1.715 2.16 1 98.88 207 VAL B C 1
ATOM 5629 O O . VAL B 1 207 ? 9.719 1.432 1.865 1 98.88 207 VAL B O 1
ATOM 5632 N N . GLY B 1 208 ? 7.914 2.811 1.686 1 98.81 208 GLY B N 1
ATOM 5633 C CA . GLY B 1 208 ? 8.617 3.773 0.852 1 98.81 208 GLY B CA 1
ATOM 5634 C C . GLY B 1 208 ? 9.852 4.352 1.519 1 98.81 208 GLY B C 1
ATOM 5635 O O . GLY B 1 208 ? 10.898 4.496 0.883 1 98.81 208 GLY B O 1
ATOM 5636 N N . PHE B 1 209 ? 9.672 4.66 2.803 1 98.88 209 PHE B N 1
ATOM 5637 C CA . PHE B 1 209 ? 10.789 5.238 3.541 1 98.88 209 PHE B CA 1
ATOM 5638 C C . PHE B 1 209 ? 11.922 4.227 3.686 1 98.88 209 PHE B C 1
ATOM 5640 O O . PHE B 1 209 ? 13.102 4.598 3.65 1 98.88 209 PHE B O 1
ATOM 5647 N N . ARG B 1 210 ? 11.633 2.938 3.896 1 98.75 210 ARG B N 1
ATOM 5648 C CA . ARG B 1 210 ? 12.625 1.871 3.973 1 98.75 210 ARG B CA 1
ATOM 5649 C C . ARG B 1 210 ? 13.398 1.753 2.666 1 98.75 210 ARG B C 1
ATOM 5651 O O . ARG B 1 210 ? 14.625 1.643 2.676 1 98.75 210 ARG B O 1
ATOM 5658 N N . VAL B 1 211 ? 12.75 1.804 1.516 1 98.75 211 VAL B N 1
ATOM 5659 C CA . VAL B 1 211 ? 13.367 1.639 0.206 1 98.75 211 VAL B CA 1
ATOM 5660 C C . VAL B 1 211 ? 14.219 2.861 -0.12 1 98.75 211 VAL B C 1
ATOM 5662 O O . VAL B 1 211 ? 15.32 2.732 -0.661 1 98.75 211 VAL B O 1
ATOM 5665 N N . LYS B 1 212 ? 13.758 4.047 0.265 1 98.75 212 LYS B N 1
ATOM 5666 C CA . LYS B 1 212 ? 14.438 5.293 -0.074 1 98.75 212 LYS B CA 1
ATOM 5667 C C . LYS B 1 212 ? 15.609 5.555 0.864 1 98.75 212 LYS B C 1
ATOM 5669 O O . LYS B 1 212 ? 16.672 6.004 0.427 1 98.75 212 LYS B O 1
ATOM 5674 N N . TYR B 1 213 ? 15.453 5.266 2.182 1 98.75 213 TYR B N 1
ATOM 5675 C CA . TYR B 1 213 ? 16.391 5.754 3.189 1 98.75 213 TYR B CA 1
ATOM 5676 C C . TYR B 1 213 ? 16.953 4.602 4.016 1 98.75 213 TYR B C 1
ATOM 5678 O O . TYR B 1 213 ? 17.594 4.824 5.047 1 98.75 213 TYR B O 1
ATOM 5686 N N . GLY B 1 214 ? 16.75 3.334 3.58 1 98.25 214 GLY B N 1
ATOM 5687 C CA . GLY B 1 214 ? 17.141 2.174 4.359 1 98.25 214 GLY B CA 1
ATOM 5688 C C . GLY B 1 214 ? 18.625 2.158 4.688 1 98.25 214 GLY B C 1
ATOM 5689 O O . GLY B 1 214 ? 19.031 1.61 5.715 1 98.25 214 GLY B O 1
ATOM 5690 N N . GLU B 1 215 ? 19.453 2.75 3.863 1 97.69 215 GLU B N 1
ATOM 5691 C CA . GLU B 1 215 ? 20.906 2.791 4.051 1 97.69 215 GLU B CA 1
ATOM 5692 C C . GLU B 1 215 ? 21.266 3.43 5.391 1 97.69 215 GLU B C 1
ATOM 5694 O O . GLU B 1 215 ? 22.266 3.051 6.012 1 97.69 215 GLU B O 1
ATOM 5699 N N . LEU B 1 216 ? 20.453 4.316 5.91 1 98.25 216 LEU B N 1
ATOM 5700 C CA . LEU B 1 216 ? 20.719 5.043 7.152 1 98.25 216 LEU B CA 1
ATOM 5701 C C . LEU B 1 216 ? 20.609 4.113 8.359 1 98.25 216 LEU B C 1
ATOM 5703 O O . LEU B 1 216 ? 21.078 4.445 9.445 1 98.25 216 LEU B O 1
ATOM 5707 N N . LEU B 1 217 ? 19.953 2.955 8.234 1 97.94 217 LEU B N 1
ATOM 5708 C CA . LEU B 1 217 ? 19.828 2.002 9.328 1 97.94 217 LEU B CA 1
ATOM 5709 C C . LEU B 1 217 ? 21.203 1.5 9.766 1 97.94 217 LEU B C 1
ATOM 5711 O O . LEU B 1 217 ? 21.406 1.168 10.938 1 97.94 217 LEU B O 1
ATOM 5715 N N . LYS B 1 218 ? 22.141 1.485 8.812 1 96.31 218 LYS B N 1
ATOM 5716 C CA . LYS B 1 218 ? 23.484 0.99 9.086 1 96.31 218 LYS B CA 1
ATOM 5717 C C . LYS B 1 218 ? 24.203 1.875 10.109 1 96.31 218 LYS B C 1
ATOM 5719 O O . LYS B 1 218 ? 25.172 1.449 10.734 1 96.31 218 LYS B O 1
ATOM 5724 N N . ASP B 1 219 ? 23.719 3.078 10.266 1 95.56 219 ASP B N 1
ATOM 5725 C CA . ASP B 1 219 ? 24.406 4.047 11.117 1 95.56 219 ASP B CA 1
ATOM 5726 C C . ASP B 1 219 ? 23.781 4.098 12.508 1 95.56 219 ASP B C 1
ATOM 5728 O O . ASP B 1 219 ? 24.203 4.895 13.352 1 95.56 219 ASP B O 1
ATOM 5732 N N . PHE B 1 220 ? 22.781 3.305 12.758 1 96.25 220 PHE B N 1
ATOM 5733 C CA . PHE B 1 220 ? 22.219 3.217 14.102 1 96.25 220 PHE B CA 1
ATOM 5734 C C . PHE B 1 220 ? 23.109 2.387 15.016 1 96.25 220 PHE B C 1
ATOM 5736 O O . PHE B 1 220 ? 23.656 1.372 14.586 1 96.25 220 PHE B O 1
ATOM 5743 N N . LYS B 1 221 ? 23.234 2.783 16.234 1 92.25 221 LYS B N 1
ATOM 5744 C CA . LYS B 1 221 ? 23.953 2.023 17.25 1 92.25 221 LYS B CA 1
ATOM 5745 C C . LYS B 1 221 ? 23 1.397 18.266 1 92.25 221 LYS B C 1
ATOM 5747 O O . LYS B 1 221 ? 23.359 0.466 18.984 1 92.25 221 LYS B O 1
ATOM 5752 N N . ASP B 1 222 ? 21.844 1.959 18.297 1 92.69 222 ASP B N 1
ATOM 5753 C CA . ASP B 1 222 ? 20.75 1.491 19.156 1 92.69 222 ASP B CA 1
ATOM 5754 C C . ASP B 1 222 ? 19.422 1.503 18.391 1 92.69 222 ASP B C 1
ATOM 5756 O O . ASP B 1 222 ? 19.375 1.898 17.234 1 92.69 222 ASP B O 1
ATOM 5760 N N . LEU B 1 223 ? 18.375 1.01 19.094 1 95.94 223 LEU B N 1
ATOM 5761 C CA . LEU B 1 223 ? 17.047 1.038 18.469 1 95.94 223 LEU B CA 1
ATOM 5762 C C . LEU B 1 223 ? 16.547 2.471 18.328 1 95.94 223 LEU B C 1
ATOM 5764 O O . LEU B 1 223 ? 16.75 3.291 19.234 1 95.94 223 LEU B O 1
ATOM 5768 N N . PRO B 1 224 ? 15.938 2.818 17.219 1 96.75 224 PRO B N 1
ATOM 5769 C CA . PRO B 1 224 ? 15.359 4.152 17.031 1 96.75 224 PRO B CA 1
ATOM 5770 C C . PRO B 1 224 ? 14.258 4.461 18.047 1 96.75 224 PRO B C 1
ATOM 5772 O O . PRO B 1 224 ? 13.586 3.545 18.531 1 96.75 224 PRO B O 1
ATOM 5775 N N . VAL B 1 225 ? 14.109 5.727 18.375 1 97.06 225 VAL B N 1
ATOM 5776 C CA . VAL B 1 225 ? 12.945 6.246 19.078 1 97.06 225 VAL B CA 1
ATOM 5777 C C . VAL B 1 225 ? 12.086 7.078 18.125 1 97.06 225 VAL B C 1
ATOM 5779 O O . VAL B 1 225 ? 12.531 8.117 17.625 1 97.06 225 VAL B O 1
ATOM 5782 N N . PHE B 1 226 ? 10.906 6.582 17.781 1 98.5 226 PHE B N 1
ATOM 5783 C CA . PHE B 1 226 ? 9.922 7.293 16.969 1 98.5 226 PHE B CA 1
ATOM 5784 C C . PHE B 1 226 ? 8.789 7.82 17.844 1 98.5 226 PHE B C 1
ATOM 5786 O O . PHE B 1 226 ? 8.453 7.215 18.875 1 98.5 226 PHE B O 1
ATOM 5793 N N . ARG B 1 227 ? 8.188 8.953 17.5 1 98.75 227 ARG B N 1
ATOM 5794 C CA . ARG B 1 227 ? 7.285 9.617 18.422 1 98.75 227 ARG B CA 1
ATOM 5795 C C . ARG B 1 227 ? 5.926 9.859 17.781 1 98.75 227 ARG B C 1
ATOM 5797 O O . ARG B 1 227 ? 5.836 10.125 16.594 1 98.75 227 ARG B O 1
ATOM 5804 N N . THR B 1 228 ? 4.824 9.703 18.547 1 98.75 228 THR B N 1
ATOM 5805 C CA . THR B 1 228 ? 3.453 10.047 18.203 1 98.75 228 THR B CA 1
ATOM 5806 C C . THR B 1 228 ? 2.709 10.625 19.406 1 98.75 228 THR B C 1
ATOM 5808 O O . THR B 1 228 ? 3.309 10.859 20.453 1 98.75 228 THR B O 1
ATOM 5811 N N . THR B 1 229 ? 1.469 11.031 19.234 1 98.38 229 THR B N 1
ATOM 5812 C CA . THR B 1 229 ? 0.605 11.461 20.344 1 98.38 229 THR B CA 1
ATOM 5813 C C . THR B 1 229 ? -0.389 10.359 20.703 1 98.38 229 THR B C 1
ATOM 5815 O O . THR B 1 229 ? -0.457 9.328 20.016 1 98.38 229 THR B O 1
ATOM 5818 N N . SER B 1 230 ? -1.197 10.547 21.781 1 98.12 230 SER B N 1
ATOM 5819 C CA . SER B 1 230 ? -1.848 9.43 22.469 1 98.12 230 SER B CA 1
ATOM 5820 C C . SER B 1 230 ? -3.178 9.078 21.812 1 98.12 230 SER B C 1
ATOM 5822 O O . SER B 1 230 ? -3.75 8.023 22.078 1 98.12 230 SER B O 1
ATOM 5824 N N . GLU B 1 231 ? -3.758 9.977 20.953 1 97.81 231 GLU B N 1
ATOM 5825 C CA . GLU B 1 231 ? -5.031 9.633 20.328 1 97.81 231 GLU B CA 1
ATOM 5826 C C . GLU B 1 231 ? -4.922 8.344 19.531 1 97.81 231 GLU B C 1
ATOM 5828 O O . GLU B 1 231 ? -3.896 8.078 18.891 1 97.81 231 GLU B O 1
ATOM 5833 N N . ALA B 1 232 ? -6.031 7.586 19.484 1 97.88 232 ALA B N 1
ATOM 5834 C CA . ALA B 1 232 ? -6.039 6.258 18.875 1 97.88 232 ALA B CA 1
ATOM 5835 C C . ALA B 1 232 ? -5.598 6.324 17.406 1 97.88 232 ALA B C 1
ATOM 5837 O O . ALA B 1 232 ? -4.809 5.492 16.953 1 97.88 232 ALA B O 1
ATOM 5838 N N . ARG B 1 233 ? -6.145 7.27 16.672 1 98.12 233 ARG B N 1
ATOM 5839 C CA . ARG B 1 233 ? -5.812 7.367 15.258 1 98.12 233 ARG B CA 1
ATOM 5840 C C . ARG B 1 233 ? -4.34 7.711 15.062 1 98.12 233 ARG B C 1
ATOM 5842 O O . ARG B 1 233 ? -3.727 7.309 14.07 1 98.12 233 ARG B O 1
ATOM 5849 N N . MET B 1 234 ? -3.73 8.461 16.031 1 98.75 234 MET B N 1
ATOM 5850 C CA . MET B 1 234 ? -2.314 8.82 15.969 1 98.75 234 MET B CA 1
ATOM 5851 C C . MET B 1 234 ? -1.436 7.602 16.219 1 98.75 234 MET B C 1
ATOM 5853 O O . MET B 1 234 ? -0.503 7.328 15.469 1 98.75 234 MET B O 1
ATOM 5857 N N . VAL B 1 235 ? -1.761 6.879 17.297 1 98.69 235 VAL B N 1
ATOM 5858 C CA . VAL B 1 235 ? -1.019 5.668 17.641 1 98.69 235 VAL B CA 1
ATOM 5859 C C . VAL B 1 235 ? -1.105 4.672 16.484 1 98.69 235 VAL B C 1
ATOM 5861 O O . VAL B 1 235 ? -0.091 4.109 16.062 1 98.69 235 VAL B O 1
ATOM 5864 N N . ASP B 1 236 ? -2.314 4.512 15.969 1 98.56 236 ASP B N 1
ATOM 5865 C CA . ASP B 1 236 ? -2.531 3.568 14.875 1 98.56 236 ASP B CA 1
ATOM 5866 C C . ASP B 1 236 ? -1.728 3.967 13.641 1 98.56 236 ASP B C 1
ATOM 5868 O O . ASP B 1 236 ? -1.169 3.107 12.953 1 98.56 236 ASP B O 1
ATOM 5872 N N . SER B 1 237 ? -1.649 5.246 13.328 1 98.88 237 SER B N 1
ATOM 5873 C CA . SER B 1 237 ? -0.854 5.734 12.203 1 98.88 237 SER B CA 1
ATOM 5874 C C . SER B 1 237 ? 0.63 5.453 12.414 1 98.88 237 SER B C 1
ATOM 5876 O O . SER B 1 237 ? 1.308 4.961 11.508 1 98.88 237 SER B O 1
ATOM 5878 N N . ALA B 1 238 ? 1.117 5.727 13.617 1 98.88 238 ALA B N 1
ATOM 5879 C CA . ALA B 1 238 ? 2.537 5.566 13.922 1 98.88 238 ALA B CA 1
ATOM 5880 C C . ALA B 1 238 ? 2.951 4.102 13.852 1 98.88 238 ALA B C 1
ATOM 5882 O O . ALA B 1 238 ? 4 3.771 13.297 1 98.88 238 ALA B O 1
ATOM 5883 N N . VAL B 1 239 ? 2.131 3.203 14.414 1 98.62 239 VAL B N 1
ATOM 5884 C CA . VAL B 1 239 ? 2.514 1.796 14.461 1 98.62 239 VAL B CA 1
ATOM 5885 C C . VAL B 1 239 ? 2.41 1.18 13.07 1 98.62 239 VAL B C 1
ATOM 5887 O O . VAL B 1 239 ? 3.195 0.299 12.719 1 98.62 239 VAL B O 1
ATOM 5890 N N . HIS B 1 240 ? 1.438 1.586 12.219 1 98.94 240 HIS B N 1
ATOM 5891 C CA . HIS B 1 240 ? 1.377 1.088 10.844 1 98.94 240 HIS B CA 1
ATOM 5892 C C . HIS B 1 240 ? 2.572 1.567 10.031 1 98.94 240 HIS B C 1
ATOM 5894 O O . HIS B 1 240 ? 3.088 0.832 9.188 1 98.94 240 HIS B O 1
ATOM 5900 N N . PHE B 1 241 ? 3.061 2.842 10.258 1 98.94 241 PHE B N 1
ATOM 5901 C CA . PHE B 1 241 ? 4.305 3.281 9.641 1 98.94 241 PHE B CA 1
ATOM 5902 C C . PHE B 1 241 ? 5.453 2.355 10.016 1 98.94 241 PHE B C 1
ATOM 5904 O O . PHE B 1 241 ? 6.191 1.885 9.148 1 98.94 241 PHE B O 1
ATOM 5911 N N . ALA B 1 242 ? 5.613 2.07 11.328 1 98.88 242 ALA B N 1
ATOM 5912 C CA . ALA B 1 242 ? 6.699 1.229 11.82 1 98.88 242 ALA B CA 1
ATOM 5913 C C . ALA B 1 242 ? 6.609 -0.179 11.234 1 98.88 242 ALA B C 1
ATOM 5915 O O . ALA B 1 242 ? 7.621 -0.759 10.836 1 98.88 242 ALA B O 1
ATOM 5916 N N . ALA B 1 243 ? 5.391 -0.678 11.164 1 98.88 243 ALA B N 1
ATOM 5917 C CA . ALA B 1 243 ? 5.188 -2.014 10.609 1 98.88 243 ALA B CA 1
ATOM 5918 C C . ALA B 1 243 ? 5.574 -2.061 9.133 1 98.88 243 ALA B C 1
ATOM 5920 O O . ALA B 1 243 ? 6.074 -3.076 8.641 1 98.88 243 ALA B O 1
ATOM 5921 N N . GLY B 1 244 ? 5.227 -1.003 8.367 1 98.88 244 GLY B N 1
ATOM 5922 C CA . GLY B 1 244 ? 5.68 -0.924 6.988 1 98.88 244 GLY B CA 1
ATOM 5923 C C . GLY B 1 244 ? 7.188 -0.831 6.863 1 98.88 244 GLY B C 1
ATOM 5924 O O . GLY B 1 244 ? 7.785 -1.468 5.992 1 98.88 244 GLY B O 1
ATOM 5925 N N . PHE B 1 245 ? 7.828 -0.063 7.766 1 98.81 245 PHE B N 1
ATOM 5926 C CA . PHE B 1 245 ? 9.258 0.21 7.738 1 98.81 245 PHE B CA 1
ATOM 5927 C C . PHE B 1 245 ? 10.055 -1.036 8.109 1 98.81 245 PHE B C 1
ATOM 5929 O O . PHE B 1 245 ? 11.078 -1.333 7.492 1 98.81 245 PHE B O 1
ATOM 5936 N N . PHE B 1 246 ? 9.562 -1.887 9.117 1 98.12 246 PHE B N 1
ATOM 5937 C CA . PHE B 1 246 ? 10.375 -2.961 9.68 1 98.12 246 PHE B CA 1
ATOM 5938 C C . PHE B 1 246 ? 9.789 -4.324 9.328 1 98.12 246 PHE B C 1
ATOM 5940 O O . PHE B 1 246 ? 10.492 -5.336 9.383 1 98.12 246 PHE B O 1
ATOM 5947 N N . GLY B 1 247 ? 8.461 -4.41 9 1 97.81 247 GLY B N 1
ATOM 5948 C CA . GLY B 1 247 ? 7.75 -5.664 8.812 1 97.81 247 GLY B CA 1
ATOM 5949 C C . GLY B 1 247 ? 6.836 -6.004 9.977 1 97.81 247 GLY B C 1
ATOM 5950 O O . GLY B 1 247 ? 7.16 -5.73 11.133 1 97.81 247 GLY B O 1
ATOM 5951 N N . VAL B 1 248 ? 5.738 -6.578 9.758 1 97.88 248 VAL B N 1
ATOM 5952 C CA . VAL B 1 248 ? 4.645 -6.738 10.703 1 97.88 248 VAL B CA 1
ATOM 5953 C C . VAL B 1 248 ? 5.047 -7.73 11.797 1 97.88 248 VAL B C 1
ATOM 5955 O O . VAL B 1 248 ? 4.602 -7.621 12.938 1 97.88 248 VAL B O 1
ATOM 5958 N N . GLN B 1 249 ? 5.949 -8.633 11.516 1 95 249 GLN B N 1
ATOM 5959 C CA . GLN B 1 249 ? 6.242 -9.711 12.453 1 95 249 GLN B CA 1
ATOM 5960 C C . GLN B 1 249 ? 7.172 -9.242 13.562 1 95 249 GLN B C 1
ATOM 5962 O O . GLN B 1 249 ? 7.121 -9.758 14.68 1 95 249 GLN B O 1
ATOM 5967 N N . THR B 1 250 ? 7.98 -8.164 13.211 1 93.81 250 THR B N 1
ATOM 5968 C CA . THR B 1 250 ? 9.062 -7.918 14.156 1 93.81 250 THR B CA 1
ATOM 5969 C C . THR B 1 250 ? 9.125 -6.441 14.539 1 93.81 250 THR B C 1
ATOM 5971 O O . THR B 1 250 ? 9.93 -6.047 15.383 1 93.81 250 THR B O 1
ATOM 5974 N N . TYR B 1 251 ? 8.266 -5.562 13.969 1 96.19 251 TYR B N 1
ATOM 5975 C CA . TYR B 1 251 ? 8.422 -4.125 14.148 1 96.19 251 TYR B CA 1
ATOM 5976 C C . TYR B 1 251 ? 8.43 -3.756 15.625 1 96.19 251 TYR B C 1
ATOM 5978 O O . TYR B 1 251 ? 9.141 -2.834 16.047 1 96.19 251 TYR B O 1
ATOM 5986 N N . GLN B 1 252 ? 7.789 -4.5 16.5 1 93.5 252 GLN B N 1
ATOM 5987 C CA . GLN B 1 252 ? 7.684 -4.168 17.906 1 93.5 252 GLN B CA 1
ATOM 5988 C C . GLN B 1 252 ? 9.031 -4.328 18.609 1 93.5 252 GLN B C 1
ATOM 5990 O O . GLN B 1 252 ? 9.25 -3.76 19.688 1 93.5 252 GLN B O 1
ATOM 5995 N N . GLN B 1 253 ? 9.953 -5.059 17.984 1 93.38 253 GLN B N 1
ATOM 5996 C CA . GLN B 1 253 ? 11.25 -5.324 18.594 1 93.38 253 GLN B CA 1
ATOM 5997 C C . GLN B 1 253 ? 12.359 -4.52 17.922 1 93.38 253 GLN B C 1
ATOM 5999 O O . GLN B 1 253 ? 13.539 -4.68 18.25 1 93.38 253 GLN B O 1
ATOM 6004 N N . GLU B 1 254 ? 11.938 -3.674 17 1 95.75 254 GLU B N 1
ATOM 6005 C CA . GLU B 1 254 ? 12.961 -3.061 16.156 1 95.75 254 GLU B CA 1
ATOM 6006 C C . GLU B 1 254 ? 13.078 -1.562 16.422 1 95.75 254 GLU B C 1
ATOM 6008 O O . GLU B 1 254 ? 13.914 -0.879 15.828 1 95.75 254 GLU B O 1
ATOM 6013 N N . TYR B 1 255 ? 12.219 -0.979 17.281 1 96.56 255 TYR B N 1
ATOM 6014 C CA . TYR B 1 255 ? 12.25 0.435 17.641 1 96.56 255 TYR B CA 1
ATOM 6015 C C . TYR B 1 255 ? 11.477 0.687 18.922 1 96.56 255 TYR B C 1
ATOM 6017 O O . TYR B 1 255 ? 10.828 -0.22 19.453 1 96.56 255 TYR B O 1
ATOM 6025 N N . HIS B 1 256 ? 11.609 1.872 19.484 1 95.81 256 HIS B N 1
ATOM 6026 C CA . HIS B 1 256 ? 10.805 2.334 20.609 1 95.81 256 HIS B CA 1
ATOM 6027 C C . HIS B 1 256 ? 9.758 3.348 20.156 1 95.81 256 HIS B C 1
ATOM 6029 O O . HIS B 1 256 ? 10.094 4.348 19.516 1 95.81 256 HIS B O 1
ATOM 6035 N N . GLN B 1 257 ? 8.508 3.094 20.516 1 96.81 257 GLN B N 1
ATOM 6036 C CA . GLN B 1 257 ? 7.438 4.055 20.266 1 96.81 257 GLN B CA 1
ATOM 6037 C C . GLN B 1 257 ? 7.227 4.973 21.453 1 96.81 257 GLN B C 1
ATOM 6039 O O . GLN B 1 257 ? 6.719 4.539 22.5 1 96.81 257 GLN B O 1
ATOM 6044 N N . LEU B 1 258 ? 7.633 6.176 21.359 1 97.44 258 LEU B N 1
ATOM 6045 C CA . LEU B 1 258 ? 7.324 7.176 22.375 1 97.44 258 LEU B CA 1
ATOM 6046 C C . LEU B 1 258 ? 5.945 7.785 22.125 1 97.44 258 LEU B C 1
ATOM 6048 O O . LEU B 1 258 ? 5.676 8.312 21.047 1 97.44 258 LEU B O 1
ATOM 6052 N N . ILE B 1 259 ? 5.035 7.723 23.078 1 97.81 259 ILE B N 1
ATOM 6053 C CA . ILE B 1 259 ? 3.697 8.297 23 1 97.81 259 ILE B CA 1
ATOM 6054 C C . ILE B 1 259 ? 3.588 9.484 23.938 1 97.81 259 ILE B C 1
ATOM 6056 O O . ILE B 1 259 ? 3.656 9.32 25.156 1 97.81 259 ILE B O 1
ATOM 6060 N N . THR B 1 260 ? 3.475 10.664 23.375 1 97.94 260 THR B N 1
ATOM 6061 C CA . THR B 1 260 ? 3.254 11.867 24.156 1 97.94 260 THR B CA 1
ATOM 6062 C C . THR B 1 260 ? 1.764 12.086 24.422 1 97.94 260 THR B C 1
ATOM 6064 O O . THR B 1 260 ? 0.957 12.023 23.484 1 97.94 260 THR B O 1
ATOM 6067 N N . ILE B 1 261 ? 1.387 12.391 25.625 1 97.38 261 ILE B N 1
ATOM 6068 C CA . ILE B 1 261 ? -0.011 12.492 26.031 1 97.38 261 ILE B CA 1
ATOM 6069 C C . ILE B 1 261 ? -0.657 13.703 25.359 1 97.38 261 ILE B C 1
ATOM 6071 O O . ILE B 1 261 ? -0.119 14.812 25.422 1 97.38 261 ILE B O 1
ATOM 6075 N N . GLU B 1 262 ? -1.681 13.516 24.672 1 97.44 262 GLU B N 1
ATOM 6076 C CA . GLU B 1 262 ? -2.535 14.547 24.078 1 97.44 262 GLU B CA 1
ATOM 6077 C C . GLU B 1 262 ? -3.793 14.758 24.922 1 97.44 262 GLU B C 1
ATOM 6079 O O . GLU B 1 262 ? -4.801 14.07 24.719 1 97.44 262 GLU B O 1
ATOM 6084 N N . ASN B 1 263 ? -3.723 15.641 25.75 1 95.94 263 ASN B N 1
ATOM 6085 C CA . ASN B 1 263 ? -4.789 16.016 26.672 1 95.94 263 ASN B CA 1
ATOM 6086 C C . ASN B 1 263 ? -4.605 17.438 27.203 1 95.94 263 ASN B C 1
ATOM 6088 O O . ASN B 1 263 ? -3.51 17.984 27.141 1 95.94 263 ASN B O 1
ATOM 6092 N N . ASP B 1 264 ? -5.676 18 27.719 1 94.44 264 ASP B N 1
ATOM 6093 C CA . ASP B 1 264 ? -5.664 19.375 28.203 1 94.44 264 ASP B CA 1
ATOM 6094 C C . ASP B 1 264 ? -4.562 19.594 29.25 1 94.44 264 ASP B C 1
ATOM 6096 O O . ASP B 1 264 ? -4.43 18.797 30.188 1 94.44 264 ASP B O 1
ATOM 6100 N N . GLY B 1 265 ? -3.771 20.578 29.016 1 94.19 265 GLY B N 1
ATOM 6101 C CA . GLY B 1 265 ? -2.768 20.984 29.984 1 94.19 265 GLY B CA 1
ATOM 6102 C C . GLY B 1 265 ? -1.447 20.266 29.812 1 94.19 265 GLY B C 1
ATOM 6103 O O . GLY B 1 265 ? -0.476 20.562 30.516 1 94.19 265 GLY B O 1
ATOM 6104 N N . GLN B 1 266 ? -1.36 19.359 28.875 1 95.94 266 GLN B N 1
ATOM 6105 C CA . GLN B 1 266 ? -0.133 18.609 28.625 1 95.94 266 GLN B CA 1
ATOM 6106 C C . GLN B 1 266 ? 0.693 19.25 27.516 1 95.94 266 GLN B C 1
ATOM 6108 O O . GLN B 1 266 ? 0.2 19.453 26.406 1 95.94 266 GLN B O 1
ATOM 6113 N N . ASN B 1 267 ? 1.938 19.609 27.844 1 97.56 267 ASN B N 1
ATOM 6114 C CA . ASN B 1 267 ? 2.816 20.109 26.797 1 97.56 267 ASN B CA 1
ATOM 6115 C C . ASN B 1 267 ? 3.123 19.031 25.75 1 97.56 267 ASN B C 1
ATOM 6117 O O . ASN B 1 267 ? 3.564 17.938 26.109 1 97.56 267 ASN B O 1
ATOM 6121 N N . ASN B 1 268 ? 2.855 19.281 24.547 1 98.25 268 ASN B N 1
ATOM 6122 C CA . ASN B 1 268 ? 3.029 18.391 23.422 1 98.25 268 ASN B CA 1
ATOM 6123 C C . ASN B 1 268 ? 3.246 19.156 22.125 1 98.25 268 ASN B C 1
ATOM 6125 O O . ASN B 1 268 ? 2.312 19.766 21.594 1 98.25 268 ASN B O 1
ATOM 6129 N N . THR B 1 269 ? 4.441 19.078 21.531 1 98.75 269 THR B N 1
ATOM 6130 C CA . THR B 1 269 ? 4.777 19.859 20.344 1 98.75 269 THR B CA 1
ATOM 6131 C C . THR B 1 269 ? 4.086 19.297 19.109 1 98.75 269 THR B C 1
ATOM 6133 O O . THR B 1 269 ? 4.023 19.953 18.078 1 98.75 269 THR B O 1
ATOM 6136 N N . LEU B 1 270 ? 3.568 18.047 19.172 1 98.81 270 LEU B N 1
ATOM 6137 C CA . LEU B 1 270 ? 2.877 17.391 18.062 1 98.81 270 LEU B CA 1
ATOM 6138 C C . LEU B 1 270 ? 1.368 17.578 18.172 1 98.81 270 LEU B C 1
ATOM 6140 O O . LEU B 1 270 ? 0.616 17.141 17.297 1 98.81 270 LEU B O 1
ATOM 6144 N N . ALA B 1 271 ? 0.874 18.156 19.297 1 98.31 271 ALA B N 1
ATOM 6145 C CA . ALA B 1 271 ? -0.498 18.594 19.547 1 98.31 271 ALA B CA 1
ATOM 6146 C C . ALA B 1 271 ? -0.53 19.781 20.484 1 98.31 271 ALA B C 1
ATOM 6148 O O . ALA B 1 271 ? -1.124 19.719 21.562 1 98.31 271 ALA B O 1
ATOM 6149 N N . PRO B 1 272 ? -0.033 20.906 20.109 1 98.25 272 PRO B N 1
ATOM 6150 C CA . PRO B 1 272 ? 0.205 22.031 21.016 1 98.25 272 PRO B CA 1
ATOM 6151 C C . PRO B 1 272 ? -1.077 22.781 21.391 1 98.25 272 PRO B C 1
ATOM 6153 O O . PRO B 1 272 ? -1.069 23.609 22.281 1 98.25 272 PRO B O 1
ATOM 6156 N N . TYR B 1 273 ? -2.17 22.516 20.672 1 96.25 273 TYR B N 1
ATOM 6157 C CA . TYR B 1 273 ? -3.43 23.203 20.938 1 96.25 273 TYR B CA 1
ATOM 6158 C C . TYR B 1 273 ? -3.945 22.859 22.328 1 96.25 273 TYR B C 1
ATOM 6160 O O . TYR B 1 273 ? -4.828 23.531 22.859 1 96.25 273 TYR B O 1
ATOM 6168 N N . GLU B 1 274 ? -3.33 21.906 23 1 92.69 274 GLU B N 1
ATOM 6169 C CA . GLU B 1 274 ? -3.725 21.531 24.344 1 92.69 274 GLU B CA 1
ATOM 6170 C C . GLU B 1 274 ? -3.199 22.531 25.375 1 92.69 274 GLU B C 1
ATOM 6172 O O . GLU B 1 274 ? -3.652 22.547 26.516 1 92.69 274 GLU B O 1
ATOM 6177 N N . THR B 1 275 ? -2.244 23.406 24.969 1 95.38 275 THR B N 1
ATOM 6178 C CA . THR B 1 275 ? -1.661 24.344 25.922 1 95.38 275 THR B CA 1
ATOM 6179 C C . THR B 1 275 ? -1.743 25.766 25.375 1 95.38 275 THR B C 1
ATOM 6181 O O . THR B 1 275 ? -1.159 26.688 25.953 1 95.38 275 THR B O 1
ATOM 6184 N N . CYS B 1 276 ? -2.254 26 24.281 1 97.31 276 CYS B N 1
ATOM 6185 C CA . CYS B 1 276 ? -2.482 27.328 23.703 1 97.31 276 CYS B CA 1
ATOM 6186 C C . CYS B 1 276 ? -3.967 27.672 23.719 1 97.31 276 CYS B C 1
ATOM 6188 O O . CYS B 1 276 ? -4.707 27.266 22.828 1 97.31 276 CYS B O 1
ATOM 6190 N N . THR B 1 277 ? -4.363 28.453 24.594 1 97 277 THR B N 1
ATOM 6191 C CA . THR B 1 277 ? -5.766 28.797 24.812 1 97 277 THR B CA 1
ATOM 6192 C C . THR B 1 277 ? -6.359 29.469 23.578 1 97 277 THR B C 1
ATOM 6194 O O . THR B 1 277 ? -7.461 29.125 23.141 1 97 277 THR B O 1
ATOM 6197 N N . ASN B 1 278 ? -5.625 30.359 22.953 1 97.81 278 ASN B N 1
ATOM 6198 C CA . ASN B 1 278 ? -6.129 31.156 21.844 1 97.81 278 ASN B CA 1
ATOM 6199 C C . ASN B 1 278 ? -6.316 30.312 20.594 1 97.81 278 ASN B C 1
ATOM 6201 O O . ASN B 1 278 ? -7.035 30.719 19.672 1 97.81 278 ASN B O 1
ATOM 6205 N N . SER B 1 279 ? -5.707 29.188 20.547 1 96.56 279 SER B N 1
ATOM 6206 C CA . SER B 1 279 ? -5.895 28.328 19.391 1 96.56 279 SER B CA 1
ATOM 6207 C C . SER B 1 279 ? -7.223 27.594 19.469 1 96.56 279 SER B C 1
ATOM 6209 O O . SER B 1 279 ? -7.68 27.016 18.469 1 96.56 279 SER B O 1
ATOM 6211 N N . ASN B 1 280 ? -7.926 27.578 20.562 1 95.44 280 ASN B N 1
ATOM 6212 C CA . ASN B 1 280 ? -9.164 26.828 20.75 1 95.44 280 ASN B CA 1
ATOM 6213 C C . ASN B 1 280 ? -10.344 27.75 21 1 95.44 280 ASN B C 1
ATOM 6215 O O . ASN B 1 280 ? -11.406 27.297 21.453 1 95.44 280 ASN B O 1
ATOM 6219 N N . ASN B 1 281 ? -10.203 29.016 20.891 1 96.69 281 ASN B N 1
ATOM 6220 C CA . ASN B 1 281 ? -11.297 29.969 21.031 1 96.69 281 ASN B CA 1
ATOM 6221 C C . ASN B 1 281 ? -11.602 30.672 19.719 1 96.69 281 ASN B C 1
ATOM 6223 O O . ASN B 1 281 ? -11.344 30.125 18.641 1 96.69 281 ASN B O 1
ATOM 6227 N N . ALA B 1 282 ? -12.172 31.891 19.766 1 96.25 282 ALA B N 1
ATOM 6228 C CA . ALA B 1 282 ? -12.609 32.594 18.562 1 96.25 282 ALA B CA 1
ATOM 6229 C C . ALA B 1 282 ? -11.43 32.938 17.672 1 96.25 282 ALA B C 1
ATOM 6231 O O . ALA B 1 282 ? -11.562 32.969 16.438 1 96.25 282 ALA B O 1
ATOM 6232 N N . ILE B 1 283 ? -10.25 33.125 18.25 1 97.19 283 ILE B N 1
ATOM 6233 C CA . ILE B 1 283 ? -9.047 33.438 17.484 1 97.19 283 ILE B CA 1
ATOM 6234 C C . ILE B 1 283 ? -8.641 32.219 16.641 1 97.19 283 ILE B C 1
ATOM 6236 O O . ILE B 1 283 ? -8.469 32.344 15.43 1 97.19 283 ILE B O 1
ATOM 6240 N N . GLY B 1 284 ? -8.578 31.109 17.297 1 96.5 284 GLY B N 1
ATOM 6241 C CA . GLY B 1 284 ? -8.195 29.891 16.625 1 96.5 284 GLY B CA 1
ATOM 6242 C C . GLY B 1 284 ? -9.227 29.422 15.602 1 96.5 284 GLY B C 1
ATOM 6243 O O . GLY B 1 284 ? -8.883 28.734 14.641 1 96.5 284 GLY B O 1
ATOM 6244 N N . SER B 1 285 ? -10.492 29.797 15.789 1 96 285 SER B N 1
ATOM 6245 C CA . SER B 1 285 ? -11.562 29.312 14.922 1 96 285 SER B CA 1
ATOM 6246 C C . SER B 1 285 ? -11.922 30.359 13.867 1 96 285 SER B C 1
ATOM 6248 O O . SER B 1 285 ? -12.969 30.266 13.219 1 96 285 SER B O 1
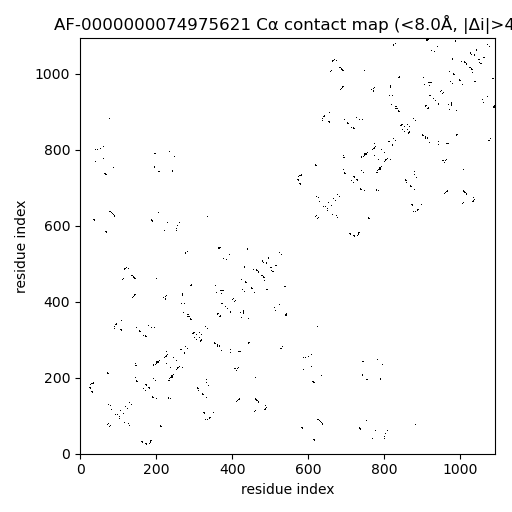ATOM 6250 N N . PHE B 1 286 ? -11.062 31.375 13.719 1 97.81 286 PHE B N 1
ATOM 6251 C CA . PHE B 1 286 ? -11.344 32.469 12.797 1 97.81 286 PHE B CA 1
ATOM 6252 C C . PHE B 1 286 ? -11.492 31.938 11.367 1 97.81 286 PHE B C 1
ATOM 6254 O O . PHE B 1 286 ? -12.258 32.5 10.578 1 97.81 286 PHE B O 1
ATOM 6261 N N . GLY B 1 287 ? -10.844 30.891 11.031 1 97.88 287 GLY B N 1
ATOM 6262 C CA . GLY B 1 287 ? -10.977 30.266 9.727 1 97.88 287 GLY B CA 1
ATOM 6263 C C . GLY B 1 287 ? -12.383 29.766 9.445 1 97.88 287 GLY B C 1
ATOM 6264 O O . GLY B 1 287 ? -12.82 29.734 8.289 1 97.88 287 GLY B O 1
ATOM 6265 N N . ASN B 1 288 ? -13.117 29.328 10.469 1 97.12 288 ASN B N 1
ATOM 6266 C CA . ASN B 1 288 ? -14.508 28.906 10.305 1 97.12 288 ASN B CA 1
ATOM 6267 C C . ASN B 1 288 ? -15.383 30.078 9.859 1 97.12 288 ASN B C 1
ATOM 6269 O O . ASN B 1 288 ? -16.297 29.906 9.047 1 97.12 288 ASN B O 1
ATOM 6273 N N . VAL B 1 289 ? -15.102 31.219 10.414 1 97.06 289 VAL B N 1
ATOM 6274 C CA . VAL B 1 289 ? -15.859 32.406 10.07 1 97.06 289 VAL B CA 1
ATOM 6275 C C . VAL B 1 289 ? -15.586 32.812 8.617 1 97.06 289 VAL B C 1
ATOM 6277 O O . VAL B 1 289 ? -16.516 33.062 7.855 1 97.06 289 VAL B O 1
ATOM 6280 N N . GLN B 1 290 ? -14.289 32.844 8.266 1 97.88 290 GLN B N 1
ATOM 6281 C CA . GLN B 1 290 ? -13.898 33.281 6.922 1 97.88 290 GLN B CA 1
ATOM 6282 C C . GLN B 1 290 ? -14.383 32.281 5.875 1 97.88 290 GLN B C 1
ATOM 6284 O O . GLN B 1 290 ? -14.867 32.656 4.812 1 97.88 290 GLN B O 1
ATOM 6289 N N . SER B 1 291 ? -14.242 30.969 6.121 1 98.38 291 SER B N 1
ATOM 6290 C CA . SER B 1 291 ? -14.672 29.953 5.176 1 98.38 291 SER B CA 1
ATOM 6291 C C . SER B 1 291 ? -16.188 29.922 5.035 1 98.38 291 SER B C 1
ATOM 6293 O O . SER B 1 291 ? -16.719 29.625 3.965 1 98.38 291 SER B O 1
ATOM 6295 N N . ALA B 1 292 ? -16.953 30.234 6.078 1 98.19 292 ALA B N 1
ATOM 6296 C CA . ALA B 1 292 ? -18.406 30.281 6.02 1 98.19 292 ALA B CA 1
ATOM 6297 C C . ALA B 1 292 ? -18.891 31.375 5.051 1 98.19 292 ALA B C 1
ATOM 6299 O O . ALA B 1 292 ? -19.906 31.203 4.383 1 98.19 292 ALA B O 1
ATOM 6300 N N . LYS B 1 293 ? -18.188 32.531 4.992 1 98.19 293 LYS B N 1
ATOM 6301 C CA . LYS B 1 293 ? -18.516 33.562 4.027 1 98.19 293 LYS B CA 1
ATOM 6302 C C . LYS B 1 293 ? -18.453 33.031 2.6 1 98.19 293 LYS B C 1
ATOM 6304 O O . LYS B 1 293 ? -19.344 33.312 1.786 1 98.19 293 LYS B O 1
ATOM 6309 N N . TRP B 1 294 ? -17.406 32.312 2.33 1 98.75 294 TRP B N 1
ATOM 6310 C CA . TRP B 1 294 ? -17.25 31.703 1.012 1 98.75 294 TRP B CA 1
ATOM 6311 C C . TRP B 1 294 ? -18.297 30.625 0.773 1 98.75 294 TRP B C 1
ATOM 6313 O O . TRP B 1 294 ? -18.828 30.5 -0.333 1 98.75 294 TRP B O 1
ATOM 6323 N N . ALA B 1 295 ? -18.578 29.812 1.798 1 98.75 295 ALA B N 1
ATOM 6324 C CA . ALA B 1 295 ? -19.609 28.781 1.675 1 98.75 295 ALA B CA 1
ATOM 6325 C C . ALA B 1 295 ? -20.938 29.375 1.22 1 98.75 295 ALA B C 1
ATOM 6327 O O . ALA B 1 295 ? -21.625 28.812 0.364 1 98.75 295 ALA B O 1
ATOM 6328 N N . ASP B 1 296 ? -21.312 30.484 1.759 1 98.12 296 ASP B N 1
ATOM 6329 C CA . ASP B 1 296 ? -22.578 31.141 1.417 1 98.12 296 ASP B CA 1
ATOM 6330 C C . ASP B 1 296 ? -22.594 31.547 -0.056 1 98.12 296 ASP B C 1
ATOM 6332 O O . ASP B 1 296 ? -23.656 31.547 -0.686 1 98.12 296 ASP B O 1
ATOM 6336 N N . VAL B 1 297 ? -21.453 31.844 -0.577 1 98.31 297 VAL B N 1
ATOM 6337 C CA . VAL B 1 297 ? -21.344 32.281 -1.962 1 98.31 297 VAL B CA 1
ATOM 6338 C C . VAL B 1 297 ? -21.5 31.094 -2.902 1 98.31 297 VAL B C 1
ATOM 6340 O O . VAL B 1 297 ? -22.391 31.078 -3.748 1 98.31 297 VAL B O 1
ATOM 6343 N N . TYR B 1 298 ? -20.703 30.047 -2.746 1 98.5 298 TYR B N 1
ATOM 6344 C CA . TYR B 1 298 ? -20.625 29.047 -3.801 1 98.5 298 TYR B CA 1
ATOM 6345 C C . TYR B 1 298 ? -21.719 28 -3.65 1 98.5 298 TYR B C 1
ATOM 6347 O O . TYR B 1 298 ? -22.016 27.266 -4.594 1 98.5 298 TYR B O 1
ATOM 6355 N N . THR B 1 299 ? -22.406 27.891 -2.439 1 98.75 299 THR B N 1
ATOM 6356 C CA . THR B 1 299 ? -23.375 26.812 -2.244 1 98.75 299 THR B CA 1
ATOM 6357 C C . THR B 1 299 ? -24.766 27.266 -2.68 1 98.75 299 THR B C 1
ATOM 6359 O O . THR B 1 299 ? -25.656 26.453 -2.875 1 98.75 299 THR B O 1
ATOM 6362 N N . ALA B 1 300 ? -25.031 28.562 -2.82 1 98.5 300 ALA B N 1
ATOM 6363 C CA . ALA B 1 300 ? -26.359 29.094 -3.115 1 98.5 300 ALA B CA 1
ATOM 6364 C C . ALA B 1 300 ? -26.938 28.453 -4.363 1 98.5 300 ALA B C 1
ATOM 6366 O O . ALA B 1 300 ? -28.062 27.922 -4.332 1 98.5 300 ALA B O 1
ATOM 6367 N N . PRO B 1 301 ? -26.219 28.422 -5.492 1 98.5 301 PRO B N 1
ATOM 6368 C CA . PRO B 1 301 ? -26.797 27.766 -6.672 1 98.5 301 PRO B CA 1
ATOM 6369 C C . PRO B 1 301 ? -26.953 26.25 -6.492 1 98.5 301 PRO B C 1
ATOM 6371 O O . PRO B 1 301 ? -27.844 25.656 -7.102 1 98.5 301 PRO B O 1
ATOM 6374 N N . ILE B 1 302 ? -26.109 25.656 -5.684 1 98.81 302 ILE B N 1
ATOM 6375 C CA . ILE B 1 302 ? -26.172 24.219 -5.43 1 98.81 302 ILE B CA 1
ATOM 6376 C C . ILE B 1 302 ? -27.453 23.891 -4.66 1 98.81 302 ILE B C 1
ATOM 6378 O O . ILE B 1 302 ? -28.141 22.922 -4.984 1 98.81 302 ILE B O 1
ATOM 6382 N N . ILE B 1 303 ? -27.75 24.703 -3.605 1 98.75 303 ILE B N 1
ATOM 6383 C CA . ILE B 1 303 ? -28.938 24.531 -2.783 1 98.75 303 ILE B CA 1
ATOM 6384 C C . ILE B 1 303 ? -30.188 24.609 -3.662 1 98.75 303 ILE B C 1
ATOM 6386 O O . ILE B 1 303 ? -31.094 23.781 -3.523 1 98.75 303 ILE B O 1
ATOM 6390 N N . LYS B 1 304 ? -30.234 25.547 -4.586 1 98.19 304 LYS B N 1
ATOM 6391 C CA . LYS B 1 304 ? -31.359 25.688 -5.504 1 98.19 304 LYS B CA 1
ATOM 6392 C C . LYS B 1 304 ? -31.484 24.453 -6.41 1 98.19 304 LYS B C 1
ATOM 6394 O O . LYS B 1 304 ? -32.594 23.922 -6.582 1 98.19 304 LYS B O 1
ATOM 6399 N N . ARG B 1 305 ? -30.406 23.953 -6.973 1 98.31 305 ARG B N 1
ATOM 6400 C CA . ARG B 1 305 ? -30.406 22.859 -7.922 1 98.31 305 ARG B CA 1
ATOM 6401 C C . ARG B 1 305 ? -30.781 21.547 -7.238 1 98.31 305 ARG B C 1
ATOM 6403 O O . ARG B 1 305 ? -31.703 20.859 -7.68 1 98.31 305 ARG B O 1
ATOM 6410 N N . LEU B 1 306 ? -30.141 21.203 -6.129 1 98.31 306 LEU B N 1
ATOM 6411 C CA . LEU B 1 306 ? -30.359 19.922 -5.453 1 98.31 306 LEU B CA 1
ATOM 6412 C C . LEU B 1 306 ? -31.656 19.953 -4.645 1 98.31 306 LEU B C 1
ATOM 6414 O O . LEU B 1 306 ? -32.281 18.906 -4.438 1 98.31 306 LEU B O 1
ATOM 6418 N N . GLY B 1 307 ? -32.031 21.125 -4.215 1 97.5 307 GLY B N 1
ATOM 6419 C CA . GLY B 1 307 ? -33.25 21.266 -3.438 1 97.5 307 GLY B CA 1
ATOM 6420 C C . GLY B 1 307 ? -34.5 20.844 -4.199 1 97.5 307 GLY B C 1
ATOM 6421 O O . GLY B 1 307 ? -35.469 20.406 -3.598 1 97.5 307 GLY B O 1
ATOM 6422 N N . LYS B 1 308 ? -34.469 20.922 -5.48 1 96.62 308 LYS B N 1
ATOM 6423 C CA . LYS B 1 308 ? -35.594 20.562 -6.32 1 96.62 308 LYS B CA 1
ATOM 6424 C C . LYS B 1 308 ? -35.875 19.062 -6.238 1 96.62 308 LYS B C 1
ATOM 6426 O O . LYS B 1 308 ? -37 18.625 -6.5 1 96.62 308 LYS B O 1
ATOM 6431 N N . ASP B 1 309 ? -34.906 18.344 -5.852 1 96.44 309 ASP B N 1
ATOM 6432 C CA . ASP B 1 309 ? -35.031 16.891 -5.828 1 96.44 309 ASP B CA 1
ATOM 6433 C C . ASP B 1 309 ? -35.406 16.391 -4.438 1 96.44 309 ASP B C 1
ATOM 6435 O O . ASP B 1 309 ? -35.469 15.188 -4.191 1 96.44 309 ASP B O 1
ATOM 6439 N N . LEU B 1 310 ? -35.75 17.359 -3.523 1 97.12 310 LEU B N 1
ATOM 6440 C CA . LEU B 1 310 ? -36.031 16.969 -2.145 1 97.12 310 LEU B CA 1
ATOM 6441 C C . LEU B 1 310 ? -37.406 17.453 -1.705 1 97.12 310 LEU B C 1
ATOM 6443 O O . LEU B 1 310 ? -37.781 18.594 -1.939 1 97.12 310 LEU B O 1
ATOM 6447 N N . ASN B 1 311 ? -38.156 16.562 -1.147 1 96 311 ASN B N 1
ATOM 6448 C CA . ASN B 1 311 ? -39.375 16.891 -0.445 1 96 311 ASN B CA 1
ATOM 6449 C C . ASN B 1 311 ? -39.281 16.578 1.045 1 96 311 ASN B C 1
ATOM 6451 O O . ASN B 1 311 ? -38.844 15.492 1.429 1 96 311 ASN B O 1
ATOM 6455 N N . GLY B 1 312 ? -39.562 17.578 1.849 1 95.19 312 GLY B N 1
ATOM 6456 C CA . GLY B 1 312 ? -39.562 17.359 3.285 1 95.19 312 GLY B CA 1
ATOM 6457 C C . GLY B 1 312 ? -38.25 17.75 3.941 1 95.19 312 GLY B C 1
ATOM 6458 O O . GLY B 1 312 ? -38.094 17.562 5.148 1 95.19 312 GLY B O 1
ATOM 6459 N N . LEU B 1 313 ? -37.312 18.234 3.242 1 95.88 313 LEU B N 1
ATOM 6460 C CA . LEU B 1 313 ? -36 18.625 3.754 1 95.88 313 LEU B CA 1
ATOM 6461 C C . LEU B 1 313 ? -35.438 19.812 2.988 1 95.88 313 LEU B C 1
ATOM 6463 O O . LEU B 1 313 ? -35.312 19.781 1.761 1 95.88 313 LEU B O 1
ATOM 6467 N N . ARG B 1 314 ? -35.125 20.859 3.662 1 96.56 314 ARG B N 1
ATOM 6468 C CA . ARG B 1 314 ? -34.5 22.031 3.061 1 96.56 314 ARG B CA 1
ATOM 6469 C C . ARG B 1 314 ? -33 22.031 3.291 1 96.56 314 ARG B C 1
ATOM 6471 O O . ARG B 1 314 ? -32.531 21.922 4.43 1 96.56 314 ARG B O 1
ATOM 6478 N N . LEU B 1 315 ? -32.25 22.297 2.283 1 98.12 315 LEU B N 1
ATOM 6479 C CA . LEU B 1 315 ? -30.781 22.297 2.369 1 98.12 315 LEU B CA 1
ATOM 6480 C C . LEU B 1 315 ? -30.266 23.656 2.816 1 98.12 315 LEU B C 1
ATOM 6482 O O . LEU B 1 315 ? -30.812 24.688 2.432 1 98.12 315 LEU B O 1
ATOM 6486 N N . THR B 1 316 ? -29.234 23.641 3.592 1 98.38 316 THR B N 1
ATOM 6487 C CA . THR B 1 316 ? -28.453 24.828 3.971 1 98.38 316 THR B CA 1
ATOM 6488 C C . THR B 1 316 ? -27.047 24.75 3.404 1 98.38 316 THR B C 1
ATOM 6490 O O . THR B 1 316 ? -26.656 23.734 2.818 1 98.38 316 THR B O 1
ATOM 6493 N N . ALA B 1 317 ? -26.297 25.844 3.57 1 98.5 317 ALA B N 1
ATOM 6494 C CA . ALA B 1 317 ? -24.891 25.844 3.152 1 98.5 317 ALA B CA 1
ATOM 6495 C C . ALA B 1 317 ? -24.109 24.766 3.887 1 98.5 317 ALA B C 1
ATOM 6497 O O . ALA B 1 317 ? -23.266 24.094 3.291 1 98.5 317 ALA B O 1
ATOM 6498 N N . THR B 1 318 ? -24.391 24.594 5.145 1 98.06 318 THR B N 1
ATOM 6499 C CA . THR B 1 318 ? -23.703 23.594 5.965 1 98.06 318 THR B CA 1
ATOM 6500 C C . THR B 1 318 ? -24.016 22.188 5.473 1 98.06 318 THR B C 1
ATOM 6502 O O . THR B 1 318 ? -23.156 21.312 5.48 1 98.06 318 THR B O 1
ATOM 6505 N N . ASP B 1 319 ? -25.266 21.953 5.047 1 98.44 319 ASP B N 1
ATOM 6506 C CA . ASP B 1 319 ? -25.641 20.656 4.508 1 98.44 319 ASP B CA 1
ATOM 6507 C C . ASP B 1 319 ? -24.844 20.328 3.248 1 98.44 319 ASP B C 1
ATOM 6509 O O . ASP B 1 319 ? -24.359 19.203 3.072 1 98.44 319 ASP B O 1
ATOM 6513 N N . VAL B 1 320 ? -24.734 21.328 2.414 1 98.81 320 VAL B N 1
ATOM 6514 C CA . VAL B 1 320 ? -24.016 21.141 1.155 1 98.81 320 VAL B CA 1
ATOM 6515 C C . VAL B 1 320 ? -22.562 20.797 1.434 1 98.81 320 VAL B C 1
ATOM 6517 O O . VAL B 1 320 ? -22.016 19.859 0.851 1 98.81 320 VAL B O 1
ATOM 6520 N N . THR B 1 321 ? -21.891 21.531 2.293 1 98.69 321 THR B N 1
ATOM 6521 C CA . THR B 1 321 ? -20.484 21.25 2.623 1 98.69 321 THR B CA 1
ATOM 6522 C C . THR B 1 321 ? -20.359 19.875 3.293 1 98.69 321 THR B C 1
ATOM 6524 O O . THR B 1 321 ? -19.375 19.172 3.076 1 98.69 321 THR B O 1
ATOM 6527 N N . SER B 1 322 ? -21.359 19.484 4.082 1 98.75 322 SER B N 1
ATOM 6528 C CA . SER B 1 322 ? -21.359 18.172 4.715 1 98.75 322 SER B CA 1
ATOM 6529 C C . SER B 1 322 ? -21.484 17.062 3.676 1 98.75 322 SER B C 1
ATOM 6531 O O . SER B 1 322 ? -20.859 16.016 3.809 1 98.75 322 SER B O 1
ATOM 6533 N N . MET B 1 323 ? -22.312 17.266 2.693 1 98.81 323 MET B N 1
ATOM 6534 C CA . MET B 1 323 ? -22.453 16.297 1.61 1 98.81 323 MET B CA 1
ATOM 6535 C C . MET B 1 323 ? -21.125 16.125 0.866 1 98.81 323 MET B C 1
ATOM 6537 O O . MET B 1 323 ? -20.766 15.016 0.49 1 98.81 323 MET B O 1
ATOM 6541 N N . GLN B 1 324 ? -20.422 17.219 0.621 1 98.69 324 GLN B N 1
ATOM 6542 C CA . GLN B 1 324 ? -19.109 17.125 -0.01 1 98.69 324 GLN B CA 1
ATOM 6543 C C . GLN B 1 324 ? -18.109 16.406 0.891 1 98.69 324 GLN B C 1
ATOM 6545 O O . GLN B 1 324 ? -17.297 15.609 0.414 1 98.69 324 GLN B O 1
ATOM 6550 N N . GLN B 1 325 ? -18.188 16.656 2.201 1 98.75 325 GLN B N 1
ATOM 6551 C CA . GLN B 1 325 ? -17.359 15.914 3.152 1 98.75 325 GLN B CA 1
ATOM 6552 C C . GLN B 1 325 ? -17.703 14.43 3.15 1 98.75 325 GLN B C 1
ATOM 6554 O O . GLN B 1 325 ? -16.828 13.578 3.27 1 98.75 325 GLN B O 1
ATOM 6559 N N . LEU B 1 326 ? -19 14.125 3.035 1 98.75 326 LEU B N 1
ATOM 6560 C CA . LEU B 1 326 ? -19.438 12.734 2.992 1 98.75 326 LEU B CA 1
ATOM 6561 C C . LEU B 1 326 ? -18.828 12.008 1.801 1 98.75 326 LEU B C 1
ATOM 6563 O O . LEU B 1 326 ? -18.453 10.836 1.907 1 98.75 326 LEU B O 1
ATOM 6567 N N . CYS B 1 327 ? -18.75 12.719 0.657 1 98.31 327 CYS B N 1
ATOM 6568 C CA . CYS B 1 327 ? -18.062 12.117 -0.477 1 98.31 327 CYS B CA 1
ATOM 6569 C C . CYS B 1 327 ? -16.656 11.68 -0.087 1 98.31 327 CYS B C 1
ATOM 6571 O O . CYS B 1 327 ? -16.281 10.531 -0.325 1 98.31 327 CYS B O 1
ATOM 6573 N N . ALA B 1 328 ? -15.891 12.523 0.551 1 98.25 328 ALA B N 1
ATOM 6574 C CA . ALA B 1 328 ? -14.508 12.242 0.925 1 98.25 328 ALA B CA 1
ATOM 6575 C C . ALA B 1 328 ? -14.445 11.125 1.963 1 98.25 328 ALA B C 1
ATOM 6577 O O . ALA B 1 328 ? -13.742 10.125 1.766 1 98.25 328 ALA B O 1
ATOM 6578 N N . TYR B 1 329 ? -15.242 11.211 3.023 1 98.62 329 TYR B N 1
ATOM 6579 C CA . TYR B 1 329 ? -15.156 10.297 4.156 1 98.62 329 TYR B CA 1
ATOM 6580 C C . TYR B 1 329 ? -15.68 8.914 3.783 1 98.62 329 TYR B C 1
ATOM 6582 O O . TYR B 1 329 ? -15.109 7.898 4.184 1 98.62 329 TYR B O 1
ATOM 6590 N N . GLU B 1 330 ? -16.781 8.844 3.023 1 98.5 330 GLU B N 1
ATOM 6591 C CA . GLU B 1 330 ? -17.281 7.543 2.602 1 98.5 330 GLU B CA 1
ATOM 6592 C C . GLU B 1 330 ? -16.312 6.852 1.654 1 98.5 330 GLU B C 1
ATOM 6594 O O . GLU B 1 330 ? -16.125 5.633 1.722 1 98.5 330 GLU B O 1
ATOM 6599 N N . THR B 1 331 ? -15.734 7.656 0.794 1 98.38 331 THR B N 1
ATOM 6600 C CA . THR B 1 331 ? -14.828 7.043 -0.173 1 98.38 331 THR B CA 1
ATOM 6601 C C . THR B 1 331 ? -13.633 6.41 0.53 1 98.38 331 THR B C 1
ATOM 6603 O O . THR B 1 331 ? -13.281 5.262 0.256 1 98.38 331 THR B O 1
ATOM 6606 N N . VAL B 1 332 ? -13.008 7.105 1.487 1 98.38 332 VAL B N 1
ATOM 6607 C CA . VAL B 1 332 ? -11.812 6.559 2.127 1 98.38 332 VAL B CA 1
ATOM 6608 C C . VAL B 1 332 ? -12.203 5.434 3.082 1 98.38 332 VAL B C 1
ATOM 6610 O O . VAL B 1 332 ? -11.383 4.586 3.422 1 98.38 332 VAL B O 1
ATOM 6613 N N . ALA B 1 333 ? -13.484 5.383 3.514 1 98.5 333 ALA B N 1
ATOM 6614 C CA . ALA B 1 333 ? -13.906 4.387 4.496 1 98.5 333 ALA B CA 1
ATOM 6615 C C . ALA B 1 333 ? -14.508 3.16 3.809 1 98.5 333 ALA B C 1
ATOM 6617 O O . ALA B 1 333 ? -14.312 2.031 4.266 1 98.5 333 ALA B O 1
ATOM 6618 N N . LEU B 1 334 ? -15.273 3.455 2.676 1 98.5 334 LEU B N 1
ATOM 6619 C CA . LEU B 1 334 ? -16.109 2.408 2.104 1 98.5 334 LEU B CA 1
ATOM 6620 C C . LEU B 1 334 ? -15.68 2.074 0.682 1 98.5 334 LEU B C 1
ATOM 6622 O O . LEU B 1 334 ? -16.203 1.147 0.066 1 98.5 334 LEU B O 1
ATOM 6626 N N . GLY B 1 335 ? -14.773 2.828 0.149 1 98.06 335 GLY B N 1
ATOM 6627 C CA . GLY B 1 335 ? -14.266 2.604 -1.193 1 98.06 335 GLY B CA 1
ATOM 6628 C C . GLY B 1 335 ? -14.961 3.441 -2.248 1 98.06 335 GLY B C 1
ATOM 6629 O O . GLY B 1 335 ? -14.422 3.658 -3.334 1 98.06 335 GLY B O 1
ATOM 6630 N N . PHE B 1 336 ? -16.172 3.938 -1.913 1 96.31 336 PHE B N 1
ATOM 6631 C CA . PHE B 1 336 ? -17.016 4.66 -2.859 1 96.31 336 PHE B CA 1
ATOM 6632 C C . PHE B 1 336 ? -18.078 5.457 -2.127 1 96.31 336 PHE B C 1
ATOM 6634 O O . PHE B 1 336 ? -18.469 5.109 -1.01 1 96.31 336 PHE B O 1
ATOM 6641 N N . SER B 1 337 ? -18.516 6.59 -2.766 1 97.5 337 SER B N 1
ATOM 6642 C CA . SER B 1 337 ? -19.609 7.383 -2.209 1 97.5 337 SER B CA 1
ATOM 6643 C C . SER B 1 337 ? -20.5 7.934 -3.311 1 97.5 337 SER B C 1
ATOM 6645 O O . SER B 1 337 ? -20.016 8.484 -4.301 1 97.5 337 SER B O 1
ATOM 6647 N N . GLN B 1 338 ? -21.797 7.852 -3.148 1 96.44 338 GLN B N 1
ATOM 6648 C CA . GLN B 1 338 ? -22.781 8.367 -4.09 1 96.44 338 GLN B CA 1
ATOM 6649 C C . GLN B 1 338 ? -22.859 9.891 -4.035 1 96.44 338 GLN B C 1
ATOM 6651 O O . GLN B 1 338 ? -23.453 10.523 -4.91 1 96.44 338 GLN B O 1
ATOM 6656 N N . PHE B 1 339 ? -22.25 10.469 -2.984 1 98.19 339 PHE B N 1
ATOM 6657 C CA . PHE B 1 339 ? -22.312 11.914 -2.814 1 98.19 339 PHE B CA 1
ATOM 6658 C C . PHE B 1 339 ? -21.391 12.609 -3.801 1 98.19 339 PHE B C 1
ATOM 6660 O O . PHE B 1 339 ? -21.516 13.812 -4.039 1 98.19 339 PHE B O 1
ATOM 6667 N N . CYS B 1 340 ? -20.406 11.93 -4.344 1 97.12 340 CYS B N 1
ATOM 6668 C CA . CYS B 1 340 ? -19.328 12.578 -5.086 1 97.12 340 CYS B CA 1
ATOM 6669 C C . CYS B 1 340 ? -19.844 13.148 -6.402 1 97.12 340 CYS B C 1
ATOM 6671 O O . CYS B 1 340 ? -19.5 14.273 -6.77 1 97.12 340 CYS B O 1
ATOM 6673 N N . ASN B 1 341 ? -20.703 12.445 -7.07 1 94.62 341 ASN B N 1
ATOM 6674 C CA . ASN B 1 341 ? -21.109 12.836 -8.414 1 94.62 341 ASN B CA 1
ATOM 6675 C C . ASN B 1 341 ? -22.266 13.836 -8.383 1 94.62 341 ASN B C 1
ATOM 6677 O O . ASN B 1 341 ? -22.875 14.109 -9.414 1 94.62 341 ASN B O 1
ATOM 6681 N N . LEU B 1 342 ? -22.609 14.336 -7.23 1 97.88 342 LEU B N 1
ATOM 6682 C CA . LEU B 1 342 ? -23.656 15.352 -7.09 1 97.88 342 LEU B CA 1
ATOM 6683 C C . LEU B 1 342 ? -23.141 16.719 -7.5 1 97.88 342 LEU B C 1
ATOM 6685 O O . LEU B 1 342 ? -23.922 17.641 -7.758 1 97.88 342 LEU B O 1
ATOM 6689 N N . PHE B 1 343 ? -21.797 16.906 -7.527 1 98.44 343 PHE B N 1
ATOM 6690 C CA . PHE B 1 343 ? -21.219 18.234 -7.641 1 98.44 343 PHE B CA 1
ATOM 6691 C C . PHE B 1 343 ? -20.359 18.344 -8.898 1 98.44 343 PHE B C 1
ATOM 6693 O O . PHE B 1 343 ? -19.672 17.406 -9.273 1 98.44 343 PHE B O 1
ATOM 6700 N N . THR B 1 344 ? -20.344 19.5 -9.484 1 97.88 344 THR B N 1
ATOM 6701 C CA . THR B 1 344 ? -19.562 19.781 -10.688 1 97.88 344 THR B CA 1
ATOM 6702 C C . THR B 1 344 ? -18.094 19.984 -10.344 1 97.88 344 THR B C 1
ATOM 6704 O O . THR B 1 344 ? -17.734 20.125 -9.172 1 97.88 344 THR B O 1
ATOM 6707 N N . GLU B 1 345 ? -17.297 20.047 -11.406 1 97.25 345 GLU B N 1
ATOM 6708 C CA . GLU B 1 345 ? -15.859 20.281 -11.219 1 97.25 345 GLU B CA 1
ATOM 6709 C C . GLU B 1 345 ? -15.617 21.609 -10.516 1 97.25 345 GLU B C 1
ATOM 6711 O O . GLU B 1 345 ? -14.812 21.688 -9.578 1 97.25 345 GLU B O 1
ATOM 6716 N N . ASP B 1 346 ? -16.344 22.656 -10.875 1 97.94 346 ASP B N 1
ATOM 6717 C CA . ASP B 1 346 ? -16.172 23.984 -10.281 1 97.94 346 ASP B CA 1
ATOM 6718 C C . ASP B 1 346 ? -16.609 23.984 -8.812 1 97.94 346 ASP B C 1
ATOM 6720 O O . ASP B 1 346 ? -16.016 24.688 -7.988 1 97.94 346 ASP B O 1
ATOM 6724 N N . GLU B 1 347 ? -17.656 23.25 -8.539 1 98.56 347 GLU B N 1
ATOM 6725 C CA . GLU B 1 347 ? -18.141 23.172 -7.168 1 98.56 347 GLU B CA 1
ATOM 6726 C C . GLU B 1 347 ? -17.141 22.438 -6.273 1 98.56 347 GLU B C 1
ATOM 6728 O O . GLU B 1 347 ? -16.984 22.797 -5.102 1 98.56 347 GLU B O 1
ATOM 6733 N N . TRP B 1 348 ? -16.406 21.484 -6.789 1 98.38 348 TRP B N 1
ATOM 6734 C CA . TRP B 1 348 ? -15.336 20.812 -6.047 1 98.38 348 TRP B CA 1
ATOM 6735 C C . TRP B 1 348 ? -14.156 21.75 -5.828 1 98.38 348 TRP B C 1
ATOM 6737 O O . TRP B 1 348 ? -13.562 21.766 -4.75 1 98.38 348 TRP B O 1
ATOM 6747 N N . LYS B 1 349 ? -13.805 22.516 -6.848 1 98.31 349 LYS B N 1
ATOM 6748 C CA . LYS B 1 349 ? -12.758 23.516 -6.676 1 98.31 349 LYS B CA 1
ATOM 6749 C C . LYS B 1 349 ? -13.133 24.531 -5.594 1 98.31 349 LYS B C 1
ATOM 6751 O O . LYS B 1 349 ? -12.273 24.984 -4.844 1 98.31 349 LYS B O 1
ATOM 6756 N N . SER B 1 350 ? -14.406 24.875 -5.559 1 98.81 350 SER B N 1
ATOM 6757 C CA . SER B 1 350 ? -14.891 25.781 -4.523 1 98.81 350 SER B CA 1
ATOM 6758 C C . SER B 1 350 ? -14.789 25.156 -3.141 1 98.81 350 SER B C 1
ATOM 6760 O O . SER B 1 350 ? -14.43 25.828 -2.17 1 98.81 350 SER B O 1
ATOM 6762 N N . PHE B 1 351 ? -15.086 23.875 -3.029 1 98.75 351 PHE B N 1
ATOM 6763 C CA . PHE B 1 351 ? -14.953 23.156 -1.771 1 98.75 351 PHE B CA 1
ATOM 6764 C C . PHE B 1 351 ? -13.5 23.109 -1.325 1 98.75 351 PHE B C 1
ATOM 6766 O O . PHE B 1 351 ? -13.195 23.281 -0.14 1 98.75 351 PHE B O 1
ATOM 6773 N N . GLU B 1 352 ? -12.633 22.812 -2.273 1 98.69 352 GLU B N 1
ATOM 6774 C CA . GLU B 1 352 ? -11.203 22.859 -1.99 1 98.69 352 GLU B CA 1
ATOM 6775 C C . GLU B 1 352 ? -10.789 24.219 -1.423 1 98.69 352 GLU B C 1
ATOM 6777 O O . GLU B 1 352 ? -10.062 24.281 -0.432 1 98.69 352 GLU B O 1
ATOM 6782 N N . TYR B 1 353 ? -11.242 25.281 -2.062 1 98.81 353 TYR B N 1
ATOM 6783 C CA . TYR B 1 353 ? -10.914 26.641 -1.622 1 98.81 353 TYR B CA 1
ATOM 6784 C C . TYR B 1 353 ? -11.484 26.922 -0.239 1 98.81 353 TYR B C 1
ATOM 6786 O O . TYR B 1 353 ? -10.867 27.609 0.569 1 98.81 353 TYR B O 1
ATOM 6794 N N . LEU B 1 354 ? -12.672 26.406 0.052 1 98.88 354 LEU B N 1
ATOM 6795 C CA . LEU B 1 354 ? -13.242 26.516 1.39 1 98.88 354 LEU B CA 1
ATOM 6796 C C . LEU B 1 354 ? -12.273 25.984 2.439 1 98.88 354 LEU B C 1
ATOM 6798 O O . LEU B 1 354 ? -12.078 26.609 3.484 1 98.88 354 LEU B O 1
ATOM 6802 N N . ASN B 1 355 ? -11.688 24.844 2.133 1 98.69 355 ASN B N 1
ATOM 6803 C CA . ASN B 1 355 ? -10.703 24.25 3.033 1 98.69 355 ASN B CA 1
ATOM 6804 C C . ASN B 1 355 ? -9.461 25.125 3.164 1 98.69 355 ASN B C 1
ATOM 6806 O O . ASN B 1 355 ? -8.93 25.297 4.262 1 98.69 355 ASN B O 1
ATOM 6810 N N . ASP B 1 356 ? -9.008 25.688 2.066 1 98.81 356 ASP B N 1
ATOM 6811 C CA . ASP B 1 356 ? -7.844 26.562 2.09 1 98.81 356 ASP B CA 1
ATOM 6812 C C . ASP B 1 356 ? -8.086 27.781 2.99 1 98.81 356 ASP B C 1
ATOM 6814 O O . ASP B 1 356 ? -7.215 28.156 3.775 1 98.81 356 ASP B O 1
ATOM 6818 N N . LEU B 1 357 ? -9.305 28.359 2.9 1 98.75 357 LEU B N 1
ATOM 6819 C CA . LEU B 1 357 ? -9.68 29.484 3.744 1 98.75 357 LEU B CA 1
ATOM 6820 C C . LEU B 1 357 ? -9.695 29.078 5.215 1 98.75 357 LEU B C 1
ATOM 6822 O O . LEU B 1 357 ? -9.172 29.812 6.066 1 98.75 357 LEU B O 1
ATOM 6826 N N . SER B 1 358 ? -10.25 27.953 5.469 1 98.62 358 SER B N 1
ATOM 6827 C CA . SER B 1 358 ? -10.336 27.484 6.844 1 98.62 358 SER B CA 1
ATOM 6828 C C . SER B 1 358 ? -8.953 27.328 7.465 1 98.62 358 SER B C 1
ATOM 6830 O O . SER B 1 358 ? -8.711 27.797 8.578 1 98.62 358 SER B O 1
ATOM 6832 N N . PHE B 1 359 ? -8.031 26.75 6.754 1 98.69 359 PHE B N 1
ATOM 6833 C CA . PHE B 1 359 ? -6.684 26.516 7.258 1 98.69 359 PHE B CA 1
ATOM 6834 C C . PHE B 1 359 ? -5.887 27.812 7.316 1 98.69 359 PHE B C 1
ATOM 6836 O O . PHE B 1 359 ? -5.188 28.062 8.297 1 98.69 359 PHE B O 1
ATOM 6843 N N . TRP B 1 360 ? -5.969 28.641 6.266 1 98.69 360 TRP B N 1
ATOM 6844 C CA . TRP B 1 360 ? -5.207 29.875 6.234 1 98.69 360 TRP B CA 1
ATOM 6845 C C . TRP B 1 360 ? -5.473 30.719 7.484 1 98.69 360 TRP B C 1
ATOM 6847 O O . TRP B 1 360 ? -4.539 31.203 8.117 1 98.69 360 TRP B O 1
ATOM 6857 N N . TYR B 1 361 ? -6.707 30.781 7.891 1 98.5 361 TYR B N 1
ATOM 6858 C CA . TYR B 1 361 ? -7.109 31.75 8.914 1 98.5 361 TYR B CA 1
ATOM 6859 C C . TYR B 1 361 ? -7.238 31.078 10.273 1 98.5 361 TYR B C 1
ATOM 6861 O O . TYR B 1 361 ? -7.465 31.75 11.281 1 98.5 361 TYR B O 1
ATOM 6869 N N . SER B 1 362 ? -7.086 29.75 10.359 1 98.19 362 SER B N 1
ATOM 6870 C CA . SER B 1 362 ? -7.152 29.109 11.672 1 98.19 362 SER B CA 1
ATOM 6871 C C . SER B 1 362 ? -5.801 28.5 12.055 1 98.19 362 SER B C 1
ATOM 6873 O O . SER B 1 362 ? -5.441 28.484 13.234 1 98.19 362 SER B O 1
ATOM 6875 N N . ASN B 1 363 ? -5.074 27.938 11.125 1 97.75 363 ASN B N 1
ATOM 6876 C CA . ASN B 1 363 ? -3.885 27.141 11.414 1 97.75 363 ASN B CA 1
ATOM 6877 C C . ASN B 1 363 ? -2.73 27.484 10.477 1 97.75 363 ASN B C 1
ATOM 6879 O O . ASN B 1 363 ? -1.712 26.797 10.453 1 97.75 363 ASN B O 1
ATOM 6883 N N . GLY B 1 364 ? -2.926 28.469 9.633 1 98.31 364 GLY B N 1
ATOM 6884 C CA . GLY B 1 364 ? -1.953 28.844 8.617 1 98.31 364 GLY B CA 1
ATOM 6885 C C . GLY B 1 364 ? -1.386 30.234 8.82 1 98.31 364 GLY B C 1
ATOM 6886 O O . GLY B 1 364 ? -1.366 30.75 9.945 1 98.31 364 GLY B O 1
ATOM 6887 N N . PRO B 1 365 ? -0.894 30.844 7.742 1 98.25 365 PRO B N 1
ATOM 6888 C CA . PRO B 1 365 ? -0.181 32.125 7.828 1 98.25 365 PRO B CA 1
ATOM 6889 C C . PRO B 1 365 ? -1.072 33.25 8.312 1 98.25 365 PRO B C 1
ATOM 6891 O O . PRO B 1 365 ? -0.576 34.25 8.867 1 98.25 365 PRO B O 1
ATOM 6894 N N . GLY B 1 366 ? -2.326 33.125 8.172 1 98.19 366 GLY B N 1
ATOM 6895 C CA . GLY B 1 366 ? -3.232 34.25 8.469 1 98.19 366 GLY B CA 1
ATOM 6896 C C . GLY B 1 366 ? -3.703 34.25 9.914 1 98.19 366 GLY B C 1
ATOM 6897 O O . GLY B 1 366 ? -4.406 35.156 10.336 1 98.19 366 GLY B O 1
ATOM 6898 N N . ASN B 1 367 ? -3.375 33.281 10.703 1 98.38 367 ASN B N 1
ATOM 6899 C CA . ASN B 1 367 ? -3.791 33.219 12.102 1 98.38 367 ASN B CA 1
ATOM 6900 C C . ASN B 1 367 ? -2.658 33.625 13.039 1 98.38 367 ASN B C 1
ATOM 6902 O O . ASN B 1 367 ? -1.547 33.125 12.938 1 98.38 367 ASN B O 1
ATOM 6906 N N . PRO B 1 368 ? -2.885 34.469 14.023 1 97.69 368 PRO B N 1
ATOM 6907 C CA . PRO B 1 368 ? -1.811 35 14.867 1 97.69 368 PRO B CA 1
ATOM 6908 C C . PRO B 1 368 ? -1.27 33.969 15.852 1 97.69 368 PRO B C 1
ATOM 6910 O O . PRO B 1 368 ? -0.249 34.219 16.5 1 97.69 368 PRO B O 1
ATOM 6913 N N . THR B 1 369 ? -1.871 32.812 16.016 1 98.19 369 THR B N 1
ATOM 6914 C CA . THR B 1 369 ? -1.383 31.812 16.953 1 98.19 369 THR B CA 1
ATOM 6915 C C . THR B 1 369 ? -0.533 30.766 16.219 1 98.19 369 THR B C 1
ATOM 6917 O O . THR B 1 369 ? 0.118 29.938 16.859 1 98.19 369 THR B O 1
ATOM 6920 N N . SER B 1 370 ? -0.515 30.766 14.867 1 98.38 370 SER B N 1
ATOM 6921 C CA . SER B 1 370 ? 0.027 29.656 14.094 1 98.38 370 SER B CA 1
ATOM 6922 C C . SER B 1 370 ? 1.515 29.469 14.367 1 98.38 370 SER B C 1
ATOM 6924 O O . SER B 1 370 ? 1.966 28.344 14.625 1 98.38 370 SER B O 1
ATOM 6926 N N . SER B 1 371 ? 2.318 30.531 14.328 1 98.56 371 SER B N 1
ATOM 6927 C CA . SER B 1 371 ? 3.748 30.406 14.594 1 98.56 371 SER B CA 1
ATOM 6928 C C . SER B 1 371 ? 4.008 29.859 15.992 1 98.56 371 SER B C 1
ATOM 6930 O O . SER B 1 371 ? 4.906 29.047 16.188 1 98.56 371 SER B O 1
ATOM 6932 N N . ALA B 1 372 ? 3.227 30.359 16.938 1 98.62 372 ALA B N 1
ATOM 6933 C CA . ALA B 1 372 ? 3.361 29.875 18.312 1 98.62 372 ALA B CA 1
ATOM 6934 C C . ALA B 1 372 ? 3.041 28.391 18.391 1 98.62 372 ALA B C 1
ATOM 6936 O O . ALA B 1 372 ? 3.729 27.641 19.094 1 98.62 372 ALA B O 1
ATOM 6937 N N . MET B 1 373 ? 2.057 27.938 17.688 1 98.56 373 MET B N 1
ATOM 6938 C CA . MET B 1 373 ? 1.625 26.547 17.688 1 98.56 373 MET B CA 1
ATOM 6939 C C . MET B 1 373 ? 2.713 25.641 17.125 1 98.56 373 MET B C 1
ATOM 6941 O O . MET B 1 373 ? 2.852 24.484 17.547 1 98.56 373 MET B O 1
ATOM 6945 N N . GLY B 1 374 ? 3.523 26.109 16.234 1 98.75 374 GLY B N 1
ATOM 6946 C CA . GLY B 1 374 ? 4.523 25.281 15.578 1 98.75 374 GLY B CA 1
ATOM 6947 C C . GLY B 1 374 ? 5.91 25.438 16.172 1 98.75 374 GLY B C 1
ATOM 6948 O O . GLY B 1 374 ? 6.797 24.625 15.914 1 98.75 374 GLY B O 1
ATOM 6949 N N . ILE B 1 375 ? 6.16 26.469 17.094 1 98.75 375 ILE B N 1
ATOM 6950 C CA . ILE B 1 375 ? 7.508 26.922 17.422 1 98.75 375 ILE B CA 1
ATOM 6951 C C . ILE B 1 375 ? 8.188 25.906 18.344 1 98.75 375 ILE B C 1
ATOM 6953 O O . ILE B 1 375 ? 9.414 25.766 18.328 1 98.75 375 ILE B O 1
ATOM 6957 N N . GLY B 1 376 ? 7.422 25.188 19.188 1 98.69 376 GLY B N 1
ATOM 6958 C CA . GLY B 1 376 ? 8.008 24.141 20.016 1 98.69 376 GLY B CA 1
ATOM 6959 C C . GLY B 1 376 ? 8.695 23.062 19.203 1 98.69 376 GLY B C 1
ATOM 6960 O O . GLY B 1 376 ? 9.781 22.609 19.562 1 98.69 376 GLY B O 1
ATOM 6961 N N . TYR B 1 377 ? 8.078 22.578 18.141 1 98.81 377 TYR B N 1
ATOM 6962 C CA . TYR B 1 377 ? 8.688 21.594 17.266 1 98.81 377 TYR B CA 1
ATOM 6963 C C . TYR B 1 377 ? 9.992 22.109 16.672 1 98.81 377 TYR B C 1
ATOM 6965 O O . TYR B 1 377 ? 10.969 21.375 16.547 1 98.81 377 TYR B O 1
ATOM 6973 N N . VAL B 1 378 ? 10.031 23.375 16.266 1 98.88 378 VAL B N 1
ATOM 6974 C CA . VAL B 1 378 ? 11.227 24 15.711 1 98.88 378 VAL B CA 1
ATOM 6975 C C . VAL B 1 378 ? 12.352 23.969 16.75 1 98.88 378 VAL B C 1
ATOM 6977 O O . VAL B 1 378 ? 13.508 23.719 16.406 1 98.88 378 VAL B O 1
ATOM 6980 N N . GLN B 1 379 ? 12.023 24.234 18.031 1 98.81 379 GLN B N 1
ATOM 6981 C CA . GLN B 1 379 ? 13.016 24.141 19.094 1 98.81 379 GLN B CA 1
ATOM 6982 C C . GLN B 1 379 ? 13.609 22.734 19.172 1 98.81 379 GLN B C 1
ATOM 6984 O O . GLN B 1 379 ? 14.828 22.594 19.312 1 98.81 379 GLN B O 1
ATOM 6989 N N . GLU B 1 380 ? 12.742 21.75 19.109 1 98.88 380 GLU B N 1
ATOM 6990 C CA . GLU B 1 380 ? 13.195 20.375 19.156 1 98.88 380 GLU B CA 1
ATOM 6991 C C . GLU B 1 380 ? 14.062 20.031 17.953 1 98.88 380 GLU B C 1
ATOM 6993 O O . GLU B 1 380 ? 15.055 19.312 18.078 1 98.88 380 GLU B O 1
ATOM 6998 N N . LEU B 1 381 ? 13.688 20.516 16.781 1 98.88 381 LEU B N 1
ATOM 6999 C CA . LEU B 1 381 ? 14.477 20.312 15.57 1 98.88 381 LEU B CA 1
ATOM 7000 C C . LEU B 1 381 ? 15.875 20.875 15.727 1 98.88 381 LEU B C 1
ATOM 7002 O O . LEU B 1 381 ? 16.859 20.219 15.398 1 98.88 381 LEU B O 1
ATOM 7006 N N . VAL B 1 382 ? 15.977 22.109 16.219 1 98.81 382 VAL B N 1
ATOM 7007 C CA . VAL B 1 382 ? 17.281 22.75 16.422 1 98.81 382 VAL B CA 1
ATOM 7008 C C . VAL B 1 382 ? 18.094 21.938 17.422 1 98.81 382 VAL B C 1
ATOM 7010 O O . VAL B 1 382 ? 19.297 21.734 17.234 1 98.81 382 VAL B O 1
ATOM 7013 N N . SER B 1 383 ? 17.422 21.469 18.484 1 98.88 383 SER B N 1
ATOM 7014 C CA . SER B 1 383 ? 18.078 20.609 19.469 1 98.88 383 SER B CA 1
ATOM 7015 C C . SER B 1 383 ? 18.688 19.375 18.812 1 98.88 383 SER B C 1
ATOM 7017 O O . SER B 1 383 ? 19.844 19.047 19.078 1 98.88 383 SER B O 1
ATOM 7019 N N . ARG B 1 384 ? 17.969 18.688 17.953 1 98.69 384 ARG B N 1
ATOM 7020 C CA . ARG B 1 384 ? 18.438 17.484 17.266 1 98.69 384 ARG B CA 1
ATOM 7021 C C . ARG B 1 384 ? 19.562 17.812 16.297 1 98.69 384 ARG B C 1
ATOM 7023 O O . ARG B 1 384 ? 20.578 17.125 16.266 1 98.69 384 ARG B O 1
ATOM 7030 N N . LEU B 1 385 ? 19.422 18.891 15.531 1 98.69 385 LEU B N 1
ATOM 7031 C CA . LEU B 1 385 ? 20.391 19.25 14.508 1 98.69 385 LEU B CA 1
ATOM 7032 C C . LEU B 1 385 ? 21.719 19.672 15.141 1 98.69 385 LEU B C 1
ATOM 7034 O O . LEU B 1 385 ? 22.781 19.438 14.562 1 98.69 385 LEU B O 1
ATOM 7038 N N . THR B 1 386 ? 21.656 20.281 16.344 1 98.38 386 THR B N 1
ATOM 7039 C CA . THR B 1 386 ? 22.859 20.781 17 1 98.38 386 THR B CA 1
ATOM 7040 C C . THR B 1 386 ? 23.359 19.797 18.047 1 98.38 386 THR B C 1
ATOM 7042 O O . THR B 1 386 ? 24.422 19.984 18.641 1 98.38 386 THR B O 1
ATOM 7045 N N . LYS B 1 387 ? 22.531 18.781 18.328 1 97.69 387 LYS B N 1
ATOM 7046 C CA . LYS B 1 387 ? 22.828 17.828 19.391 1 97.69 387 LYS B CA 1
ATOM 7047 C C . LYS B 1 387 ? 23.031 18.516 20.734 1 97.69 387 LYS B C 1
ATOM 7049 O O . LYS B 1 387 ? 24 18.25 21.438 1 97.69 387 LYS B O 1
ATOM 7054 N N . THR B 1 388 ? 22.125 19.484 20.953 1 97.94 388 THR B N 1
ATOM 7055 C CA . THR B 1 388 ? 22.156 20.234 22.203 1 97.94 388 THR B CA 1
ATOM 7056 C C . THR B 1 388 ? 20.812 20.141 22.922 1 97.94 388 THR B C 1
ATOM 7058 O O . THR B 1 388 ? 19.766 20.375 22.312 1 97.94 388 THR B O 1
ATOM 7061 N N . ARG B 1 389 ? 20.797 19.859 24.156 1 98.12 389 ARG B N 1
ATOM 7062 C CA . ARG B 1 389 ? 19.562 19.719 24.938 1 98.12 389 ARG B CA 1
ATOM 7063 C C . ARG B 1 389 ? 18.875 21.062 25.141 1 98.12 389 ARG B C 1
ATOM 7065 O O . ARG B 1 389 ? 19.531 22.078 25.328 1 98.12 389 ARG B O 1
ATOM 7072 N N . ILE B 1 390 ? 17.641 21 25.125 1 98.19 390 ILE B N 1
ATOM 7073 C CA . ILE B 1 390 ? 16.844 22.188 25.406 1 98.19 390 ILE B CA 1
ATOM 7074 C C . ILE B 1 390 ? 16.859 22.484 26.906 1 98.19 390 ILE B C 1
ATOM 7076 O O . ILE B 1 390 ? 16.688 21.562 27.719 1 98.19 390 ILE B O 1
ATOM 7080 N N . THR B 1 391 ? 17.031 23.734 27.281 1 96.88 391 THR B N 1
ATOM 7081 C CA . THR B 1 391 ? 17.109 24.094 28.703 1 96.88 391 THR B CA 1
ATOM 7082 C C . THR B 1 391 ? 16.094 25.188 29.047 1 96.88 391 THR B C 1
ATOM 7084 O O . THR B 1 391 ? 15.969 25.562 30.203 1 96.88 391 THR B O 1
ATOM 7087 N N . THR B 1 392 ? 15.453 25.766 28.109 1 95.56 392 THR B N 1
ATOM 7088 C CA . THR B 1 392 ? 14.414 26.766 28.312 1 95.56 392 THR B CA 1
ATOM 7089 C C . THR B 1 392 ? 13.039 26.219 27.922 1 95.56 392 THR B C 1
ATOM 7091 O O . THR B 1 392 ? 12.875 25.672 26.828 1 95.56 392 THR B O 1
ATOM 7094 N N . PHE B 1 393 ? 12.109 26.344 28.812 1 97.12 393 PHE B N 1
ATOM 7095 C CA . PHE B 1 393 ? 10.797 25.734 28.609 1 97.12 393 PHE B CA 1
ATOM 7096 C C . PHE B 1 393 ? 9.695 26.797 28.672 1 97.12 393 PHE B C 1
ATOM 7098 O O . PHE B 1 393 ? 9.039 26.938 29.703 1 97.12 393 PHE B O 1
ATOM 7105 N N . ASN B 1 394 ? 9.461 27.516 27.609 1 96.5 394 ASN B N 1
ATOM 7106 C CA . ASN B 1 394 ? 8.508 28.625 27.531 1 96.5 394 ASN B CA 1
ATOM 7107 C C . ASN B 1 394 ? 7.598 28.484 26.312 1 96.5 394 ASN B C 1
ATOM 7109 O O . ASN B 1 394 ? 7.055 29.469 25.812 1 96.5 394 ASN B O 1
ATOM 7113 N N . THR B 1 395 ? 7.496 27.328 25.734 1 97.69 395 THR B N 1
ATOM 7114 C CA . THR B 1 395 ? 6.594 26.969 24.641 1 97.69 395 THR B CA 1
ATOM 7115 C C . THR B 1 395 ? 5.867 25.672 24.969 1 97.69 395 THR B C 1
ATOM 7117 O O . THR B 1 395 ? 5.613 25.359 26.125 1 97.69 395 THR B O 1
ATOM 7120 N N . SER B 1 396 ? 5.5 24.859 23.906 1 97.94 396 SER B N 1
ATOM 7121 C CA . SER B 1 396 ? 4.781 23.609 24.125 1 97.94 396 SER B CA 1
ATOM 7122 C C . SER B 1 396 ? 5.742 22.453 24.312 1 97.94 396 SER B C 1
ATOM 7124 O O . SER B 1 396 ? 5.312 21.297 24.406 1 97.94 396 SER B O 1
ATOM 7126 N N . VAL B 1 397 ? 7.027 22.672 24.375 1 98.56 397 VAL B N 1
ATOM 7127 C CA . VAL B 1 397 ? 8.031 21.641 24.562 1 98.56 397 VAL B CA 1
ATOM 7128 C C . VAL B 1 397 ? 7.809 20.938 25.906 1 98.56 397 VAL B C 1
ATOM 7130 O O . VAL B 1 397 ? 7.59 21.609 26.922 1 98.56 397 VAL B O 1
ATOM 7133 N N . ASN B 1 398 ? 7.77 19.641 25.906 1 98.44 398 ASN B N 1
ATOM 7134 C CA . ASN B 1 398 ? 7.633 18.859 27.125 1 98.44 398 ASN B CA 1
ATOM 7135 C C . ASN B 1 398 ? 8.984 18.641 27.797 1 98.44 398 ASN B C 1
ATOM 7137 O O . ASN B 1 398 ? 9.773 17.797 27.359 1 98.44 398 ASN B O 1
ATOM 7141 N N . ALA B 1 399 ? 9.234 19.297 28.875 1 98.19 399 ALA B N 1
ATOM 7142 C CA . ALA B 1 399 ? 10.516 19.266 29.578 1 98.19 399 ALA B CA 1
ATOM 7143 C C . ALA B 1 399 ? 10.867 17.844 30.016 1 98.19 399 ALA B C 1
ATOM 7145 O O . ALA B 1 399 ? 12.023 17.422 29.938 1 98.19 399 ALA B O 1
ATOM 7146 N N . SER B 1 400 ? 9.922 17.078 30.453 1 96.88 400 SER B N 1
ATOM 7147 C CA . SER B 1 400 ? 10.148 15.727 30.953 1 96.88 400 SER B CA 1
ATOM 7148 C C . SER B 1 400 ? 10.672 14.805 29.859 1 96.88 400 SER B C 1
ATOM 7150 O O . SER B 1 400 ? 11.406 13.859 30.125 1 96.88 400 SER B O 1
ATOM 7152 N N . ILE B 1 401 ? 10.328 15.109 28.625 1 97.25 401 ILE B N 1
ATOM 7153 C CA . ILE B 1 401 ? 10.734 14.273 27.5 1 97.25 401 ILE B CA 1
ATOM 7154 C C . ILE B 1 401 ? 12.094 14.734 26.984 1 97.25 401 ILE B C 1
ATOM 7156 O O . ILE B 1 401 ? 13.039 13.945 26.922 1 97.25 401 ILE B O 1
ATOM 7160 N N . VAL B 1 402 ? 12.273 16.016 26.734 1 98.19 402 VAL B N 1
ATOM 7161 C CA . VAL B 1 402 ? 13.414 16.5 25.969 1 98.19 402 VAL B CA 1
ATOM 7162 C C . VAL B 1 402 ? 14.664 16.531 26.844 1 98.19 402 VAL B C 1
ATOM 7164 O O . VAL B 1 402 ? 15.781 16.625 26.344 1 98.19 402 VAL B O 1
ATOM 7167 N N . THR B 1 403 ? 14.5 16.438 28.172 1 97.5 403 THR B N 1
ATOM 7168 C CA . THR B 1 403 ? 15.664 16.438 29.062 1 97.5 403 THR B CA 1
ATOM 7169 C C . THR B 1 403 ? 16.141 15 29.297 1 97.5 403 THR B C 1
ATOM 7171 O O . THR B 1 403 ? 17.219 14.789 29.859 1 97.5 403 THR B O 1
ATOM 7174 N N . ASP B 1 404 ? 15.359 14.008 28.906 1 95.69 404 ASP B N 1
ATOM 7175 C CA . ASP B 1 404 ? 15.703 12.602 29.094 1 95.69 404 ASP B CA 1
ATOM 7176 C C . ASP B 1 404 ? 16.438 12.047 27.875 1 95.69 404 ASP B C 1
ATOM 7178 O O . ASP B 1 404 ? 15.906 12.062 26.766 1 95.69 404 ASP B O 1
ATOM 7182 N N . GLU B 1 405 ? 17.578 11.453 28.062 1 94.69 405 GLU B N 1
ATOM 7183 C CA . GLU B 1 405 ? 18.406 10.984 26.969 1 94.69 405 GLU B CA 1
ATOM 7184 C C . GLU B 1 405 ? 17.797 9.75 26.297 1 94.69 405 GLU B C 1
ATOM 7186 O O . GLU B 1 405 ? 18.031 9.492 25.125 1 94.69 405 GLU B O 1
ATOM 7191 N N . VAL B 1 406 ? 17 8.984 27.031 1 93.69 406 VAL B N 1
ATOM 7192 C CA . VAL B 1 406 ? 16.375 7.77 26.516 1 93.69 406 VAL B CA 1
ATOM 7193 C C . VAL B 1 406 ? 15.172 8.141 25.656 1 93.69 406 VAL B C 1
ATOM 7195 O O . VAL B 1 406 ? 14.977 7.582 24.578 1 93.69 406 VAL B O 1
ATOM 7198 N N . LEU B 1 407 ? 14.383 9.102 26.109 1 96 407 LEU B N 1
ATOM 7199 C CA . LEU B 1 407 ? 13.133 9.461 25.453 1 96 407 LEU B CA 1
ATOM 7200 C C . LEU B 1 407 ? 13.383 10.367 24.25 1 96 407 LEU B C 1
ATOM 7202 O O . LEU B 1 407 ? 12.609 10.359 23.281 1 96 407 LEU B O 1
ATOM 7206 N N . PHE B 1 408 ? 14.453 11.109 24.359 1 97.44 408 PHE B N 1
ATOM 7207 C CA . PHE B 1 408 ? 14.75 12.094 23.328 1 97.44 408 PHE B CA 1
ATOM 7208 C C . PHE B 1 408 ? 16.219 12.023 22.906 1 97.44 408 PHE B C 1
ATOM 7210 O O . PHE B 1 408 ? 16.969 12.969 23.141 1 97.44 408 PHE B O 1
ATOM 7217 N N . PRO B 1 409 ? 16.594 10.938 22.234 1 97.19 409 PRO B N 1
ATOM 7218 C CA . PRO B 1 409 ? 17.969 10.852 21.734 1 97.19 409 PRO B CA 1
ATOM 7219 C C . PRO B 1 409 ? 18.281 11.906 20.688 1 97.19 409 PRO B C 1
ATOM 7221 O O . PRO B 1 409 ? 17.406 12.281 19.891 1 97.19 409 PRO B O 1
ATOM 7224 N N . LEU B 1 410 ? 19.5 12.391 20.625 1 97.81 410 LEU B N 1
ATOM 7225 C CA . LEU B 1 410 ? 19.891 13.469 19.719 1 97.81 410 LEU B CA 1
ATOM 7226 C C . LEU B 1 410 ? 20.812 12.953 18.625 1 97.81 410 LEU B C 1
ATOM 7228 O O . LEU B 1 410 ? 21.25 13.719 17.75 1 97.81 410 LEU B O 1
ATOM 7232 N N . ASP B 1 411 ? 21.156 11.688 18.578 1 95.88 411 ASP B N 1
ATOM 7233 C CA . ASP B 1 411 ? 22.172 11.172 17.672 1 95.88 411 ASP B CA 1
ATOM 7234 C C . ASP B 1 411 ? 21.609 10.094 16.75 1 95.88 411 ASP B C 1
ATOM 7236 O O . ASP B 1 411 ? 22.297 9.133 16.406 1 95.88 411 ASP B O 1
ATOM 7240 N N . GLN B 1 412 ? 20.391 10.156 16.406 1 97.5 412 GLN B N 1
ATOM 7241 C CA . GLN B 1 412 ? 19.828 9.164 15.5 1 97.5 412 GLN B CA 1
ATOM 7242 C C . GLN B 1 412 ? 20.016 9.562 14.047 1 97.5 412 GLN B C 1
ATOM 7244 O O . GLN B 1 412 ? 19.875 10.734 13.695 1 97.5 412 GLN B O 1
ATOM 7249 N N . PRO B 1 413 ? 20.234 8.562 13.141 1 97.94 413 PRO B N 1
ATOM 7250 C CA . PRO B 1 413 ? 20.297 8.844 11.711 1 97.94 413 PRO B CA 1
ATOM 7251 C C . PRO B 1 413 ? 18.922 9.156 11.117 1 97.94 413 PRO B C 1
ATOM 7253 O O . PRO B 1 413 ? 18.828 9.852 10.102 1 97.94 413 PRO B O 1
ATOM 7256 N N . ILE B 1 414 ? 17.875 8.625 11.734 1 98.81 414 ILE B N 1
ATOM 7257 C CA . ILE B 1 414 ? 16.5 8.859 11.305 1 98.81 414 ILE B CA 1
ATOM 7258 C C . ILE B 1 414 ? 15.648 9.297 12.5 1 98.81 414 ILE B C 1
ATOM 7260 O O . ILE B 1 414 ? 15.688 8.656 13.562 1 98.81 414 ILE B O 1
ATOM 7264 N N . PHE B 1 415 ? 14.992 10.383 12.398 1 98.88 415 PHE B N 1
ATOM 7265 C CA . PHE B 1 415 ? 13.977 10.812 13.352 1 98.88 415 PHE B CA 1
ATOM 7266 C C . PHE B 1 415 ? 12.586 10.75 12.719 1 98.88 415 PHE B C 1
ATOM 7268 O O . PHE B 1 415 ? 12.422 11.102 11.547 1 98.88 415 PHE B O 1
ATOM 7275 N N . VAL B 1 416 ? 11.57 10.258 13.438 1 98.94 416 VAL B N 1
ATOM 7276 C CA . VAL B 1 416 ? 10.203 10.172 12.945 1 98.94 416 VAL B CA 1
ATOM 7277 C C . VAL B 1 416 ? 9.242 10.719 13.992 1 98.94 416 VAL B C 1
ATOM 7279 O O . VAL B 1 416 ? 9.25 10.281 15.141 1 98.94 416 VAL B O 1
ATOM 7282 N N . ASP B 1 417 ? 8.469 11.68 13.594 1 98.94 417 ASP B N 1
ATOM 7283 C CA . ASP B 1 417 ? 7.41 12.25 14.422 1 98.94 417 ASP B CA 1
ATOM 7284 C C . ASP B 1 417 ? 6.07 12.234 13.68 1 98.94 417 ASP B C 1
ATOM 7286 O O . ASP B 1 417 ? 6.012 12.531 12.484 1 98.94 417 ASP B O 1
ATOM 7290 N N . ALA B 1 418 ? 4.988 11.867 14.391 1 98.94 418 ALA B N 1
ATOM 7291 C CA . ALA B 1 418 ? 3.635 11.891 13.844 1 98.94 418 ALA B CA 1
ATOM 7292 C C . ALA B 1 418 ? 2.814 13.016 14.469 1 98.94 418 ALA B C 1
ATOM 7294 O O . ALA B 1 418 ? 2.885 13.25 15.68 1 98.94 418 ALA B O 1
ATOM 7295 N N . SER B 1 419 ? 2.105 13.719 13.625 1 98.69 419 SER B N 1
ATOM 7296 C CA . SER B 1 419 ? 1.299 14.836 14.102 1 98.69 419 SER B CA 1
ATOM 7297 C C . SER B 1 419 ? 0.013 14.977 13.297 1 98.69 419 SER B C 1
ATOM 7299 O O . SER B 1 419 ? -0.401 14.031 12.609 1 98.69 419 SER B O 1
ATOM 7301 N N . HIS B 1 420 ? -0.709 16.078 13.484 1 98.56 420 HIS B N 1
ATOM 7302 C CA . HIS B 1 420 ? -2.006 16.359 12.875 1 98.56 420 HIS B CA 1
ATOM 7303 C C . HIS B 1 420 ? -1.868 17.344 11.711 1 98.56 420 HIS B C 1
ATOM 7305 O O . HIS B 1 420 ? -0.865 18.047 11.609 1 98.56 420 HIS B O 1
ATOM 7311 N N . ASP B 1 421 ? -2.896 17.359 10.852 1 98.44 421 ASP B N 1
ATOM 7312 C CA . ASP B 1 421 ? -2.912 18.219 9.68 1 98.44 421 ASP B CA 1
ATOM 7313 C C . ASP B 1 421 ? -2.736 19.688 10.078 1 98.44 421 ASP B C 1
ATOM 7315 O O . ASP B 1 421 ? -1.865 20.375 9.539 1 98.44 421 ASP B O 1
ATOM 7319 N N . THR B 1 422 ? -3.471 20.172 11.094 1 98.19 422 THR B N 1
ATOM 7320 C CA . THR B 1 422 ? -3.447 21.562 11.492 1 98.19 422 THR B CA 1
ATOM 7321 C C . THR B 1 422 ? -2.094 21.938 12.086 1 98.19 422 THR B C 1
ATOM 7323 O O . THR B 1 422 ? -1.625 23.062 11.922 1 98.19 422 THR B O 1
ATOM 7326 N N . ILE B 1 423 ? -1.432 20.969 12.703 1 98.75 423 ILE B N 1
ATOM 7327 C CA . ILE B 1 423 ? -0.155 21.234 13.359 1 98.75 423 ILE B CA 1
ATOM 7328 C C . ILE B 1 423 ? 0.962 21.25 12.32 1 98.75 423 ILE B C 1
ATOM 7330 O O . ILE B 1 423 ? 1.894 22.047 12.414 1 98.75 423 ILE B O 1
ATOM 7334 N N . LEU B 1 424 ? 0.856 20.344 11.32 1 98.88 424 LEU B N 1
ATOM 7335 C CA . LEU B 1 424 ? 1.802 20.422 10.211 1 98.88 424 LEU B CA 1
ATOM 7336 C C . LEU B 1 424 ? 1.761 21.812 9.578 1 98.88 424 LEU B C 1
ATOM 7338 O O . LEU B 1 424 ? 2.805 22.438 9.375 1 98.88 424 LEU B O 1
ATOM 7342 N N . SER B 1 425 ? 0.557 22.281 9.312 1 98.62 425 SER B N 1
ATOM 7343 C CA . SER B 1 425 ? 0.382 23.609 8.742 1 98.62 425 SER B CA 1
ATOM 7344 C C . SER B 1 425 ? 1.04 24.672 9.602 1 98.62 425 SER B C 1
ATOM 7346 O O . SER B 1 425 ? 1.732 25.562 9.086 1 98.62 425 SER B O 1
ATOM 7348 N N . ALA B 1 426 ? 0.851 24.609 10.891 1 98.69 426 ALA B N 1
ATOM 7349 C CA . ALA B 1 426 ? 1.415 25.578 11.82 1 98.69 426 ALA B CA 1
ATOM 7350 C C . ALA B 1 426 ? 2.939 25.5 11.844 1 98.69 426 ALA B C 1
ATOM 7352 O O . ALA B 1 426 ? 3.623 26.516 11.914 1 98.69 426 ALA B O 1
ATOM 7353 N N . ILE B 1 427 ? 3.463 24.281 11.828 1 98.88 427 ILE B N 1
ATOM 7354 C CA . ILE B 1 427 ? 4.906 24.078 11.852 1 98.88 427 ILE B CA 1
ATOM 7355 C C . ILE B 1 427 ? 5.535 24.703 10.602 1 98.88 427 ILE B C 1
ATOM 7357 O O . ILE B 1 427 ? 6.602 25.312 10.68 1 98.88 427 ILE B O 1
ATOM 7361 N N . PHE B 1 428 ? 4.891 24.562 9.438 1 98.81 428 PHE B N 1
ATOM 7362 C CA . PHE B 1 428 ? 5.41 25.141 8.195 1 98.81 428 PHE B CA 1
ATOM 7363 C C . PHE B 1 428 ? 5.484 26.656 8.297 1 98.81 428 PHE B C 1
ATOM 7365 O O . PHE B 1 428 ? 6.426 27.266 7.781 1 98.81 428 PHE B O 1
ATOM 7372 N N . VAL B 1 429 ? 4.5 27.25 8.992 1 98.56 429 VAL B N 1
ATOM 7373 C CA . VAL B 1 429 ? 4.504 28.688 9.234 1 98.56 429 VAL B CA 1
ATOM 7374 C C . VAL B 1 429 ? 5.641 29.062 10.188 1 98.56 429 VAL B C 1
ATOM 7376 O O . VAL B 1 429 ? 6.387 30 9.938 1 98.56 429 VAL B O 1
ATOM 7379 N N . ALA B 1 430 ? 5.75 28.281 11.258 1 98.81 430 ALA B N 1
ATOM 7380 C CA . ALA B 1 430 ? 6.789 28.531 12.25 1 98.81 430 ALA B CA 1
ATOM 7381 C C . ALA B 1 430 ? 8.18 28.422 11.633 1 98.81 430 ALA B C 1
ATOM 7383 O O . ALA B 1 430 ? 9.102 29.125 12.039 1 98.81 430 ALA B O 1
ATOM 7384 N N . MET B 1 431 ? 8.352 27.547 10.664 1 98.62 431 MET B N 1
ATOM 7385 C CA . MET B 1 431 ? 9.633 27.328 10 1 98.62 431 MET B CA 1
ATOM 7386 C C . MET B 1 431 ? 9.875 28.391 8.93 1 98.62 431 MET B C 1
ATOM 7388 O O . MET B 1 431 ? 10.961 28.469 8.359 1 98.62 431 MET B O 1
ATOM 7392 N N . ASN B 1 432 ? 8.875 29.156 8.648 1 98.25 432 ASN B N 1
ATOM 7393 C CA . ASN B 1 432 ? 8.953 30.281 7.73 1 98.25 432 ASN B CA 1
ATOM 7394 C C . ASN B 1 432 ? 9.094 29.812 6.285 1 98.25 432 ASN B C 1
ATOM 7396 O O . ASN B 1 432 ? 9.891 30.375 5.523 1 98.25 432 ASN B O 1
ATOM 7400 N N . PHE B 1 433 ? 8.367 28.75 5.891 1 98.31 433 PHE B N 1
ATOM 7401 C CA . PHE B 1 433 ? 8.242 28.375 4.488 1 98.31 433 PHE B CA 1
ATOM 7402 C C . PHE B 1 433 ? 7.367 29.375 3.732 1 98.31 433 PHE B C 1
ATOM 7404 O O . PHE B 1 433 ? 6.262 29.031 3.307 1 98.31 433 PHE B O 1
ATOM 7411 N N . THR B 1 434 ? 7.883 30.516 3.416 1 97.06 434 THR B N 1
ATOM 7412 C CA . THR B 1 434 ? 7.133 31.688 2.955 1 97.06 434 THR B CA 1
ATOM 7413 C C . THR B 1 434 ? 6.629 31.469 1.531 1 97.06 434 THR B C 1
ATOM 7415 O O . THR B 1 434 ? 5.691 32.156 1.093 1 97.06 434 THR B O 1
ATOM 7418 N N . SER B 1 435 ? 7.254 30.547 0.786 1 95.88 435 SER B N 1
ATOM 7419 C CA . SER B 1 435 ? 6.797 30.266 -0.573 1 95.88 435 SER B CA 1
ATOM 7420 C C . SER B 1 435 ? 5.359 29.766 -0.583 1 95.88 435 SER B C 1
ATOM 7422 O O . SER B 1 435 ? 4.617 30.016 -1.536 1 95.88 435 SER B O 1
ATOM 7424 N N . LEU B 1 436 ? 4.895 29.109 0.424 1 97.25 436 LEU B N 1
ATOM 7425 C CA . LEU B 1 436 ? 3.543 28.562 0.519 1 97.25 436 LEU B CA 1
ATOM 7426 C C . LEU B 1 436 ? 2.527 29.688 0.722 1 97.25 436 LEU B C 1
ATOM 7428 O O . LEU B 1 436 ? 1.345 29.531 0.412 1 97.25 436 LEU B O 1
ATOM 7432 N N . ALA B 1 437 ? 2.979 30.844 1.243 1 95.75 437 ALA B N 1
ATOM 7433 C CA . ALA B 1 437 ? 2.084 31.938 1.597 1 95.75 437 ALA B CA 1
ATOM 7434 C C . ALA B 1 437 ? 2.311 33.156 0.688 1 95.75 437 ALA B C 1
ATOM 7436 O O . ALA B 1 437 ? 1.901 34.25 1.014 1 95.75 437 ALA B O 1
ATOM 7437 N N . ALA B 1 438 ? 2.908 32.938 -0.459 1 95.44 438 ALA B N 1
ATOM 7438 C CA . ALA B 1 438 ? 3.346 34.062 -1.32 1 95.44 438 ALA B CA 1
ATOM 7439 C C . ALA B 1 438 ? 2.154 34.844 -1.855 1 95.44 438 ALA B C 1
ATOM 7441 O O . ALA B 1 438 ? 2.27 36.031 -2.15 1 95.44 438 ALA B O 1
ATOM 7442 N N . ASN B 1 439 ? 1.008 34.25 -1.872 1 94.81 439 ASN B N 1
ATOM 7443 C CA . ASN B 1 439 ? -0.186 34.875 -2.428 1 94.81 439 ASN B CA 1
ATOM 7444 C C . ASN B 1 439 ? -0.76 35.938 -1.479 1 94.81 439 ASN B C 1
ATOM 7446 O O . ASN B 1 439 ? -1.6 36.75 -1.876 1 94.81 439 ASN B O 1
ATOM 7450 N N . GLY B 1 440 ? -0.381 35.938 -0.227 1 95.69 440 GLY B N 1
ATOM 7451 C CA . GLY B 1 440 ? -0.993 36.812 0.75 1 95.69 440 GLY B CA 1
ATOM 7452 C C . GLY B 1 440 ? -2.348 36.344 1.229 1 95.69 440 GLY B C 1
ATOM 7453 O O . GLY B 1 440 ? -2.719 35.188 0.996 1 95.69 440 GLY B O 1
ATOM 7454 N N . PRO B 1 441 ? -3.062 37.25 1.968 1 97.38 441 PRO B N 1
ATOM 7455 C CA . PRO B 1 441 ? -4.34 36.844 2.551 1 97.38 441 PRO B CA 1
ATOM 7456 C C . PRO B 1 441 ? -5.344 36.344 1.502 1 97.38 441 PRO B C 1
ATOM 7458 O O . PRO B 1 441 ? -5.465 36.969 0.438 1 97.38 441 PRO B O 1
ATOM 7461 N N . LEU B 1 442 ? -6.082 35.312 1.793 1 98.06 442 LEU B N 1
ATOM 7462 C CA . LEU B 1 442 ? -7.051 34.75 0.863 1 98.06 442 LEU B CA 1
ATOM 7463 C C . LEU B 1 442 ? -8.375 35.5 0.924 1 98.06 442 LEU B C 1
ATOM 7465 O O . LEU B 1 442 ? -8.914 35.75 2.008 1 98.06 442 LEU B O 1
ATOM 7469 N N . PRO B 1 443 ? -8.906 35.906 -0.286 1 97.75 443 PRO B N 1
ATOM 7470 C CA . PRO B 1 443 ? -10.219 36.562 -0.281 1 97.75 443 PRO B CA 1
ATOM 7471 C C . PRO B 1 443 ? -11.352 35.594 0.009 1 97.75 443 PRO B C 1
ATOM 7473 O O . PRO B 1 443 ? -11.211 34.375 -0.224 1 97.75 443 PRO B O 1
ATOM 7476 N N . THR B 1 444 ? -12.477 36.094 0.532 1 97.69 444 THR B N 1
ATOM 7477 C CA . THR B 1 444 ? -13.562 35.25 0.96 1 97.69 444 THR B CA 1
ATOM 7478 C C . THR B 1 444 ? -14.719 35.281 -0.038 1 97.69 444 THR B C 1
ATOM 7480 O O . THR B 1 444 ? -15.773 34.688 0.197 1 97.69 444 THR B O 1
ATOM 7483 N N . ASP B 1 445 ? -14.57 36 -1.195 1 97.12 445 ASP B N 1
ATOM 7484 C CA . ASP B 1 445 ? -15.695 36.188 -2.109 1 97.12 445 ASP B CA 1
ATOM 7485 C C . ASP B 1 445 ? -15.383 35.625 -3.488 1 97.12 445 ASP B C 1
ATOM 7487 O O . ASP B 1 445 ? -16.25 35.562 -4.359 1 97.12 445 ASP B O 1
ATOM 7491 N N . HIS B 1 446 ? -14.102 35.188 -3.717 1 97.69 446 HIS B N 1
ATOM 7492 C CA . HIS B 1 446 ? -13.711 34.562 -4.961 1 97.69 446 HIS B CA 1
ATOM 7493 C C . HIS B 1 446 ? -12.422 33.75 -4.781 1 97.69 446 HIS B C 1
ATOM 7495 O O . HIS B 1 446 ? -11.727 33.906 -3.777 1 97.69 446 HIS B O 1
ATOM 7501 N N . ILE B 1 447 ? -12.117 32.875 -5.664 1 98.31 447 ILE B N 1
ATOM 7502 C CA . ILE B 1 447 ? -10.852 32.125 -5.699 1 98.31 447 ILE B CA 1
ATOM 7503 C C . ILE B 1 447 ? -9.805 32.969 -6.453 1 98.31 447 ILE B C 1
ATOM 7505 O O . ILE B 1 447 ? -9.977 33.25 -7.637 1 98.31 447 ILE B O 1
ATOM 7509 N N . PRO B 1 448 ? -8.734 33.281 -5.797 1 97.38 448 PRO B N 1
ATOM 7510 C CA . PRO B 1 448 ? -7.738 34.094 -6.496 1 97.38 448 PRO B CA 1
ATOM 7511 C C . PRO B 1 448 ? -6.977 33.312 -7.559 1 97.38 448 PRO B C 1
ATOM 7513 O O . PRO B 1 448 ? -6.758 32.094 -7.402 1 97.38 448 PRO B O 1
ATOM 7516 N N . LYS B 1 449 ? -6.457 33.938 -8.609 1 94.62 449 LYS B N 1
ATOM 7517 C CA . LYS B 1 449 ? -5.77 33.281 -9.734 1 94.62 449 LYS B CA 1
ATOM 7518 C C . LYS B 1 449 ? -4.344 32.906 -9.359 1 94.62 449 LYS B C 1
ATOM 7520 O O . LYS B 1 449 ? -3.789 31.953 -9.906 1 94.62 449 LYS B O 1
ATOM 7525 N N . ASP B 1 450 ? -3.736 33.594 -8.422 1 94.69 450 ASP B N 1
ATOM 7526 C CA . ASP B 1 450 ? -2.328 33.375 -8.086 1 94.69 450 ASP B CA 1
ATOM 7527 C C . ASP B 1 450 ? -2.176 32.688 -6.738 1 94.69 450 ASP B C 1
ATOM 7529 O O . ASP B 1 450 ? -1.231 32.969 -5.996 1 94.69 450 ASP B O 1
ATOM 7533 N N . GLN B 1 451 ? -3.109 31.828 -6.422 1 97 451 GLN B N 1
ATOM 7534 C CA . GLN B 1 451 ? -3.08 31.141 -5.141 1 97 451 GLN B CA 1
ATOM 7535 C C . GLN B 1 451 ? -1.852 30.234 -5.027 1 97 451 GLN B C 1
ATOM 7537 O O . GLN B 1 451 ? -1.488 29.547 -5.988 1 97 451 GLN B O 1
ATOM 7542 N N . THR B 1 452 ? -1.152 30.297 -3.857 1 97 452 THR B N 1
ATOM 7543 C CA . THR B 1 452 ? -0.002 29.422 -3.613 1 97 452 THR B CA 1
ATOM 7544 C C . THR B 1 452 ? -0.253 28.516 -2.414 1 97 452 THR B C 1
ATOM 7546 O O . THR B 1 452 ? 0.467 27.547 -2.207 1 97 452 THR B O 1
ATOM 7549 N N . TYR B 1 453 ? -1.25 28.875 -1.583 1 98 453 TYR B N 1
ATOM 7550 C CA . TYR B 1 453 ? -1.594 28.094 -0.404 1 98 453 TYR B CA 1
ATOM 7551 C C . TYR B 1 453 ? -2.67 27.062 -0.729 1 98 453 TYR B C 1
ATOM 7553 O O . TYR B 1 453 ? -3.834 27.422 -0.927 1 98 453 TYR B O 1
ATOM 7561 N N . PHE B 1 454 ? -2.301 25.766 -0.852 1 98.38 454 PHE B N 1
ATOM 7562 C CA . PHE B 1 454 ? -3.195 24.656 -1.164 1 98.38 454 PHE B CA 1
ATOM 7563 C C . PHE B 1 454 ? -3.111 23.578 -0.096 1 98.38 454 PHE B C 1
ATOM 7565 O O . PHE B 1 454 ? -2.133 22.828 -0.038 1 98.38 454 PHE B O 1
ATOM 7572 N N . VAL B 1 455 ? -4.168 23.406 0.636 1 98.5 455 VAL B N 1
ATOM 7573 C CA . VAL B 1 455 ? -4.16 22.5 1.779 1 98.5 455 VAL B CA 1
ATOM 7574 C C . VAL B 1 455 ? -4.059 21.047 1.295 1 98.5 455 VAL B C 1
ATOM 7576 O O . VAL B 1 455 ? -3.463 20.203 1.967 1 98.5 455 VAL B O 1
ATOM 7579 N N . ASN B 1 456 ? -4.613 20.688 0.086 1 98.12 456 ASN B N 1
ATOM 7580 C CA . ASN B 1 456 ? -4.5 19.344 -0.459 1 98.12 456 ASN B CA 1
ATOM 7581 C C . ASN B 1 456 ? -3.051 18.984 -0.771 1 98.12 456 ASN B C 1
ATOM 7583 O O . ASN B 1 456 ? -2.727 17.812 -0.979 1 98.12 456 ASN B O 1
ATOM 7587 N N . GLN B 1 457 ? -2.131 19.953 -0.743 1 97.94 457 GLN B N 1
ATOM 7588 C CA . GLN B 1 457 ? -0.702 19.734 -0.949 1 97.94 457 GLN B CA 1
ATOM 7589 C C . GLN B 1 457 ? 0.07 19.875 0.36 1 97.94 457 GLN B C 1
ATOM 7591 O O . GLN B 1 457 ? 1.137 19.266 0.523 1 97.94 457 GLN B O 1
ATOM 7596 N N . ILE B 1 458 ? -0.526 20.578 1.295 1 97.06 458 ILE B N 1
ATOM 7597 C CA . ILE B 1 458 ? 0.165 20.922 2.531 1 97.06 458 ILE B CA 1
ATOM 7598 C C . ILE B 1 458 ? -0.134 19.875 3.604 1 97.06 458 ILE B C 1
ATOM 7600 O O . ILE B 1 458 ? 0.776 19.406 4.289 1 97.06 458 ILE B O 1
ATOM 7604 N N . ALA B 1 459 ? -1.403 19.531 3.65 1 98.19 459 ALA B N 1
ATOM 7605 C CA . ALA B 1 459 ? -1.753 18.719 4.82 1 98.19 459 ALA B CA 1
ATOM 7606 C C . ALA B 1 459 ? -2.857 17.719 4.488 1 98.19 459 ALA B C 1
ATOM 7608 O O . ALA B 1 459 ? -3.824 17.578 5.242 1 98.19 459 ALA B O 1
ATOM 7609 N N . PRO B 1 460 ? -2.814 17.047 3.336 1 98.69 460 PRO B N 1
ATOM 7610 C CA . PRO B 1 460 ? -3.74 15.945 3.088 1 98.69 460 PRO B CA 1
ATOM 7611 C C . PRO B 1 460 ? -3.514 14.766 4.031 1 98.69 460 PRO B C 1
ATOM 7613 O O . PRO B 1 460 ? -2.576 14.781 4.832 1 98.69 460 PRO B O 1
ATOM 7616 N N . PHE B 1 461 ? -4.438 13.719 4.031 1 98.88 461 PHE B N 1
ATOM 7617 C CA . PHE B 1 461 ? -4.25 12.508 4.82 1 98.88 461 PHE B CA 1
ATOM 7618 C C . PHE B 1 461 ? -2.895 11.875 4.527 1 98.88 461 PHE B C 1
ATOM 7620 O O . PHE B 1 461 ? -2.578 11.57 3.375 1 98.88 461 PHE B O 1
ATOM 7627 N N . ALA B 1 462 ? -2.061 11.703 5.598 1 98.88 462 ALA B N 1
ATOM 7628 C CA . ALA B 1 462 ? -0.755 11.047 5.559 1 98.88 462 ALA B CA 1
ATOM 7629 C C . ALA B 1 462 ? 0.294 11.945 4.918 1 98.88 462 ALA B C 1
ATOM 7631 O O . ALA B 1 462 ? 1.323 11.469 4.434 1 98.88 462 ALA B O 1
ATOM 7632 N N . SER B 1 463 ? 0.033 13.234 4.84 1 98.81 463 SER B N 1
ATOM 7633 C CA . SER B 1 463 ? 1.053 14.188 4.418 1 98.81 463 SER B CA 1
ATOM 7634 C C . SER B 1 463 ? 2.373 13.945 5.141 1 98.81 463 SER B C 1
ATOM 7636 O O . SER B 1 463 ? 2.385 13.453 6.273 1 98.81 463 SER B O 1
ATOM 7638 N N . ASN B 1 464 ? 3.475 14.242 4.438 1 98.88 464 ASN B N 1
ATOM 7639 C CA . ASN B 1 464 ? 4.766 13.992 5.066 1 98.88 464 ASN B CA 1
ATOM 7640 C C . ASN B 1 464 ? 5.805 15.023 4.645 1 98.88 464 ASN B C 1
ATOM 7642 O O . ASN B 1 464 ? 5.84 15.438 3.484 1 98.88 464 ASN B O 1
ATOM 7646 N N . LEU B 1 465 ? 6.527 15.516 5.578 1 98.94 465 LEU B N 1
ATOM 7647 C CA . LEU B 1 465 ? 7.668 16.406 5.43 1 98.94 465 LEU B CA 1
ATOM 7648 C C . LEU B 1 465 ? 8.969 15.703 5.789 1 98.94 465 LEU B C 1
ATOM 7650 O O . LEU B 1 465 ? 9.102 15.172 6.895 1 98.94 465 LEU B O 1
ATOM 7654 N N . VAL B 1 466 ? 9.93 15.695 4.875 1 98.94 466 VAL B N 1
ATOM 7655 C CA . VAL B 1 466 ? 11.211 15.031 5.109 1 98.94 466 VAL B CA 1
ATOM 7656 C C . VAL B 1 466 ? 12.336 16.062 5.086 1 98.94 466 VAL B C 1
ATOM 7658 O O . VAL B 1 466 ? 12.516 16.781 4.094 1 98.94 466 VAL B O 1
ATOM 7661 N N . GLY B 1 467 ? 13.062 16.188 6.156 1 98.94 467 GLY B N 1
ATOM 7662 C CA . GLY B 1 467 ? 14.32 16.906 6.176 1 98.94 467 GLY B CA 1
ATOM 7663 C C . GLY B 1 467 ? 15.516 16.047 5.82 1 98.94 467 GLY B C 1
ATOM 7664 O O . GLY B 1 467 ? 15.742 15.008 6.445 1 98.94 467 GLY B O 1
ATOM 7665 N N . GLN B 1 468 ? 16.234 16.391 4.805 1 98.81 468 GLN B N 1
ATOM 7666 C CA . GLN B 1 468 ? 17.453 15.711 4.414 1 98.81 468 GLN B CA 1
ATOM 7667 C C . GLN B 1 468 ? 18.688 16.516 4.832 1 98.81 468 GLN B C 1
ATOM 7669 O O . GLN B 1 468 ? 18.891 17.641 4.371 1 98.81 468 GLN B O 1
ATOM 7674 N N . VAL B 1 469 ? 19.453 15.977 5.719 1 98.62 469 VAL B N 1
ATOM 7675 C CA . VAL B 1 469 ? 20.766 16.531 6.059 1 98.62 469 VAL B CA 1
ATOM 7676 C C . VAL B 1 469 ? 21.844 15.898 5.18 1 98.62 469 VAL B C 1
ATOM 7678 O O . VAL B 1 469 ? 21.969 14.672 5.129 1 98.62 469 VAL B O 1
ATOM 7681 N N . LEU B 1 470 ? 22.594 16.734 4.523 1 97.88 470 LEU B N 1
ATOM 7682 C CA . LEU B 1 470 ? 23.5 16.266 3.48 1 97.88 470 LEU B CA 1
ATOM 7683 C C . LEU B 1 470 ? 24.938 16.703 3.76 1 97.88 470 LEU B C 1
ATOM 7685 O O . LEU B 1 470 ? 25.156 17.719 4.434 1 97.88 470 LEU B O 1
ATOM 7689 N N . SER B 1 471 ? 25.844 15.891 3.342 1 97.06 471 SER B N 1
ATOM 7690 C CA . SER B 1 471 ? 27.234 16.266 3.189 1 97.06 471 SER B CA 1
ATOM 7691 C C . SER B 1 471 ? 27.609 16.438 1.72 1 97.06 471 SER B C 1
ATOM 7693 O O . SER B 1 471 ? 27.609 15.469 0.959 1 97.06 471 SER B O 1
ATOM 7695 N N . CYS B 1 472 ? 27.859 17.656 1.203 1 92.56 472 CYS B N 1
ATOM 7696 C CA . CYS B 1 472 ? 28.141 17.922 -0.202 1 92.56 472 CYS B CA 1
ATOM 7697 C C . CYS B 1 472 ? 29.609 18.25 -0.409 1 92.56 472 CYS B C 1
ATOM 7699 O O . CYS B 1 472 ? 29.984 18.828 -1.432 1 92.56 472 CYS B O 1
ATOM 7701 N N . SER B 1 473 ? 30.438 18.062 0.456 1 80.12 473 SER B N 1
ATOM 7702 C CA . SER B 1 473 ? 31.891 18.25 0.366 1 80.12 473 SER B CA 1
ATOM 7703 C C . SER B 1 473 ? 32.625 16.938 0.587 1 80.12 473 SER B C 1
ATOM 7705 O O . SER B 1 473 ? 32 15.906 0.838 1 80.12 473 SER B O 1
ATOM 7707 N N . ALA B 1 474 ? 33.906 17.031 0.224 1 69.19 474 ALA B N 1
ATOM 7708 C CA . ALA B 1 474 ? 34.719 15.844 0.422 1 69.19 474 ALA B CA 1
ATOM 7709 C C . ALA B 1 474 ? 34.75 15.43 1.891 1 69.19 474 ALA B C 1
ATOM 7711 O O . ALA B 1 474 ? 35.219 14.336 2.225 1 69.19 474 ALA B O 1
ATOM 7712 N N . SER B 1 475 ? 34.031 16.125 2.666 1 68.12 475 SER B N 1
ATOM 7713 C CA . SER B 1 475 ? 34.031 15.75 4.078 1 68.12 475 SER B CA 1
ATOM 7714 C C . SER B 1 475 ? 32.719 15.008 4.434 1 68.12 475 SER B C 1
ATOM 7716 O O . SER B 1 475 ? 31.75 15.078 3.705 1 68.12 475 SER B O 1
ATOM 7718 N N . THR B 1 476 ? 32.781 14.133 5.434 1 76.19 476 THR B N 1
ATOM 7719 C CA . THR B 1 476 ? 31.656 13.375 5.957 1 76.19 476 THR B CA 1
ATOM 7720 C C . THR B 1 476 ? 30.828 14.234 6.91 1 76.19 476 THR B C 1
ATOM 7722 O O . THR B 1 476 ? 29.781 13.797 7.398 1 76.19 476 THR B O 1
ATOM 7725 N N . LYS B 1 477 ? 31.203 15.438 7.043 1 87.75 477 LYS B N 1
ATOM 7726 C CA . LYS B 1 477 ? 30.469 16.312 7.941 1 87.75 477 LYS B CA 1
ATOM 7727 C C . LYS B 1 477 ? 29.25 16.922 7.246 1 87.75 477 LYS B C 1
ATOM 7729 O O . LYS B 1 477 ? 29.328 17.328 6.086 1 87.75 477 LYS B O 1
ATOM 7734 N N . PRO B 1 478 ? 28.109 16.938 7.973 1 93.94 478 PRO B N 1
ATOM 7735 C CA . PRO B 1 478 ? 26.922 17.562 7.379 1 93.94 478 PRO B CA 1
ATOM 7736 C C . PRO B 1 478 ? 27.172 19.031 7.008 1 93.94 478 PRO B C 1
ATOM 7738 O O . PRO B 1 478 ? 27.75 19.781 7.793 1 93.94 478 PRO B O 1
ATOM 7741 N N . THR B 1 479 ? 26.719 19.469 5.848 1 96.06 479 THR B N 1
ATOM 7742 C CA . THR B 1 479 ? 27 20.828 5.371 1 96.06 479 THR B CA 1
ATOM 7743 C C . THR B 1 479 ? 25.703 21.516 4.934 1 96.06 479 THR B C 1
ATOM 7745 O O . THR B 1 479 ? 25.625 22.75 4.945 1 96.06 479 THR B O 1
ATOM 7748 N N . HIS B 1 480 ? 24.75 20.766 4.516 1 97.69 480 HIS B N 1
ATOM 7749 C CA . HIS B 1 480 ? 23.547 21.359 3.957 1 97.69 480 HIS B CA 1
ATOM 7750 C C . HIS B 1 480 ? 22.297 20.656 4.488 1 97.69 480 HIS B C 1
ATOM 7752 O O . HIS B 1 480 ? 22.391 19.547 5.039 1 97.69 480 HIS B O 1
ATOM 7758 N N . ILE B 1 481 ? 21.203 21.344 4.355 1 98.62 481 ILE B N 1
ATOM 7759 C CA . ILE B 1 481 ? 19.906 20.75 4.668 1 98.62 481 ILE B CA 1
ATOM 7760 C C . ILE B 1 481 ? 18.875 21.203 3.623 1 98.62 481 ILE B C 1
ATOM 7762 O O . ILE B 1 481 ? 19.016 22.266 3.023 1 98.62 481 ILE B O 1
ATOM 7766 N N . ARG B 1 482 ? 17.922 20.422 3.34 1 98.56 482 ARG B N 1
ATOM 7767 C CA . ARG B 1 482 ? 16.766 20.781 2.521 1 98.56 482 ARG B CA 1
ATOM 7768 C C . ARG B 1 482 ? 15.508 20.062 2.988 1 98.56 482 ARG B C 1
ATOM 7770 O O . ARG B 1 482 ? 15.586 19.125 3.801 1 98.56 482 ARG B O 1
ATOM 7777 N N . TRP B 1 483 ? 14.352 20.531 2.588 1 98.88 483 TRP B N 1
ATOM 7778 C CA . TRP B 1 483 ? 13.062 20.016 3.043 1 98.88 483 TRP B CA 1
ATOM 7779 C C . TRP B 1 483 ? 12.188 19.625 1.861 1 98.88 483 TRP B C 1
ATOM 7781 O O . TRP B 1 483 ? 12.07 20.375 0.888 1 98.88 483 TRP B O 1
ATOM 7791 N N . ILE B 1 484 ? 11.617 18.406 1.92 1 98.88 484 ILE B N 1
ATOM 7792 C CA . ILE B 1 484 ? 10.766 17.812 0.896 1 98.88 484 ILE B CA 1
ATOM 7793 C C . ILE B 1 484 ? 9.367 17.578 1.463 1 98.88 484 ILE B C 1
ATOM 7795 O O . ILE B 1 484 ? 9.195 16.781 2.387 1 98.88 484 ILE B O 1
ATOM 7799 N N . LEU B 1 485 ? 8.359 18.312 0.959 1 98.88 485 LEU B N 1
ATOM 7800 C CA . LEU B 1 485 ? 6.965 18.141 1.357 1 98.88 485 LEU B CA 1
ATOM 7801 C C . LEU B 1 485 ? 6.191 17.359 0.297 1 98.88 485 LEU B C 1
ATOM 7803 O O . LEU B 1 485 ? 6.02 17.844 -0.827 1 98.88 485 LEU B O 1
ATOM 7807 N N . ASN B 1 486 ? 5.691 16.125 0.679 1 98.69 486 ASN B N 1
ATOM 7808 C CA . ASN B 1 486 ? 4.965 15.273 -0.257 1 98.69 486 ASN B CA 1
ATOM 7809 C C . ASN B 1 486 ? 5.695 15.156 -1.59 1 98.69 486 ASN B C 1
ATOM 7811 O O . ASN B 1 486 ? 5.102 15.367 -2.65 1 98.69 486 ASN B O 1
ATOM 7815 N N . ASP B 1 487 ? 7.004 14.953 -1.553 1 98.44 487 ASP B N 1
ATOM 7816 C CA . ASP B 1 487 ? 7.922 14.68 -2.656 1 98.44 487 ASP B CA 1
ATOM 7817 C C . ASP B 1 487 ? 8.242 15.961 -3.434 1 98.44 487 ASP B C 1
ATOM 7819 O O . ASP B 1 487 ? 8.977 15.922 -4.418 1 98.44 487 ASP B O 1
ATOM 7823 N N . GLY B 1 488 ? 7.676 17.125 -3.049 1 98.56 488 GLY B N 1
ATOM 7824 C CA . GLY B 1 488 ? 8.062 18.422 -3.611 1 98.56 488 GLY B CA 1
ATOM 7825 C C . GLY B 1 488 ? 9.109 19.141 -2.783 1 98.56 488 GLY B C 1
ATOM 7826 O O . GLY B 1 488 ? 8.953 19.297 -1.571 1 98.56 488 GLY B O 1
ATOM 7827 N N . VAL B 1 489 ? 10.164 19.594 -3.414 1 98.69 489 VAL B N 1
ATOM 7828 C CA . VAL B 1 489 ? 11.234 20.297 -2.73 1 98.69 489 VAL B CA 1
ATOM 7829 C C . VAL B 1 489 ? 10.797 21.734 -2.418 1 98.69 489 VAL B C 1
ATOM 7831 O O . VAL B 1 489 ? 10.227 22.406 -3.271 1 98.69 489 VAL B O 1
ATOM 7834 N N . LEU B 1 490 ? 11.039 22.172 -1.194 1 98.69 490 LEU B N 1
ATOM 7835 C CA . LEU B 1 490 ? 10.633 23.5 -0.767 1 98.69 490 LEU B CA 1
ATOM 7836 C C . LEU B 1 490 ? 11.773 24.5 -0.943 1 98.69 490 LEU B C 1
ATOM 7838 O O . LEU B 1 490 ? 12.922 24.203 -0.596 1 98.69 490 LEU B O 1
ATOM 7842 N N . PRO B 1 491 ? 11.469 25.703 -1.518 1 98.25 491 PRO B N 1
ATOM 7843 C CA . PRO B 1 491 ? 12.438 26.781 -1.373 1 98.25 491 PRO B CA 1
ATOM 7844 C C . PRO B 1 491 ? 12.617 27.234 0.077 1 98.25 491 PRO B C 1
ATOM 7846 O O . PRO B 1 491 ? 11.641 27.281 0.834 1 98.25 491 PRO B O 1
ATOM 7849 N N . LEU B 1 492 ? 13.844 27.609 0.465 1 98.5 492 LEU B N 1
ATOM 7850 C CA . LEU B 1 492 ? 14.094 27.969 1.857 1 98.5 492 LEU B CA 1
ATOM 7851 C C . LEU B 1 492 ? 14.453 29.438 1.986 1 98.5 492 LEU B C 1
ATOM 7853 O O . LEU B 1 492 ? 14.969 29.875 3.02 1 98.5 492 LEU B O 1
ATOM 7857 N N . THR B 1 493 ? 14.148 30.203 0.986 1 97.5 493 THR B N 1
ATOM 7858 C CA . THR B 1 493 ? 14.562 31.594 0.899 1 97.5 493 THR B CA 1
ATOM 7859 C C . THR B 1 493 ? 13.867 32.438 1.972 1 97.5 493 THR B C 1
ATOM 7861 O O . THR B 1 493 ? 14.289 33.562 2.256 1 97.5 493 THR B O 1
ATOM 7864 N N . GLY B 1 494 ? 12.773 31.953 2.557 1 97.38 494 GLY B N 1
ATOM 7865 C CA . GLY B 1 494 ? 12.117 32.656 3.635 1 97.38 494 GLY B CA 1
ATOM 7866 C C . GLY B 1 494 ? 12.859 32.594 4.949 1 97.38 494 GLY B C 1
ATOM 7867 O O . GLY B 1 494 ? 12.586 33.375 5.875 1 97.38 494 GLY B O 1
ATOM 7868 N N . ILE B 1 495 ? 13.734 31.719 5.074 1 98.25 495 ILE B N 1
ATOM 7869 C CA . ILE B 1 495 ? 14.516 31.516 6.289 1 98.25 495 ILE B CA 1
ATOM 7870 C C . ILE B 1 495 ? 15.758 32.406 6.266 1 98.25 495 ILE B C 1
ATOM 7872 O O . ILE B 1 495 ? 16.562 32.344 5.336 1 98.25 495 ILE B O 1
ATOM 7876 N N . LYS B 1 496 ? 15.938 33.188 7.336 1 98 496 LYS B N 1
ATOM 7877 C CA . LYS B 1 496 ? 17.062 34.125 7.402 1 98 496 LYS B CA 1
ATOM 7878 C C . LYS B 1 496 ? 18.391 33.406 7.219 1 98 496 LYS B C 1
ATOM 7880 O O . LYS B 1 496 ? 18.672 32.406 7.91 1 98 496 LYS B O 1
ATOM 7885 N N . GLY B 1 497 ? 19.172 33.812 6.277 1 98.25 497 GLY B N 1
ATOM 7886 C CA . GLY B 1 497 ? 20.484 33.219 6.023 1 98.25 497 GLY B CA 1
ATOM 7887 C C . GLY B 1 497 ? 20.484 32.219 4.879 1 98.25 497 GLY B C 1
ATOM 7888 O O . GLY B 1 497 ? 21.531 31.906 4.32 1 98.25 497 GLY B O 1
ATOM 7889 N N . CYS B 1 498 ? 19.359 31.688 4.531 1 98.5 498 CYS B N 1
ATOM 7890 C CA . CYS B 1 498 ? 19.266 30.719 3.438 1 98.5 498 CYS B CA 1
ATOM 7891 C C . CYS B 1 498 ? 19.094 31.438 2.1 1 98.5 498 CYS B C 1
ATOM 7893 O O . CYS B 1 498 ? 18.203 32.25 1.944 1 98.5 498 CYS B O 1
ATOM 7895 N N . LYS B 1 499 ? 19.891 31.109 1.163 1 97.69 499 LYS B N 1
ATOM 7896 C CA . LYS B 1 499 ? 19.875 31.719 -0.163 1 97.69 499 LYS B CA 1
ATOM 7897 C C . LYS B 1 499 ? 19.125 30.828 -1.164 1 97.69 499 LYS B C 1
ATOM 7899 O O . LYS B 1 499 ? 18.844 29.672 -0.879 1 97.69 499 LYS B O 1
ATOM 7904 N N . ALA B 1 500 ? 18.797 31.484 -2.27 1 97.25 500 ALA B N 1
ATOM 7905 C CA . ALA B 1 500 ? 18.172 30.719 -3.344 1 97.25 500 ALA B CA 1
ATOM 7906 C C . ALA B 1 500 ? 19.078 29.578 -3.816 1 97.25 500 ALA B C 1
ATOM 7908 O O . ALA B 1 500 ? 20.281 29.766 -3.961 1 97.25 500 ALA B O 1
ATOM 7909 N N . ASN B 1 501 ? 18.547 28.453 -3.951 1 97.5 501 ASN B N 1
ATOM 7910 C CA . ASN B 1 501 ? 19.25 27.266 -4.422 1 97.5 501 ASN B CA 1
ATOM 7911 C C . ASN B 1 501 ? 18.359 26.391 -5.297 1 97.5 501 ASN B C 1
ATOM 7913 O O . ASN B 1 501 ? 17.219 26.078 -4.922 1 97.5 501 ASN B O 1
ATOM 7917 N N . LYS B 1 502 ? 18.781 25.953 -6.426 1 97 502 LYS B N 1
ATOM 7918 C CA . LYS B 1 502 ? 17.984 25.234 -7.414 1 97 502 LYS B CA 1
ATOM 7919 C C . LYS B 1 502 ? 17.516 23.891 -6.871 1 97 502 LYS B C 1
ATOM 7921 O O . LYS B 1 502 ? 16.5 23.359 -7.324 1 97 502 LYS B O 1
ATOM 7926 N N . ASP B 1 503 ? 18.25 23.328 -5.914 1 97.62 503 ASP B N 1
ATOM 7927 C CA . ASP B 1 503 ? 17.906 22.031 -5.332 1 97.62 503 ASP B CA 1
ATOM 7928 C C . ASP B 1 503 ? 17.25 22.203 -3.963 1 97.62 503 ASP B C 1
ATOM 7930 O O . ASP B 1 503 ? 17.078 21.234 -3.219 1 97.62 503 ASP B O 1
ATOM 7934 N N . GLY B 1 504 ? 16.984 23.438 -3.559 1 98.31 504 GLY B N 1
ATOM 7935 C CA . GLY B 1 504 ? 16.297 23.734 -2.307 1 98.31 504 GLY B CA 1
ATOM 7936 C C . GLY B 1 504 ? 17.188 23.578 -1.093 1 98.31 504 GLY B C 1
ATOM 7937 O O . GLY B 1 504 ? 16.703 23.406 0.026 1 98.31 504 GLY B O 1
ATOM 7938 N N . MET B 1 505 ? 18.5 23.625 -1.286 1 98.06 505 MET B N 1
ATOM 7939 C CA . MET B 1 505 ? 19.438 23.406 -0.191 1 98.06 505 MET B CA 1
ATOM 7940 C C . MET B 1 505 ? 19.766 24.719 0.52 1 98.06 505 MET B C 1
ATOM 7942 O O . MET B 1 505 ? 19.766 25.781 -0.1 1 98.06 505 MET B O 1
ATOM 7946 N N . CYS B 1 506 ? 19.984 24.609 1.771 1 98.56 506 CYS B N 1
ATOM 7947 C CA . CYS B 1 506 ? 20.516 25.672 2.615 1 98.56 506 CYS B CA 1
ATOM 7948 C C . CYS B 1 506 ? 21.719 25.188 3.404 1 98.56 506 CYS B C 1
ATOM 7950 O O . CYS B 1 506 ? 21.766 24.031 3.836 1 98.56 506 CYS B O 1
ATOM 7952 N N . ASP B 1 507 ? 22.734 26.094 3.516 1 97.69 507 ASP B N 1
ATOM 7953 C CA . ASP B 1 507 ? 23.812 25.781 4.449 1 97.69 507 ASP B CA 1
ATOM 7954 C C . ASP B 1 507 ? 23.25 25.422 5.828 1 97.69 507 ASP B C 1
ATOM 7956 O O . ASP B 1 507 ? 22.391 26.141 6.355 1 97.69 507 ASP B O 1
ATOM 7960 N N . LEU B 1 508 ? 23.75 24.328 6.359 1 98.12 508 LEU B N 1
ATOM 7961 C CA . LEU B 1 508 ? 23.188 23.812 7.598 1 98.12 508 LEU B CA 1
ATOM 7962 C C . LEU B 1 508 ? 23.297 24.844 8.719 1 98.12 508 LEU B C 1
ATOM 7964 O O . LEU B 1 508 ? 22.344 25.062 9.469 1 98.12 508 LEU B O 1
ATOM 7968 N N . GLU B 1 509 ? 24.469 25.516 8.867 1 97.94 509 GLU B N 1
ATOM 7969 C CA . GLU B 1 509 ? 24.672 26.5 9.906 1 97.94 509 GLU B CA 1
ATOM 7970 C C . GLU B 1 509 ? 23.75 27.703 9.711 1 97.94 509 GLU B C 1
ATOM 7972 O O . GLU B 1 509 ? 23.219 28.25 10.68 1 97.94 509 GLU B O 1
ATOM 7977 N N . ALA B 1 510 ? 23.562 28.109 8.484 1 98.62 510 ALA B N 1
ATOM 7978 C CA . ALA B 1 510 ? 22.656 29.203 8.18 1 98.62 510 ALA B CA 1
ATOM 7979 C C . ALA B 1 510 ? 21.219 28.844 8.547 1 98.62 510 ALA B C 1
ATOM 7981 O O . ALA B 1 510 ? 20.484 29.672 9.109 1 98.62 510 ALA B O 1
ATOM 7982 N N . PHE B 1 511 ? 20.859 27.688 8.188 1 98.81 511 PHE B N 1
ATOM 7983 C CA . PHE B 1 511 ? 19.516 27.203 8.523 1 98.81 511 PHE B CA 1
ATOM 7984 C C . PHE B 1 511 ? 19.297 27.219 10.031 1 98.81 511 PHE B C 1
ATOM 7986 O O . PHE B 1 511 ? 18.281 27.719 10.516 1 98.81 511 PHE B O 1
ATOM 7993 N N . ILE B 1 512 ? 20.25 26.625 10.789 1 98.81 512 ILE B N 1
ATOM 7994 C CA . ILE B 1 512 ? 20.156 26.562 12.242 1 98.81 512 ILE B CA 1
ATOM 7995 C C . ILE B 1 512 ? 20.047 27.969 12.812 1 98.81 512 ILE B C 1
ATOM 7997 O O . ILE B 1 512 ? 19.203 28.234 13.672 1 98.81 512 ILE B O 1
ATOM 8001 N N . SER B 1 513 ? 20.828 28.891 12.305 1 98.75 513 SER B N 1
ATOM 8002 C CA . SER B 1 513 ? 20.781 30.281 12.75 1 98.75 513 SER B CA 1
ATOM 8003 C C . SER B 1 513 ? 19.422 30.906 12.438 1 98.75 513 SER B C 1
ATOM 8005 O O . SER B 1 513 ? 18.875 31.656 13.258 1 98.75 513 SER B O 1
ATOM 8007 N N . GLY B 1 514 ? 18.953 30.625 11.266 1 98.75 514 GLY B N 1
ATOM 8008 C CA . GLY B 1 514 ? 17.641 31.125 10.891 1 98.75 514 GLY B CA 1
ATOM 8009 C C . GLY B 1 514 ? 16.531 30.609 11.797 1 98.75 514 GLY B C 1
ATOM 8010 O O . GLY B 1 514 ? 15.641 31.375 12.18 1 98.75 514 GLY B O 1
ATOM 8011 N N . MET B 1 515 ? 16.578 29.344 12.141 1 98.75 515 MET B N 1
ATOM 8012 C CA . MET B 1 515 ? 15.57 28.766 13.039 1 98.75 515 MET B CA 1
ATOM 8013 C C . MET B 1 515 ? 15.688 29.359 14.438 1 98.75 515 MET B C 1
ATOM 8015 O O . MET B 1 515 ? 14.672 29.594 15.094 1 98.75 515 MET B O 1
ATOM 8019 N N . LYS B 1 516 ? 16.922 29.578 14.922 1 98.56 516 LYS B N 1
ATOM 8020 C CA . LYS B 1 516 ? 17.109 30.219 16.219 1 98.56 516 LYS B CA 1
ATOM 8021 C C . LYS B 1 516 ? 16.516 31.625 16.219 1 98.56 516 LYS B C 1
ATOM 8023 O O . LYS B 1 516 ? 15.922 32.062 17.219 1 98.56 516 LYS B O 1
ATOM 8028 N N . ALA B 1 517 ? 16.719 32.344 15.133 1 98.25 517 ALA B N 1
ATOM 8029 C CA . ALA B 1 517 ? 16.141 33.688 15.008 1 98.25 517 ALA B CA 1
ATOM 8030 C C . ALA B 1 517 ? 14.609 33.594 15.062 1 98.25 517 ALA B C 1
ATOM 8032 O O . ALA B 1 517 ? 13.969 34.469 15.688 1 98.25 517 ALA B O 1
ATOM 8033 N N . ARG B 1 518 ? 14.016 32.625 14.406 1 97.56 518 ARG B N 1
ATOM 8034 C CA . ARG B 1 518 ? 12.57 32.469 14.43 1 97.56 518 ARG B CA 1
ATOM 8035 C C . ARG B 1 518 ? 12.07 32.188 15.844 1 97.56 518 ARG B C 1
ATOM 8037 O O . ARG B 1 518 ? 11.039 32.719 16.266 1 97.56 518 ARG B O 1
ATOM 8044 N N . ILE B 1 519 ? 12.781 31.297 16.547 1 98.19 519 ILE B N 1
ATOM 8045 C CA . ILE B 1 519 ? 12.438 30.953 17.922 1 98.19 519 ILE B CA 1
ATOM 8046 C C . ILE B 1 519 ? 12.422 32.219 18.781 1 98.19 519 ILE B C 1
ATOM 8048 O O . ILE B 1 519 ? 11.531 32.406 19.609 1 98.19 519 ILE B O 1
ATOM 8052 N N . ALA B 1 520 ? 13.383 33.062 18.562 1 97.31 520 ALA B N 1
ATOM 8053 C CA . ALA B 1 520 ? 13.492 34.312 19.328 1 97.31 520 ALA B CA 1
ATOM 8054 C C . ALA B 1 520 ? 12.367 35.281 18.984 1 97.31 520 ALA B C 1
ATOM 8056 O O . ALA B 1 520 ? 11.922 36.062 19.828 1 97.31 520 ALA B O 1
ATOM 8057 N N . GLU B 1 521 ? 11.961 35.188 17.766 1 96.38 521 GLU B N 1
ATOM 8058 C CA . GLU B 1 521 ? 10.969 36.125 17.234 1 96.38 521 GLU B CA 1
ATOM 8059 C C . GLU B 1 521 ? 9.57 35.812 17.766 1 96.38 521 GLU B C 1
ATOM 8061 O O . GLU B 1 521 ? 8.773 36.719 18 1 96.38 521 GLU B O 1
ATOM 8066 N N . VAL B 1 522 ? 9.172 34.562 17.922 1 97.5 522 VAL B N 1
ATOM 8067 C CA . VAL B 1 522 ? 7.82 34.125 18.25 1 97.5 522 VAL B CA 1
ATOM 8068 C C . VAL B 1 5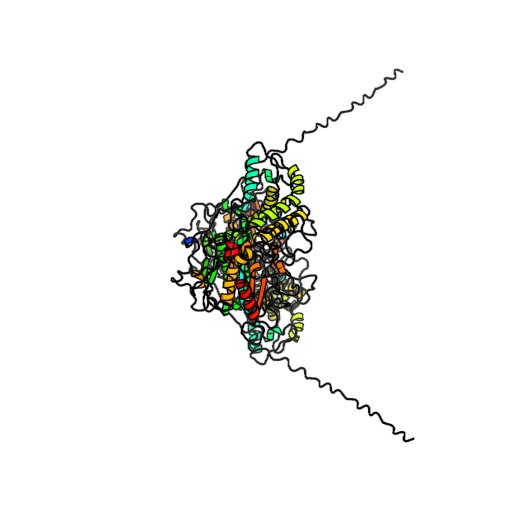22 ? 7.547 34.344 19.734 1 97.5 522 VAL B C 1
ATOM 8070 O O . VAL B 1 522 ? 8.32 33.906 20.578 1 97.5 522 VAL B O 1
ATOM 8073 N N . ASP B 1 523 ? 6.516 35.094 20.047 1 97.25 523 ASP B N 1
ATOM 8074 C CA . ASP B 1 523 ? 6.082 35.312 21.422 1 97.25 523 ASP B CA 1
ATOM 8075 C C . ASP B 1 523 ? 4.953 34.375 21.812 1 97.25 523 ASP B C 1
ATOM 8077 O O . ASP B 1 523 ? 3.781 34.75 21.797 1 97.25 523 ASP B O 1
ATOM 8081 N N . PHE B 1 524 ? 5.336 33.219 22.281 1 97.75 524 PHE B N 1
ATOM 8082 C CA . PHE B 1 524 ? 4.391 32.156 22.594 1 97.75 524 PHE B CA 1
ATOM 8083 C C . PHE B 1 524 ? 3.381 32.625 23.641 1 97.75 524 PHE B C 1
ATOM 8085 O O . PHE B 1 524 ? 2.178 32.406 23.484 1 97.75 524 PHE B O 1
ATOM 8092 N N . ALA B 1 525 ? 3.857 33.219 24.703 1 97.62 525 ALA B N 1
ATOM 8093 C CA . ALA B 1 525 ? 2.992 33.656 25.797 1 97.62 525 ALA B CA 1
ATOM 8094 C C . ALA B 1 525 ? 1.938 34.656 25.297 1 97.62 525 ALA B C 1
ATOM 8096 O O . ALA B 1 525 ? 0.764 34.562 25.656 1 97.62 525 ALA B O 1
ATOM 8097 N N . PHE B 1 526 ? 2.342 35.562 24.484 1 97.75 526 PHE B N 1
ATOM 8098 C CA . PHE B 1 526 ? 1.401 36.562 23.969 1 97.75 526 PHE B CA 1
ATOM 8099 C C . PHE B 1 526 ? 0.4 35.906 23.016 1 97.75 526 PHE B C 1
ATOM 8101 O O . PHE B 1 526 ? -0.812 36.062 23.188 1 97.75 526 PHE B O 1
ATOM 8108 N N . ASP B 1 527 ? 0.904 35.25 22.016 1 97.44 527 ASP B N 1
ATOM 8109 C CA . ASP B 1 527 ? 0.066 34.719 20.969 1 97.44 527 ASP B CA 1
ATOM 8110 C C . ASP B 1 527 ? -0.937 33.719 21.531 1 97.44 527 ASP B C 1
ATOM 8112 O O . ASP B 1 527 ? -2.082 33.625 21.078 1 97.44 527 ASP B O 1
ATOM 8116 N N . CYS B 1 528 ? -0.593 32.938 22.578 1 97.44 528 CYS B N 1
ATOM 8117 C CA . CYS B 1 528 ? -1.413 31.828 23.062 1 97.44 528 CYS B CA 1
ATOM 8118 C C . CYS B 1 528 ? -2.305 32.25 24.219 1 97.44 528 CYS B C 1
ATOM 8120 O O . CYS B 1 528 ? -3.35 31.656 24.453 1 97.44 528 CYS B O 1
ATOM 8122 N N . PHE B 1 529 ? -1.928 33.375 24.922 1 97.38 529 PHE B N 1
ATOM 8123 C CA . PHE B 1 529 ? -2.646 33.594 26.172 1 97.38 529 PHE B CA 1
ATOM 8124 C C . PHE B 1 529 ? -3.166 35.031 26.266 1 97.38 529 PHE B C 1
ATOM 8126 O O . PHE B 1 529 ? -4.031 35.344 27.094 1 97.38 529 PHE B O 1
ATOM 8133 N N . ALA B 1 530 ? -2.613 35.938 25.5 1 97.31 530 ALA B N 1
ATOM 8134 C CA . ALA B 1 530 ? -3.035 37.344 25.609 1 97.31 530 ALA B CA 1
ATOM 8135 C C . ALA B 1 530 ? -4.453 37.531 25.078 1 97.31 530 ALA B C 1
ATOM 8137 O O . ALA B 1 530 ? -4.941 36.719 24.297 1 97.31 530 ALA B O 1
ATOM 8138 N N . ASN B 1 531 ? -5.07 38.531 25.578 1 96.38 531 ASN B N 1
ATOM 8139 C CA . ASN B 1 531 ? -6.379 38.938 25.078 1 96.38 531 ASN B CA 1
ATOM 8140 C C . ASN B 1 531 ? -6.258 39.938 23.938 1 96.38 531 ASN B C 1
ATOM 8142 O O . ASN B 1 531 ? -5.836 41.094 24.156 1 96.38 531 ASN B O 1
ATOM 8146 N N . PHE B 1 532 ? -6.457 39.531 22.734 1 95.56 532 PHE B N 1
ATOM 8147 C CA . PHE B 1 532 ? -6.406 40.438 21.594 1 95.56 532 PHE B CA 1
ATOM 8148 C C . PHE B 1 532 ? -7.477 40.062 20.562 1 95.56 532 PHE B C 1
ATOM 8150 O O . PHE B 1 532 ? -8.109 39 20.672 1 95.56 532 PHE B O 1
ATOM 8157 N N . THR B 1 533 ? -7.809 40.969 19.719 1 93.75 533 THR B N 1
ATOM 8158 C CA . THR B 1 533 ? -8.727 40.75 18.609 1 93.75 533 THR B CA 1
ATOM 8159 C C . THR B 1 533 ? -7.973 40.719 17.281 1 93.75 533 THR B C 1
ATOM 8161 O O . THR B 1 533 ? -7.047 41.5 17.062 1 93.75 533 THR B O 1
ATOM 8164 N N . ILE B 1 534 ? -8.352 39.812 16.469 1 94.44 534 ILE B N 1
ATOM 8165 C CA . ILE B 1 534 ? -7.734 39.75 15.148 1 94.44 534 ILE B CA 1
ATOM 8166 C C . ILE B 1 534 ? -8.031 41.031 14.375 1 94.44 534 ILE B C 1
ATOM 8168 O O . ILE B 1 534 ? -9.188 41.469 14.305 1 94.44 534 ILE B O 1
ATOM 8172 N N . PRO B 1 535 ? -7.062 41.594 13.797 1 90.88 535 PRO B N 1
ATOM 8173 C CA . PRO B 1 535 ? -7.297 42.812 13.047 1 90.88 535 PRO B CA 1
ATOM 8174 C C . PRO B 1 535 ? -8.18 42.594 11.82 1 90.88 535 PRO B C 1
ATOM 8176 O O . PRO B 1 535 ? -8.109 41.562 11.18 1 90.88 535 PRO B O 1
ATOM 8179 N N . ILE B 1 536 ? -8.961 43.562 11.43 1 85.75 536 ILE B N 1
ATOM 8180 C CA . ILE B 1 536 ? -9.781 43.594 10.227 1 85.75 536 ILE B CA 1
ATOM 8181 C C . ILE B 1 536 ? -9.398 44.812 9.383 1 85.75 536 ILE B C 1
ATOM 8183 O O . ILE B 1 536 ? -9.57 45.938 9.812 1 85.75 536 ILE B O 1
ATOM 8187 N N . PRO B 1 537 ? -8.867 44.781 8.211 1 85 537 PRO B N 1
ATOM 8188 C CA . PRO B 1 537 ? -8.633 43.5 7.527 1 85 537 PRO B CA 1
ATOM 8189 C C . PRO B 1 537 ? -7.461 42.719 8.125 1 85 537 PRO B C 1
ATOM 8191 O O . PRO B 1 537 ? -6.559 43.312 8.719 1 85 537 PRO B O 1
ATOM 8194 N N . ASP B 1 538 ? -7.586 41.406 8.016 1 89 538 ASP B N 1
ATOM 8195 C CA . ASP B 1 538 ? -6.496 40.531 8.445 1 89 538 ASP B CA 1
ATOM 8196 C C . ASP B 1 538 ? -5.422 40.438 7.367 1 89 538 ASP B C 1
ATOM 8198 O O . ASP B 1 538 ? -5.625 39.781 6.344 1 89 538 ASP B O 1
ATOM 8202 N N . ASN B 1 539 ? -4.25 41.031 7.637 1 93.88 539 ASN B N 1
ATOM 8203 C CA . ASN B 1 539 ? -3.15 41.031 6.68 1 93.88 539 ASN B CA 1
ATOM 8204 C C . ASN B 1 539 ? -1.99 40.156 7.164 1 93.88 539 ASN B C 1
ATOM 8206 O O . ASN B 1 539 ? -0.867 40.281 6.676 1 93.88 539 ASN B O 1
ATOM 8210 N N . ILE B 1 540 ? -2.303 39.375 8.117 1 96.56 540 ILE B N 1
ATOM 8211 C CA . ILE B 1 540 ? -1.28 38.5 8.695 1 96.56 540 ILE B CA 1
ATOM 8212 C C . ILE B 1 540 ? -0.866 37.438 7.672 1 96.56 540 ILE B C 1
ATOM 8214 O O . ILE B 1 540 ? -1.718 36.812 7.039 1 96.56 540 ILE B O 1
ATOM 8218 N N . VAL B 1 541 ? 0.467 37.188 7.469 1 96.75 541 VAL B N 1
ATOM 8219 C CA . VAL B 1 541 ? 0.932 36.188 6.52 1 96.75 541 VAL B CA 1
ATOM 8220 C C . VAL B 1 541 ? 2.059 35.375 7.148 1 96.75 541 VAL B C 1
ATOM 8222 O O . VAL B 1 541 ? 2.67 34.531 6.48 1 96.75 541 VAL B O 1
ATOM 8225 N N . ASN B 1 542 ? 2.4 35.656 8.391 1 96.19 542 ASN B N 1
ATOM 8226 C CA . ASN B 1 542 ? 3.527 34.938 9.008 1 96.19 542 ASN B CA 1
ATOM 8227 C C . ASN B 1 542 ? 3.105 34.219 10.281 1 96.19 542 ASN B C 1
ATOM 8229 O O . ASN B 1 542 ? 3.955 33.75 11.039 1 96.19 542 ASN B O 1
ATOM 8233 N N . GLY B 1 543 ? 1.804 34.219 10.625 1 97.69 543 GLY B N 1
ATOM 8234 C CA . GLY B 1 543 ? 1.258 33.438 11.727 1 97.69 543 GLY B CA 1
ATOM 8235 C C . GLY B 1 543 ? 1.432 34.094 13.078 1 97.69 543 GLY B C 1
ATOM 8236 O O . GLY B 1 543 ? 1.354 33.469 14.117 1 97.69 543 GLY B O 1
ATOM 8237 N N . GLN B 1 544 ? 1.738 35.438 13.078 1 96.94 544 GLN B N 1
ATOM 8238 C CA . GLN B 1 544 ? 1.961 36.188 14.305 1 96.94 544 GLN B CA 1
ATOM 8239 C C . GLN B 1 544 ? 1.079 37.406 14.359 1 96.94 544 GLN B C 1
ATOM 8241 O O . GLN B 1 544 ? 0.756 38 13.32 1 96.94 544 GLN B O 1
ATOM 8246 N N . PHE B 1 545 ? 0.708 37.781 15.547 1 95.69 545 PHE B N 1
ATOM 8247 C CA . PHE B 1 545 ? -0.001 39.031 15.727 1 95.69 545 PHE B CA 1
ATOM 8248 C C . PHE B 1 545 ? 0.868 40.219 15.289 1 95.69 545 PHE B C 1
ATOM 8250 O O . PHE B 1 545 ? 2.068 40.25 15.562 1 95.69 545 PHE B O 1
ATOM 8257 N N . PRO B 1 546 ? 0.26 41.156 14.555 1 91.06 546 PRO B N 1
ATOM 8258 C CA . PRO B 1 546 ? 1.057 42.312 14.094 1 91.06 546 PRO B CA 1
ATOM 8259 C C . PRO B 1 546 ? 1.671 43.094 15.234 1 91.06 546 PRO B C 1
ATOM 8261 O O . PRO B 1 546 ? 1.009 43.344 16.25 1 91.06 546 PRO B O 1
ATOM 8264 N N . LYS B 1 547 ? 2.969 43.438 15.188 1 80.56 547 LYS B N 1
ATOM 8265 C CA . LYS B 1 547 ? 3.709 44.219 16.188 1 80.56 547 LYS B CA 1
ATOM 8266 C C . LYS B 1 547 ? 3.668 45.688 15.859 1 80.56 547 LYS B C 1
ATOM 8268 O O . LYS B 1 547 ? 3.576 46.094 14.695 1 80.56 547 LYS B O 1
#

Sequence (1094 aa):
MLGSSFTLSLVGLLCLISDVAAGSPPLASSFAGSTTSAVFPPPNATITATDTFFPDASDIGFAGPTPTGDEANAIATAPVNAKVDNFFPLINPGAQDTKKNKPFDVLVHAGSLSPWQSVDSFGLPDASPVIPQGCELVQAHLLHRHGARYPTSGSGPANFAAKVHAAATGAGFSATGALSFLNTWTYKLGAELLTPFGRSQLFNLGVGFRVKYGELLKDFKDLPVFRTTSEARMVDSAVHFAAGFFGVQTYQQEYHQLITIENDGQNNTLAPYETCTNSNNAIGSFGNVQSAKWADVYTAPIIKRLGKDLNGLRLTATDVTSMQQLCAYETVALGFSQFCNLFTEDEWKSFEYLNDLSFWYSNGPGNPTSSAMGIGYVQELVSRLTKTRITTFNTSVNASIVTDEVLFPLDQPIFVDASHDTILSAIFVAMNFTSLAANGPLPTDHIPKDQTYFVNQIAPFASNLVGQVLSCSASTKPTHIRWILNDGVLPLTGIKGCKANKDGMCDLEAFISGMKARIAEVDFAFDCFANFTIPIPDNIVNGQFPKMLGSSFTLSLVGLLCLISDVAAGSPPLASSFAGSTTSAVFPPPNATITATDTFFPDASDIGFAGPTPTGDEANAIATAPVNAKVDNFFPLINPGAQDTKKNKPFDVLVHAGSLSPWQSVDSFGLPDASPVIPQGCELVQAHLLHRHGARYPTSGSGPANFAAKVHAAATGAGFSATGALSFLNTWTYKLGAELLTPFGRSQLFNLGVGFRVKYGELLKDFKDLPVFRTTSEARMVDSAVHFAAGFFGVQTYQQEYHQLITIENDGQNNTLAPYETCTNSNNAIGSFGNVQSAKWADVYTAPIIKRLGKDLNGLRLTATDVTSMQQLCAYETVALGFSQFCNLFTEDEWKSFEYLNDLSFWYSNGPGNPTSSAMGIGYVQELVSRLTKTRITTFNTSVNASIVTDEVLFPLDQPIFVDASHDTILSAIFVAMNFTSLAANGPLPTDHIPKDQTYFVNQIAPFASNLVGQVLSCSASTKPTHIRWILNDGVLPLTGIKGCKANKDGMCDLEAFISGMKARIAEVDFAFDCFANFTIPIPDNIVNGQFPK

Organism: Psilocybe cubensis (NCBI:txid181762)

Radius of gyration: 32.87 Å; Cα contacts (8 Å, |Δi|>4): 2516; chains: 2; bounding box: 149×90×90 Å

pLDDT: mean 93.25, std 14.33, range [23.73, 98.94]